Protein AF-0000000073641374 (afdb_homodimer)

Sequence (1070 aa):
MPSLRSRFPVELGSVPDPESQVGRLHRLAVAGGPRWGLTRLLRRVVQVDGENSAGQTALYLSALLGHSSAVELLLASGANPNHRCLDGSTPVHAGAFSGRSLVLLHLLQAGGDLRLRDQQGHSPQDWAEQGGAKQSWETLELLQLCRAHMSALVHGSELAPAVSLGQWQASSGHSLCGGLRLVQANRVWRPEQTRRPPHVPALGFGQLSSLWPLGLVTGVPFADPKELLPAQGEPDRTYRSSSHTLMANLLWRGHPVTVRQLKVPGAQADVLLADLQHCSALHHPSLLLLMALSPSEDLSGLCLLFEPVWLGSLHVVLHPQGPREEGPPHLVPGLLPSHLLLQVLEALLFLQARWRAHGGLSSHAVQLVRPGLAKVGGLEHGRPLHQRWLQPRPRQGYPWGGPGPGLPPPPELYPWLPLELIRGDTPAATSDLYSFCILAQEVFTGELPWAGRKGPEVKAKLEAGESPALDPLVPAPYQALVRAGLGLGPADRCGSLQSTRYLLREAMAQDSASEVSSPRDWAIQCPPPQGSLPGMPSLRSRFPVELGSVPDPESQVGRLHRLAVAGGPRWGLTRLLRRVVQVDGENSAGQTALYLSALLGHSSAVELLLASGANPNHRCLDGSTPVHAGAFSGRSLVLLHLLQAGGDLRLRDQQGHSPQDWAEQGGAKQSWETLELLQLCRAHMSALVHGSELAPAVSLGQWQASSGHSLCGGLRLVQANRVWRPEQTRRPPHVPALGFGQLSSLWPLGLVTGVPFADPKELLPAQGEPDRTYRSSSHTLMANLLWRGHPVTVRQLKVPGAQADVLLADLQHCSALHHPSLLLLMALSPSEDLSGLCLLFEPVWLGSLHVVLHPQGPREEGPPHLVPGLLPSHLLLQVLEALLFLQARWRAHGGLSSHAVQLVRPGLAKVGGLEHGRPLHQRWLQPRPRQGYPWGGPGPGLPPPPELYPWLPLELIRGDTPAATSDLYSFCILAQEVFTGELPWAGRKGPEVKAKLEAGESPALDPLVPAPYQALVRAGLGLGPADRCGSLQSTRYLLREAMAQDSASEVSSPRDWAIQCPPPQGSLPG

Secondary structure (DSSP, 8-state):
---TTTTSSS-----S-TTSHHHHHHHHHHHT--HHHHHHHHHH-S-TT---TTS--HHHHHHHTT-HHHHHHHHHTT--TT---TTS--HHHHHHHH--HHHHHHHHHTT-BTT---TT---HHHHHHHS-HHHHHHHHHHHHHHHHHHHHHHHT---SS---TTTTTGGGSS-TTS------S-----S-S-------SSSSBS-B-SSBSPEEEEEEEBPPGGGEEE-TTSPP--EEETTTEEEEEEEETTEEEEEEEESSTTS-THHHHHHHHHHTT---TTBPPEEEEEE-TTSS-EEEEESPPSSEEHHHHHS-SS---S-SS--BTTB-HHHHHHHHHHHHHHHHHTTEE-S--STTTEEEEETTEEEE--GGG-EE---TTTS----TT--B-S----PPPPGGGGGGS-HHHHTTPPPPTTHHHHHHHHHHHHHHH-PPGGGG--HHHHHHHHHTT--PPPPTTS-HHHHHHHHHT--SSGGG----HHHHHHHHHHHHHHHHHHHHH--STTTT-----------/---TTTTSSSPPP--S-TTSHHHHHHHHHHHT--HHHHHHHHHH-S-TT---TTS--HHHHHHHTT-HHHHHHHHHTT--TT---TTS--HHHHHHHH--HHHHHHHHHTT-BTT---TT---HHHHHHHS-HHHHHHHHHHHHHHHHHHHHHHHT----S---TTTTTGGGSS-TTS------S-----S-S-------SSSSBS-B-SSBSPEEEEEEEBPPGGGEEE-TTSPP--EEETTTEEEEEEEETTEEEEEEEESSTTS-THHHHHHHHHHTT---TTBPPEEEEEE-TTSS-EEEEESPPSSEEHHHHHS-SS---S-SS---TT--HHHHHHHHHHHHHHHHHTTEE-S--STTTEEEEETTEEEE--GGG-EE---TTTS----TT--B-S----PPPPGGGGGGS-HHHHTTPPPPTTHHHHHHHHHHHHHHH-PPGGGG--HHHHHHHHHTT--PPPPTTS-HHHHHHHHHT--SSGGG----HHHHHHHHHHHHHHHHHHHHH--SGGGT-----------

Nearest PDB structures (foldseek):
  5hry-assembly4_G  TM=9.614E-01  e=8.666E-09  synthetic construct
  5hry-assembly2_E  TM=9.237E-01  e=2.134E-08  synthetic construct
  5hry-assembly3_C  TM=9.587E-01  e=3.261E-08  synthetic construct
  5hry-assembly1_A  TM=9.261E-01  e=8.028E-08  synthetic construct
  5cbo-assembly1_A  TM=7.629E-01  e=5.841E-08  synthetic construct

Organism: Bos mutus grunniens (NCBI:txid30521)

Radius of gyration: 31.67 Å; Cα contacts (8 Å, |Δi|>4): 1990; chains: 2; bounding box: 125×84×69 Å

pLDDT: mean 80.65, std 20.75, range [22.02, 98.62]

Solvent-accessible surface area (backbone atoms only — not comparable to full-atom values): 57926 Å² total; per-residue (Å²): 127,81,79,77,62,83,84,47,98,58,80,82,56,52,53,94,49,56,83,38,72,55,22,45,46,38,52,32,25,67,66,42,38,57,66,69,59,51,52,58,48,58,75,66,48,86,58,65,67,39,58,30,74,39,39,43,26,28,51,28,46,8,19,40,72,43,25,42,68,42,32,49,51,38,42,51,63,26,36,61,33,67,47,60,22,74,60,32,43,25,24,40,29,27,8,25,26,43,14,34,44,67,31,35,47,52,31,22,74,70,31,8,43,52,50,45,43,23,73,87,63,46,31,22,66,56,34,16,68,68,22,65,75,79,41,16,51,58,29,50,50,50,52,51,48,30,51,50,49,39,49,20,65,75,66,67,44,80,64,66,88,67,78,49,75,72,57,60,70,72,51,72,78,68,79,75,76,67,74,83,65,70,73,62,87,73,65,78,82,72,83,74,79,80,87,75,45,85,61,64,70,40,48,29,76,28,50,41,35,49,26,25,76,56,18,43,53,30,39,46,39,61,42,59,64,83,47,54,38,76,42,79,94,50,84,84,57,69,44,76,43,64,95,58,26,29,34,34,54,29,16,52,77,83,36,72,23,22,34,41,31,59,66,50,86,86,53,80,32,47,58,57,52,31,22,47,48,36,46,61,55,55,61,52,89,28,35,55,49,62,47,31,34,24,58,38,94,84,60,58,40,55,33,41,31,26,52,51,53,71,66,42,31,45,38,52,55,46,55,58,90,63,86,72,67,90,63,74,73,58,70,56,62,77,34,53,62,70,58,46,51,49,35,50,47,53,33,51,51,51,35,44,68,70,40,27,39,51,59,51,54,41,47,61,19,30,33,26,37,44,79,57,40,57,22,38,47,67,39,21,23,18,32,61,41,75,52,86,81,69,60,74,68,59,54,89,67,24,23,62,55,56,64,65,68,34,48,76,63,57,53,86,54,36,52,31,49,44,58,54,49,73,73,61,45,80,48,54,88,42,44,57,36,26,14,48,29,46,42,50,48,24,65,63,60,48,44,56,48,77,82,62,51,53,19,69,60,44,53,52,41,44,74,73,68,52,52,73,71,78,61,85,69,42,58,73,68,49,41,63,63,35,53,23,24,40,34,65,46,75,85,60,32,56,74,43,64,67,57,44,54,53,49,50,53,51,29,51,53,52,52,55,46,51,60,62,66,64,69,67,72,78,70,59,76,62,73,71,82,79,73,85,73,84,122,126,82,78,78,62,82,82,47,97,58,81,82,56,53,53,94,49,56,84,38,71,54,23,45,46,37,52,31,24,66,66,41,36,57,65,69,60,50,52,58,48,58,76,66,47,86,55,66,68,39,58,30,73,37,38,44,26,28,53,28,46,8,19,39,72,44,25,43,69,43,34,49,52,38,43,48,60,26,36,62,33,67,46,58,22,74,59,32,44,25,24,41,29,27,9,25,27,43,15,34,45,66,33,34,48,51,33,23,73,69,30,9,44,52,52,47,42,24,74,88,64,45,32,21,65,54,34,17,68,69,21,65,74,79,41,16,52,57,30,49,50,50,53,51,49,31,50,50,50,39,50,20,63,72,68,67,43,79,63,64,91,66,79,49,75,73,59,59,70,72,52,73,78,71,80,76,77,66,74,84,65,72,73,63,88,74,67,76,82,75,83,74,79,80,86,71,46,86,61,68,70,41,49,29,76,28,52,42,34,48,27,24,75,56,18,42,53,30,39,44,38,63,43,58,64,84,46,54,38,76,42,80,94,50,82,86,57,69,45,76,42,66,96,56,27,30,34,33,54,30,18,52,77,82,37,71,23,21,33,42,32,59,68,49,86,86,52,81,33,47,57,57,53,31,22,47,48,35,47,60,56,55,61,51,90,28,34,56,49,64,48,32,35,24,60,38,94,84,61,58,39,55,32,42,32,26,51,50,54,72,66,41,30,45,38,52,54,47,54,59,90,65,86,72,69,89,62,74,73,59,69,55,63,77,33,55,63,70,59,47,50,50,35,51,47,52,32,50,49,51,36,43,67,70,40,26,38,51,57,51,56,40,47,60,20,29,33,27,37,45,79,56,37,54,22,37,44,67,40,23,25,17,31,62,41,75,53,88,82,67,59,74,69,59,52,89,70,24,23,60,56,57,66,64,69,34,49,76,61,57,53,86,52,36,51,31,50,42,57,52,49,74,73,61,45,81,48,54,89,41,44,57,38,27,14,48,29,46,43,49,48,25,63,62,59,47,46,57,48,77,82,60,52,52,20,67,58,44,52,52,40,43,74,74,67,53,52,72,72,79,60,85,69,40,57,73,69,49,41,65,63,35,52,25,23,40,35,66,45,75,84,60,32,55,75,44,63,68,57,44,51,53,49,48,54,51,28,51,54,51,52,55,48,52,60,62,66,66,68,70,72,79,71,58,77,64,73,74,83,80,80,81,77,85,123

InterPro domains:
  IPR000719 Protein kinase domain [PS50011] (197-508)
  IPR000719 Protein kinase domain [SM00220] (239-503)
  IPR001245 Serine-threonine/tyrosine-protein kinase, catalytic domain [PF07714] (415-492)
  IPR002110 Ankyrin repeat [PF12796] (37-118)
  IPR002110 Ankyrin repeat [PS50088] (54-86)
  IPR002110 Ankyrin repeat [PS50088] (87-119)
  IPR002110 Ankyrin repeat [SM00248] (54-83)
  IPR002110 Ankyrin repeat [SM00248] (87-116)
  IPR011009 Protein kinase-like domain superfamily [SSF56112] (247-501)
  IPR036770 Ankyrin repeat-containing domain superfamily [G3DSA:1.25.40.20] (19-139)
  IPR036770 Ankyrin repeat-containing domain superfamily [SSF48403] (37-141)
  IPR039339 Inactive serine/threonine-protein kinase TEX14 [PTHR23060] (7-523)

Foldseek 3Di:
DPPPAPQAPDGDFAAPDLPDLQNVLLVQLLVLDDLVVNLVSLVVDPDQLDQGPQSHGSLLNNLLQQSLSSNLSSLVSPDQQCRQTNQGDGSLLSNLQNLHQSSNLSSQVSFAAQCGAGNVRDTSLNNLVVHDPPSSVNSNVVVVLLVLQVVCLVVVPDRQPRPQPVVVVPPVPDDPPDDPPSPDVPDDPPPDDDDPPLRQSGTRHGRWDLAPPIDHDDDAAEAEPVQKAAPPPDDWDWDDQPDFWIWTWIARNRHIWIKIGGPDPPPQQQQVVLQCQAQVVDDDPQAWHWRHKYADPVNRHIMTTTQAFDPAFQCCQLPPDDDPDPDDRRDQAQADLLLLLLSVLVQQVSCVVVQKGLLQDDSSQWTRRDRHGIHGGSSQQMAGAPPPPDDSPPDPSRHHSHRHGGDQDDLQRQLLFAQCSNVPHRDHQLRVVQSSLQRSQCSQPSAHRPNPDTRVVSNVCLVVPDWDDQDPSRDPLCRVSSRQNGHRDPVSHHDGSVVSSVSSVVSVVVVVVVVVPVPPPVPPPPPPPPDPDDD/DPPPQPAAPDGDFAAPDLPDLQNVLLVQLLVLDDLVVNLVSLVVDPDQLDQGPQSHGSLLNNLLQQSLSSNLSSLVSPDQQCRQTNQGDGSLLSNLQNLHQSSNVSSQVSFAAQCGAGNVRDTSLNNLVVHDPPSSVNSNVVVVLLVLQVVCLVVVPDRQVRPQPVVVVPPVPDDPPDDPPSPDVPDDPPPDDDDPPQDQRGTRHGRWDLAPPIDHDDDAAEAEPVQKAAPPPDDWDWDDQPDFWIWTWIDRNRHIWIKIGGPDPPPQQQQVVLQCQAQVVDDDPQAWHWRHKYADPVNRHIMTTTQAFDPAFQCCQLPPDDDPDPDDRRDQAQADLLLLLLSVLVVQVSCVVVQKGLLQDDSSQWTRRDRHGIHGGSSQQMAGAPPPPDDSDPDPSRHHSHRHGGDQDDLQRQLLFAQCSNVVHRDHQLRVVSSSLQRSQCSQPSAHRPNPDTRVVSNVCLVVPDWDDQDPSRDPLCRVSSRQNGHRDPVSHHDGSVVSSVSSVVSVVVVVVVVVVVPPPVVPPPPPDPDDDDD

Structure (mmCIF, N/CA/C/O backbone):
data_AF-0000000073641374-model_v1
#
loop_
_entity.id
_entity.type
_entity.pdbx_description
1 polymer 'Protein kinase domain-containing protein'
#
loop_
_atom_site.group_PDB
_atom_site.id
_atom_site.type_symbol
_atom_site.label_atom_id
_atom_site.label_alt_id
_atom_site.label_comp_id
_atom_site.label_asym_id
_atom_site.label_entity_id
_atom_site.label_seq_id
_atom_site.pdbx_PDB_ins_code
_atom_site.Cartn_x
_atom_site.Cartn_y
_atom_site.Cartn_z
_atom_site.occupancy
_atom_site.B_iso_or_equiv
_atom_site.auth_seq_id
_atom_site.auth_comp_id
_atom_site.auth_asym_id
_atom_site.auth_atom_id
_atom_site.pdbx_PDB_model_num
ATOM 1 N N . MET A 1 1 ? -40.906 -32.562 -7.531 1 26.89 1 MET A N 1
ATOM 2 C CA . MET A 1 1 ? -40.375 -31.188 -7.445 1 26.89 1 MET A CA 1
ATOM 3 C C . MET A 1 1 ? -39.906 -30.703 -8.812 1 26.89 1 MET A C 1
ATOM 5 O O . MET A 1 1 ? -39.156 -31.391 -9.492 1 26.89 1 MET A O 1
ATOM 9 N N . PRO A 1 2 ? -40.625 -30.047 -9.617 1 34.62 2 PRO A N 1
ATOM 10 C CA . PRO A 1 2 ? -40.281 -29.766 -11.023 1 34.62 2 PRO A CA 1
ATOM 11 C C . PRO A 1 2 ? -38.812 -29.375 -11.219 1 34.62 2 PRO A C 1
ATOM 13 O O . PRO A 1 2 ? -38.188 -28.906 -10.289 1 34.62 2 PRO A O 1
ATOM 16 N N . SER A 1 3 ? -38.062 -29.969 -12.109 1 35.31 3 SER A N 1
ATOM 17 C CA . SER A 1 3 ? -36.656 -29.891 -12.492 1 35.31 3 SER A CA 1
ATOM 18 C C . SER A 1 3 ? -36.188 -28.453 -12.648 1 35.31 3 SER A C 1
ATOM 20 O O . SER A 1 3 ? -36.688 -27.734 -13.523 1 35.31 3 SER A O 1
ATOM 22 N N . LEU A 1 4 ? -36.031 -27.625 -11.695 1 40.06 4 LEU A N 1
ATOM 23 C CA . LEU A 1 4 ? -35.438 -26.281 -11.648 1 40.06 4 LEU A CA 1
ATOM 24 C C . LEU A 1 4 ? -34.25 -26.156 -12.609 1 40.06 4 LEU A C 1
ATOM 26 O O . LEU A 1 4 ? -33.562 -25.156 -12.594 1 40.06 4 LEU A O 1
ATOM 30 N N . ARG A 1 5 ? -33.844 -27.25 -13.25 1 43.47 5 ARG A N 1
ATOM 31 C CA . ARG A 1 5 ? -32.656 -27.406 -14.07 1 43.47 5 ARG A CA 1
ATOM 32 C C . ARG A 1 5 ? -32.656 -26.406 -15.219 1 43.47 5 ARG A C 1
ATOM 34 O O . ARG A 1 5 ? -31.609 -25.906 -15.617 1 43.47 5 ARG A O 1
ATOM 41 N N . SER A 1 6 ? -33.75 -26.297 -16.047 1 53.38 6 SER A N 1
ATOM 42 C CA . SER A 1 6 ? -33.688 -25.859 -17.422 1 53.38 6 SER A CA 1
ATOM 43 C C . SER A 1 6 ? -33.531 -24.344 -17.516 1 53.38 6 SER A C 1
ATOM 45 O O . SER A 1 6 ? -33.062 -23.828 -18.531 1 53.38 6 SER A O 1
ATOM 47 N N . ARG A 1 7 ? -33.656 -23.531 -16.391 1 70.06 7 ARG A N 1
ATOM 48 C CA . ARG A 1 7 ? -33.844 -22.094 -16.609 1 70.06 7 ARG A CA 1
ATOM 49 C C . ARG A 1 7 ? -32.594 -21.328 -16.219 1 70.06 7 ARG A C 1
ATOM 51 O O . ARG A 1 7 ? -32.469 -20.125 -16.516 1 70.06 7 ARG A O 1
ATOM 58 N N . PHE A 1 8 ? -31.594 -22.141 -15.766 1 80.31 8 PHE A N 1
ATOM 59 C CA . PHE A 1 8 ? -30.422 -21.391 -15.32 1 80.31 8 PHE A CA 1
ATOM 60 C C . PHE A 1 8 ? -29.25 -21.578 -16.281 1 80.31 8 PHE A C 1
ATOM 62 O O . PHE A 1 8 ? -29.156 -22.609 -16.938 1 80.31 8 PHE A O 1
ATOM 69 N N . PRO A 1 9 ? -28.453 -20.672 -16.469 1 82.94 9 PRO A N 1
ATOM 70 C CA . PRO A 1 9 ? -27.297 -20.766 -17.344 1 82.94 9 PRO A CA 1
ATOM 71 C C . PRO A 1 9 ? -26.266 -21.781 -16.859 1 82.94 9 PRO A C 1
ATOM 73 O O . PRO A 1 9 ? -25.344 -22.125 -17.609 1 82.94 9 PRO A O 1
ATOM 76 N N . VAL A 1 10 ? -26.391 -22.281 -15.594 1 86.06 10 VAL A N 1
ATOM 77 C CA . VAL A 1 10 ? -25.422 -23.234 -15.055 1 86.06 10 VAL A CA 1
ATOM 78 C C . VAL A 1 10 ? -26.141 -24.312 -14.266 1 86.06 10 VAL A C 1
ATOM 80 O O . VAL A 1 10 ? -27.297 -24.141 -13.859 1 86.06 10 VAL A O 1
ATOM 83 N N . GLU A 1 11 ? -25.438 -25.406 -14.164 1 88.19 11 GLU A N 1
ATOM 84 C CA . GLU A 1 11 ? -25.969 -26.5 -13.352 1 88.19 11 GLU A CA 1
ATOM 85 C C . GLU A 1 11 ? -25.797 -26.219 -11.859 1 88.19 11 GLU A C 1
ATOM 87 O O . GLU A 1 11 ? -24.75 -25.703 -11.445 1 88.19 11 GLU A O 1
ATOM 92 N N . LEU A 1 12 ? -26.844 -26.5 -11.133 1 89.5 12 LEU A N 1
ATOM 93 C CA . LEU A 1 12 ? -26.766 -26.312 -9.688 1 89.5 12 LEU A CA 1
ATOM 94 C C . LEU A 1 12 ? -26.047 -27.484 -9.031 1 89.5 12 LEU A C 1
ATOM 96 O O . LEU A 1 12 ? -26.281 -28.641 -9.398 1 89.5 12 LEU A O 1
ATOM 100 N N . GLY A 1 13 ? -25.141 -27.188 -8.141 1 90.88 13 GLY A N 1
ATOM 101 C CA . GLY A 1 13 ? -24.375 -28.203 -7.449 1 90.88 13 GLY A CA 1
ATOM 102 C C . GLY A 1 13 ? -25.125 -28.828 -6.289 1 90.88 13 GLY A C 1
ATOM 103 O O . GLY A 1 13 ? -26.266 -28.453 -6 1 90.88 13 GLY A O 1
ATOM 104 N N . SER A 1 14 ? -24.484 -29.875 -5.688 1 89.38 14 SER A N 1
ATOM 105 C CA . SER A 1 14 ? -25.016 -30.578 -4.527 1 89.38 14 SER A CA 1
ATOM 106 C C . SER A 1 14 ? -24.047 -30.516 -3.348 1 89.38 14 SER A C 1
ATOM 108 O O . SER A 1 14 ? -22.844 -30.312 -3.531 1 89.38 14 SER A O 1
ATOM 110 N N . VAL A 1 15 ? -24.625 -30.484 -2.166 1 89.31 15 VAL A N 1
ATOM 111 C CA . VAL A 1 15 ? -23.812 -30.547 -0.962 1 89.31 15 VAL A CA 1
ATOM 112 C C . VAL A 1 15 ? -23.75 -31.984 -0.447 1 89.31 15 VAL A C 1
ATOM 114 O O . VAL A 1 15 ? -24.781 -32.656 -0.35 1 89.31 15 VAL A O 1
ATOM 117 N N . PRO A 1 16 ? -22.562 -32.531 -0.204 1 83.62 16 PRO A N 1
ATOM 118 C CA . PRO A 1 16 ? -22.453 -33.938 0.212 1 83.62 16 PRO A CA 1
ATOM 119 C C . PRO A 1 16 ? -23.266 -34.25 1.466 1 83.62 16 PRO A C 1
ATOM 121 O O . PRO A 1 16 ? -23.969 -35.25 1.516 1 83.62 16 PRO A O 1
ATOM 124 N N . ASP A 1 17 ? -23.125 -33.469 2.533 1 89.19 17 ASP A N 1
ATOM 125 C CA . ASP A 1 17 ? -23.891 -33.625 3.77 1 89.19 17 ASP A CA 1
ATOM 126 C C . ASP A 1 17 ? -24.875 -32.469 3.973 1 89.19 17 ASP A C 1
ATOM 128 O O . ASP A 1 17 ? -24.5 -31.406 4.445 1 89.19 17 ASP A O 1
ATOM 132 N N . PRO A 1 18 ? -26.125 -32.812 3.721 1 84.69 18 PRO A N 1
ATOM 133 C CA . PRO A 1 18 ? -27.141 -31.75 3.811 1 84.69 18 PRO A CA 1
ATOM 134 C C . PRO A 1 18 ? -27.312 -31.234 5.234 1 84.69 18 PRO A C 1
ATOM 136 O O . PRO A 1 18 ? -27.844 -30.125 5.43 1 84.69 18 PRO A O 1
ATOM 139 N N . GLU A 1 19 ? -26.875 -32 6.191 1 86.5 19 GLU A N 1
ATOM 140 C CA . GLU A 1 19 ? -27.109 -31.594 7.574 1 86.5 19 GLU A CA 1
ATOM 141 C C . GLU A 1 19 ? -25.891 -30.859 8.133 1 86.5 19 GLU A C 1
ATOM 143 O O . GLU A 1 19 ? -25.938 -30.312 9.234 1 86.5 19 GLU A O 1
ATOM 148 N N . SER A 1 20 ? -24.859 -30.828 7.312 1 87.06 20 SER A N 1
ATOM 149 C CA . SER A 1 20 ? -23.688 -30.031 7.707 1 87.06 20 SER A CA 1
ATOM 150 C C . SER A 1 20 ? -24.031 -28.547 7.75 1 87.06 20 SER A C 1
ATOM 152 O O . SER A 1 20 ? -25.094 -28.125 7.293 1 87.06 20 SER A O 1
ATOM 154 N N . GLN A 1 21 ? -23.234 -27.75 8.398 1 86.69 21 GLN A N 1
ATOM 155 C CA . GLN A 1 21 ? -23.453 -26.312 8.453 1 86.69 21 GLN A CA 1
ATOM 156 C C . GLN A 1 21 ? -23.562 -25.719 7.055 1 86.69 21 GLN A C 1
ATOM 158 O O . GLN A 1 21 ? -24.438 -24.875 6.801 1 86.69 21 GLN A O 1
ATOM 163 N N . VAL A 1 22 ? -22.719 -26.188 6.168 1 88.06 22 VAL A N 1
ATOM 164 C CA . VAL A 1 22 ? -22.734 -25.703 4.789 1 88.06 22 VAL A CA 1
ATOM 165 C C . VAL A 1 22 ? -24.031 -26.141 4.102 1 88.06 22 VAL A C 1
ATOM 167 O O . VAL A 1 22 ? -24.656 -25.359 3.381 1 88.06 22 VAL A O 1
ATOM 170 N N . GLY A 1 23 ? -24.391 -27.391 4.367 1 91.06 23 GLY A N 1
ATOM 171 C CA . GLY A 1 23 ? -25.625 -27.875 3.789 1 91.06 23 GLY A CA 1
ATOM 172 C C . GLY A 1 23 ? -26.844 -27.094 4.242 1 91.06 23 GLY A C 1
ATOM 173 O O . GLY A 1 23 ? -27.703 -26.75 3.424 1 91.06 23 GLY A O 1
ATOM 174 N N . ARG A 1 24 ? -26.938 -26.859 5.469 1 91.88 24 ARG A N 1
ATOM 175 C CA . ARG A 1 24 ? -28.047 -26.094 6.016 1 91.88 24 ARG A CA 1
ATOM 176 C C . ARG A 1 24 ? -28.062 -24.672 5.453 1 91.88 24 ARG A C 1
ATOM 178 O O . ARG A 1 24 ? -29.125 -24.125 5.125 1 91.88 24 ARG A O 1
ATOM 185 N N . LEU A 1 25 ? -26.891 -24.094 5.344 1 92.56 25 LEU A N 1
ATOM 186 C CA . LEU A 1 25 ? -26.781 -22.75 4.801 1 92.56 25 LEU A CA 1
ATOM 187 C C . LEU A 1 25 ? -27.25 -22.703 3.354 1 92.56 25 LEU A C 1
ATOM 189 O O . LEU A 1 25 ? -28 -21.797 2.971 1 92.56 25 LEU A O 1
ATOM 193 N N . HIS A 1 26 ? -26.859 -23.641 2.6 1 93.62 26 HIS A N 1
ATOM 194 C CA . HIS A 1 26 ? -27.266 -23.703 1.202 1 93.62 26 HIS A CA 1
ATOM 195 C C . HIS A 1 26 ? -28.781 -23.875 1.078 1 93.62 26 HIS A C 1
ATOM 197 O O . HIS A 1 26 ? -29.422 -23.266 0.223 1 93.62 26 HIS A O 1
ATOM 203 N N . ARG A 1 27 ? -29.328 -24.703 1.874 1 92.31 27 ARG A N 1
ATOM 204 C CA . ARG A 1 27 ? -30.766 -24.922 1.858 1 92.31 27 ARG A CA 1
ATOM 205 C C . ARG A 1 27 ? -31.531 -23.641 2.158 1 92.31 27 ARG A C 1
ATOM 207 O O . ARG A 1 27 ? -32.469 -23.297 1.456 1 92.31 27 ARG A O 1
ATOM 214 N N . LEU A 1 28 ? -31.094 -22.984 3.139 1 91.69 28 LEU A N 1
ATOM 215 C CA . LEU A 1 28 ? -31.75 -21.734 3.504 1 91.69 28 LEU A CA 1
ATOM 216 C C . LEU A 1 28 ? -31.547 -20.672 2.418 1 91.69 28 LEU A C 1
ATOM 218 O O . LEU A 1 28 ? -32.469 -19.875 2.156 1 91.69 28 LEU A O 1
ATOM 222 N N . ALA A 1 29 ? -30.391 -20.641 1.851 1 91.69 29 ALA A N 1
ATOM 223 C CA . ALA A 1 29 ? -30.094 -19.688 0.785 1 91.69 29 ALA A CA 1
ATOM 224 C C . ALA A 1 29 ? -31 -19.906 -0.418 1 91.69 29 ALA A C 1
ATOM 226 O O . ALA A 1 29 ? -31.5 -18.938 -1.008 1 91.69 29 ALA A O 1
ATOM 227 N N . VAL A 1 30 ? -31.234 -21.141 -0.778 1 91.38 30 VAL A N 1
ATOM 228 C CA . VAL A 1 30 ? -32.094 -21.484 -1.914 1 91.38 30 VAL A CA 1
ATOM 229 C C . VAL A 1 30 ? -33.531 -21.141 -1.593 1 91.38 30 VAL A C 1
ATOM 231 O O . VAL A 1 30 ? -34.281 -20.656 -2.457 1 91.38 30 VAL A O 1
ATOM 234 N N . ALA A 1 31 ? -33.875 -21.344 -0.342 1 91.19 31 ALA A N 1
ATOM 235 C CA . ALA A 1 31 ? -35.25 -21.062 0.084 1 91.19 31 ALA A CA 1
ATOM 236 C C . ALA A 1 31 ? -35.469 -19.562 0.213 1 91.19 31 ALA A C 1
ATOM 238 O O . ALA A 1 31 ? -36.625 -19.094 0.174 1 91.19 31 ALA A O 1
ATOM 239 N N . GLY A 1 32 ? -34.406 -18.812 0.29 1 87.38 32 GLY A N 1
ATOM 240 C CA . GLY A 1 32 ? -34.531 -17.375 0.455 1 87.38 32 GLY A CA 1
ATOM 241 C C . GLY A 1 32 ? -34.844 -16.953 1.874 1 87.38 32 GLY A C 1
ATOM 242 O O . GLY A 1 32 ? -35.25 -15.805 2.115 1 87.38 32 GLY A O 1
ATOM 243 N N . GLY A 1 33 ? -34.906 -17.844 2.801 1 79.75 33 GLY A N 1
ATOM 244 C CA . GLY A 1 33 ? -35.219 -17.531 4.184 1 79.75 33 GLY A CA 1
ATOM 245 C C . GLY A 1 33 ? -35.656 -18.75 4.977 1 79.75 33 GLY A C 1
ATOM 246 O O . GLY A 1 33 ? -35.344 -19.891 4.613 1 79.75 33 GLY A O 1
ATOM 247 N N . PRO A 1 34 ? -36.25 -18.531 6.055 1 84.62 34 PRO A N 1
ATOM 248 C CA . PRO A 1 34 ? -36.562 -17.234 6.672 1 84.62 34 PRO A CA 1
ATOM 249 C C . PRO A 1 34 ? -35.312 -16.484 7.117 1 84.62 34 PRO A C 1
ATOM 251 O O . PRO A 1 34 ? -34.281 -17.109 7.426 1 84.62 34 PRO A O 1
ATOM 254 N N . ARG A 1 35 ? -35.469 -15.203 7.199 1 88.62 35 ARG A N 1
ATOM 255 C CA . ARG A 1 35 ? -34.375 -14.305 7.547 1 88.62 35 ARG A CA 1
ATOM 256 C C . ARG A 1 35 ? -33.781 -14.648 8.914 1 88.62 35 ARG A C 1
ATOM 258 O O . ARG A 1 35 ? -32.562 -14.664 9.102 1 88.62 35 ARG A O 1
ATOM 265 N N . TRP A 1 36 ? -34.688 -14.938 9.898 1 87.25 36 TRP A N 1
ATOM 266 C CA . TRP A 1 36 ? -34.25 -15.234 11.25 1 87.25 36 TRP A CA 1
ATOM 267 C C . TRP A 1 36 ? -33.406 -16.516 11.281 1 87.25 36 TRP A C 1
ATOM 269 O O . TRP A 1 36 ? -32.406 -16.609 11.984 1 87.25 36 TRP A O 1
ATOM 279 N N . GLY A 1 37 ? -33.781 -17.516 10.586 1 87.94 37 GLY A N 1
ATOM 280 C CA . GLY A 1 37 ? -33.031 -18.766 10.5 1 87.94 37 GLY A CA 1
ATOM 281 C C . GLY A 1 37 ? -31.656 -18.594 9.898 1 87.94 37 GLY A C 1
ATOM 282 O O . GLY A 1 37 ? -30.672 -19.141 10.398 1 87.94 37 GLY A O 1
ATOM 283 N N . LEU A 1 38 ? -31.594 -17.812 8.883 1 89.69 38 LEU A N 1
ATOM 284 C CA . LEU A 1 38 ? -30.328 -17.531 8.219 1 89.69 38 LEU A CA 1
ATOM 285 C C . LEU A 1 38 ? -29.391 -16.766 9.148 1 89.69 38 LEU A C 1
ATOM 287 O O . LEU A 1 38 ? -28.203 -17.078 9.234 1 89.69 38 LEU A O 1
ATOM 291 N N . THR A 1 39 ? -29.906 -15.805 9.859 1 87.06 39 THR A N 1
ATOM 292 C CA . THR A 1 39 ? -29.125 -15.008 10.789 1 87.06 39 THR A CA 1
ATOM 293 C C . THR A 1 39 ? -28.531 -15.883 11.891 1 87.06 39 THR A C 1
ATOM 295 O O . THR A 1 39 ? -27.359 -15.758 12.234 1 87.06 39 THR A O 1
ATOM 298 N N . ARG A 1 40 ? -29.297 -16.719 12.422 1 86.12 40 ARG A N 1
ATOM 299 C CA . ARG A 1 40 ? -28.859 -17.609 13.492 1 86.12 40 ARG A CA 1
ATOM 300 C C . ARG A 1 40 ? -27.75 -18.531 13.008 1 86.12 40 ARG A C 1
ATOM 302 O O . ARG A 1 40 ? -26.75 -18.75 13.711 1 86.12 40 ARG A O 1
ATOM 309 N N . LEU A 1 41 ? -27.984 -19.078 11.906 1 88.31 41 LEU A N 1
ATOM 310 C CA . LEU A 1 41 ? -26.984 -20 11.352 1 88.31 41 LEU A CA 1
ATOM 311 C C . LEU A 1 41 ? -25.688 -19.266 11.055 1 88.31 41 LEU A C 1
ATOM 313 O O . LEU A 1 41 ? -24.594 -19.797 11.305 1 88.31 41 LEU A O 1
ATOM 317 N N . LEU A 1 42 ? -25.719 -18.078 10.516 1 85.69 42 LEU A N 1
ATOM 318 C CA . LEU A 1 42 ? -24.547 -17.312 10.109 1 85.69 42 LEU A CA 1
ATOM 319 C C . LEU A 1 42 ? -23.719 -16.891 11.32 1 85.69 42 LEU A C 1
ATOM 321 O O . LEU A 1 42 ? -22.516 -16.641 11.203 1 85.69 42 LEU A O 1
ATOM 325 N N . ARG A 1 43 ? -24.312 -16.781 12.414 1 75.81 43 ARG A N 1
ATOM 326 C CA . ARG A 1 43 ? -23.594 -16.469 13.641 1 75.81 43 ARG A CA 1
ATOM 327 C C . ARG A 1 43 ? -22.688 -17.625 14.055 1 75.81 43 ARG A C 1
ATOM 329 O O . ARG A 1 43 ? -21.734 -17.438 14.797 1 75.81 43 ARG A O 1
ATOM 336 N N . ARG A 1 44 ? -23.062 -18.766 13.555 1 73.12 44 ARG A N 1
ATOM 337 C CA . ARG A 1 44 ? -22.359 -19.969 13.984 1 73.12 44 ARG A CA 1
ATOM 338 C C . ARG A 1 44 ? -21.453 -20.5 12.891 1 73.12 44 ARG A C 1
ATOM 340 O O . ARG A 1 44 ? -20.516 -21.281 13.164 1 73.12 44 ARG A O 1
ATOM 347 N N . VAL A 1 45 ? -21.812 -20.156 11.719 1 65.56 45 VAL A N 1
ATOM 348 C CA . VAL A 1 45 ? -21.125 -20.75 10.578 1 65.56 45 VAL A CA 1
ATOM 349 C C . VAL A 1 45 ? -19.688 -20.234 10.508 1 65.56 45 VAL A C 1
ATOM 351 O O . VAL A 1 45 ? -19.453 -19.031 10.625 1 65.56 45 VAL A O 1
ATOM 354 N N . VAL A 1 46 ? -18.812 -21.141 10.344 1 62.81 46 VAL A N 1
ATOM 355 C CA . VAL A 1 46 ? -17.391 -20.859 10.328 1 62.81 46 VAL A CA 1
ATOM 356 C C . VAL A 1 46 ? -16.984 -20.344 8.945 1 62.81 46 VAL A C 1
ATOM 358 O O . VAL A 1 46 ? -16.203 -19.406 8.828 1 62.81 46 VAL A O 1
ATOM 361 N N . GLN A 1 47 ? -17.609 -21.031 7.922 1 74.06 47 GLN A N 1
ATOM 362 C CA . GLN A 1 47 ? -17.234 -20.641 6.562 1 74.06 47 GLN A CA 1
ATOM 363 C C . GLN A 1 47 ? -18.469 -20.203 5.77 1 74.06 47 GLN A C 1
ATOM 365 O O . GLN A 1 47 ? -19.219 -21.031 5.277 1 74.06 47 GLN A O 1
ATOM 370 N N . VAL A 1 48 ? -18.625 -18.938 5.641 1 83.62 48 VAL A N 1
ATOM 371 C CA . VAL A 1 48 ? -19.797 -18.391 4.98 1 83.62 48 VAL A CA 1
ATOM 372 C C . VAL A 1 48 ? -19.781 -18.75 3.498 1 83.62 48 VAL A C 1
ATOM 374 O O . VAL A 1 48 ? -20.828 -18.922 2.881 1 83.62 48 VAL A O 1
ATOM 377 N N . ASP A 1 49 ? -18.531 -19 2.879 1 88 49 ASP A N 1
ATOM 378 C CA . ASP A 1 49 ? -18.422 -19.281 1.45 1 88 49 ASP A CA 1
ATOM 379 C C . ASP A 1 49 ? -18.156 -20.766 1.2 1 88 49 ASP A C 1
ATOM 381 O O . ASP A 1 49 ? -17.375 -21.125 0.313 1 88 49 ASP A O 1
ATOM 385 N N . GLY A 1 50 ? -18.828 -21.531 2.084 1 87 50 GLY A N 1
ATOM 386 C CA . GLY A 1 50 ? -18.781 -22.969 1.812 1 87 50 GLY A CA 1
ATOM 387 C C . GLY A 1 50 ? -19.312 -23.328 0.443 1 87 50 GLY A C 1
ATOM 388 O O . GLY A 1 50 ? -20.328 -22.781 0.003 1 87 50 GLY A O 1
ATOM 389 N N . GLU A 1 51 ? -18.641 -24.266 -0.259 1 89.56 51 GLU A N 1
ATOM 390 C CA . GLU A 1 51 ? -18.953 -24.562 -1.655 1 89.56 51 GLU A CA 1
ATOM 391 C C . GLU A 1 51 ? -19.719 -25.875 -1.786 1 89.56 51 GLU A C 1
ATOM 393 O O . GLU A 1 51 ? -19.562 -26.781 -0.963 1 89.56 51 GLU A O 1
ATOM 398 N N . ASN A 1 52 ? -20.594 -25.938 -2.75 1 91.75 52 ASN A N 1
ATOM 399 C CA . ASN A 1 52 ? -21.156 -27.203 -3.166 1 91.75 52 ASN A CA 1
ATOM 400 C C . ASN A 1 52 ? -20.328 -27.859 -4.27 1 91.75 52 ASN A C 1
ATOM 402 O O . ASN A 1 52 ? -19.203 -27.453 -4.523 1 91.75 52 ASN A O 1
ATOM 406 N N . SER A 1 53 ? -20.859 -28.922 -4.926 1 90.38 53 SER A N 1
ATOM 407 C CA . SER A 1 53 ? -20.094 -29.719 -5.879 1 90.38 53 SER A CA 1
ATOM 408 C C . SER A 1 53 ? -19.781 -28.906 -7.133 1 90.38 53 SER A C 1
ATOM 410 O O . SER A 1 53 ? -18.875 -29.281 -7.898 1 90.38 53 SER A O 1
ATOM 412 N N . ALA A 1 54 ? -20.5 -27.797 -7.379 1 92.69 54 ALA A N 1
ATOM 413 C CA . ALA A 1 54 ? -20.25 -26.938 -8.539 1 92.69 54 ALA A CA 1
ATOM 414 C C . ALA A 1 54 ? -19.453 -25.703 -8.141 1 92.69 54 ALA A C 1
ATOM 416 O O . ALA A 1 54 ? -19.297 -24.766 -8.938 1 92.69 54 ALA A O 1
ATOM 417 N N . GLY A 1 55 ? -19.016 -25.656 -6.859 1 91.12 55 GLY A N 1
ATOM 418 C CA . GLY A 1 55 ? -18.25 -24.516 -6.371 1 91.12 55 GLY A CA 1
ATOM 419 C C . GLY A 1 55 ? -19.109 -23.328 -6.008 1 91.12 55 GLY A C 1
ATOM 420 O O . GLY A 1 55 ? -18.609 -22.219 -5.809 1 91.12 55 GLY A O 1
ATOM 421 N N . GLN A 1 56 ? -20.375 -23.578 -6.02 1 93.94 56 GLN A N 1
ATOM 422 C CA . GLN A 1 56 ? -21.312 -22.484 -5.734 1 93.94 56 GLN A CA 1
ATOM 423 C C . GLN A 1 56 ? -21.453 -22.266 -4.23 1 93.94 56 GLN A C 1
ATOM 425 O O . GLN A 1 56 ? -21.453 -23.234 -3.457 1 93.94 56 GLN A O 1
ATOM 430 N N . THR A 1 57 ? -21.562 -20.984 -3.881 1 93.81 57 THR A N 1
ATOM 431 C CA . THR A 1 57 ? -21.75 -20.625 -2.482 1 93.81 57 THR A CA 1
ATOM 432 C C . THR A 1 57 ? -23.219 -20.266 -2.213 1 93.81 57 THR A C 1
ATOM 434 O O . THR A 1 57 ? -24.016 -20.172 -3.143 1 93.81 57 THR A O 1
ATOM 437 N N . ALA A 1 58 ? -23.531 -20.141 -0.905 1 94.69 58 ALA A N 1
ATOM 438 C CA . ALA A 1 58 ? -24.891 -19.703 -0.535 1 94.69 58 ALA A CA 1
ATOM 439 C C . ALA A 1 58 ? -25.219 -18.359 -1.148 1 94.69 58 ALA A C 1
ATOM 441 O O . ALA A 1 58 ? -26.344 -18.125 -1.594 1 94.69 58 ALA A O 1
ATOM 442 N N . LEU A 1 59 ? -24.203 -17.484 -1.164 1 95 59 LEU A N 1
ATOM 443 C CA . LEU A 1 59 ? -24.406 -16.172 -1.778 1 95 59 LEU A CA 1
ATOM 444 C C . LEU A 1 59 ? -24.719 -16.312 -3.262 1 95 59 LEU A C 1
ATOM 446 O O . LEU A 1 59 ? -25.641 -15.656 -3.766 1 95 59 LEU A O 1
ATOM 450 N N . TYR A 1 60 ? -23.969 -17.141 -3.932 1 96.62 60 TYR A N 1
ATOM 451 C CA . TYR A 1 60 ? -24.188 -17.391 -5.352 1 96.62 60 TYR A CA 1
ATOM 452 C C . TYR A 1 60 ? -25.609 -17.844 -5.609 1 96.62 60 TYR A C 1
ATOM 454 O O . TYR A 1 60 ? -26.312 -17.297 -6.473 1 96.62 60 TYR A O 1
ATOM 462 N N . LEU A 1 61 ? -26.078 -18.812 -4.855 1 95.88 61 LEU A N 1
ATOM 463 C CA . LEU A 1 61 ? -27.406 -19.391 -5.039 1 95.88 61 LEU A CA 1
ATOM 464 C C . LEU A 1 61 ? -28.5 -18.375 -4.734 1 95.88 61 LEU A C 1
ATOM 466 O O . LEU A 1 61 ? -29.469 -18.266 -5.48 1 95.88 61 LEU A O 1
ATOM 470 N N . SER A 1 62 ? -28.359 -17.641 -3.621 1 96.25 62 SER A N 1
ATOM 471 C CA . SER A 1 62 ? -29.344 -16.625 -3.277 1 96.25 62 SER A CA 1
ATOM 472 C C . SER A 1 62 ? -29.422 -15.547 -4.355 1 96.25 62 SER A C 1
ATOM 474 O O . SER A 1 62 ? -30.5 -15.062 -4.676 1 96.25 62 SER A O 1
ATOM 476 N N . ALA A 1 63 ? -28.266 -15.188 -4.871 1 95.94 63 ALA A N 1
ATOM 477 C CA . ALA A 1 63 ? -28.219 -14.18 -5.93 1 95.94 63 ALA A CA 1
ATOM 478 C C . ALA A 1 63 ? -28.891 -14.688 -7.199 1 95.94 63 ALA A C 1
ATOM 480 O O . ALA A 1 63 ? -29.672 -13.961 -7.824 1 95.94 63 ALA A O 1
ATOM 481 N N . LEU A 1 64 ? -28.562 -15.875 -7.543 1 94.56 64 LEU A N 1
ATOM 482 C CA . LEU A 1 64 ? -29.109 -16.5 -8.75 1 94.56 64 LEU A CA 1
ATOM 483 C C . LEU A 1 64 ? -30.641 -16.531 -8.695 1 94.56 64 LEU A C 1
ATOM 485 O O . LEU A 1 64 ? -31.312 -16.297 -9.703 1 94.56 64 LEU A O 1
ATOM 489 N N . LEU A 1 65 ? -31.188 -16.75 -7.555 1 93.12 65 LEU A N 1
ATOM 490 C CA . LEU A 1 65 ? -32.625 -16.922 -7.387 1 93.12 65 LEU A CA 1
ATOM 491 C C . LEU A 1 65 ? -33.281 -15.594 -7.035 1 93.12 65 LEU A C 1
ATOM 493 O O . LEU A 1 65 ? -34.5 -15.539 -6.871 1 93.12 65 LEU A O 1
ATOM 497 N N . GLY A 1 66 ? -32.531 -14.594 -6.848 1 91.94 66 GLY A N 1
ATOM 498 C CA . GLY A 1 66 ? -33.062 -13.25 -6.68 1 91.94 66 GLY A CA 1
ATOM 499 C C . GLY A 1 66 ? -33.531 -12.969 -5.27 1 91.94 66 GLY A C 1
ATOM 500 O O . GLY A 1 66 ? -34.469 -12.18 -5.066 1 91.94 66 GLY A O 1
ATOM 501 N N . HIS A 1 67 ? -33.031 -13.617 -4.281 1 94.62 67 HIS A N 1
ATOM 502 C CA . HIS A 1 67 ? -33.406 -13.414 -2.889 1 94.62 67 HIS A CA 1
ATOM 503 C C . HIS A 1 67 ? -32.625 -12.25 -2.271 1 94.62 67 HIS A C 1
ATOM 505 O O . HIS A 1 67 ? -31.594 -12.461 -1.623 1 94.62 67 HIS A O 1
ATOM 511 N N . SER A 1 68 ? -33.125 -11.109 -2.363 1 92.81 68 SER A N 1
ATOM 512 C CA . SER A 1 68 ? -32.438 -9.891 -1.988 1 92.81 68 SER A CA 1
ATOM 513 C C . SER A 1 68 ? -32.094 -9.875 -0.497 1 92.81 68 SER A C 1
ATOM 515 O O . SER A 1 68 ? -31 -9.484 -0.099 1 92.81 68 SER A O 1
ATOM 517 N N . SER A 1 69 ? -33.031 -10.305 0.293 1 91.56 69 SER A N 1
ATOM 518 C CA . SER A 1 69 ? -32.844 -10.273 1.737 1 91.56 69 SER A CA 1
ATOM 519 C C . SER A 1 69 ? -31.719 -11.234 2.156 1 91.56 69 SER A C 1
ATOM 521 O O . SER A 1 69 ? -30.875 -10.883 2.977 1 91.56 69 SER A O 1
ATOM 523 N N . ALA A 1 70 ? -31.75 -12.367 1.611 1 94.12 70 ALA A N 1
ATOM 524 C CA . ALA A 1 70 ? -30.719 -13.352 1.911 1 94.12 70 ALA A CA 1
ATOM 525 C C . ALA A 1 70 ? -29.344 -12.852 1.453 1 94.12 70 ALA A C 1
ATOM 527 O O . ALA A 1 70 ? -28.359 -13.008 2.166 1 94.12 70 ALA A O 1
ATOM 528 N N . VAL A 1 71 ? -29.297 -12.273 0.278 1 94.38 71 VAL A N 1
ATOM 529 C CA . VAL A 1 71 ? -28.062 -11.734 -0.278 1 94.38 71 VAL A CA 1
ATOM 530 C C . VAL A 1 71 ? -27.484 -10.672 0.657 1 94.38 71 VAL A C 1
ATOM 532 O O . VAL A 1 71 ? -26.297 -10.688 0.977 1 94.38 71 VAL A O 1
ATOM 535 N N . GLU A 1 72 ? -28.297 -9.844 1.09 1 90.12 72 GLU A N 1
ATOM 536 C CA . GLU A 1 72 ? -27.875 -8.789 2.002 1 90.12 72 GLU A CA 1
ATOM 537 C C . GLU A 1 72 ? -27.266 -9.359 3.277 1 90.12 72 GLU A C 1
ATOM 539 O O . GLU A 1 72 ? -26.203 -8.922 3.719 1 90.12 72 GLU A O 1
ATOM 544 N N . LEU A 1 73 ? -27.906 -10.336 3.816 1 87.38 73 LEU A N 1
ATOM 545 C CA . LEU A 1 73 ? -27.469 -10.938 5.07 1 87.38 73 LEU A CA 1
ATOM 546 C C . LEU A 1 73 ? -26.141 -11.664 4.875 1 87.38 73 LEU A C 1
ATOM 548 O O . LEU A 1 73 ? -25.234 -11.562 5.715 1 87.38 73 LEU A O 1
ATOM 552 N N . LEU A 1 74 ? -26.047 -12.406 3.824 1 90.38 74 LEU A N 1
ATOM 553 C CA . LEU A 1 74 ? -24.828 -13.148 3.541 1 90.38 74 LEU A CA 1
ATOM 554 C C . LEU A 1 74 ? -23.641 -12.203 3.338 1 90.38 74 LEU A C 1
ATOM 556 O O . LEU A 1 74 ? -22.547 -12.445 3.852 1 90.38 74 LEU A O 1
ATOM 560 N N . LEU A 1 75 ? -23.859 -11.094 2.656 1 87.06 75 LEU A N 1
ATOM 561 C CA . LEU A 1 75 ? -22.812 -10.109 2.428 1 87.06 75 LEU A CA 1
ATOM 562 C C . LEU A 1 75 ? -22.391 -9.438 3.734 1 87.06 75 LEU A C 1
ATOM 564 O O . LEU A 1 75 ? -21.203 -9.219 3.977 1 87.06 75 LEU A O 1
ATOM 568 N N . ALA A 1 76 ? -23.328 -9.188 4.527 1 77.5 76 ALA A N 1
ATOM 569 C CA . ALA A 1 76 ? -23.047 -8.594 5.832 1 77.5 76 ALA A CA 1
ATOM 570 C C . ALA A 1 76 ? -22.234 -9.539 6.707 1 77.5 76 ALA A C 1
ATOM 572 O O . ALA A 1 76 ? -21.562 -9.102 7.641 1 77.5 76 ALA A O 1
ATOM 573 N N . SER A 1 77 ? -22.375 -10.797 6.348 1 80.06 77 SER A N 1
ATOM 574 C CA . SER A 1 77 ? -21.641 -11.805 7.117 1 80.06 77 SER A CA 1
ATOM 575 C C . SER A 1 77 ? -20.297 -12.125 6.484 1 80.06 77 SER A C 1
ATOM 577 O O . SER A 1 77 ? -19.625 -13.078 6.879 1 80.06 77 SER A O 1
ATOM 579 N N . GLY A 1 78 ? -19.969 -11.422 5.41 1 78.38 78 GLY A N 1
ATOM 580 C CA . GLY A 1 78 ? -18.609 -11.531 4.875 1 78.38 78 GLY A CA 1
ATOM 581 C C . GLY A 1 78 ? -18.531 -12.406 3.643 1 78.38 78 GLY A C 1
ATOM 582 O O . GLY A 1 78 ? -17.438 -12.797 3.225 1 78.38 78 GLY A O 1
ATOM 583 N N . ALA A 1 79 ? -19.656 -12.789 3.104 1 86.69 79 ALA A N 1
ATOM 584 C CA . ALA A 1 79 ? -19.609 -13.586 1.876 1 86.69 79 ALA A CA 1
ATOM 585 C C . ALA A 1 79 ? -18.938 -12.805 0.747 1 86.69 79 ALA A C 1
ATOM 587 O O . ALA A 1 79 ? -19.125 -11.586 0.629 1 86.69 79 ALA A O 1
ATOM 588 N N . ASN A 1 80 ? -18.172 -13.469 -0.065 1 85.94 80 ASN A N 1
ATOM 589 C CA . ASN A 1 80 ? -17.406 -12.867 -1.147 1 85.94 80 ASN A CA 1
ATOM 590 C C . ASN A 1 80 ? -18.234 -12.742 -2.422 1 85.94 80 ASN A C 1
ATOM 592 O O . ASN A 1 80 ? -18.531 -13.742 -3.076 1 85.94 80 ASN A O 1
ATOM 596 N N . PRO A 1 81 ? -18.531 -11.539 -2.797 1 91 81 PRO A N 1
ATOM 597 C CA . PRO A 1 81 ? -19.328 -11.359 -4.012 1 91 81 PRO A CA 1
ATOM 598 C C . PRO A 1 81 ? -18.562 -11.719 -5.281 1 91 81 PRO A C 1
ATOM 600 O O . PRO A 1 81 ? -19.156 -11.836 -6.355 1 91 81 PRO A O 1
ATOM 603 N N . ASN A 1 82 ? -17.25 -11.906 -5.215 1 90.06 82 ASN A N 1
ATOM 604 C CA . ASN A 1 82 ? -16.422 -12.195 -6.379 1 90.06 82 ASN A CA 1
ATOM 605 C C . ASN A 1 82 ? -15.914 -13.633 -6.355 1 90.06 82 ASN A C 1
ATOM 607 O O . ASN A 1 82 ? -14.969 -13.977 -7.074 1 90.06 82 ASN A O 1
ATOM 611 N N . HIS A 1 83 ? -16.5 -14.43 -5.461 1 89.94 83 HIS A N 1
ATOM 612 C CA . HIS A 1 83 ? -16.125 -15.844 -5.422 1 89.94 83 HIS A CA 1
ATOM 613 C C . HIS A 1 83 ? -16.344 -16.5 -6.777 1 89.94 83 HIS A C 1
ATOM 615 O O . HIS A 1 83 ? -17.422 -16.375 -7.371 1 89.94 83 HIS A O 1
ATOM 621 N N . ARG A 1 84 ? -15.344 -17.188 -7.277 1 89.81 84 ARG A N 1
ATOM 622 C CA . ARG A 1 84 ? -15.445 -17.859 -8.57 1 89.81 84 ARG A CA 1
ATOM 623 C C . ARG A 1 84 ? -15.867 -19.312 -8.398 1 89.81 84 ARG A C 1
ATOM 625 O O . ARG A 1 84 ? -15.195 -20.078 -7.699 1 89.81 84 ARG A O 1
ATOM 632 N N . CYS A 1 85 ? -16.969 -19.688 -9.008 1 92.62 85 CYS A N 1
ATOM 633 C CA . CYS A 1 85 ? -17.391 -21.094 -9.047 1 92.62 85 CYS A CA 1
ATOM 634 C C . CYS A 1 85 ? -16.516 -21.891 -10.008 1 92.62 85 CYS A C 1
ATOM 636 O O . CYS A 1 85 ? -15.547 -21.375 -10.555 1 92.62 85 CYS A O 1
ATOM 638 N N . LEU A 1 86 ? -16.844 -23.172 -10.148 1 87.94 86 LEU A N 1
ATOM 639 C CA . LEU A 1 86 ? -16.047 -24.031 -11.008 1 87.94 86 LEU A CA 1
ATOM 640 C C . LEU A 1 86 ? -16.109 -23.562 -12.461 1 87.94 86 LEU A C 1
ATOM 642 O O . LEU A 1 86 ? -15.141 -23.703 -13.203 1 87.94 86 LEU A O 1
ATOM 646 N N . ASP A 1 87 ? -17.234 -22.953 -12.812 1 90.5 87 ASP A N 1
ATOM 647 C CA . ASP A 1 87 ? -17.375 -22.469 -14.18 1 90.5 87 ASP A CA 1
ATOM 648 C C . ASP A 1 87 ? -16.875 -21.031 -14.312 1 90.5 87 ASP A C 1
ATOM 650 O O . ASP A 1 87 ? -17.078 -20.406 -15.352 1 90.5 87 ASP A O 1
ATOM 654 N N . GLY A 1 88 ? -16.344 -20.484 -13.234 1 90.75 88 GLY A N 1
ATOM 655 C CA . GLY A 1 88 ? -15.75 -19.172 -13.266 1 90.75 88 GLY A CA 1
ATOM 656 C C . GLY A 1 88 ? -16.75 -18.062 -12.961 1 90.75 88 GLY A C 1
ATOM 657 O O . GLY A 1 88 ? -16.359 -16.906 -12.766 1 90.75 88 GLY A O 1
ATOM 658 N N . SER A 1 89 ? -18 -18.422 -12.977 1 94.62 89 SER A N 1
ATOM 659 C CA . SER A 1 89 ? -19 -17.391 -12.695 1 94.62 89 SER A CA 1
ATOM 660 C C . SER A 1 89 ? -18.984 -16.984 -11.227 1 94.62 89 SER A C 1
ATOM 662 O O . SER A 1 89 ? -18.562 -17.766 -10.367 1 94.62 89 SER A O 1
ATOM 664 N N . THR A 1 90 ? -19.375 -15.781 -10.984 1 94.94 90 THR A N 1
ATOM 665 C CA . THR A 1 90 ? -19.391 -15.219 -9.641 1 94.94 90 THR A CA 1
ATOM 666 C C . THR A 1 90 ? -20.812 -14.867 -9.211 1 94.94 90 THR A C 1
ATOM 668 O O . THR A 1 90 ? -21.734 -14.852 -10.031 1 94.94 90 THR A O 1
ATOM 671 N N . PRO A 1 91 ? -21.031 -14.602 -7.898 1 95.94 91 PRO A N 1
ATOM 672 C CA . PRO A 1 91 ? -22.344 -14.125 -7.457 1 95.94 91 PRO A CA 1
ATOM 673 C C . PRO A 1 91 ? -22.797 -12.883 -8.219 1 95.94 91 PRO A C 1
ATOM 675 O O . PRO A 1 91 ? -24 -12.68 -8.406 1 95.94 91 PRO A O 1
ATOM 678 N N . VAL A 1 92 ? -21.906 -12.086 -8.711 1 95.62 92 VAL A N 1
ATOM 679 C CA . VAL A 1 92 ? -22.266 -10.922 -9.508 1 95.62 92 VAL A CA 1
ATOM 680 C C . VAL A 1 92 ? -22.891 -11.367 -10.828 1 95.62 92 VAL A C 1
ATOM 682 O O . VAL A 1 92 ? -23.891 -10.805 -11.266 1 95.62 92 VAL A O 1
ATOM 685 N N . HIS A 1 93 ? -22.312 -12.359 -11.453 1 95.81 93 HIS A N 1
ATOM 686 C CA . HIS A 1 93 ? -22.922 -12.953 -12.625 1 95.81 93 HIS A CA 1
ATOM 687 C C . HIS A 1 93 ? -24.344 -13.422 -12.328 1 95.81 93 HIS A C 1
ATOM 689 O O . HIS A 1 93 ? -25.281 -13.078 -13.047 1 95.81 93 HIS A O 1
ATOM 695 N N . ALA A 1 94 ? -24.453 -14.195 -11.266 1 95.75 94 ALA A N 1
ATOM 696 C CA . ALA A 1 94 ? -25.734 -14.766 -10.867 1 95.75 94 ALA A CA 1
ATOM 697 C C . ALA A 1 94 ? -26.766 -13.672 -10.609 1 95.75 94 ALA A C 1
ATOM 699 O O . ALA A 1 94 ? -27.906 -13.789 -11.039 1 95.75 94 ALA A O 1
ATOM 700 N N . GLY A 1 95 ? -26.375 -12.664 -9.859 1 94.94 95 GLY A N 1
ATOM 701 C CA . GLY A 1 95 ? -27.266 -11.539 -9.602 1 94.94 95 GLY A CA 1
ATOM 702 C C . GLY A 1 95 ? -27.703 -10.828 -10.867 1 94.94 95 GLY A C 1
ATOM 703 O O . GLY A 1 95 ? -28.859 -10.398 -10.977 1 94.94 95 GLY A O 1
ATOM 704 N N . ALA A 1 96 ? -26.797 -10.656 -11.75 1 93.69 96 ALA A N 1
ATOM 705 C CA . ALA A 1 96 ? -27.141 -10.031 -13.031 1 93.69 96 ALA A CA 1
ATOM 706 C C . ALA A 1 96 ? -28.156 -10.867 -13.797 1 93.69 96 ALA A C 1
ATOM 708 O O . ALA A 1 96 ? -29.078 -10.328 -14.398 1 93.69 96 ALA A O 1
ATOM 709 N N . PHE A 1 97 ? -27.969 -12.117 -13.789 1 94.12 97 PHE A N 1
ATOM 710 C CA . PHE A 1 97 ? -28.859 -13.031 -14.492 1 94.12 97 PHE A CA 1
ATOM 711 C C . PHE A 1 97 ? -30.266 -13.008 -13.898 1 94.12 97 PHE A C 1
ATOM 713 O O . PHE A 1 97 ? -31.25 -13.086 -14.625 1 94.12 97 PHE A O 1
ATOM 720 N N . SER A 1 98 ? -30.375 -12.938 -12.602 1 91.69 98 SER A N 1
ATOM 721 C CA . SER A 1 98 ? -31.656 -12.984 -11.914 1 91.69 98 SER A CA 1
ATOM 722 C C . SER A 1 98 ? -32.562 -11.844 -12.352 1 91.69 98 SER A C 1
ATOM 724 O O . SER A 1 98 ? -33.781 -11.938 -12.227 1 91.69 98 SER A O 1
ATOM 726 N N . GLY A 1 99 ? -31.984 -10.758 -12.711 1 89.75 99 GLY A N 1
ATOM 727 C CA . GLY A 1 99 ? -32.75 -9.609 -13.164 1 89.75 99 GLY A CA 1
ATOM 728 C C . GLY A 1 99 ? -33.25 -8.734 -12.031 1 89.75 99 GLY A C 1
ATOM 729 O O . GLY A 1 99 ? -33.906 -7.719 -12.258 1 89.75 99 GLY A O 1
ATOM 730 N N . ARG A 1 100 ? -32.969 -9.117 -10.867 1 89.94 100 ARG A N 1
ATOM 731 C CA . ARG A 1 100 ? -33.375 -8.32 -9.711 1 89.94 100 ARG A CA 1
ATOM 732 C C . ARG A 1 100 ? -32.312 -7.25 -9.391 1 89.94 100 ARG A C 1
ATOM 734 O O . ARG A 1 100 ? -31.266 -7.551 -8.828 1 89.94 100 ARG A O 1
ATOM 741 N N . SER A 1 101 ? -32.656 -6.07 -9.664 1 88.38 101 SER A N 1
ATOM 742 C CA . SER A 1 101 ? -31.719 -4.977 -9.562 1 88.38 101 SER A CA 1
ATOM 743 C C . SER A 1 101 ? -31.219 -4.801 -8.133 1 88.38 101 SER A C 1
ATOM 745 O O . SER A 1 101 ? -30.062 -4.422 -7.906 1 88.38 101 SER A O 1
ATOM 747 N N . LEU A 1 102 ? -32.094 -5.051 -7.184 1 89.12 102 LEU A N 1
ATOM 748 C CA . LEU A 1 102 ? -31.688 -4.879 -5.789 1 89.12 102 LEU A CA 1
ATOM 749 C C . LEU A 1 102 ? -30.609 -5.887 -5.395 1 89.12 102 LEU A C 1
ATOM 751 O O . LEU A 1 102 ? -29.703 -5.566 -4.625 1 89.12 102 LEU A O 1
ATOM 755 N N . VAL A 1 103 ? -30.719 -7.066 -5.875 1 93.06 103 VAL A N 1
ATOM 756 C CA . VAL A 1 103 ? -29.719 -8.102 -5.633 1 93.06 103 VAL A CA 1
ATOM 757 C C . VAL A 1 103 ? -28.359 -7.648 -6.184 1 93.06 103 VAL A C 1
ATOM 759 O O . VAL A 1 103 ? -27.359 -7.691 -5.477 1 93.06 103 VAL A O 1
ATOM 762 N N . LEU A 1 104 ? -28.422 -7.23 -7.395 1 92.88 104 LEU A N 1
ATOM 763 C CA . LEU A 1 104 ? -27.188 -6.777 -8.039 1 92.88 104 LEU A CA 1
ATOM 764 C C . LEU A 1 104 ? -26.609 -5.578 -7.305 1 92.88 104 LEU A C 1
ATOM 766 O O . LEU A 1 104 ? -25.391 -5.504 -7.105 1 92.88 104 LEU A O 1
ATOM 770 N N . LEU A 1 105 ? -27.422 -4.715 -6.887 1 89.62 105 LEU A N 1
ATOM 771 C CA . LEU A 1 105 ? -26.969 -3.533 -6.16 1 89.62 105 LEU A CA 1
ATOM 772 C C . LEU A 1 105 ? -26.25 -3.928 -4.875 1 89.62 105 LEU A C 1
ATOM 774 O O . LEU A 1 105 ? -25.188 -3.404 -4.57 1 89.62 105 LEU A O 1
ATOM 778 N N . HIS A 1 106 ? -26.812 -4.844 -4.129 1 89.5 106 HIS A N 1
ATOM 779 C CA . HIS A 1 106 ? -26.188 -5.312 -2.9 1 89.5 106 HIS A CA 1
ATOM 780 C C . HIS A 1 106 ? -24.812 -5.91 -3.186 1 89.5 106 HIS A C 1
ATOM 782 O O . HIS A 1 106 ? -23.859 -5.656 -2.451 1 89.5 106 HIS A O 1
ATOM 788 N N . LEU A 1 107 ? -24.719 -6.676 -4.238 1 92.5 107 LEU A N 1
ATOM 789 C CA . LEU A 1 107 ? -23.469 -7.312 -4.605 1 92.5 107 LEU A CA 1
ATOM 790 C C . LEU A 1 107 ? -22.406 -6.27 -4.965 1 92.5 107 LEU A C 1
ATOM 792 O O . LEU A 1 107 ? -21.266 -6.367 -4.531 1 92.5 107 LEU A O 1
ATOM 796 N N . LEU A 1 108 ? -22.828 -5.266 -5.734 1 89.69 108 LEU A N 1
ATOM 797 C CA . LEU A 1 108 ? -21.891 -4.238 -6.184 1 89.69 108 LEU A CA 1
ATOM 798 C C . LEU A 1 108 ? -21.453 -3.365 -5.016 1 89.69 108 LEU A C 1
ATOM 800 O O . LEU A 1 108 ? -20.281 -2.982 -4.938 1 89.69 108 LEU A O 1
ATOM 804 N N . GLN A 1 109 ? -22.328 -3.088 -4.105 1 81.06 109 GLN A N 1
ATOM 805 C CA . GLN A 1 109 ? -22 -2.295 -2.924 1 81.06 109 GLN A CA 1
ATOM 806 C C . GLN A 1 109 ? -21 -3.02 -2.035 1 81.06 109 GLN A C 1
ATOM 808 O O . GLN A 1 109 ? -20.219 -2.383 -1.324 1 81.06 109 GLN A O 1
ATOM 813 N N . ALA A 1 110 ? -21.047 -4.328 -2.104 1 81 110 ALA A N 1
ATOM 814 C CA . ALA A 1 110 ? -20.141 -5.133 -1.297 1 81 110 ALA A CA 1
ATOM 815 C C . ALA A 1 110 ? -18.812 -5.359 -2.023 1 81 110 ALA A C 1
ATOM 817 O O . ALA A 1 110 ? -17.969 -6.125 -1.558 1 81 110 ALA A O 1
ATOM 818 N N . GLY A 1 111 ? -18.656 -4.742 -3.209 1 82.06 111 GLY A N 1
ATOM 819 C CA . GLY A 1 111 ? -17.391 -4.824 -3.91 1 82.06 111 GLY A CA 1
ATOM 820 C C . GLY A 1 111 ? -17.422 -5.762 -5.102 1 82.06 111 GLY A C 1
ATOM 821 O O . GLY A 1 111 ? -16.375 -6.109 -5.656 1 82.06 111 GLY A O 1
ATOM 822 N N . GLY A 1 112 ? -18.562 -6.191 -5.473 1 89.56 112 GLY A N 1
ATOM 823 C CA . GLY A 1 112 ? -18.672 -7.012 -6.672 1 89.56 112 GLY A CA 1
ATOM 824 C C . GLY A 1 112 ? -18.078 -6.355 -7.898 1 89.56 112 GLY A C 1
ATOM 825 O O . GLY A 1 112 ? -18.219 -5.148 -8.094 1 89.56 112 GLY A O 1
ATOM 826 N N . ASP A 1 113 ? -17.422 -7.117 -8.719 1 89.88 113 ASP A N 1
ATOM 827 C CA . ASP A 1 113 ? -16.703 -6.602 -9.875 1 89.88 113 ASP A CA 1
ATOM 828 C C . ASP A 1 113 ? -17.375 -7.031 -11.18 1 89.88 113 ASP A C 1
ATOM 830 O O . ASP A 1 113 ? -17.516 -8.227 -11.445 1 89.88 113 ASP A O 1
ATOM 834 N N . LEU A 1 114 ? -17.766 -6.078 -11.984 1 92.62 114 LEU A N 1
ATOM 835 C CA . LEU A 1 114 ? -18.5 -6.309 -13.219 1 92.62 114 LEU A CA 1
ATOM 836 C C . LEU A 1 114 ? -17.562 -6.758 -14.336 1 92.62 114 LEU A C 1
ATOM 838 O O . LEU A 1 114 ? -18.016 -7.238 -15.383 1 92.62 114 LEU A O 1
ATOM 842 N N . ARG A 1 115 ? -16.328 -6.754 -14.133 1 91.44 115 ARG A N 1
ATOM 843 C CA . ARG A 1 115 ? -15.352 -7.023 -15.18 1 91.44 115 ARG A CA 1
ATOM 844 C C . ARG A 1 115 ? -15 -8.508 -15.227 1 91.44 115 ARG A C 1
ATOM 846 O O . ARG A 1 115 ? -14.391 -8.969 -16.188 1 91.44 115 ARG A O 1
ATOM 853 N N . LEU A 1 116 ? -15.289 -9.219 -14.156 1 91.38 116 LEU A N 1
ATOM 854 C CA . LEU A 1 116 ? -14.93 -10.625 -14.086 1 91.38 116 LEU A CA 1
ATOM 855 C C . LEU A 1 116 ? -15.664 -11.43 -15.148 1 91.38 116 LEU A C 1
ATOM 857 O O . LEU A 1 116 ? -16.797 -11.094 -15.516 1 91.38 116 LEU A O 1
ATOM 861 N N . ARG A 1 117 ? -15 -12.477 -15.648 1 92.69 117 ARG A N 1
ATOM 862 C CA . ARG A 1 117 ? -15.57 -13.32 -16.703 1 92.69 117 ARG A CA 1
ATOM 863 C C . ARG A 1 117 ? -15.625 -14.773 -16.266 1 92.69 117 ARG A C 1
ATOM 865 O O . ARG A 1 117 ? -14.805 -15.219 -15.453 1 92.69 117 ARG A O 1
ATOM 872 N N . ASP A 1 118 ? -16.672 -15.445 -16.734 1 91.62 118 ASP A N 1
ATOM 873 C CA . ASP A 1 118 ? -16.719 -16.891 -16.484 1 91.62 118 ASP A CA 1
ATOM 874 C C . ASP A 1 118 ? -15.805 -17.641 -17.438 1 91.62 118 ASP A C 1
ATOM 876 O O . ASP A 1 118 ? -15.031 -17.031 -18.188 1 91.62 118 ASP A O 1
ATOM 880 N N . GLN A 1 119 ? -15.836 -18.938 -17.406 1 87.75 119 GLN A N 1
ATOM 881 C CA . GLN A 1 119 ? -14.914 -19.766 -18.188 1 87.75 119 GLN A CA 1
ATOM 882 C C . GLN A 1 119 ? -15.133 -19.562 -19.688 1 87.75 119 GLN A C 1
ATOM 884 O O . GLN A 1 119 ? -14.211 -19.734 -20.484 1 87.75 119 GLN A O 1
ATOM 889 N N . GLN A 1 120 ? -16.359 -19.172 -20.078 1 89.94 120 GLN A N 1
ATOM 890 C CA . GLN A 1 120 ? -16.672 -18.953 -21.484 1 89.94 120 GLN A CA 1
ATOM 891 C C . GLN A 1 120 ? -16.391 -17.516 -21.906 1 89.94 120 GLN A C 1
ATOM 893 O O . GLN A 1 120 ? -16.625 -17.156 -23.062 1 89.94 120 GLN A O 1
ATOM 898 N N . GLY A 1 121 ? -15.922 -16.719 -20.953 1 89.62 121 GLY A N 1
ATOM 899 C CA . GLY A 1 121 ? -15.562 -15.352 -21.281 1 89.62 121 GLY A CA 1
ATOM 900 C C . GLY A 1 121 ? -16.719 -14.383 -21.141 1 89.62 121 GLY A C 1
ATOM 901 O O . GLY A 1 121 ? -16.625 -13.234 -21.562 1 89.62 121 GLY A O 1
ATOM 902 N N . HIS A 1 122 ? -17.828 -14.852 -20.609 1 92.94 122 HIS A N 1
ATOM 903 C CA . HIS A 1 122 ? -19 -13.992 -20.469 1 92.94 122 HIS A CA 1
ATOM 904 C C . HIS A 1 122 ? -18.906 -13.117 -19.234 1 92.94 122 HIS A C 1
ATOM 906 O O . HIS A 1 122 ? -18.516 -13.586 -18.156 1 92.94 122 HIS A O 1
ATOM 912 N N . SER A 1 123 ? -19.25 -11.836 -19.406 1 92.25 123 SER A N 1
ATOM 913 C CA . SER A 1 123 ? -19.312 -10.883 -18.297 1 92.25 123 SER A CA 1
ATOM 914 C C . SER A 1 123 ? -20.688 -10.906 -17.625 1 92.25 123 SER A C 1
ATOM 916 O O . SER A 1 123 ? -21.625 -11.516 -18.141 1 92.25 123 SER A O 1
ATOM 918 N N . PRO A 1 124 ? -20.812 -10.289 -16.438 1 93 124 PRO A N 1
ATOM 919 C CA . PRO A 1 124 ? -22.141 -10.148 -15.82 1 93 124 PRO A CA 1
ATOM 920 C C . PRO A 1 124 ? -23.141 -9.445 -16.734 1 93 124 PRO A C 1
ATOM 922 O O . PRO A 1 124 ? -24.328 -9.766 -16.719 1 93 124 PRO A O 1
ATOM 925 N N . GLN A 1 125 ? -22.719 -8.508 -17.547 1 92.31 125 GLN A N 1
ATOM 926 C CA . GLN A 1 125 ? -23.594 -7.879 -18.531 1 92.31 125 GLN A CA 1
ATOM 927 C C . GLN A 1 125 ? -24.156 -8.906 -19.5 1 92.31 125 GLN A C 1
ATOM 929 O O . GLN A 1 125 ? -25.344 -8.883 -19.828 1 92.31 125 GLN A O 1
ATOM 934 N N . ASP A 1 126 ? -23.25 -9.773 -19.984 1 92.38 126 ASP A N 1
ATOM 935 C CA . ASP A 1 126 ? -23.688 -10.844 -20.875 1 92.38 126 ASP A CA 1
ATOM 936 C C . ASP A 1 126 ? -24.75 -11.711 -20.203 1 92.38 126 ASP A C 1
ATOM 938 O O . ASP A 1 126 ? -25.734 -12.102 -20.828 1 92.38 126 ASP A O 1
ATOM 942 N N . TRP A 1 127 ? -24.5 -12.031 -18.938 1 94.12 127 TRP A N 1
ATOM 943 C CA . TRP A 1 127 ? -25.453 -12.852 -18.188 1 94.12 127 TRP A CA 1
ATOM 944 C C . TRP A 1 127 ? -26.781 -12.133 -18.031 1 94.12 127 TRP A C 1
ATOM 946 O O . TRP A 1 127 ? -27.844 -12.75 -18.109 1 94.12 127 TRP A O 1
ATOM 956 N N . ALA A 1 128 ? -26.766 -10.828 -17.703 1 92.88 128 ALA A N 1
ATOM 957 C CA . ALA A 1 128 ? -27.984 -10.031 -17.578 1 92.88 128 ALA A CA 1
ATOM 958 C C . ALA A 1 128 ? -28.797 -10.086 -18.875 1 92.88 128 ALA A C 1
ATOM 960 O O . ALA A 1 128 ? -30.031 -10.141 -18.828 1 92.88 128 ALA A O 1
ATOM 961 N N . GLU A 1 129 ? -28.125 -10.023 -19.984 1 90.62 129 GLU A N 1
ATOM 962 C CA . GLU A 1 129 ? -28.781 -10.047 -21.281 1 90.62 129 GLU A CA 1
ATOM 963 C C . GLU A 1 129 ? -29.422 -11.406 -21.562 1 90.62 129 GLU A C 1
ATOM 965 O O . GLU A 1 129 ? -30.406 -11.508 -22.297 1 90.62 129 GLU A O 1
ATOM 970 N N . GLN A 1 130 ? -28.844 -12.383 -21.031 1 86.62 130 GLN A N 1
ATOM 971 C CA . GLN A 1 130 ? -29.359 -13.734 -21.219 1 86.62 130 GLN A CA 1
ATOM 972 C C . GLN A 1 130 ? -30.562 -13.992 -20.312 1 86.62 130 GLN A C 1
ATOM 974 O O . GLN A 1 130 ? -31.375 -14.875 -20.594 1 86.62 130 GLN A O 1
ATOM 979 N N . GLY A 1 131 ? -30.5 -13.297 -19.25 1 78.12 131 GLY A N 1
ATOM 980 C CA . GLY A 1 131 ? -31.609 -13.492 -18.312 1 78.12 131 GLY A CA 1
ATOM 981 C C . GLY A 1 131 ? -32.938 -13.07 -18.875 1 78.12 131 GLY A C 1
ATOM 982 O O . GLY A 1 131 ? -33.031 -12.477 -19.953 1 78.12 131 GLY A O 1
ATOM 983 N N . GLY A 1 132 ? -34.156 -13.516 -18.359 1 65.62 132 GLY A N 1
ATOM 984 C CA . GLY A 1 132 ? -35.5 -13.266 -18.812 1 65.62 132 GLY A CA 1
ATOM 985 C C . GLY A 1 132 ? -35.812 -11.789 -18.953 1 65.62 132 GLY A C 1
ATOM 986 O O . GLY A 1 132 ? -35.219 -10.953 -18.281 1 65.62 132 GLY A O 1
ATOM 987 N N . ALA A 1 133 ? -36.5 -11.32 -20.125 1 56.81 133 ALA A N 1
ATOM 988 C CA . ALA A 1 133 ? -36.75 -10.062 -20.828 1 56.81 133 ALA A CA 1
ATOM 989 C C . ALA A 1 133 ? -37.094 -8.938 -19.844 1 56.81 133 ALA A C 1
ATOM 991 O O . ALA A 1 133 ? -36.469 -7.867 -19.891 1 56.81 133 ALA A O 1
ATOM 992 N N . LYS A 1 134 ? -38.094 -9.008 -19.031 1 56.62 134 LYS A N 1
ATOM 993 C CA . LYS A 1 134 ? -38.625 -7.805 -18.391 1 56.62 134 LYS A CA 1
ATOM 994 C C . LYS A 1 134 ? -37.688 -7.324 -17.281 1 56.62 134 LYS A C 1
ATOM 996 O O . LYS A 1 134 ? -37.406 -6.129 -17.188 1 56.62 134 LYS A O 1
ATOM 1001 N N . GLN A 1 135 ? -37.094 -8.211 -16.484 1 63.97 135 GLN A N 1
ATOM 1002 C CA . GLN A 1 135 ? -36.344 -7.836 -15.312 1 63.97 135 GLN A CA 1
ATOM 1003 C C . GLN A 1 135 ? -34.906 -7.496 -15.68 1 63.97 135 GLN A C 1
ATOM 1005 O O . GLN A 1 135 ? -34.25 -6.707 -15 1 63.97 135 GLN A O 1
ATOM 1010 N N . SER A 1 136 ? -34.594 -7.734 -16.906 1 78.25 136 SER A N 1
ATOM 1011 C CA . SER A 1 136 ? -33.219 -7.531 -17.328 1 78.25 136 SER A CA 1
ATOM 1012 C C . SER A 1 136 ? -32.938 -6.07 -17.672 1 78.25 136 SER A C 1
ATOM 1014 O O . SER A 1 136 ? -31.828 -5.582 -17.5 1 78.25 136 SER A O 1
ATOM 1016 N N . TRP A 1 137 ? -34.062 -5.418 -17.906 1 82.5 137 TRP A N 1
ATOM 1017 C CA . TRP A 1 137 ? -33.844 -4.039 -18.344 1 82.5 137 TRP A CA 1
ATOM 1018 C C . TRP A 1 137 ? -33.312 -3.188 -17.188 1 82.5 137 TRP A C 1
ATOM 1020 O O . TRP A 1 137 ? -32.406 -2.375 -17.375 1 82.5 137 TRP A O 1
ATOM 1030 N N . GLU A 1 138 ? -33.906 -3.393 -16.047 1 83.62 138 GLU A N 1
ATOM 1031 C CA . GLU A 1 138 ? -33.469 -2.617 -14.898 1 83.62 138 GLU A CA 1
ATOM 1032 C C . GLU A 1 138 ? -32.031 -2.938 -14.523 1 83.62 138 GLU A C 1
ATOM 1034 O O . GLU A 1 138 ? -31.25 -2.041 -14.164 1 83.62 138 GLU A O 1
ATOM 1039 N N . THR A 1 139 ? -31.766 -4.152 -14.641 1 89.44 139 THR A N 1
ATOM 1040 C CA . THR A 1 139 ? -30.406 -4.586 -14.312 1 89.44 139 THR A CA 1
ATOM 1041 C C . THR A 1 139 ? -29.406 -4.027 -15.32 1 89.44 139 THR A C 1
ATOM 1043 O O . THR A 1 139 ? -28.328 -3.576 -14.938 1 89.44 139 THR A O 1
ATOM 1046 N N . LEU A 1 140 ? -29.781 -4.008 -16.547 1 89.88 140 LEU A N 1
ATOM 1047 C CA . LEU A 1 140 ? -28.906 -3.484 -17.578 1 89.88 140 LEU A CA 1
ATOM 1048 C C . LEU A 1 140 ? -28.719 -1.979 -17.422 1 89.88 140 LEU A C 1
ATOM 1050 O O . LEU A 1 140 ? -27.625 -1.457 -17.656 1 89.88 140 LEU A O 1
ATOM 1054 N N . GLU A 1 141 ? -29.734 -1.359 -17.062 1 86.69 141 GLU A N 1
ATOM 1055 C CA . GLU A 1 141 ? -29.641 0.073 -16.797 1 86.69 141 GLU A CA 1
ATOM 1056 C C . GLU A 1 141 ? -28.688 0.354 -15.648 1 86.69 141 GLU A C 1
ATOM 1058 O O . GLU A 1 141 ? -27.906 1.303 -15.703 1 86.69 141 GLU A O 1
ATOM 1063 N N . LEU A 1 142 ? -28.844 -0.443 -14.641 1 87.94 142 LEU A N 1
ATOM 1064 C CA . LEU A 1 142 ? -27.953 -0.291 -13.492 1 87.94 142 LEU A CA 1
ATOM 1065 C C . LEU A 1 142 ? -26.5 -0.477 -13.914 1 87.94 142 LEU A C 1
ATOM 1067 O O . LEU A 1 142 ? -25.625 0.288 -13.5 1 87.94 142 LEU A O 1
ATOM 1071 N N . LEU A 1 143 ? -26.281 -1.455 -14.75 1 89.81 143 LEU A N 1
ATOM 1072 C CA . LEU A 1 143 ? -24.922 -1.719 -15.227 1 89.81 143 LEU A CA 1
ATOM 1073 C C . LEU A 1 143 ? -24.391 -0.536 -16.016 1 89.81 143 LEU A C 1
ATOM 1075 O O . LEU A 1 143 ? -23.234 -0.142 -15.859 1 89.81 143 LEU A O 1
ATOM 1079 N N . GLN A 1 144 ? -25.188 0.038 -16.828 1 87.06 144 GLN A N 1
ATOM 1080 C CA . GLN A 1 144 ? -24.797 1.188 -17.641 1 87.06 144 GLN A CA 1
ATOM 1081 C C . GLN A 1 144 ? -24.5 2.402 -16.75 1 87.06 144 GLN A C 1
ATOM 1083 O O . GLN A 1 144 ? -23.562 3.156 -17.016 1 87.06 144 GLN A O 1
ATOM 1088 N N . LEU A 1 145 ? -25.281 2.488 -15.766 1 84.12 145 LEU A N 1
ATOM 1089 C CA . LEU A 1 145 ? -25.078 3.598 -14.836 1 84.12 145 LEU A CA 1
ATOM 1090 C C . LEU A 1 145 ? -23.75 3.463 -14.109 1 84.12 145 LEU A C 1
ATOM 1092 O O . LEU A 1 145 ? -23.031 4.449 -13.93 1 84.12 145 LEU A O 1
ATOM 1096 N N . CYS A 1 146 ? -23.5 2.287 -13.672 1 86.31 146 CYS A N 1
ATOM 1097 C CA . CYS A 1 146 ? -22.234 2.049 -12.992 1 86.31 146 CYS A CA 1
ATOM 1098 C C . CYS A 1 146 ? -21.062 2.381 -13.898 1 86.31 146 CYS A C 1
ATOM 1100 O O . CYS A 1 146 ? -20.109 3.035 -13.469 1 86.31 146 CYS A O 1
ATOM 1102 N N . ARG A 1 147 ? -21.125 1.994 -15.094 1 85.94 147 ARG A N 1
ATOM 1103 C CA . ARG A 1 147 ? -20.062 2.248 -16.047 1 85.94 147 ARG A CA 1
ATOM 1104 C C . ARG A 1 147 ? -19.922 3.74 -16.344 1 85.94 147 ARG A C 1
ATOM 1106 O O . ARG A 1 147 ? -18.812 4.266 -16.406 1 85.94 147 ARG A O 1
ATOM 1113 N N . ALA A 1 148 ? -20.984 4.371 -16.484 1 83.38 148 ALA A N 1
ATOM 1114 C CA . ALA A 1 148 ? -20.969 5.809 -16.75 1 83.38 148 ALA A CA 1
ATOM 1115 C C . ALA A 1 148 ? -20.359 6.586 -15.586 1 83.38 148 ALA A C 1
ATOM 1117 O O . ALA A 1 148 ? -19.594 7.523 -15.797 1 83.38 148 ALA A O 1
ATOM 1118 N N . HIS A 1 149 ? -20.75 6.121 -14.477 1 80.81 149 HIS A N 1
ATOM 1119 C CA . HIS A 1 149 ? -20.219 6.789 -13.289 1 80.81 149 HIS A CA 1
ATOM 1120 C C . HIS A 1 149 ? -18.719 6.617 -13.172 1 80.81 149 HIS A C 1
ATOM 1122 O O . HIS A 1 149 ? -18 7.582 -12.898 1 80.81 149 HIS A O 1
ATOM 1128 N N . MET A 1 150 ? -18.312 5.422 -13.391 1 83.44 150 MET A N 1
ATOM 1129 C CA . MET A 1 150 ? -16.875 5.168 -13.312 1 83.44 150 MET A CA 1
ATOM 1130 C C . MET A 1 150 ? -16.125 5.949 -14.391 1 83.44 150 MET A C 1
ATOM 1132 O O . MET A 1 150 ? -15.055 6.492 -14.133 1 83.44 150 MET A O 1
ATOM 1136 N N . SER A 1 151 ? -16.656 5.98 -15.5 1 82.06 151 SER A N 1
ATOM 1137 C CA . SER A 1 151 ? -16.047 6.73 -16.594 1 82.06 151 SER A CA 1
ATOM 1138 C C . SER A 1 151 ? -15.906 8.211 -16.234 1 82.06 151 SER A C 1
ATOM 1140 O O . SER A 1 151 ? -14.875 8.828 -16.516 1 82.06 151 SER A O 1
ATOM 1142 N N . ALA A 1 152 ? -16.875 8.695 -15.586 1 76.5 152 ALA A N 1
ATOM 1143 C CA . ALA A 1 152 ? -16.859 10.102 -15.172 1 76.5 152 ALA A CA 1
ATOM 1144 C C . ALA A 1 152 ? -15.789 10.344 -14.117 1 76.5 152 ALA A C 1
ATOM 1146 O O . ALA A 1 152 ? -15.133 11.391 -14.117 1 76.5 152 ALA A O 1
ATOM 1147 N N . LEU A 1 153 ? -15.664 9.414 -13.32 1 74.06 153 LEU A N 1
ATOM 1148 C CA . LEU A 1 153 ? -14.703 9.562 -12.227 1 74.06 153 LEU A CA 1
ATOM 1149 C C . LEU A 1 153 ? -13.273 9.477 -12.758 1 74.06 153 LEU A C 1
ATOM 1151 O O . LEU A 1 153 ? -12.398 10.219 -12.305 1 74.06 153 LEU A O 1
ATOM 1155 N N . VAL A 1 154 ? -13.078 8.57 -13.625 1 74.5 154 VAL A N 1
ATOM 1156 C CA . VAL A 1 154 ? -11.727 8.336 -14.117 1 74.5 154 VAL A CA 1
ATOM 1157 C C . VAL A 1 154 ? -11.32 9.453 -15.078 1 74.5 154 VAL A C 1
ATOM 1159 O O . VAL A 1 154 ? -10.18 9.914 -15.055 1 74.5 154 VAL A O 1
ATOM 1162 N N . HIS A 1 155 ? -12.219 9.906 -15.875 1 70.25 155 HIS A N 1
ATOM 1163 C CA . HIS A 1 155 ? -11.883 10.875 -16.922 1 70.25 155 HIS A CA 1
ATOM 1164 C C . HIS A 1 155 ? -12.211 12.297 -16.484 1 70.25 155 HIS A C 1
ATOM 1166 O O . HIS A 1 155 ? -11.906 13.258 -17.188 1 70.25 155 HIS A O 1
ATOM 1172 N N . GLY A 1 156 ? -12.562 12.461 -15.25 1 62.69 156 GLY A N 1
ATOM 1173 C CA . GLY A 1 156 ? -12.82 13.789 -14.711 1 62.69 156 GLY A CA 1
ATOM 1174 C C . GLY A 1 156 ? -14 14.477 -15.375 1 62.69 156 GLY A C 1
ATOM 1175 O O . GLY A 1 156 ? -14.086 15.703 -15.383 1 62.69 156 GLY A O 1
ATOM 1176 N N . SER A 1 157 ? -14.711 13.75 -16.203 1 58.47 157 SER A N 1
ATOM 1177 C CA . SER A 1 157 ? -15.828 14.391 -16.891 1 58.47 157 SER A CA 1
ATOM 1178 C C . SER A 1 157 ? -17 14.648 -15.953 1 58.47 157 SER A C 1
ATOM 1180 O O . SER A 1 157 ? -17.141 13.969 -14.93 1 58.47 157 SER A O 1
ATOM 1182 N N . GLU A 1 158 ? -17.5 15.945 -15.922 1 51.09 158 GLU A N 1
ATOM 1183 C CA . GLU A 1 158 ? -18.656 16.375 -15.133 1 51.09 158 GLU A CA 1
ATOM 1184 C C . GLU A 1 158 ? -19.781 15.344 -15.211 1 51.09 158 GLU A C 1
ATOM 1186 O O . GLU A 1 158 ? -20.141 14.883 -16.297 1 51.09 158 GLU A O 1
ATOM 1191 N N . LEU A 1 159 ? -19.891 14.508 -14.398 1 48 159 LEU A N 1
ATOM 1192 C CA .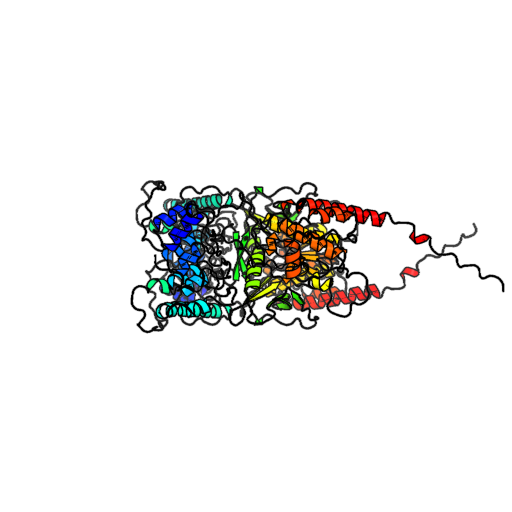 LEU A 1 159 ? -21.047 13.625 -14.375 1 48 159 LEU A CA 1
ATOM 1193 C C . LEU A 1 159 ? -22.344 14.414 -14.547 1 48 159 LEU A C 1
ATOM 1195 O O . LEU A 1 159 ? -22.484 15.508 -13.992 1 48 159 LEU A O 1
ATOM 1199 N N . ALA A 1 160 ? -23.078 14.484 -15.641 1 39.91 160 ALA A N 1
ATOM 1200 C CA . ALA A 1 160 ? -24.453 14.984 -15.633 1 39.91 160 ALA A CA 1
ATOM 1201 C C . ALA A 1 160 ? -25.109 14.758 -14.273 1 39.91 160 ALA A C 1
ATOM 1203 O O . ALA A 1 160 ? -24.75 13.836 -13.547 1 39.91 160 ALA A O 1
ATOM 1204 N N . PRO A 1 161 ? -26 15.664 -13.727 1 37.84 161 PRO A N 1
ATOM 1205 C CA . PRO A 1 161 ? -26.719 15.523 -12.453 1 37.84 161 PRO A CA 1
ATOM 1206 C C . PRO A 1 161 ? -27 14.062 -12.102 1 37.84 161 PRO A C 1
ATOM 1208 O O . PRO A 1 161 ? -27.594 13.336 -12.891 1 37.84 161 PRO A O 1
ATOM 1211 N N . ALA A 1 162 ? -26.203 13.359 -11.477 1 37.66 162 ALA A N 1
ATOM 1212 C CA . ALA A 1 162 ? -25.969 12.008 -10.977 1 37.66 162 ALA A CA 1
ATOM 1213 C C . ALA A 1 162 ? -27.25 11.414 -10.391 1 37.66 162 ALA A C 1
ATOM 1215 O O . ALA A 1 162 ? -27.844 11.992 -9.477 1 37.66 162 ALA A O 1
ATOM 1216 N N . VAL A 1 163 ? -28.125 10.867 -11.016 1 37.53 163 VAL A N 1
ATOM 1217 C CA . VAL A 1 163 ? -29 9.828 -10.461 1 37.53 163 VAL A CA 1
ATOM 1218 C C . VAL A 1 163 ? -28.234 9.031 -9.414 1 37.53 163 VAL A C 1
ATOM 1220 O O . VAL A 1 163 ? -27.266 8.328 -9.734 1 37.53 163 VAL A O 1
ATOM 1223 N N . SER A 1 164 ? -27.844 9.641 -8.359 1 41.88 164 SER A N 1
ATOM 1224 C CA . SER A 1 164 ? -27.219 8.977 -7.223 1 41.88 164 SER A CA 1
ATOM 1225 C C . SER A 1 164 ? -27.703 7.539 -7.074 1 41.88 164 SER A C 1
ATOM 1227 O O . SER A 1 164 ? -28.906 7.277 -7.109 1 41.88 164 SER A O 1
ATOM 1229 N N . LEU A 1 165 ? -27 6.559 -7.516 1 46.59 165 LEU A N 1
ATOM 1230 C CA . LEU A 1 165 ? -27.266 5.156 -7.227 1 46.59 165 LEU A CA 1
ATOM 1231 C C . LEU A 1 165 ? -28 5.012 -5.895 1 46.59 165 LEU A C 1
ATOM 1233 O O . LEU A 1 165 ? -28.656 3.996 -5.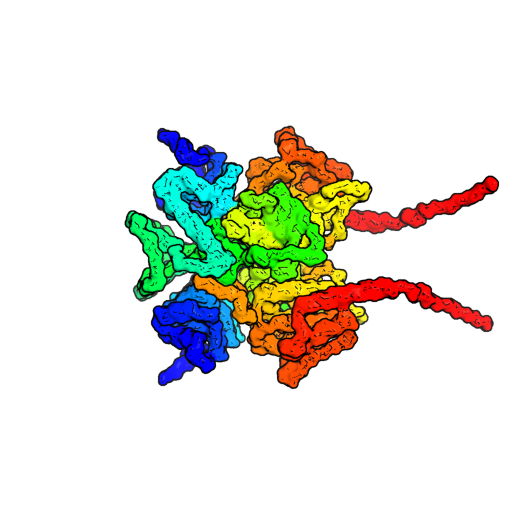652 1 46.59 165 LEU A O 1
ATOM 1237 N N . GLY A 1 166 ? -27.875 5.965 -4.926 1 42.69 166 GLY A N 1
ATOM 1238 C CA . GLY A 1 166 ? -28.625 5.945 -3.686 1 42.69 166 GLY A CA 1
ATOM 1239 C C . GLY A 1 166 ? -30.125 6.062 -3.906 1 42.69 166 GLY A C 1
ATOM 1240 O O . GLY A 1 166 ? -30.922 5.543 -3.113 1 42.69 166 GLY A O 1
ATOM 1241 N N . GLN A 1 167 ? -30.578 6.809 -4.883 1 40.78 167 GLN A N 1
ATOM 1242 C CA . GLN A 1 167 ? -32 6.984 -5.133 1 40.78 167 GLN A CA 1
ATOM 1243 C C . GLN A 1 167 ? -32.625 5.727 -5.75 1 40.78 167 GLN A C 1
ATOM 1245 O O . GLN A 1 167 ? -33.844 5.582 -5.797 1 40.78 167 GLN A O 1
ATOM 1250 N N . TRP A 1 168 ? -31.844 4.973 -6.332 1 42.12 168 TRP A N 1
ATOM 1251 C CA . TRP A 1 168 ? -32.406 3.736 -6.844 1 42.12 168 TRP A CA 1
ATOM 1252 C C . TRP A 1 168 ? -33.062 2.93 -5.719 1 42.12 168 TRP A C 1
ATOM 1254 O O . TRP A 1 168 ? -34.031 2.219 -5.938 1 42.12 168 TRP A O 1
ATOM 1264 N N . GLN A 1 169 ? -32.625 2.961 -4.5 1 40.16 169 GLN A N 1
ATOM 1265 C CA . GLN A 1 169 ? -33.281 2.168 -3.453 1 40.16 169 GLN A CA 1
ATOM 1266 C C . GLN A 1 169 ? -34.688 2.65 -3.184 1 40.16 169 GLN A C 1
ATOM 1268 O O . GLN A 1 169 ? -35.562 1.854 -2.842 1 40.16 169 GLN A O 1
ATOM 1273 N N . ALA A 1 170 ? -35.031 3.963 -3.217 1 36.31 170 ALA A N 1
ATOM 1274 C CA . ALA A 1 170 ? -36.344 4.414 -2.779 1 36.31 170 ALA A CA 1
ATOM 1275 C C . ALA A 1 170 ? -37.406 4.043 -3.799 1 36.31 170 ALA A C 1
ATOM 1277 O O . ALA A 1 170 ? -38.594 3.945 -3.457 1 36.31 170 ALA A O 1
ATOM 1278 N N . SER A 1 171 ? -37.219 3.994 -5.141 1 34.75 171 SER A N 1
ATOM 1279 C CA . SER A 1 171 ? -38.344 3.902 -6.043 1 34.75 171 SER A CA 1
ATOM 1280 C C . SER A 1 171 ? -38.75 2.451 -6.266 1 34.75 171 SER A C 1
ATOM 1282 O O . SER A 1 171 ? -39.625 2.166 -7.102 1 34.75 171 SER A O 1
ATOM 1284 N N . SER A 1 172 ? -38.219 1.48 -5.867 1 36.31 172 SER A N 1
ATOM 1285 C CA . SER A 1 172 ? -38.75 0.209 -6.367 1 36.31 172 SER A CA 1
ATOM 1286 C C . SER A 1 172 ? -40.188 -0.005 -5.945 1 36.31 172 SER A C 1
ATOM 1288 O O . SER A 1 172 ? -40.75 -1.078 -6.168 1 36.31 172 SER A O 1
ATOM 1290 N N . GLY A 1 173 ? -40.938 0.686 -5.109 1 33.5 173 GLY A N 1
ATOM 1291 C CA . GLY A 1 173 ? -42.344 0.27 -5.168 1 33.5 173 GLY A CA 1
ATOM 1292 C C . GLY A 1 173 ? -42.969 0.513 -6.52 1 33.5 173 GLY A C 1
ATOM 1293 O O . GLY A 1 173 ? -43.781 -0.288 -6.98 1 33.5 173 GLY A O 1
ATOM 1294 N N . HIS A 1 174 ? -43.406 1.851 -6.973 1 32.34 174 HIS A N 1
ATOM 1295 C CA . HIS A 1 174 ? -44.312 2.113 -8.086 1 32.34 174 HIS A CA 1
ATOM 1296 C C . HIS A 1 174 ? -43.625 1.873 -9.422 1 32.34 174 HIS A C 1
ATOM 1298 O O . HIS A 1 174 ? -42.375 1.909 -9.508 1 32.34 174 HIS A O 1
ATOM 1304 N N . SER A 1 175 ? -44.469 1.476 -10.539 1 30.66 175 SER A N 1
ATOM 1305 C CA . SER A 1 175 ? -44.25 1.176 -11.953 1 30.66 175 SER A CA 1
ATOM 1306 C C . SER A 1 175 ? -43.281 2.182 -12.586 1 30.66 175 SER A C 1
ATOM 1308 O O . SER A 1 175 ? -43.469 3.393 -12.438 1 30.66 175 SER A O 1
ATOM 1310 N N . LEU A 1 176 ? -42.125 1.878 -12.922 1 32.28 176 LEU A N 1
ATOM 1311 C CA . LEU A 1 176 ? -41.094 2.59 -13.641 1 32.28 176 LEU A CA 1
ATOM 1312 C C . LEU A 1 176 ? -41.625 3.176 -14.945 1 32.28 176 LEU A C 1
ATOM 1314 O O . LEU A 1 176 ? -40.844 3.645 -15.781 1 32.28 176 LEU A O 1
ATOM 1318 N N . CYS A 1 177 ? -42.906 2.982 -15.336 1 29.39 177 CYS A N 1
ATOM 1319 C CA . CYS A 1 177 ? -43.219 3.582 -16.625 1 29.39 177 CYS A CA 1
ATOM 1320 C C . CYS A 1 177 ? -42.906 5.07 -16.625 1 29.39 177 CYS A C 1
ATOM 1322 O O . CYS A 1 177 ? -43.125 5.758 -17.625 1 29.39 177 CYS A O 1
ATOM 1324 N N . GLY A 1 178 ? -43.188 5.809 -15.617 1 29.31 178 GLY A N 1
ATOM 1325 C CA . GLY A 1 178 ? -43.062 7.227 -15.93 1 29.31 178 GLY A CA 1
ATOM 1326 C C . GLY A 1 178 ? -41.656 7.637 -16.312 1 29.31 178 GLY A C 1
ATOM 1327 O O . GLY A 1 178 ? -40.688 6.938 -16 1 29.31 178 GLY A O 1
ATOM 1328 N N . GLY A 1 179 ? -41.406 8.562 -17.391 1 27.05 179 GLY A N 1
ATOM 1329 C CA . GLY A 1 179 ? -40.25 9.141 -18.047 1 27.05 179 GLY A CA 1
ATOM 1330 C C . GLY A 1 179 ? -39.125 9.477 -17.094 1 27.05 179 GLY A C 1
ATOM 1331 O O . GLY A 1 179 ? -39.375 9.789 -15.922 1 27.05 179 GLY A O 1
ATOM 1332 N N . LEU A 1 180 ? -38.031 8.891 -17.25 1 30.23 180 LEU A N 1
ATOM 1333 C CA . LEU A 1 180 ? -36.75 9.367 -16.766 1 30.23 180 LEU A CA 1
ATOM 1334 C C . LEU A 1 180 ? -36.719 10.891 -16.734 1 30.23 180 LEU A C 1
ATOM 1336 O O . LEU A 1 180 ? -36.469 11.539 -17.766 1 30.23 180 LEU A O 1
ATOM 1340 N N . ARG A 1 181 ? -37.844 11.531 -16.172 1 26.92 181 ARG A N 1
ATOM 1341 C CA . ARG A 1 181 ? -37.594 12.969 -16.078 1 26.92 181 ARG A CA 1
ATOM 1342 C C . ARG A 1 181 ? -36.219 13.25 -15.469 1 26.92 181 ARG A C 1
ATOM 1344 O O . ARG A 1 181 ? -35.906 12.742 -14.398 1 26.92 181 ARG A O 1
ATOM 1351 N N . LEU A 1 182 ? -35.312 13.492 -16.344 1 28.03 182 LEU A N 1
ATOM 1352 C CA . LEU A 1 182 ? -34.094 14.25 -16.062 1 28.03 182 LEU A CA 1
ATOM 1353 C C . LEU A 1 182 ? -34.312 15.242 -14.922 1 28.03 182 LEU A C 1
ATOM 1355 O O . LEU A 1 182 ? -35.156 16.141 -15.031 1 28.03 182 LEU A O 1
ATOM 1359 N N . VAL A 1 183 ? -34.438 14.805 -13.711 1 29.64 183 VAL A N 1
ATOM 1360 C CA . VAL A 1 183 ? -34.469 15.844 -12.688 1 29.64 183 VAL A CA 1
ATOM 1361 C C . VAL A 1 183 ? -33.469 16.938 -13.055 1 29.64 183 VAL A C 1
ATOM 1363 O O . VAL A 1 183 ? -32.281 16.672 -13.234 1 29.64 183 VAL A O 1
ATOM 1366 N N . GLN A 1 184 ? -33.812 17.906 -13.789 1 27.12 184 GLN A N 1
ATOM 1367 C CA . GLN A 1 184 ? -33.281 19.266 -13.781 1 27.12 184 GLN A CA 1
ATOM 1368 C C . GLN A 1 184 ? -32.844 19.672 -12.375 1 27.12 184 GLN A C 1
ATOM 1370 O O . GLN A 1 184 ? -33.562 19.422 -11.398 1 27.12 184 GLN A O 1
ATOM 1375 N N . ALA A 1 185 ? -31.5 20.047 -12.148 1 29.23 185 ALA A N 1
ATOM 1376 C CA . ALA A 1 185 ? -30.719 20.547 -11.023 1 29.23 185 ALA A CA 1
ATOM 1377 C C . ALA A 1 185 ? -31.562 21.5 -10.164 1 29.23 185 ALA A C 1
ATOM 1379 O O . ALA A 1 185 ? -31.031 22.172 -9.273 1 29.23 185 ALA A O 1
ATOM 1380 N N . ASN A 1 186 ? -32.719 21.875 -10.625 1 28.23 186 ASN A N 1
ATOM 1381 C CA . ASN A 1 186 ? -33.281 22.875 -9.719 1 28.23 186 ASN A CA 1
ATOM 1382 C C . ASN A 1 186 ? -33.844 22.219 -8.469 1 28.23 186 ASN A C 1
ATOM 1384 O O . ASN A 1 186 ? -35.062 22.281 -8.227 1 28.23 186 ASN A O 1
ATOM 1388 N N . ARG A 1 187 ? -33.75 21 -8.188 1 29.59 187 ARG A N 1
ATOM 1389 C CA . ARG A 1 187 ? -34.531 20.594 -7.02 1 29.59 187 ARG A CA 1
ATOM 1390 C C . ARG A 1 187 ? -34.094 21.359 -5.777 1 29.59 187 ARG A C 1
ATOM 1392 O O . ARG A 1 187 ? -32.906 21.578 -5.551 1 29.59 187 ARG A O 1
ATOM 1399 N N . VAL A 1 188 ? -35.031 22.016 -5.152 1 29.17 188 VAL A N 1
ATOM 1400 C CA . VAL A 1 188 ? -35.094 22.516 -3.777 1 29.17 188 VAL A CA 1
ATOM 1401 C C . VAL A 1 188 ? -34.625 21.406 -2.824 1 29.17 188 VAL A C 1
ATOM 1403 O O . VAL A 1 188 ? -35.156 20.297 -2.84 1 29.17 188 VAL A O 1
ATOM 1406 N N . TRP A 1 189 ? -33.406 21.469 -2.258 1 26.53 189 TRP A N 1
ATOM 1407 C CA . TRP A 1 189 ? -32.844 20.812 -1.078 1 26.53 189 TRP A CA 1
ATOM 1408 C C . TRP A 1 189 ? -33.906 20.594 -0.016 1 26.53 189 TRP A C 1
ATOM 1410 O O . TRP A 1 189 ? -34.438 21.547 0.563 1 26.53 189 TRP A O 1
ATOM 1420 N N . ARG A 1 190 ? -34.938 19.719 -0.23 1 29.34 190 ARG A N 1
ATOM 1421 C CA . ARG A 1 190 ? -35.656 19.547 1.026 1 29.34 190 ARG A CA 1
ATOM 1422 C C . ARG A 1 190 ? -34.75 18.922 2.09 1 29.34 190 ARG A C 1
ATOM 1424 O O . ARG A 1 190 ? -34.094 17.922 1.836 1 29.34 190 ARG A O 1
ATOM 1431 N N . PRO A 1 191 ? -34.5 19.562 3.283 1 29.88 191 PRO A N 1
ATOM 1432 C CA . PRO A 1 191 ? -33.656 19.312 4.453 1 29.88 191 PRO A CA 1
ATOM 1433 C C . PRO A 1 191 ? -33.812 17.906 5.02 1 29.88 191 PRO A C 1
ATOM 1435 O O . PRO A 1 191 ? -32.938 17.438 5.758 1 29.88 191 PRO A O 1
ATOM 1438 N N . GLU A 1 192 ? -34.969 17.266 5.133 1 30.53 192 GLU A N 1
ATOM 1439 C CA . GLU A 1 192 ? -35.219 16.266 6.172 1 30.53 192 GLU A CA 1
ATOM 1440 C C . GLU A 1 192 ? -34.531 14.945 5.828 1 30.53 192 GLU A C 1
ATOM 1442 O O . GLU A 1 192 ? -34.594 13.984 6.602 1 30.53 192 GLU A O 1
ATOM 1447 N N . GLN A 1 193 ? -34.688 14.438 4.59 1 32.84 193 GLN A N 1
ATOM 1448 C CA . GLN A 1 193 ? -34.406 13.008 4.512 1 32.84 193 GLN A CA 1
ATOM 1449 C C . GLN A 1 193 ? -32.969 12.695 4.879 1 32.84 193 GLN A C 1
ATOM 1451 O O . GLN A 1 193 ? -32.062 13.375 4.426 1 32.84 193 GLN A O 1
ATOM 1456 N N . THR A 1 194 ? -32.625 11.812 5.938 1 31.61 194 THR A N 1
ATOM 1457 C CA . THR A 1 194 ? -31.531 11.242 6.719 1 31.61 194 THR A CA 1
ATOM 1458 C C . THR A 1 194 ? -30.312 10.953 5.828 1 31.61 194 THR A C 1
ATOM 1460 O O . THR A 1 194 ? -30.453 10.82 4.609 1 31.61 194 THR A O 1
ATOM 1463 N N . ARG A 1 195 ? -29.094 10.594 6.602 1 34.5 195 ARG A N 1
ATOM 1464 C CA . ARG A 1 195 ? -27.641 10.469 6.617 1 34.5 195 ARG A CA 1
ATOM 1465 C C . ARG A 1 195 ? -27.172 9.398 5.645 1 34.5 195 ARG A C 1
ATOM 1467 O O . ARG A 1 195 ? -27.406 8.203 5.863 1 34.5 195 ARG A O 1
ATOM 1474 N N . ARG A 1 196 ? -27.172 9.602 4.359 1 36.94 196 ARG A N 1
ATOM 1475 C CA . ARG A 1 196 ? -26.75 8.688 3.303 1 36.94 196 ARG A CA 1
ATOM 1476 C C . ARG A 1 196 ? -25.375 8.109 3.602 1 36.94 196 ARG A C 1
ATOM 1478 O O . ARG A 1 196 ? -24.484 8.828 4.047 1 36.94 196 ARG A O 1
ATOM 1485 N N . PRO A 1 197 ? -25.25 6.715 3.84 1 38.34 197 PRO A N 1
ATOM 1486 C CA . PRO A 1 197 ? -23.969 6.027 4.07 1 3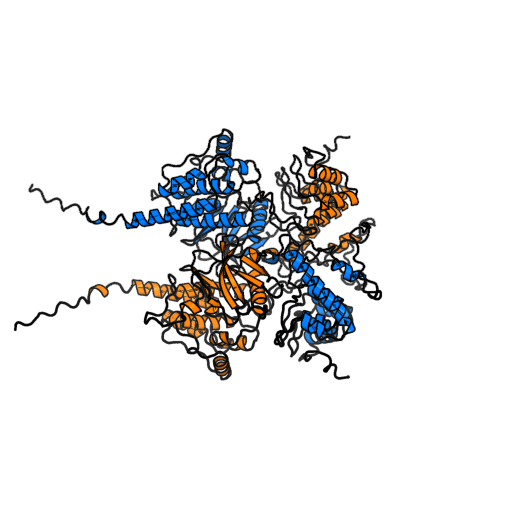8.34 197 PRO A CA 1
ATOM 1487 C C . PRO A 1 197 ? -22.859 6.52 3.145 1 38.34 197 PRO A C 1
ATOM 1489 O O . PRO A 1 197 ? -23.141 7.023 2.055 1 38.34 197 PRO A O 1
ATOM 1492 N N . PRO A 1 198 ? -21.734 6.77 3.658 1 42.28 198 PRO A N 1
ATOM 1493 C CA . PRO A 1 198 ? -20.594 7.164 2.832 1 42.28 198 PRO A CA 1
ATOM 1494 C C . PRO A 1 198 ? -20.562 6.445 1.485 1 42.28 198 PRO A C 1
ATOM 1496 O O . PRO A 1 198 ? -20.766 5.23 1.426 1 42.28 198 PRO A O 1
ATOM 1499 N N . HIS A 1 199 ? -20.922 7.109 0.367 1 47.88 199 HIS A N 1
ATOM 1500 C CA . HIS A 1 199 ? -21.047 6.859 -1.064 1 47.88 199 HIS A CA 1
ATOM 1501 C C . HIS A 1 199 ? -19.812 6.137 -1.604 1 47.88 199 HIS A C 1
ATOM 1503 O O . HIS A 1 199 ? -18.688 6.609 -1.429 1 47.88 199 HIS A O 1
ATOM 1509 N N . VAL A 1 200 ? -19.984 4.797 -1.588 1 54.31 200 VAL A N 1
ATOM 1510 C CA . VAL A 1 200 ? -19 4.113 -2.426 1 54.31 200 VAL A CA 1
ATOM 1511 C C . VAL A 1 200 ? -18.953 4.777 -3.799 1 54.31 200 VAL A C 1
ATOM 1513 O O . VAL A 1 200 ? -19.953 4.84 -4.508 1 54.31 200 VAL A O 1
ATOM 1516 N N . PRO A 1 201 ? -17.891 5.539 -4.156 1 57.12 201 PRO A N 1
ATOM 1517 C CA . PRO A 1 201 ? -17.828 6.352 -5.375 1 57.12 201 PRO A CA 1
ATOM 1518 C C . PRO A 1 201 ? -18.297 5.594 -6.613 1 57.12 201 PRO A C 1
ATOM 1520 O O . PRO A 1 201 ? -19.078 6.125 -7.406 1 57.12 201 PRO A O 1
ATOM 1523 N N . ALA A 1 202 ? -17.734 4.426 -6.914 1 65.38 202 ALA A N 1
ATOM 1524 C CA . ALA A 1 202 ? -18.109 3.66 -8.102 1 65.38 202 ALA A CA 1
ATOM 1525 C C . ALA A 1 202 ? -18.297 2.186 -7.762 1 65.38 202 ALA A C 1
ATOM 1527 O O . ALA A 1 202 ? -17.562 1.622 -6.949 1 65.38 202 ALA A O 1
ATOM 1528 N N . LEU A 1 203 ? -19.453 1.791 -8.188 1 77.94 203 LEU A N 1
ATOM 1529 C CA . LEU A 1 203 ? -19.797 0.392 -7.98 1 77.94 203 LEU A CA 1
ATOM 1530 C C . LEU A 1 203 ? -19.391 -0.459 -9.18 1 77.94 203 LEU A C 1
ATOM 1532 O O . LEU A 1 203 ? -19.422 0.008 -10.32 1 77.94 203 LEU A O 1
ATOM 1536 N N . GLY A 1 204 ? -18.938 -1.593 -8.891 1 85.88 204 GLY A N 1
ATOM 1537 C CA . GLY A 1 204 ? -18.75 -2.578 -9.938 1 85.88 204 GLY A CA 1
ATOM 1538 C C . GLY A 1 204 ? -17.297 -2.699 -10.375 1 85.88 204 GLY A C 1
ATOM 1539 O O . GLY A 1 204 ? -16.984 -3.438 -11.312 1 85.88 204 GLY A O 1
ATOM 1540 N N . PHE A 1 205 ? -16.406 -1.998 -9.773 1 84.19 205 PHE A N 1
ATOM 1541 C CA . PHE A 1 205 ? -15.008 -2.027 -10.172 1 84.19 205 PHE A CA 1
ATOM 1542 C C . PHE A 1 205 ? -14.109 -2.299 -8.969 1 84.19 205 PHE A C 1
ATOM 1544 O O . PHE A 1 205 ? -12.984 -1.791 -8.898 1 84.19 205 PHE A O 1
ATOM 1551 N N . GLY A 1 206 ? -14.648 -3.062 -8.094 1 75.88 206 GLY A N 1
ATOM 1552 C CA . GLY A 1 206 ? -13.938 -3.354 -6.859 1 75.88 206 GLY A CA 1
ATOM 1553 C C . GLY A 1 206 ? -14.234 -2.365 -5.746 1 75.88 206 GLY A C 1
ATOM 1554 O O . GLY A 1 206 ? -15.164 -1.562 -5.859 1 75.88 206 GLY A O 1
ATOM 1555 N N . GLN A 1 207 ? -13.461 -2.529 -4.68 1 72.62 207 GLN A N 1
ATOM 1556 C CA . GLN A 1 207 ? -13.656 -1.614 -3.561 1 72.62 207 GLN A CA 1
ATOM 1557 C C . GLN A 1 207 ? -12.836 -0.342 -3.74 1 72.62 207 GLN A C 1
ATOM 1559 O O . GLN A 1 207 ? -11.609 -0.363 -3.605 1 72.62 207 GLN A O 1
ATOM 1564 N N . LEU A 1 208 ? -13.492 0.695 -4.125 1 73.5 208 LEU A N 1
ATOM 1565 C CA . LEU A 1 208 ? -12.82 1.963 -4.383 1 73.5 208 LEU A CA 1
ATOM 1566 C C . LEU A 1 208 ? -12.914 2.885 -3.174 1 73.5 208 LEU A C 1
ATOM 1568 O O . LEU A 1 208 ? -13.875 2.816 -2.406 1 73.5 208 LEU A O 1
ATOM 1572 N N . SER A 1 209 ? -11.844 3.643 -3.035 1 68.88 209 SER A N 1
ATOM 1573 C CA . SER A 1 209 ? -11.805 4.617 -1.951 1 68.88 209 SER A CA 1
ATOM 1574 C C . SER A 1 209 ? -12.859 5.703 -2.146 1 68.88 209 SER A C 1
ATOM 1576 O O . SER A 1 209 ? -13.133 6.109 -3.277 1 68.88 209 SER A O 1
ATOM 1578 N N . SER A 1 210 ? -13.477 6.055 -1.04 1 63.41 210 SER A N 1
ATOM 1579 C CA . SER A 1 210 ? -14.398 7.188 -1.076 1 63.41 210 SER A CA 1
ATOM 1580 C C . SER A 1 210 ? -13.648 8.516 -1.041 1 63.41 210 SER A C 1
ATOM 1582 O O . SER A 1 210 ? -14.258 9.586 -1.111 1 63.41 210 SER A O 1
ATOM 1584 N N . LEU A 1 211 ? -12.352 8.328 -0.989 1 63.97 211 LEU A N 1
ATOM 1585 C CA . LEU A 1 211 ? -11.492 9.508 -0.901 1 63.97 211 LEU A CA 1
ATOM 1586 C C . LEU A 1 211 ? -10.914 9.859 -2.266 1 63.97 211 LEU A C 1
ATOM 1588 O O . LEU A 1 211 ? -10.836 9.008 -3.154 1 63.97 211 LEU A O 1
ATOM 1592 N N . TRP A 1 212 ? -10.688 11.195 -2.436 1 65.38 212 TRP A N 1
ATOM 1593 C CA . TRP A 1 212 ? -9.984 11.656 -3.629 1 65.38 212 TRP A CA 1
ATOM 1594 C C . TRP A 1 212 ? -8.492 11.82 -3.354 1 65.38 212 TRP A C 1
ATOM 1596 O O . TRP A 1 212 ? -8.102 12.289 -2.285 1 65.38 212 TRP A O 1
ATOM 1606 N N . PRO A 1 213 ? -7.625 11.523 -4.324 1 66.38 213 PRO A N 1
ATOM 1607 C CA . PRO A 1 213 ? -7.922 10.898 -5.613 1 66.38 213 PRO A CA 1
ATOM 1608 C C . PRO A 1 213 ? -8.398 9.453 -5.473 1 66.38 213 PRO A C 1
ATOM 1610 O O . PRO A 1 213 ? -8.016 8.758 -4.527 1 66.38 213 PRO A O 1
ATOM 1613 N N . LEU A 1 214 ? -9.094 9.07 -6.477 1 70.25 214 LEU A N 1
ATOM 1614 C CA . LEU A 1 214 ? -9.695 7.742 -6.48 1 70.25 214 LEU A CA 1
ATOM 1615 C C . LEU A 1 214 ? -8.625 6.66 -6.516 1 70.25 214 LEU A C 1
ATOM 1617 O O . LEU A 1 214 ? -7.574 6.84 -7.141 1 70.25 214 LEU A O 1
ATOM 1621 N N . GLY A 1 215 ? -8.844 5.664 -5.805 1 75.19 215 GLY A N 1
ATOM 1622 C CA . GLY A 1 215 ? -7.957 4.516 -5.781 1 75.19 215 GLY A CA 1
ATOM 1623 C C . GLY A 1 215 ? -8.617 3.256 -5.258 1 75.19 215 GLY A C 1
ATOM 1624 O O . GLY A 1 215 ? -9.758 3.299 -4.785 1 75.19 215 GLY A O 1
ATOM 1625 N N . LEU A 1 216 ? -7.949 2.168 -5.551 1 78 216 LEU A N 1
ATOM 1626 C CA . LEU A 1 216 ? -8.414 0.902 -4.988 1 78 216 LEU A CA 1
ATOM 1627 C C . LEU A 1 216 ? -8.109 0.828 -3.496 1 78 216 LEU A C 1
ATOM 1629 O O . LEU A 1 216 ? -6.992 1.12 -3.066 1 78 216 LEU A O 1
ATOM 1633 N N . VAL A 1 217 ? -9.156 0.526 -2.734 1 74.25 217 VAL A N 1
ATOM 1634 C CA . VAL A 1 217 ? -8.992 0.449 -1.287 1 74.25 217 VAL A CA 1
ATOM 1635 C C . VAL A 1 217 ? -8.117 -0.752 -0.931 1 74.25 217 VAL A C 1
ATOM 1637 O O . VAL A 1 217 ? -8.367 -1.867 -1.398 1 74.25 217 VAL A O 1
ATOM 1640 N N . THR A 1 218 ? -7.074 -0.479 -0.282 1 78.38 218 THR A N 1
ATOM 1641 C CA . THR A 1 218 ? -6.238 -1.493 0.353 1 78.38 218 THR A CA 1
ATOM 1642 C C . THR A 1 218 ? -5.906 -1.099 1.789 1 78.38 218 THR A C 1
ATOM 1644 O O . THR A 1 218 ? -6.422 -0.102 2.299 1 78.38 218 THR A O 1
ATOM 1647 N N . GLY A 1 219 ? -5.27 -1.99 2.525 1 77 219 GLY A N 1
ATOM 1648 C CA . GLY A 1 219 ? -5.012 -1.646 3.916 1 77 219 GLY A CA 1
ATOM 1649 C C . GLY A 1 219 ? -3.615 -2.023 4.371 1 77 219 GLY A C 1
ATOM 1650 O O . GLY A 1 219 ? -3.043 -3.004 3.893 1 77 219 GLY A O 1
ATOM 1651 N N . VAL A 1 220 ? -3.061 -1.122 5.082 1 84.31 220 VAL A N 1
ATOM 1652 C CA . VAL A 1 220 ? -1.851 -1.473 5.82 1 84.31 220 VAL A CA 1
ATOM 1653 C C . VAL A 1 220 ? -2.205 -2.385 6.992 1 84.31 220 VAL A C 1
ATOM 1655 O O . VAL A 1 220 ? -2.994 -2.01 7.863 1 84.31 220 VAL A O 1
ATOM 1658 N N . PRO A 1 221 ? -1.662 -3.52 7.066 1 85.56 221 PRO A N 1
ATOM 1659 C CA . PRO A 1 221 ? -2.076 -4.48 8.094 1 85.56 221 PRO A CA 1
ATOM 1660 C C . PRO A 1 221 ? -1.607 -4.09 9.492 1 85.56 221 PRO A C 1
ATOM 1662 O O . PRO A 1 221 ? -0.582 -3.422 9.641 1 85.56 221 PRO A O 1
ATOM 1665 N N . PHE A 1 222 ? -2.4 -4.559 10.469 1 86.44 222 PHE A N 1
ATOM 1666 C CA . PHE A 1 222 ? -2.031 -4.414 11.875 1 86.44 222 PHE A CA 1
ATOM 1667 C C . PHE A 1 222 ? -1.164 -5.586 12.328 1 86.44 222 PHE A C 1
ATOM 1669 O O . PHE A 1 222 ? -1.483 -6.742 12.055 1 86.44 222 PHE A O 1
ATOM 1676 N N . ALA A 1 223 ? -0.097 -5.289 12.906 1 88.94 223 ALA A N 1
ATOM 1677 C CA . ALA A 1 223 ? 0.721 -6.305 13.562 1 88.94 223 ALA A CA 1
ATOM 1678 C C . ALA A 1 223 ? 0.485 -6.301 15.07 1 88.94 223 ALA A C 1
ATOM 1680 O O . ALA A 1 223 ? 0.619 -5.266 15.727 1 88.94 223 ALA A O 1
ATOM 1681 N N . ASP A 1 224 ? 0.146 -7.402 15.594 1 84.62 224 ASP A N 1
ATOM 1682 C CA . ASP A 1 224 ? 0.035 -7.535 17.047 1 84.62 224 ASP A CA 1
ATOM 1683 C C . ASP A 1 224 ? 1.385 -7.309 17.719 1 84.62 224 ASP A C 1
ATOM 1685 O O . ASP A 1 224 ? 2.393 -7.895 17.312 1 84.62 224 ASP A O 1
ATOM 1689 N N . PRO A 1 225 ? 1.329 -6.484 18.703 1 85.88 225 PRO A N 1
ATOM 1690 C CA . PRO A 1 225 ? 2.592 -6.246 19.406 1 85.88 225 PRO A CA 1
ATOM 1691 C C . PRO A 1 225 ? 3.244 -7.535 19.906 1 85.88 225 PRO A C 1
ATOM 1693 O O . PRO A 1 225 ? 4.473 -7.609 20 1 85.88 225 PRO A O 1
ATOM 1696 N N . LYS A 1 226 ? 2.506 -8.531 20.125 1 85.94 226 LYS A N 1
ATOM 1697 C CA . LYS A 1 226 ? 3.021 -9.805 20.625 1 85.94 226 LYS A CA 1
ATOM 1698 C C . LYS A 1 226 ? 3.762 -10.562 19.531 1 85.94 226 LYS A C 1
ATOM 1700 O O . LYS A 1 226 ? 4.535 -11.484 19.812 1 85.94 226 LYS A O 1
ATOM 1705 N N . GLU A 1 227 ? 3.461 -10.18 18.359 1 88.94 227 GLU A N 1
ATOM 1706 C CA . GLU A 1 227 ? 4.102 -10.836 17.219 1 88.94 227 GLU A CA 1
ATOM 1707 C C . GLU A 1 227 ? 5.492 -10.266 16.969 1 88.94 227 GLU A C 1
ATOM 1709 O O . GLU A 1 227 ? 6.254 -10.805 16.156 1 88.94 227 GLU A O 1
ATOM 1714 N N . LEU A 1 228 ? 5.797 -9.172 17.625 1 91.75 228 LEU A N 1
ATOM 1715 C CA . LEU A 1 228 ? 7.102 -8.539 17.469 1 91.75 228 LEU A CA 1
ATOM 1716 C C . LEU A 1 228 ? 8.102 -9.094 18.469 1 91.75 228 LEU A C 1
ATOM 1718 O O . LEU A 1 228 ? 7.875 -9.023 19.688 1 91.75 228 LEU A O 1
ATOM 1722 N N . LEU A 1 229 ? 9.18 -9.656 17.938 1 92.62 229 LEU A N 1
ATOM 1723 C CA . LEU A 1 229 ? 10.188 -10.281 18.781 1 92.62 229 LEU A CA 1
ATOM 1724 C C . LEU A 1 229 ? 11.57 -9.695 18.5 1 92.62 229 LEU A C 1
ATOM 1726 O O . LEU A 1 229 ? 11.82 -9.195 17.391 1 92.62 229 LEU A O 1
ATOM 1730 N N . PRO A 1 230 ? 12.375 -9.766 19.516 1 90.44 230 PRO A N 1
ATOM 1731 C CA . PRO A 1 230 ? 13.758 -9.344 19.25 1 90.44 230 PRO A CA 1
ATOM 1732 C C . PRO A 1 230 ? 14.453 -10.234 18.234 1 90.44 230 PRO A C 1
ATOM 1734 O O . PRO A 1 230 ? 14.125 -11.414 18.109 1 90.44 230 PRO A O 1
ATOM 1737 N N . ALA A 1 231 ? 15.211 -9.625 17.469 1 83.56 231 ALA A N 1
ATOM 1738 C CA . ALA A 1 231 ? 15.969 -10.359 16.453 1 83.56 231 ALA A CA 1
ATOM 1739 C C . ALA A 1 231 ? 17.062 -11.219 17.094 1 83.56 231 ALA A C 1
ATOM 1741 O O . ALA A 1 231 ? 18.203 -10.781 17.234 1 83.56 231 ALA A O 1
ATOM 1742 N N . GLN A 1 232 ? 16.766 -12.328 17.578 1 77 232 GLN A N 1
ATOM 1743 C CA . GLN A 1 232 ? 17.719 -13.195 18.25 1 77 232 GLN A CA 1
ATOM 1744 C C . GLN A 1 232 ? 18.859 -13.578 17.312 1 77 232 GLN A C 1
ATOM 1746 O O . GLN A 1 232 ? 18.625 -13.93 16.156 1 77 232 GLN A O 1
ATOM 1751 N N . GLY A 1 233 ? 20.016 -13.414 17.656 1 75.19 233 GLY A N 1
ATOM 1752 C CA . GLY A 1 233 ? 21.203 -13.805 16.922 1 75.19 233 GLY A CA 1
ATOM 1753 C C . GLY A 1 233 ? 21.766 -12.695 16.047 1 75.19 233 GLY A C 1
ATOM 1754 O O . GLY A 1 233 ? 22.828 -12.836 15.461 1 75.19 233 GLY A O 1
ATOM 1755 N N . GLU A 1 234 ? 20.953 -11.711 15.859 1 81.62 234 GLU A N 1
ATOM 1756 C CA . GLU A 1 234 ? 21.453 -10.562 15.109 1 81.62 234 GLU A CA 1
ATOM 1757 C C . GLU A 1 234 ? 21.797 -9.398 16.031 1 81.62 234 GLU A C 1
ATOM 1759 O O . GLU A 1 234 ? 21.188 -9.25 17.094 1 81.62 234 GLU A O 1
ATOM 1764 N N . PRO A 1 235 ? 22.797 -8.68 15.656 1 84.38 235 PRO A N 1
ATOM 1765 C CA . PRO A 1 235 ? 23.141 -7.52 16.484 1 84.38 235 PRO A 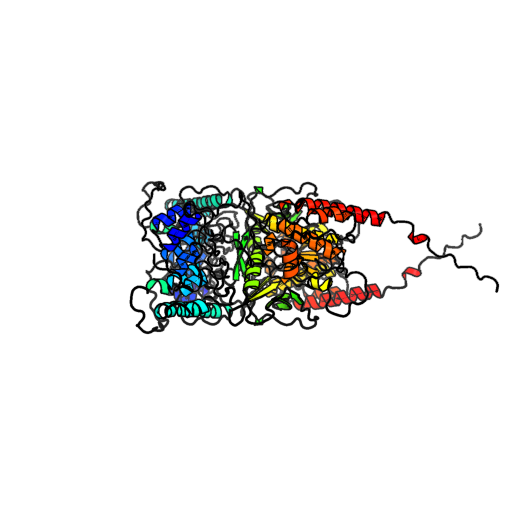CA 1
ATOM 1766 C C . PRO A 1 235 ? 22 -6.492 16.531 1 84.38 235 PRO A C 1
ATOM 1768 O O . PRO A 1 235 ? 21.281 -6.309 15.555 1 84.38 235 PRO A O 1
ATOM 1771 N N . ASP A 1 236 ? 21.922 -5.938 17.719 1 86.69 236 ASP A N 1
ATOM 1772 C CA . ASP A 1 236 ? 20.953 -4.863 17.922 1 86.69 236 ASP A CA 1
ATOM 1773 C C . ASP A 1 236 ? 21.344 -3.617 17.125 1 86.69 236 ASP A C 1
ATOM 1775 O O . ASP A 1 236 ? 22.469 -3.123 17.25 1 86.69 236 ASP A O 1
ATOM 1779 N N . ARG A 1 237 ? 20.531 -3.182 16.328 1 89.5 237 ARG A N 1
ATOM 1780 C CA . ARG A 1 237 ? 20.75 -1.998 15.5 1 89.5 237 ARG A CA 1
ATOM 1781 C C . ARG A 1 237 ? 19.734 -0.913 15.812 1 89.5 237 ARG A C 1
ATOM 1783 O O . ARG A 1 237 ? 18.922 -0.544 14.953 1 89.5 237 ARG A O 1
ATOM 1790 N N . THR A 1 238 ? 19.828 -0.35 16.984 1 91.38 238 THR A N 1
ATOM 1791 C CA . THR A 1 238 ? 18.953 0.746 17.391 1 91.38 238 THR A CA 1
ATOM 1792 C C . THR A 1 238 ? 19.641 2.092 17.172 1 91.38 238 THR A C 1
ATOM 1794 O O . THR A 1 238 ? 20.797 2.26 17.547 1 91.38 238 THR A O 1
ATOM 1797 N N . TYR A 1 239 ? 18.969 2.98 16.5 1 93.12 239 TYR A N 1
ATOM 1798 C CA . TYR A 1 239 ? 19.531 4.312 16.297 1 93.12 239 TYR A CA 1
ATOM 1799 C C . TYR A 1 239 ? 18.438 5.371 16.328 1 93.12 239 TYR A C 1
ATOM 1801 O O . TYR A 1 239 ? 17.25 5.059 16.156 1 93.12 239 TYR A O 1
ATOM 1809 N N . ARG A 1 240 ? 18.875 6.539 16.547 1 90.06 240 ARG A N 1
ATOM 1810 C CA . ARG A 1 240 ? 17.938 7.645 16.641 1 90.06 240 ARG A CA 1
ATOM 1811 C C . ARG A 1 240 ? 17.547 8.164 15.266 1 90.06 240 ARG A C 1
ATOM 1813 O O . ARG A 1 240 ? 18.406 8.266 14.375 1 90.06 240 ARG A O 1
ATOM 1820 N N . SER A 1 241 ? 16.266 8.258 15.078 1 85 241 SER A N 1
ATOM 1821 C CA . SER A 1 241 ? 15.711 8.906 13.891 1 85 241 SER A CA 1
ATOM 1822 C C . SER A 1 241 ? 15.016 10.219 14.258 1 85 241 SER A C 1
ATOM 1824 O O . SER A 1 241 ? 13.836 10.219 14.609 1 85 241 SER A O 1
ATOM 1826 N N . SER A 1 242 ? 15.656 11.258 14.156 1 74.88 242 SER A N 1
ATOM 1827 C CA . SER A 1 242 ? 15.203 12.562 14.633 1 74.88 242 SER A CA 1
ATOM 1828 C C . SER A 1 242 ? 15.125 12.602 16.156 1 74.88 242 SER A C 1
ATOM 1830 O O . SER A 1 242 ? 15.555 11.664 16.828 1 74.88 242 SER A O 1
ATOM 1832 N N . SER A 1 243 ? 14.586 13.602 16.766 1 75.44 243 SER A N 1
ATOM 1833 C CA . SER A 1 243 ? 14.648 13.82 18.203 1 75.44 243 SER A CA 1
ATOM 1834 C C . SER A 1 243 ? 13.578 13.031 18.938 1 75.44 243 SER A C 1
ATOM 1836 O O . SER A 1 243 ? 13.695 12.789 20.141 1 75.44 243 SER A O 1
ATOM 1838 N N . HIS A 1 244 ? 12.648 12.484 18.234 1 84.62 244 HIS A N 1
ATOM 1839 C CA . HIS A 1 244 ? 11.531 11.961 19.016 1 84.62 244 HIS A CA 1
ATOM 1840 C C . HIS A 1 244 ? 11.32 10.477 18.75 1 84.62 244 HIS A C 1
ATOM 1842 O O . HIS A 1 244 ? 10.523 9.828 19.422 1 84.62 244 HIS A O 1
ATOM 1848 N N . THR A 1 245 ? 12.109 9.938 17.797 1 92.62 245 THR A N 1
ATOM 1849 C CA . THR A 1 245 ? 11.805 8.562 17.438 1 92.62 245 THR A CA 1
ATOM 1850 C C . THR A 1 245 ? 13.078 7.723 17.375 1 92.62 245 THR A C 1
ATOM 1852 O O . THR A 1 245 ? 14.18 8.258 17.281 1 92.62 245 THR A O 1
ATOM 1855 N N . LEU A 1 246 ? 12.891 6.484 17.547 1 94.12 246 LEU A N 1
ATOM 1856 C CA . LEU A 1 246 ? 13.945 5.48 17.453 1 94.12 246 LEU A CA 1
ATOM 1857 C C . LEU A 1 246 ? 13.609 4.434 16.391 1 94.12 246 LEU A C 1
ATOM 1859 O O . LEU A 1 246 ? 12.438 4.086 16.203 1 94.12 246 LEU A O 1
ATOM 1863 N N . MET A 1 247 ? 14.68 3.982 15.703 1 96.25 247 MET A N 1
ATOM 1864 C CA . MET A 1 247 ? 14.594 2.844 14.797 1 96.25 247 MET A CA 1
ATOM 1865 C C . MET A 1 247 ? 15.273 1.616 15.398 1 96.25 247 MET A C 1
ATOM 1867 O O . MET A 1 247 ? 16.406 1.702 15.883 1 96.25 247 MET A O 1
ATOM 1871 N N . ALA A 1 248 ? 14.555 0.506 15.375 1 95.38 248 ALA A N 1
ATOM 1872 C CA . ALA A 1 248 ? 15.102 -0.715 15.961 1 95.38 248 ALA A CA 1
ATOM 1873 C C . ALA A 1 248 ? 14.789 -1.928 15.086 1 95.38 248 ALA A C 1
ATOM 1875 O O . ALA A 1 248 ? 13.703 -2.033 14.531 1 95.38 248 ALA A O 1
ATOM 1876 N N . ASN A 1 249 ? 15.805 -2.822 15 1 95.31 249 ASN A N 1
ATOM 1877 C CA . ASN A 1 249 ? 15.578 -4.051 14.25 1 95.31 249 ASN A CA 1
ATOM 1878 C C . ASN A 1 249 ? 14.852 -5.098 15.086 1 95.31 249 ASN A C 1
ATOM 1880 O O . ASN A 1 249 ? 15.297 -5.438 16.188 1 95.31 249 ASN A O 1
ATOM 1884 N N . LEU A 1 250 ? 13.766 -5.617 14.625 1 95.81 250 LEU A N 1
ATOM 1885 C CA . LEU A 1 250 ? 12.953 -6.66 15.25 1 95.81 250 LEU A CA 1
ATOM 1886 C C . LEU A 1 250 ? 12.539 -7.711 14.227 1 95.81 250 LEU A C 1
ATOM 1888 O O . LEU A 1 250 ? 12.891 -7.613 13.055 1 95.81 250 LEU A O 1
ATOM 1892 N N . LEU A 1 251 ? 11.922 -8.773 14.719 1 94 251 LEU A N 1
ATOM 1893 C CA . LEU A 1 251 ? 11.305 -9.797 13.875 1 94 251 LEU A CA 1
ATOM 1894 C C . LEU A 1 251 ? 9.781 -9.711 13.953 1 94 251 LEU A C 1
ATOM 1896 O O . LEU A 1 251 ? 9.219 -9.578 15.039 1 94 251 LEU A O 1
ATOM 1900 N N . TRP A 1 252 ? 9.094 -9.648 12.844 1 93.44 252 TRP A N 1
ATOM 1901 C CA . TRP A 1 252 ? 7.648 -9.766 12.727 1 93.44 252 TRP A CA 1
ATOM 1902 C C . TRP A 1 252 ? 7.254 -11.117 12.148 1 93.44 252 TRP A C 1
ATOM 1904 O O . TRP A 1 252 ? 7.41 -11.352 10.945 1 93.44 252 TRP A O 1
ATOM 1914 N N . ARG A 1 253 ? 6.742 -12.055 12.961 1 88.69 253 ARG A N 1
ATOM 1915 C CA . ARG A 1 253 ? 6.422 -13.414 12.562 1 88.69 253 ARG A CA 1
ATOM 1916 C C . ARG A 1 253 ? 7.609 -14.078 11.867 1 88.69 253 ARG A C 1
ATOM 1918 O O . ARG A 1 253 ? 7.457 -14.672 10.797 1 88.69 253 ARG A O 1
ATOM 1925 N N . GLY A 1 254 ? 8.797 -13.734 12.383 1 86.69 254 GLY A N 1
ATOM 1926 C CA . GLY A 1 254 ? 10.008 -14.375 11.891 1 86.69 254 GLY A CA 1
ATOM 1927 C C . GLY A 1 254 ? 10.688 -13.594 10.789 1 86.69 254 GLY A C 1
ATOM 1928 O O . GLY A 1 254 ? 11.805 -13.93 10.375 1 86.69 254 GLY A O 1
ATOM 1929 N N . HIS A 1 255 ? 10.109 -12.539 10.359 1 90.75 255 HIS A N 1
ATOM 1930 C CA . HIS A 1 255 ? 10.688 -11.734 9.289 1 90.75 255 HIS A CA 1
ATOM 1931 C C . HIS A 1 255 ? 11.367 -10.492 9.844 1 90.75 255 HIS A C 1
ATOM 1933 O O . HIS A 1 255 ? 10.812 -9.805 10.703 1 90.75 255 HIS A O 1
ATOM 1939 N N . PRO A 1 256 ? 12.516 -10.234 9.305 1 93.06 256 PRO A N 1
ATOM 1940 C CA . PRO A 1 256 ? 13.195 -9.023 9.781 1 93.06 256 PRO A CA 1
ATOM 1941 C C . PRO A 1 256 ? 12.461 -7.742 9.383 1 93.06 256 PRO A C 1
ATOM 1943 O O . PRO A 1 256 ? 12 -7.625 8.25 1 93.06 256 PRO A O 1
ATOM 1946 N N . VAL A 1 257 ? 12.305 -6.844 10.352 1 96.31 257 VAL A N 1
ATOM 1947 C CA . VAL A 1 257 ? 11.719 -5.523 10.117 1 96.31 257 VAL A CA 1
ATOM 1948 C C . VAL A 1 257 ? 12.477 -4.477 10.93 1 96.31 257 VAL A C 1
ATOM 1950 O O . VAL A 1 257 ? 13.188 -4.812 11.883 1 96.31 257 VAL A O 1
ATOM 1953 N N . THR A 1 258 ? 12.461 -3.289 10.492 1 97.44 258 THR A N 1
ATOM 1954 C CA . THR A 1 258 ? 12.891 -2.145 11.289 1 97.44 258 THR A CA 1
ATOM 1955 C C . THR A 1 258 ? 11.688 -1.358 11.797 1 97.44 258 THR A C 1
ATOM 1957 O O . THR A 1 258 ? 10.836 -0.933 11 1 97.44 258 THR A O 1
ATOM 1960 N N . VAL A 1 259 ? 11.625 -1.182 13.109 1 96.81 259 VAL A N 1
ATOM 1961 C CA . VAL A 1 259 ? 10.461 -0.564 13.734 1 96.81 259 VAL A CA 1
ATOM 1962 C C . VAL A 1 259 ? 10.797 0.867 14.148 1 96.81 259 VAL A C 1
ATOM 1964 O O . VAL A 1 259 ? 11.805 1.105 14.828 1 96.81 259 VAL A O 1
ATOM 1967 N N . ARG A 1 260 ? 10.016 1.815 13.695 1 96.44 260 ARG A N 1
ATOM 1968 C CA . ARG A 1 260 ? 10.109 3.191 14.164 1 96.44 260 ARG A CA 1
ATOM 1969 C C . ARG A 1 260 ? 9.148 3.439 15.328 1 96.44 260 ARG A C 1
ATOM 1971 O O . ARG A 1 260 ? 7.941 3.238 15.188 1 96.44 260 ARG A O 1
ATOM 1978 N N . GLN A 1 261 ? 9.656 3.836 16.422 1 93.75 261 GLN A N 1
ATOM 1979 C CA . GLN A 1 261 ? 8.867 4.051 17.625 1 93.75 261 GLN A CA 1
ATOM 1980 C C . GLN A 1 261 ? 9.305 5.316 18.359 1 93.75 261 GLN A C 1
ATOM 1982 O O . GLN A 1 261 ? 10.359 5.887 18.047 1 93.75 261 GLN A O 1
ATOM 1987 N N . LEU A 1 262 ? 8.43 5.723 19.266 1 91.44 262 LEU A N 1
ATOM 1988 C CA . LEU A 1 262 ? 8.766 6.898 20.062 1 91.44 262 LEU A CA 1
ATOM 1989 C C . LEU A 1 262 ? 9.875 6.586 21.062 1 91.44 262 LEU A C 1
ATOM 1991 O O . LEU A 1 262 ? 9.914 5.488 21.625 1 91.44 262 LEU A O 1
ATOM 1995 N N . LYS A 1 263 ? 10.742 7.488 21.234 1 87.12 263 LYS A N 1
ATOM 1996 C CA . LYS A 1 263 ? 11.812 7.348 22.203 1 87.12 263 LYS A CA 1
ATOM 1997 C C . LYS A 1 263 ? 11.258 7.211 23.625 1 87.12 263 LYS A C 1
ATOM 1999 O O . LYS A 1 263 ? 11.734 6.383 24.406 1 87.12 263 LYS A O 1
ATOM 2004 N N . VAL A 1 264 ? 10.336 8.141 23.875 1 81.75 264 VAL A N 1
ATOM 2005 C CA . VAL A 1 264 ? 9.695 8.141 25.188 1 81.75 264 VAL A CA 1
ATOM 2006 C C . VAL A 1 264 ? 8.258 7.637 25.062 1 81.75 264 VAL A C 1
ATOM 2008 O O . VAL A 1 264 ? 7.438 8.242 24.375 1 81.75 264 VAL A O 1
ATOM 2011 N N . PRO A 1 265 ? 8.086 6.566 25.828 1 71.06 265 PRO A N 1
ATOM 2012 C CA . PRO A 1 265 ? 6.707 6.07 25.781 1 71.06 265 PRO A CA 1
ATOM 2013 C C . PRO A 1 265 ? 5.691 7.105 26.266 1 71.06 265 PRO A C 1
ATOM 2015 O O . PRO A 1 265 ? 5.961 7.844 27.203 1 71.06 265 PRO A O 1
ATOM 2018 N N . GLY A 1 266 ? 4.688 7.289 25.609 1 67.94 266 GLY A N 1
ATOM 2019 C CA . GLY A 1 266 ? 3.65 8.227 26 1 67.94 266 GLY A CA 1
ATOM 2020 C C . GLY A 1 266 ? 3.785 9.586 25.328 1 67.94 266 GLY A C 1
ATOM 2021 O O . GLY A 1 266 ? 2.895 10.43 25.438 1 67.94 266 GLY A O 1
ATOM 2022 N N . ALA A 1 267 ? 4.914 9.742 24.672 1 75.88 267 ALA A N 1
ATOM 2023 C CA . ALA A 1 267 ? 5.09 10.992 23.953 1 75.88 267 ALA A CA 1
ATOM 2024 C C . ALA A 1 267 ? 4.078 11.117 22.812 1 75.88 267 ALA A C 1
ATOM 2026 O O . ALA A 1 267 ? 3.271 10.211 22.594 1 75.88 267 ALA A O 1
ATOM 2027 N N . GLN A 1 268 ? 4.109 12.266 22.266 1 79.81 268 GLN A N 1
ATOM 2028 C CA . GLN A 1 268 ? 3.145 12.57 21.219 1 79.81 268 GLN A CA 1
ATOM 2029 C C . GLN A 1 268 ? 3.359 11.688 20 1 79.81 268 GLN A C 1
ATOM 2031 O O . GLN A 1 268 ? 4.453 11.648 19.422 1 79.81 268 GLN A O 1
ATOM 2036 N N . ALA A 1 269 ? 2.311 10.977 19.688 1 87.5 269 ALA A N 1
ATOM 2037 C CA . ALA A 1 269 ? 2.379 10.023 18.578 1 87.5 269 ALA A CA 1
ATOM 2038 C C . ALA A 1 269 ? 2.188 10.734 17.234 1 87.5 269 ALA A C 1
ATOM 2040 O O . ALA A 1 269 ? 2.205 10.086 16.188 1 87.5 269 ALA A O 1
ATOM 2041 N N . ASP A 1 270 ? 2.086 12.047 17.281 1 90.5 270 ASP A N 1
ATOM 2042 C CA . ASP A 1 270 ? 1.742 12.836 16.109 1 90.5 270 ASP A CA 1
ATOM 2043 C C . ASP A 1 270 ? 2.754 12.609 14.984 1 90.5 270 ASP A C 1
ATOM 2045 O O . ASP A 1 270 ? 2.381 12.516 13.812 1 90.5 270 ASP A O 1
ATOM 2049 N N . VAL A 1 271 ? 3.996 12.492 15.367 1 91.75 271 VAL A N 1
ATOM 2050 C CA . VAL A 1 271 ? 5.047 12.344 14.367 1 91.75 271 VAL A CA 1
ATOM 2051 C C . VAL A 1 271 ? 4.879 11.023 13.625 1 91.75 271 VAL A C 1
ATOM 2053 O O . VAL A 1 271 ? 4.996 10.969 12.398 1 91.75 271 VAL A O 1
ATOM 2056 N N . LEU A 1 272 ? 4.602 9.984 14.305 1 93.06 272 LEU A N 1
ATOM 2057 C CA . LEU A 1 272 ? 4.418 8.672 13.695 1 93.06 272 LEU A CA 1
ATOM 2058 C C . LEU A 1 272 ? 3.133 8.625 12.875 1 93.06 272 LEU A C 1
ATOM 2060 O O . LEU A 1 272 ? 3.092 8.008 11.812 1 93.06 272 LEU A O 1
ATOM 2064 N N . LEU A 1 273 ? 2.084 9.266 13.383 1 90.31 273 LEU A N 1
ATOM 2065 C CA . LEU A 1 273 ? 0.818 9.305 12.656 1 90.31 273 LEU A CA 1
ATOM 2066 C C . LEU A 1 273 ? 0.966 10.086 11.352 1 90.31 273 LEU A C 1
ATOM 2068 O O . LEU A 1 273 ? 0.405 9.695 10.328 1 90.31 273 LEU A O 1
ATOM 2072 N N . ALA A 1 274 ? 1.646 11.156 11.406 1 90.94 274 ALA A N 1
ATOM 2073 C CA . ALA A 1 274 ? 1.893 11.938 10.195 1 90.94 274 ALA A CA 1
ATOM 2074 C C . ALA A 1 274 ? 2.711 11.141 9.188 1 90.94 274 ALA A C 1
ATOM 2076 O O . ALA A 1 274 ? 2.424 11.164 7.984 1 90.94 274 ALA A O 1
ATOM 2077 N N . ASP A 1 275 ? 3.771 10.5 9.688 1 93.75 275 ASP A N 1
ATOM 2078 C CA . ASP A 1 275 ? 4.578 9.648 8.82 1 93.75 275 ASP A CA 1
ATOM 2079 C C . ASP A 1 275 ? 3.725 8.562 8.172 1 93.75 275 ASP A C 1
ATOM 2081 O O . ASP A 1 275 ? 3.818 8.328 6.965 1 93.75 275 ASP A O 1
ATOM 2085 N N . LEU A 1 276 ? 2.941 7.934 8.969 1 91.5 276 LEU A N 1
ATOM 2086 C CA . LEU A 1 276 ? 2.061 6.867 8.508 1 91.5 276 LEU A CA 1
ATOM 2087 C C . LEU A 1 276 ? 1.154 7.363 7.383 1 91.5 276 LEU A C 1
ATOM 2089 O O . LEU A 1 276 ? 0.982 6.68 6.371 1 91.5 276 LEU A O 1
ATOM 2093 N N . GLN A 1 277 ? 0.588 8.492 7.531 1 87.12 277 GLN A N 1
ATOM 2094 C CA . GLN A 1 277 ? -0.335 9.055 6.551 1 87.12 277 GLN A CA 1
ATOM 2095 C C . GLN A 1 277 ? 0.323 9.172 5.176 1 87.12 277 GLN A C 1
ATOM 2097 O O . GLN A 1 277 ? -0.321 8.938 4.152 1 87.12 277 GLN A O 1
ATOM 2102 N N . HIS A 1 278 ? 1.524 9.469 5.141 1 90.25 278 HIS A N 1
ATOM 2103 C CA . HIS A 1 278 ? 2.229 9.648 3.879 1 90.25 278 HIS A CA 1
ATOM 2104 C C . HIS A 1 278 ? 2.773 8.328 3.354 1 90.25 278 HIS A C 1
ATOM 2106 O O . HIS A 1 278 ? 2.576 7.988 2.186 1 90.25 278 HIS A O 1
ATOM 2112 N N . CYS A 1 279 ? 3.412 7.578 4.219 1 91.88 279 CYS A N 1
ATOM 2113 C CA . CYS A 1 279 ? 4.062 6.34 3.795 1 91.88 279 CYS A CA 1
ATOM 2114 C C . CYS A 1 279 ? 3.035 5.32 3.32 1 91.88 279 CYS A C 1
ATOM 2116 O O . CYS A 1 279 ? 3.357 4.43 2.531 1 91.88 279 CYS A O 1
ATOM 2118 N N . SER A 1 280 ? 1.88 5.422 3.799 1 88.69 280 SER A N 1
ATOM 2119 C CA . SER A 1 280 ? 0.86 4.449 3.416 1 88.69 280 SER A CA 1
ATOM 2120 C C . SER A 1 280 ? 0.315 4.742 2.021 1 88.69 280 SER A C 1
ATOM 2122 O O . SER A 1 280 ? -0.197 3.846 1.349 1 88.69 280 SER A O 1
ATOM 2124 N N . ALA A 1 281 ? 0.461 5.93 1.557 1 84.56 281 ALA A N 1
ATOM 2125 C CA . ALA A 1 281 ? -0.158 6.344 0.3 1 84.56 281 ALA A CA 1
ATOM 2126 C C . ALA A 1 281 ? 0.879 6.441 -0.816 1 84.56 281 ALA A C 1
ATOM 2128 O O . ALA A 1 281 ? 0.526 6.488 -1.997 1 84.56 281 ALA A O 1
ATOM 2129 N N . LEU A 1 282 ? 2.066 6.527 -0.481 1 88.94 282 LEU A N 1
ATOM 2130 C CA . LEU A 1 282 ? 3.121 6.758 -1.462 1 88.94 282 LEU A CA 1
ATOM 2131 C C . LEU A 1 282 ? 4.043 5.547 -1.562 1 88.94 282 LEU A C 1
ATOM 2133 O O . LEU A 1 282 ? 4.719 5.195 -0.592 1 88.94 282 LEU A O 1
ATOM 2137 N N . HIS A 1 283 ? 4.027 4.965 -2.754 1 91.56 283 HIS A N 1
ATOM 2138 C CA . HIS A 1 283 ? 4.84 3.771 -2.963 1 91.56 283 HIS A CA 1
ATOM 2139 C C . HIS A 1 283 ? 5.797 3.955 -4.137 1 91.56 283 HIS A C 1
ATOM 2141 O O . HIS A 1 283 ? 5.363 4.246 -5.254 1 91.56 283 HIS A O 1
ATOM 2147 N N . HIS A 1 284 ? 6.977 3.801 -3.898 1 95.25 284 HIS A N 1
ATOM 2148 C CA . HIS A 1 284 ? 8.055 3.916 -4.867 1 95.25 284 HIS A CA 1
ATOM 2149 C C . HIS A 1 284 ? 9.297 3.148 -4.406 1 95.25 284 HIS A C 1
ATOM 2151 O O . HIS A 1 284 ? 9.547 3.035 -3.205 1 95.25 284 HIS A O 1
ATOM 2157 N N . PRO A 1 285 ? 10.109 2.611 -5.375 1 95.62 285 PRO A N 1
ATOM 2158 C CA . PRO A 1 285 ? 11.281 1.823 -4.992 1 95.62 285 PRO A CA 1
ATOM 2159 C C . PRO A 1 285 ? 12.312 2.639 -4.215 1 95.62 285 PRO A C 1
ATOM 2161 O O . PRO A 1 285 ? 13.133 2.072 -3.49 1 95.62 285 PRO A O 1
ATOM 2164 N N . SER A 1 286 ? 12.328 3.943 -4.348 1 97.44 286 SER A N 1
ATOM 2165 C CA . SER A 1 286 ? 13.297 4.793 -3.666 1 97.44 286 SER A CA 1
ATOM 2166 C C . SER A 1 286 ? 12.734 5.324 -2.352 1 97.44 286 SER A C 1
ATOM 2168 O O . SER A 1 286 ? 13.398 6.09 -1.652 1 97.44 286 SER A O 1
ATOM 2170 N N . LEU A 1 287 ? 11.555 4.973 -1.98 1 98 287 LEU A N 1
ATOM 2171 C CA . LEU A 1 287 ? 10.961 5.301 -0.688 1 98 287 LEU A CA 1
ATOM 2172 C C . LEU A 1 287 ? 11 4.094 0.246 1 98 287 LEU A C 1
ATOM 2174 O O . LEU A 1 287 ? 10.828 2.957 -0.196 1 98 287 LEU A O 1
ATOM 2178 N N . LEU A 1 288 ? 11.25 4.363 1.49 1 98.31 288 LEU A N 1
ATOM 2179 C CA . LEU A 1 288 ? 11.273 3.291 2.477 1 98.31 288 LEU A CA 1
ATOM 2180 C C . LEU A 1 288 ? 9.93 2.576 2.539 1 98.31 288 LEU A C 1
ATOM 2182 O O . LEU A 1 288 ? 8.883 3.221 2.639 1 98.31 288 LEU A O 1
ATOM 2186 N N . LEU A 1 289 ? 9.922 1.299 2.494 1 97.44 289 LEU A N 1
ATOM 2187 C CA . LEU A 1 289 ? 8.711 0.503 2.359 1 97.44 289 LEU A CA 1
ATOM 2188 C C . LEU A 1 289 ? 8.055 0.272 3.717 1 97.44 289 LEU A C 1
ATOM 2190 O O . LEU A 1 289 ? 8.672 -0.308 4.617 1 97.44 289 LEU A O 1
ATOM 2194 N N . LEU A 1 290 ? 6.855 0.747 3.883 1 96.38 290 LEU A N 1
ATOM 2195 C CA . LEU A 1 290 ? 6.031 0.442 5.047 1 96.38 290 LEU A CA 1
ATOM 2196 C C . LEU A 1 290 ? 5.367 -0.923 4.902 1 96.38 290 LEU A C 1
ATOM 2198 O O . LEU A 1 290 ? 4.699 -1.188 3.9 1 96.38 290 LEU A O 1
ATOM 2202 N N . MET A 1 291 ? 5.484 -1.774 5.906 1 95.06 291 MET A N 1
ATOM 2203 C CA . MET A 1 291 ? 4.969 -3.137 5.797 1 95.06 291 MET A CA 1
ATOM 2204 C C . MET A 1 291 ? 3.73 -3.32 6.668 1 95.06 291 MET A C 1
ATOM 2206 O O . MET A 1 291 ? 2.807 -4.047 6.293 1 95.06 291 MET A O 1
ATOM 2210 N N . ALA A 1 292 ? 3.732 -2.664 7.828 1 93.81 292 ALA A N 1
ATOM 2211 C CA . ALA A 1 292 ? 2.631 -2.805 8.773 1 93.81 292 ALA A CA 1
ATOM 2212 C C . ALA A 1 292 ? 2.684 -1.717 9.844 1 93.81 292 ALA A C 1
ATOM 2214 O O . ALA A 1 292 ? 3.607 -0.9 9.867 1 93.81 292 ALA A O 1
ATOM 2215 N N . LEU A 1 293 ? 1.624 -1.623 10.602 1 93 293 LEU A N 1
ATOM 2216 C CA . LEU A 1 293 ? 1.602 -0.775 11.789 1 93 293 LEU A CA 1
ATOM 2217 C C . LEU A 1 293 ? 1.183 -1.573 13.023 1 93 293 LEU A C 1
ATOM 2219 O O . LEU A 1 293 ? 0.479 -2.578 12.906 1 93 293 LEU A O 1
ATOM 2223 N N . SER A 1 294 ? 1.647 -1.166 14.188 1 92.31 294 SER A N 1
ATOM 2224 C CA . SER A 1 294 ? 1.316 -1.817 15.453 1 92.31 294 SER A CA 1
ATOM 2225 C C . SER A 1 294 ? 0.853 -0.803 16.484 1 92.31 294 SER A C 1
ATOM 2227 O O . SER A 1 294 ? 1.639 0.028 16.953 1 92.31 294 SER A O 1
ATOM 2229 N N . PRO A 1 295 ? -0.431 -0.894 16.812 1 87.88 295 PRO A N 1
ATOM 2230 C CA . PRO A 1 295 ? -0.9 0 17.875 1 87.88 295 PRO A CA 1
ATOM 2231 C C . PRO A 1 295 ? -0.31 -0.343 19.25 1 87.88 295 PRO A C 1
ATOM 2233 O O . PRO A 1 295 ? -0.019 -1.51 19.516 1 87.88 295 PRO A O 1
ATOM 2236 N N . SER A 1 296 ? -0.123 0.689 19.984 1 86.69 296 SER A N 1
ATOM 2237 C CA . SER A 1 296 ? 0.294 0.449 21.359 1 86.69 296 SER A CA 1
ATOM 2238 C C . SER A 1 296 ? -0.807 -0.241 22.156 1 86.69 296 SER A C 1
ATOM 2240 O O . SER A 1 296 ? -1.972 -0.233 21.766 1 86.69 296 SER A O 1
ATOM 2242 N N . GLU A 1 297 ? -0.449 -0.777 23.281 1 79.38 297 GLU A N 1
ATOM 2243 C CA . GLU A 1 297 ? -1.404 -1.507 24.109 1 79.38 297 GLU A CA 1
ATOM 2244 C C . GLU A 1 297 ? -2.516 -0.588 24.609 1 79.38 297 GLU A C 1
ATOM 2246 O O . GLU A 1 297 ? -3.682 -0.984 24.656 1 79.38 297 GLU A O 1
ATOM 2251 N N . ASP A 1 298 ? -2.148 0.652 24.938 1 79.25 298 ASP A N 1
ATOM 2252 C CA . ASP A 1 298 ? -3.131 1.588 25.484 1 79.25 298 ASP A CA 1
ATOM 2253 C C . ASP A 1 298 ? -3.824 2.363 24.359 1 79.25 298 ASP A C 1
ATOM 2255 O O . ASP A 1 298 ? -4.656 3.234 24.625 1 79.25 298 ASP A O 1
ATOM 2259 N N . LEU A 1 299 ? -3.451 2.131 23.094 1 82.06 299 LEU A N 1
ATOM 2260 C CA . LEU A 1 299 ? -4.051 2.678 21.891 1 82.06 299 LEU A CA 1
ATOM 2261 C C . LEU A 1 299 ? -3.764 4.172 21.766 1 82.06 299 LEU A C 1
ATOM 2263 O O . LEU A 1 299 ? -4.367 4.859 20.938 1 82.06 299 LEU A O 1
ATOM 2267 N N . SER A 1 300 ? -2.875 4.695 22.594 1 81.62 300 SER A N 1
ATOM 2268 C CA . SER A 1 300 ? -2.539 6.117 22.531 1 81.62 300 SER A CA 1
ATOM 2269 C C . SER A 1 300 ? -1.495 6.391 21.453 1 81.62 300 SER A C 1
ATOM 2271 O O . SER A 1 300 ? -1.346 7.531 21 1 81.62 300 SER A O 1
ATOM 2273 N N . GLY A 1 301 ? -0.85 5.324 21.141 1 84.19 301 GLY A N 1
ATOM 2274 C CA . GLY A 1 301 ? 0.2 5.469 20.141 1 84.19 301 GLY A CA 1
ATOM 2275 C C . GLY A 1 301 ? 0.323 4.262 19.219 1 84.19 301 GLY A C 1
ATOM 2276 O O . GLY A 1 301 ? -0.61 3.467 19.109 1 84.19 301 GLY A O 1
ATOM 2277 N N . LEU A 1 302 ? 1.396 4.305 18.375 1 88.94 302 LEU A N 1
ATOM 2278 C CA . LEU A 1 302 ? 1.659 3.199 17.469 1 88.94 302 LEU A CA 1
ATOM 2279 C C . LEU A 1 302 ? 3.135 3.148 17.078 1 88.94 302 LEU A C 1
ATOM 2281 O O . LEU A 1 302 ? 3.891 4.074 17.375 1 88.94 302 LEU A O 1
ATOM 2285 N N . CYS A 1 303 ? 3.469 2.047 16.531 1 93.94 303 CYS A N 1
ATOM 2286 C CA . CYS A 1 303 ? 4.762 1.909 15.875 1 93.94 303 CYS A CA 1
ATOM 2287 C C . CYS A 1 303 ? 4.59 1.549 14.406 1 93.94 303 CYS A C 1
ATOM 2289 O O . CYS A 1 303 ? 3.549 1.019 14.016 1 93.94 303 CYS A O 1
ATOM 2291 N N . LEU A 1 304 ? 5.508 1.946 13.633 1 96.44 304 LEU A N 1
ATOM 2292 C CA . LEU A 1 304 ? 5.496 1.669 12.203 1 96.44 304 LEU A CA 1
ATOM 2293 C C . LEU A 1 304 ? 6.535 0.612 11.844 1 96.44 304 LEU A C 1
ATOM 2295 O O . LEU A 1 304 ? 7.691 0.712 12.25 1 96.44 304 LEU A O 1
ATOM 2299 N N . LEU A 1 305 ? 6.176 -0.415 11.18 1 97.31 305 LEU A N 1
ATOM 2300 C CA . LEU A 1 305 ? 7.074 -1.473 10.727 1 97.31 305 LEU A CA 1
ATOM 2301 C C . LEU A 1 305 ? 7.504 -1.24 9.281 1 97.31 305 LEU A C 1
ATOM 2303 O O . LEU A 1 305 ? 6.676 -1.289 8.367 1 97.31 305 LEU A O 1
ATOM 2307 N N . PHE A 1 306 ? 8.781 -1.017 9.109 1 98.06 306 PHE A N 1
ATOM 2308 C CA . PHE A 1 306 ? 9.352 -0.809 7.781 1 98.06 306 PHE A CA 1
ATOM 2309 C C . PHE A 1 306 ? 10.195 -2.006 7.363 1 98.06 306 PHE A C 1
ATOM 2311 O O . PHE A 1 306 ? 10.469 -2.891 8.172 1 98.06 306 PHE A O 1
ATOM 2318 N N . GLU A 1 307 ? 10.5 -2.008 6.008 1 97.75 307 GLU A N 1
ATOM 2319 C CA . GLU A 1 307 ? 11.492 -2.973 5.547 1 97.75 307 GLU A CA 1
ATOM 2320 C C . GLU A 1 307 ? 12.773 -2.877 6.367 1 97.75 307 GLU A C 1
ATOM 2322 O O . GLU A 1 307 ? 13.07 -1.831 6.945 1 97.75 307 GLU A O 1
ATOM 2327 N N . PRO A 1 308 ? 13.57 -3.941 6.441 1 96.12 308 PRO A N 1
ATOM 2328 C CA . PRO A 1 308 ? 14.773 -3.92 7.277 1 96.12 308 PRO A CA 1
ATOM 2329 C C . PRO A 1 308 ? 15.828 -2.934 6.773 1 96.12 308 PRO A C 1
ATOM 2331 O O . PRO A 1 308 ? 16.156 -2.932 5.586 1 96.12 308 PRO A O 1
ATOM 2334 N N . VAL A 1 309 ? 16.281 -2.133 7.648 1 96.88 309 VAL A N 1
ATOM 2335 C CA . VAL A 1 309 ? 17.406 -1.236 7.406 1 96.88 309 VAL A CA 1
ATOM 2336 C C . VAL A 1 309 ? 18.656 -1.803 8.055 1 96.88 309 VAL A C 1
ATOM 2338 O O . VAL A 1 309 ? 18.797 -1.792 9.281 1 96.88 309 VAL A O 1
ATOM 2341 N N . TRP A 1 310 ? 19.625 -2.098 7.266 1 93 310 TRP A N 1
ATOM 2342 C CA . TRP A 1 310 ? 20.75 -2.9 7.773 1 93 310 TRP A CA 1
ATOM 2343 C C . TRP A 1 310 ? 21.891 -2.008 8.25 1 93 310 TRP A C 1
ATOM 2345 O O . TRP A 1 310 ? 22.656 -2.395 9.125 1 93 310 TRP A O 1
ATOM 2355 N N . LEU A 1 311 ? 22.016 -0.78 7.691 1 93.38 311 LEU A N 1
ATOM 2356 C CA . LEU A 1 311 ? 23.219 0 7.973 1 93.38 311 LEU A CA 1
ATOM 2357 C C . LEU A 1 311 ? 22.875 1.238 8.797 1 93.38 311 LEU A C 1
ATOM 2359 O O . LEU A 1 311 ? 23.766 1.96 9.234 1 93.38 311 LEU A O 1
ATOM 2363 N N . GLY A 1 312 ? 21.578 1.534 8.984 1 94.12 312 GLY A N 1
ATOM 2364 C CA . GLY A 1 312 ? 21.172 2.721 9.719 1 94.12 312 GLY A CA 1
ATOM 2365 C C . GLY A 1 312 ? 20.891 3.908 8.82 1 94.12 312 GLY A C 1
ATOM 2366 O O . GLY A 1 312 ? 20.734 3.752 7.605 1 94.12 312 GLY A O 1
ATOM 2367 N N . SER A 1 313 ? 20.734 5.07 9.414 1 95.31 313 SER A N 1
ATOM 2368 C CA . SER A 1 313 ? 20.516 6.285 8.633 1 95.31 313 SER A CA 1
ATOM 2369 C C . SER A 1 313 ? 21.828 6.828 8.07 1 95.31 313 SER A C 1
ATOM 2371 O O . SER A 1 313 ? 22.906 6.5 8.578 1 95.31 313 SER A O 1
ATOM 2373 N N . LEU A 1 314 ? 21.688 7.574 7.016 1 96 314 LEU A N 1
ATOM 2374 C CA . LEU A 1 314 ? 22.859 8.242 6.465 1 96 314 LEU A CA 1
ATOM 2375 C C . LEU A 1 314 ? 23.547 9.094 7.523 1 96 314 LEU A C 1
ATOM 2377 O O . LEU A 1 314 ? 24.781 9.156 7.574 1 96 314 LEU A O 1
ATOM 2381 N N . HIS A 1 315 ? 22.797 9.742 8.414 1 94.81 315 HIS A N 1
ATOM 2382 C CA . HIS A 1 315 ? 23.344 10.602 9.461 1 94.81 315 HIS A CA 1
ATOM 2383 C C . HIS A 1 315 ? 24.234 9.805 10.406 1 94.81 315 HIS A C 1
ATOM 2385 O O . HIS A 1 315 ? 25.344 10.242 10.734 1 94.81 315 HIS A O 1
ATOM 2391 N N . VAL A 1 316 ? 23.781 8.664 10.781 1 92.25 316 VAL A N 1
ATOM 2392 C CA . VAL A 1 316 ? 24.516 7.836 11.727 1 92.25 316 VAL A CA 1
ATOM 2393 C C . VAL A 1 316 ? 25.828 7.359 11.086 1 92.25 316 VAL A C 1
ATOM 2395 O O . VAL A 1 316 ? 26.859 7.254 11.75 1 92.25 316 VAL A O 1
ATOM 2398 N N . VAL A 1 317 ? 25.781 7.066 9.836 1 92 317 VAL A N 1
ATOM 2399 C CA . VAL A 1 317 ? 26.938 6.539 9.133 1 92 317 VAL A CA 1
ATOM 2400 C C . VAL A 1 317 ? 27.953 7.66 8.883 1 92 317 VAL A C 1
ATOM 2402 O O . VAL A 1 317 ? 29.156 7.457 9.023 1 92 317 VAL A O 1
ATOM 2405 N N . LEU A 1 318 ? 27.469 8.836 8.531 1 92.12 318 LEU A N 1
ATOM 2406 C CA . LEU A 1 318 ? 28.344 9.961 8.234 1 92.12 318 LEU A CA 1
ATOM 2407 C C . LEU A 1 318 ? 28.922 10.555 9.516 1 92.12 318 LEU A C 1
ATOM 2409 O O . LEU A 1 318 ? 30.031 11.078 9.523 1 92.12 318 LEU A O 1
ATOM 2413 N N . HIS A 1 319 ? 28.109 10.469 10.602 1 91 319 HIS A N 1
ATOM 2414 C CA . HIS A 1 319 ? 28.5 11.094 11.859 1 91 319 HIS A CA 1
ATOM 2415 C C . HIS A 1 319 ? 28.391 10.117 13.016 1 91 319 HIS A C 1
ATOM 2417 O O . HIS A 1 319 ? 27.547 10.281 13.906 1 91 319 HIS A O 1
ATOM 2423 N N . PRO A 1 320 ? 29.234 9.07 13.047 1 85.56 320 PRO A N 1
ATOM 2424 C CA . PRO A 1 320 ? 29.172 8.07 14.109 1 85.56 320 PRO A CA 1
ATOM 2425 C C . PRO A 1 320 ? 29.438 8.664 15.492 1 85.56 320 PRO A C 1
ATOM 2427 O O . PRO A 1 320 ? 30.188 9.633 15.617 1 85.56 320 PRO A O 1
ATOM 2430 N N . GLN A 1 321 ? 28.531 8.078 16.453 1 75.81 321 GLN A N 1
ATOM 2431 C CA . GLN A 1 321 ? 28.734 8.484 17.844 1 75.81 321 GLN A CA 1
ATOM 2432 C C . GLN A 1 321 ? 29.938 7.762 18.453 1 75.81 321 GLN A C 1
ATOM 2434 O O . GLN A 1 321 ? 30.094 6.555 18.266 1 75.81 321 GLN A O 1
ATOM 2439 N N . GLY A 1 322 ? 30.984 8.352 18.859 1 65.44 322 GLY A N 1
ATOM 2440 C CA . GLY A 1 322 ? 32.156 7.793 19.516 1 65.44 322 GLY A CA 1
ATOM 2441 C C . GLY A 1 322 ? 33.469 8.25 18.906 1 65.44 322 GLY A C 1
ATOM 2442 O O . GLY A 1 322 ? 33.469 9.086 18 1 65.44 322 GLY A O 1
ATOM 2443 N N . PRO A 1 323 ? 34.562 7.762 19.516 1 57.88 323 PRO A N 1
ATOM 2444 C CA . PRO A 1 323 ? 35.906 8.242 19.109 1 57.88 323 PRO A CA 1
ATOM 2445 C C . PRO A 1 323 ? 36.156 8.031 17.609 1 57.88 323 PRO A C 1
ATOM 2447 O O . PRO A 1 323 ? 35.844 6.977 17.062 1 57.88 323 PRO A O 1
ATOM 2450 N N . ARG A 1 324 ? 36.062 9.133 16.938 1 54.03 324 ARG A N 1
ATOM 2451 C CA . ARG A 1 324 ? 36.344 9.172 15.5 1 54.03 324 ARG A CA 1
ATOM 2452 C C . ARG A 1 324 ? 37.594 8.398 15.164 1 54.03 324 ARG A C 1
ATOM 2454 O O . ARG A 1 324 ? 38.688 8.695 15.688 1 54.03 324 ARG A O 1
ATOM 2461 N N . GLU A 1 325 ? 37.438 7.18 14.844 1 50.09 325 GLU A N 1
ATOM 2462 C CA . GLU A 1 325 ? 38.719 6.648 14.328 1 50.09 325 GLU A CA 1
ATOM 2463 C C . GLU A 1 325 ? 39.188 7.438 13.117 1 50.09 325 GLU A C 1
ATOM 2465 O O . GLU A 1 325 ? 38.375 8.008 12.383 1 50.09 325 GLU A O 1
ATOM 2470 N N . GLU A 1 326 ? 40.312 8.039 13.164 1 50.53 326 GLU A N 1
ATOM 2471 C CA . GLU A 1 326 ? 41.094 8.852 12.219 1 50.53 326 GLU A CA 1
ATOM 2472 C C . GLU A 1 326 ? 40.812 8.422 10.781 1 50.53 326 GLU A C 1
ATOM 2474 O O . GLU A 1 326 ? 41.5 8.852 9.852 1 50.53 326 GLU A O 1
ATOM 2479 N N . GLY A 1 327 ? 39.812 7.594 10.414 1 50.19 327 GLY A N 1
ATOM 2480 C CA . GLY A 1 327 ? 39.844 7.137 9.039 1 50.19 327 GLY A CA 1
ATOM 2481 C C . GLY A 1 327 ? 39.125 8.047 8.086 1 50.19 327 GLY A C 1
ATOM 2482 O O . GLY A 1 327 ? 38.594 9.094 8.484 1 50.19 327 GLY A O 1
ATOM 2483 N N . PRO A 1 328 ? 39.375 7.91 6.723 1 53.44 328 PRO A N 1
ATOM 2484 C CA . PRO A 1 328 ? 38.812 8.688 5.621 1 53.44 328 PRO A CA 1
ATOM 2485 C C . PRO A 1 328 ? 37.312 8.922 5.777 1 53.44 328 PRO A C 1
ATOM 2487 O O . PRO A 1 328 ? 36.625 8.188 6.508 1 53.44 328 PRO A O 1
ATOM 2490 N N . PRO A 1 329 ? 36.875 10.125 5.32 1 56.34 329 PRO A N 1
ATOM 2491 C CA . PRO A 1 329 ? 35.469 10.445 5.371 1 56.34 329 PRO A CA 1
ATOM 2492 C C . PRO A 1 329 ? 34.562 9.219 5.176 1 56.34 329 PRO A C 1
ATOM 2494 O O . PRO A 1 329 ? 34.938 8.305 4.426 1 56.34 329 PRO A O 1
ATOM 2497 N N . HIS A 1 330 ? 33.625 8.992 6.152 1 62.31 330 HIS A N 1
ATOM 2498 C CA . HIS A 1 330 ? 32.781 7.828 6.316 1 62.31 330 HIS A CA 1
ATOM 2499 C C . HIS A 1 330 ? 32 7.527 5.035 1 62.31 330 HIS A C 1
ATOM 2501 O O . HIS A 1 330 ? 31.297 8.391 4.508 1 62.31 330 HIS A O 1
ATOM 2507 N N . LEU A 1 331 ? 32.625 6.652 4.223 1 73.88 331 LEU A N 1
ATOM 2508 C CA . LEU A 1 331 ? 32.062 6.129 2.982 1 73.88 331 LEU A CA 1
ATOM 2509 C C . LEU A 1 331 ? 30.891 5.188 3.275 1 73.88 331 LEU A C 1
ATOM 2511 O O . LEU A 1 331 ? 30.906 4.461 4.27 1 73.88 331 LEU A O 1
ATOM 2515 N N . VAL A 1 332 ? 29.844 5.488 2.611 1 83.69 332 VAL A N 1
ATOM 2516 C CA . VAL A 1 332 ? 28.719 4.566 2.623 1 83.69 332 VAL A CA 1
ATOM 2517 C C . VAL A 1 332 ? 29.094 3.273 1.905 1 83.69 332 VAL A C 1
ATOM 2519 O O . VAL A 1 332 ? 29.516 3.301 0.747 1 83.69 332 VAL A O 1
ATOM 2522 N N . PRO A 1 333 ? 29.172 2.221 2.643 1 80.38 333 PRO A N 1
ATOM 2523 C CA . PRO A 1 333 ? 29.594 0.955 2.035 1 80.38 333 PRO A CA 1
ATOM 2524 C C . PRO A 1 333 ? 28.875 0.668 0.718 1 80.38 333 PRO A C 1
ATOM 2526 O O . PRO A 1 333 ? 27.641 0.629 0.677 1 80.38 333 PRO A O 1
ATOM 2529 N N . GLY A 1 334 ? 29.656 0.492 -0.334 1 80.62 334 GLY A N 1
ATOM 2530 C CA . GLY A 1 334 ? 29.188 0.015 -1.62 1 80.62 334 GLY A CA 1
ATOM 2531 C C . GLY A 1 334 ? 28.391 1.062 -2.389 1 80.62 334 GLY A C 1
ATOM 2532 O O . GLY A 1 334 ? 27.75 0.749 -3.389 1 80.62 334 GLY A O 1
ATOM 2533 N N . LEU A 1 335 ? 28.406 2.23 -1.899 1 89.25 335 LEU A N 1
ATOM 2534 C CA . LEU A 1 335 ? 27.578 3.244 -2.539 1 89.25 335 LEU A CA 1
ATOM 2535 C C . LEU A 1 335 ? 28.344 4.559 -2.689 1 89.25 335 LEU A C 1
ATOM 2537 O O . LEU A 1 335 ? 28.578 5.258 -1.702 1 89.25 335 LEU A O 1
ATOM 2541 N N . LEU A 1 336 ? 28.719 4.82 -3.906 1 91.94 336 LEU A N 1
ATOM 2542 C CA . LEU A 1 336 ? 29.375 6.09 -4.191 1 91.94 336 LEU A CA 1
ATOM 2543 C C . LEU A 1 336 ? 28.453 7.266 -3.9 1 91.94 336 LEU A C 1
ATOM 2545 O O . LEU A 1 336 ? 27.234 7.152 -4.059 1 91.94 336 LEU A O 1
ATOM 2549 N N . PRO A 1 337 ? 29.016 8.352 -3.473 1 94.5 337 PRO A N 1
ATOM 2550 C CA . PRO A 1 337 ? 28.219 9.531 -3.141 1 94.5 337 PRO A CA 1
ATOM 2551 C C . PRO A 1 337 ? 27.266 9.93 -4.266 1 94.5 337 PRO A C 1
ATOM 2553 O O . PRO A 1 337 ? 26.094 10.234 -4.016 1 94.5 337 PRO A O 1
ATOM 2556 N N . SER A 1 338 ? 27.797 9.906 -5.504 1 95.06 338 SER A N 1
ATOM 2557 C CA . SER A 1 338 ? 26.984 10.328 -6.637 1 95.06 338 SER A CA 1
ATOM 2558 C C . SER A 1 338 ? 25.781 9.391 -6.828 1 95.06 338 SER A C 1
ATOM 2560 O O . SER A 1 338 ? 24.672 9.844 -7.113 1 95.06 338 SER A O 1
ATOM 2562 N N . HIS A 1 339 ? 26 8.086 -6.652 1 95.31 339 HIS A N 1
ATOM 2563 C CA . HIS A 1 339 ? 24.922 7.113 -6.789 1 95.31 339 HIS A CA 1
ATOM 2564 C C . HIS A 1 339 ? 23.906 7.25 -5.66 1 95.31 339 HIS A C 1
ATOM 2566 O O . HIS A 1 339 ? 22.703 7.09 -5.879 1 95.31 339 HIS A O 1
ATOM 2572 N N . LEU A 1 340 ? 24.438 7.484 -4.516 1 96.81 340 LEU A N 1
ATOM 2573 C CA . LEU A 1 340 ? 23.562 7.719 -3.371 1 96.81 340 LEU A CA 1
ATOM 2574 C C . LEU A 1 340 ? 22.656 8.914 -3.619 1 96.81 340 LEU A C 1
ATOM 2576 O O . LEU A 1 340 ? 21.438 8.82 -3.428 1 96.81 340 LEU A O 1
ATOM 2580 N N . LEU A 1 341 ? 23.234 9.969 -4.055 1 97.88 341 LEU A N 1
ATOM 2581 C CA . LEU A 1 341 ? 22.5 11.203 -4.301 1 97.88 341 LEU A CA 1
ATOM 2582 C C . LEU A 1 341 ? 21.469 11 -5.41 1 97.88 341 LEU A C 1
ATOM 2584 O O . LEU A 1 341 ? 20.375 11.57 -5.355 1 97.88 341 LEU A O 1
ATOM 2588 N N . LEU A 1 342 ? 21.812 10.25 -6.391 1 97.12 342 LEU A N 1
ATOM 2589 C CA . LEU A 1 342 ? 20.875 9.961 -7.469 1 97.12 342 LEU A CA 1
ATOM 2590 C C . LEU A 1 342 ? 19.641 9.227 -6.938 1 97.12 342 LEU A C 1
ATOM 2592 O O . LEU A 1 342 ? 18.516 9.531 -7.324 1 97.12 342 LEU A O 1
ATOM 2596 N N . GLN A 1 343 ? 19.844 8.273 -6.062 1 96.94 343 GLN A N 1
ATOM 2597 C CA . GLN A 1 343 ? 18.734 7.531 -5.477 1 96.94 343 GLN A CA 1
ATOM 2598 C C . GLN A 1 343 ? 17.828 8.445 -4.652 1 96.94 343 GLN A C 1
ATOM 2600 O O . GLN A 1 343 ? 16.609 8.336 -4.727 1 96.94 343 GLN A O 1
ATOM 2605 N N . VAL A 1 344 ? 18.406 9.344 -3.893 1 98.5 344 VAL A N 1
ATOM 2606 C CA . VAL A 1 344 ? 17.641 10.305 -3.109 1 98.5 344 VAL A CA 1
ATOM 2607 C C . VAL A 1 344 ? 16.844 11.211 -4.043 1 98.5 344 VAL A C 1
ATOM 2609 O O . VAL A 1 344 ? 15.656 11.484 -3.801 1 98.5 344 VAL A O 1
ATOM 2612 N N . LEU A 1 345 ? 17.531 11.641 -5.074 1 98.06 345 LEU A N 1
ATOM 2613 C CA . LEU A 1 345 ? 16.891 12.547 -6.035 1 98.06 345 LEU A CA 1
ATOM 2614 C C . LEU A 1 345 ? 15.695 11.875 -6.699 1 98.06 345 LEU A C 1
ATOM 2616 O O . LEU A 1 345 ? 14.68 12.531 -6.945 1 98.06 345 LEU A O 1
ATOM 2620 N N . GLU A 1 346 ? 15.766 10.609 -7.016 1 96.94 346 GLU A N 1
ATOM 2621 C CA . GLU A 1 346 ? 14.656 9.875 -7.609 1 96.94 346 GLU A CA 1
ATOM 2622 C C . GLU A 1 346 ? 13.438 9.875 -6.688 1 96.94 346 GLU A C 1
ATOM 2624 O O . GLU A 1 346 ? 12.305 10 -7.152 1 96.94 346 GLU A O 1
ATOM 2629 N N . ALA A 1 347 ? 13.656 9.719 -5.43 1 97.94 347 ALA A N 1
ATOM 2630 C CA . ALA A 1 347 ? 12.57 9.773 -4.453 1 97.94 347 ALA A CA 1
ATOM 2631 C C . ALA A 1 347 ? 11.898 11.148 -4.453 1 97.94 347 ALA A C 1
ATOM 2633 O O . ALA A 1 347 ? 10.672 11.25 -4.434 1 97.94 347 ALA A O 1
ATOM 2634 N N . LEU A 1 348 ? 12.719 12.18 -4.488 1 98.12 348 LEU A N 1
ATOM 2635 C CA . LEU A 1 348 ? 12.188 13.539 -4.457 1 98.12 348 LEU A CA 1
ATOM 2636 C C . LEU A 1 348 ? 11.398 13.844 -5.723 1 98.12 348 LEU A C 1
ATOM 2638 O O . LEU A 1 348 ? 10.359 14.508 -5.664 1 98.12 348 LEU A O 1
ATOM 2642 N N . LEU A 1 349 ? 11.93 13.406 -6.848 1 96.88 349 LEU A N 1
ATOM 2643 C CA . LEU A 1 349 ? 11.227 13.594 -8.109 1 96.88 349 LEU A CA 1
ATOM 2644 C C . LEU A 1 349 ? 9.867 12.906 -8.086 1 96.88 349 LEU A C 1
ATOM 2646 O O . LEU A 1 349 ? 8.875 13.453 -8.578 1 96.88 349 LEU A O 1
ATOM 2650 N N . PHE A 1 350 ? 9.836 11.773 -7.543 1 95.25 350 PHE A N 1
ATOM 2651 C CA . PHE A 1 350 ? 8.562 11.07 -7.426 1 95.25 350 PHE A CA 1
ATOM 2652 C C . PHE A 1 350 ? 7.59 11.844 -6.555 1 95.25 350 PHE A C 1
ATOM 2654 O O . PHE A 1 350 ? 6.422 12.016 -6.914 1 95.25 350 PHE A O 1
ATOM 2661 N N . LEU A 1 351 ? 7.996 12.297 -5.359 1 94.75 351 LEU A N 1
ATOM 2662 C CA . LEU A 1 351 ? 7.145 13.086 -4.473 1 94.75 351 LEU A CA 1
ATOM 2663 C C . LEU A 1 351 ? 6.594 14.305 -5.195 1 94.75 351 LEU A C 1
ATOM 2665 O O . LEU A 1 351 ? 5.398 14.602 -5.105 1 94.75 351 LEU A O 1
ATOM 2669 N N . GLN A 1 352 ? 7.453 14.938 -5.891 1 93.31 352 GLN A N 1
ATOM 2670 C CA . GLN A 1 352 ? 7.023 16.125 -6.609 1 93.31 352 GLN A CA 1
ATOM 2671 C C . GLN A 1 352 ? 5.996 15.789 -7.684 1 93.31 352 GLN A C 1
ATOM 2673 O O . GLN A 1 352 ? 5.051 16.547 -7.906 1 93.31 352 GLN A O 1
ATOM 2678 N N . ALA A 1 353 ? 6.238 14.688 -8.344 1 89.5 353 ALA A N 1
ATOM 2679 C CA . ALA A 1 353 ? 5.281 14.242 -9.352 1 89.5 353 ALA A CA 1
ATOM 2680 C C . ALA A 1 353 ? 3.914 13.969 -8.727 1 89.5 353 ALA A C 1
ATOM 2682 O O . ALA A 1 353 ? 2.887 14.078 -9.398 1 89.5 353 ALA A O 1
ATOM 2683 N N . ARG A 1 354 ? 3.92 13.609 -7.496 1 86.81 354 ARG A N 1
ATOM 2684 C CA . ARG A 1 354 ? 2.678 13.406 -6.758 1 86.81 354 ARG A CA 1
ATOM 2685 C C . ARG A 1 354 ? 2.238 14.688 -6.059 1 86.81 354 ARG A C 1
ATOM 2687 O O . ARG A 1 354 ? 1.384 14.648 -5.172 1 86.81 354 ARG A O 1
ATOM 2694 N N . TRP A 1 355 ? 2.891 15.789 -6.348 1 86.56 355 TRP A N 1
ATOM 2695 C CA . TRP A 1 355 ? 2.576 17.125 -5.863 1 86.56 355 TRP A CA 1
ATOM 2696 C C . TRP A 1 355 ? 2.801 17.234 -4.355 1 86.56 355 TRP A C 1
ATOM 2698 O O . TRP A 1 355 ? 1.995 17.828 -3.643 1 86.56 355 TRP A O 1
ATOM 2708 N N . ARG A 1 356 ? 3.861 16.625 -3.98 1 91.69 356 ARG A N 1
ATOM 2709 C CA . ARG A 1 356 ? 4.219 16.656 -2.566 1 91.69 356 ARG A CA 1
ATOM 2710 C C . ARG A 1 356 ? 5.684 17.031 -2.383 1 91.69 356 ARG A C 1
ATOM 2712 O O . ARG A 1 356 ? 6.535 16.656 -3.188 1 91.69 356 ARG A O 1
ATOM 2719 N N . ALA A 1 357 ? 5.844 17.797 -1.396 1 95.94 357 ALA A N 1
ATOM 2720 C CA . ALA A 1 357 ? 7.203 18.031 -0.919 1 95.94 357 ALA A CA 1
ATOM 2721 C C . ALA A 1 357 ? 7.543 17.125 0.254 1 95.94 357 ALA A C 1
ATOM 2723 O O . ALA A 1 357 ? 6.668 16.766 1.052 1 95.94 357 ALA A O 1
ATOM 2724 N N . HIS A 1 358 ? 8.812 16.703 0.296 1 97.5 358 HIS A N 1
ATOM 2725 C CA . HIS A 1 358 ? 9.242 15.961 1.478 1 97.5 358 HIS A CA 1
ATOM 2726 C C . HIS A 1 358 ? 9.125 16.812 2.734 1 97.5 358 HIS A C 1
ATOM 2728 O O . HIS A 1 358 ? 8.688 16.344 3.779 1 97.5 358 HIS A O 1
ATOM 2734 N N . GLY A 1 359 ? 9.602 18.078 2.645 1 96.94 359 GLY A N 1
ATOM 2735 C CA . GLY A 1 359 ? 9.422 19.094 3.68 1 96.94 359 GLY A CA 1
ATOM 2736 C C . GLY A 1 359 ? 10.375 18.922 4.848 1 96.94 359 GLY A C 1
ATOM 2737 O O . GLY A 1 359 ? 10.414 19.766 5.746 1 96.94 359 GLY A O 1
ATOM 2738 N N . GLY A 1 360 ? 11.172 17.875 4.922 1 96.88 360 GLY A N 1
ATOM 2739 C CA . GLY A 1 360 ? 12.109 17.625 6.004 1 96.88 360 GLY A CA 1
ATOM 2740 C C . GLY A 1 360 ? 13.312 16.797 5.578 1 96.88 360 GLY A C 1
ATOM 2741 O O . GLY A 1 360 ? 13.852 16.031 6.371 1 96.88 360 GLY A O 1
ATOM 2742 N N . LEU A 1 361 ? 13.648 16.875 4.355 1 98.06 361 LEU A N 1
ATOM 2743 C CA . LEU A 1 361 ? 14.758 16.078 3.861 1 98.06 361 LEU A CA 1
ATOM 2744 C C . LEU A 1 361 ? 16.047 16.406 4.605 1 98.06 361 LEU A C 1
ATOM 2746 O O . LEU A 1 361 ? 16.406 17.578 4.734 1 98.06 361 LEU A O 1
ATOM 2750 N N . SER A 1 362 ? 16.719 15.5 5.164 1 97.38 362 SER A N 1
ATOM 2751 C CA . SER A 1 362 ? 17.969 15.531 5.891 1 97.38 362 SER A CA 1
ATOM 2752 C C . SER A 1 362 ? 18.672 14.18 5.84 1 97.38 362 SER A C 1
ATOM 2754 O O . SER A 1 362 ? 18.156 13.227 5.258 1 97.38 362 SER A O 1
ATOM 2756 N N . SER A 1 363 ? 19.859 14.125 6.348 1 96.56 363 SER A N 1
ATOM 2757 C CA . SER A 1 363 ? 20.562 12.852 6.383 1 96.56 363 SER A CA 1
ATOM 2758 C C . SER A 1 363 ? 19.891 11.859 7.312 1 96.56 363 SER A C 1
ATOM 2760 O O . SER A 1 363 ? 20.109 10.648 7.215 1 96.56 363 SER A O 1
ATOM 2762 N N . HIS A 1 364 ? 18.969 12.359 8.203 1 95.88 364 HIS A N 1
ATOM 2763 C CA . HIS A 1 364 ? 18.188 11.477 9.062 1 95.88 364 HIS A CA 1
ATOM 2764 C C . HIS A 1 364 ? 17.125 10.734 8.273 1 95.88 364 HIS A C 1
ATOM 2766 O O . HIS A 1 364 ? 16.719 9.633 8.648 1 95.88 364 HIS A O 1
ATOM 2772 N N . ALA A 1 365 ? 16.672 11.32 7.16 1 97.44 365 ALA A N 1
ATOM 2773 C CA . ALA A 1 365 ? 15.562 10.781 6.375 1 97.44 365 ALA A CA 1
ATOM 2774 C C . ALA A 1 365 ? 16.062 9.758 5.355 1 97.44 365 ALA A C 1
ATOM 2776 O O . ALA A 1 365 ? 15.258 9.039 4.75 1 97.44 365 ALA A O 1
ATOM 2777 N N . VAL A 1 366 ? 17.344 9.688 5.125 1 98 366 VAL A N 1
ATOM 2778 C CA . VAL A 1 366 ? 17.922 8.727 4.188 1 98 366 VAL A CA 1
ATOM 2779 C C . VAL A 1 366 ? 18.344 7.469 4.938 1 98 366 VAL A C 1
ATOM 2781 O O . VAL A 1 366 ? 19.219 7.527 5.812 1 98 366 VAL A O 1
ATOM 2784 N N . GLN A 1 367 ? 17.734 6.402 4.598 1 97.75 367 GLN A N 1
ATOM 2785 C CA . GLN A 1 367 ? 18 5.117 5.238 1 97.75 367 GLN A CA 1
ATOM 2786 C C . GLN A 1 367 ? 18.828 4.211 4.344 1 97.75 367 GLN A C 1
ATOM 2788 O O . GLN A 1 367 ? 18.531 4.047 3.16 1 97.75 367 GLN A O 1
ATOM 2793 N N . LEU A 1 368 ? 19.875 3.703 4.902 1 96.56 368 LEU A N 1
ATOM 2794 C CA . LEU A 1 368 ? 20.734 2.77 4.176 1 96.56 368 LEU A CA 1
ATOM 2795 C C . LEU A 1 368 ? 20.266 1.332 4.387 1 96.56 368 LEU A C 1
ATOM 2797 O O . LEU A 1 368 ? 20.688 0.676 5.344 1 96.56 368 LEU A O 1
ATOM 2801 N N . VAL A 1 369 ? 19.438 0.866 3.488 1 96.06 369 VAL A N 1
ATOM 2802 C CA . VAL A 1 369 ? 18.703 -0.393 3.596 1 96.06 369 VAL A CA 1
ATOM 2803 C C . VAL A 1 369 ? 19.672 -1.565 3.457 1 96.06 369 VAL A C 1
ATOM 2805 O O . VAL A 1 369 ? 19.625 -2.516 4.242 1 96.06 369 VAL A O 1
ATOM 2808 N N . ARG A 1 370 ? 20.547 -1.604 2.557 1 92.31 370 ARG A N 1
ATOM 2809 C CA . ARG A 1 370 ? 21.625 -2.555 2.307 1 92.31 370 ARG A CA 1
ATOM 2810 C C . ARG A 1 370 ? 22.781 -1.896 1.546 1 92.31 370 ARG A C 1
ATOM 2812 O O . ARG A 1 370 ? 22.641 -0.768 1.064 1 92.31 370 ARG A O 1
ATOM 2819 N N . PRO A 1 371 ? 23.922 -2.598 1.511 1 89.75 371 PRO A N 1
ATOM 2820 C CA . PRO A 1 371 ? 25 -1.999 0.714 1 89.75 371 PRO A CA 1
ATOM 2821 C C . PRO A 1 371 ? 24.562 -1.699 -0.721 1 89.75 371 PRO A C 1
ATOM 2823 O O . PRO A 1 371 ? 24.047 -2.58 -1.41 1 89.75 371 PRO A O 1
ATOM 2826 N N . GLY A 1 372 ? 24.688 -0.431 -1.058 1 91.44 372 GLY A N 1
ATOM 2827 C CA . GLY A 1 372 ? 24.375 -0.026 -2.42 1 91.44 372 GLY A CA 1
ATOM 2828 C C . GLY A 1 372 ? 22.969 0.51 -2.576 1 91.44 372 GLY A C 1
ATOM 2829 O O . GLY A 1 372 ? 22.594 0.977 -3.654 1 91.44 372 GLY A O 1
ATOM 2830 N N . LEU A 1 373 ? 22.25 0.481 -1.498 1 94.69 373 LEU A N 1
ATOM 2831 C CA . LEU A 1 373 ? 20.844 0.877 -1.651 1 94.69 373 LEU A CA 1
ATOM 2832 C C . LEU A 1 373 ? 20.422 1.827 -0.535 1 94.69 373 LEU A C 1
ATOM 2834 O O . LEU A 1 373 ? 20.406 1.445 0.637 1 94.69 373 LEU A O 1
ATOM 2838 N N . ALA A 1 374 ? 20.141 3.023 -0.921 1 97.19 374 ALA A N 1
ATOM 2839 C CA . ALA A 1 374 ? 19.594 4.035 -0.024 1 97.19 374 ALA A CA 1
ATOM 2840 C C . ALA A 1 374 ? 18.141 4.344 -0.375 1 97.19 374 ALA A C 1
ATOM 2842 O O . ALA A 1 374 ? 17.766 4.383 -1.552 1 97.19 374 ALA A O 1
ATOM 2843 N N . LYS A 1 375 ? 17.281 4.496 0.599 1 98.25 375 LYS A N 1
ATOM 2844 C CA . LYS A 1 375 ? 15.891 4.887 0.414 1 98.25 375 LYS A CA 1
ATOM 2845 C C . LYS A 1 375 ? 15.523 6.055 1.324 1 98.25 375 LYS A C 1
ATOM 2847 O O . LYS A 1 375 ? 16.125 6.242 2.379 1 98.25 375 LYS A O 1
ATOM 2852 N N . VAL A 1 376 ? 14.578 6.797 0.875 1 98.56 376 VAL A N 1
ATOM 2853 C CA . VAL A 1 376 ? 14.18 7.984 1.618 1 98.56 376 VAL A CA 1
ATOM 2854 C C . VAL A 1 376 ? 12.953 7.676 2.475 1 98.56 376 VAL A C 1
ATOM 2856 O O . VAL A 1 376 ? 12.008 7.043 2.004 1 98.56 376 VAL A O 1
ATOM 2859 N N . GLY A 1 377 ? 13.031 7.977 3.725 1 97.44 377 GLY A N 1
ATOM 2860 C CA . GLY A 1 377 ? 11.922 7.906 4.664 1 97.44 377 GLY A CA 1
ATOM 2861 C C . GLY A 1 377 ? 11.672 9.211 5.395 1 97.44 377 GLY A C 1
ATOM 2862 O O . GLY A 1 377 ? 11.977 10.289 4.875 1 97.44 377 GLY A O 1
ATOM 2863 N N . GLY A 1 378 ? 10.977 9.141 6.582 1 95.69 378 GLY A N 1
ATOM 2864 C CA . GLY A 1 378 ? 10.719 10.336 7.363 1 95.69 378 GLY A CA 1
ATOM 2865 C C . GLY A 1 378 ? 9.789 11.312 6.668 1 95.69 378 GLY A C 1
ATOM 2866 O O . GLY A 1 378 ? 10.109 12.492 6.523 1 95.69 378 GLY A O 1
ATOM 2867 N N . LEU A 1 379 ? 8.641 10.891 6.242 1 96.31 379 LEU A N 1
ATOM 2868 C CA . LEU A 1 379 ? 7.738 11.695 5.426 1 96.31 379 LEU A CA 1
ATOM 2869 C C . LEU A 1 379 ? 6.77 12.484 6.297 1 96.31 379 LEU A C 1
ATOM 2871 O O . LEU A 1 379 ? 5.82 13.086 5.793 1 96.31 379 LEU A O 1
ATOM 2875 N N . GLU A 1 380 ? 7 12.617 7.582 1 94.44 380 GLU A N 1
ATOM 2876 C CA . GLU A 1 380 ? 6.07 13.203 8.547 1 94.44 380 GLU A CA 1
ATOM 2877 C C . GLU A 1 380 ? 5.934 14.703 8.328 1 94.44 380 GLU A C 1
ATOM 2879 O O . GLU A 1 380 ? 5 15.328 8.836 1 94.44 380 GLU A O 1
ATOM 2884 N N . HIS A 1 381 ? 6.781 15.312 7.559 1 94.88 381 HIS A N 1
ATOM 2885 C CA . HIS A 1 381 ? 6.727 16.75 7.355 1 94.88 381 HIS A CA 1
ATOM 2886 C C . HIS A 1 381 ? 6.23 17.094 5.957 1 94.88 381 HIS A C 1
ATOM 2888 O O . HIS A 1 381 ? 6.316 18.25 5.527 1 94.88 381 HIS A O 1
ATOM 2894 N N . GLY A 1 382 ? 5.773 16.109 5.266 1 93.75 382 GLY A N 1
ATOM 2895 C CA . GLY A 1 382 ? 5.316 16.297 3.9 1 93.75 382 GLY A CA 1
ATOM 2896 C C . GLY A 1 382 ? 4.176 17.297 3.783 1 93.75 382 GLY A C 1
ATOM 2897 O O . GLY A 1 382 ? 3.289 17.328 4.641 1 93.75 382 GLY A O 1
ATOM 2898 N N . ARG A 1 383 ? 4.219 18.078 2.711 1 90.38 383 ARG A N 1
ATOM 2899 C CA . ARG A 1 383 ? 3.193 19.078 2.428 1 90.38 383 ARG A CA 1
ATOM 2900 C C . ARG A 1 383 ? 2.859 19.109 0.939 1 90.38 383 ARG A C 1
ATOM 2902 O O . ARG A 1 383 ? 3.705 18.781 0.101 1 90.38 383 ARG A O 1
ATOM 2909 N N . PRO A 1 384 ? 1.607 19.484 0.689 1 85.62 384 PRO A N 1
ATOM 2910 C CA . PRO A 1 384 ? 1.25 19.594 -0.727 1 85.62 384 PRO A CA 1
ATOM 2911 C C . PRO A 1 384 ? 1.941 20.781 -1.416 1 85.62 384 PRO A C 1
ATOM 2913 O O . PRO A 1 384 ? 2.164 21.812 -0.794 1 85.62 384 PRO A O 1
ATOM 2916 N N . LEU A 1 385 ? 2.363 20.547 -2.602 1 87.5 385 LEU A N 1
ATOM 2917 C CA . LEU A 1 385 ? 2.926 21.594 -3.43 1 87.5 385 LEU A CA 1
ATOM 2918 C C . LEU A 1 385 ? 1.822 22.406 -4.102 1 87.5 385 LEU A C 1
ATOM 2920 O O . LEU A 1 385 ? 0.758 21.875 -4.418 1 87.5 385 LEU A O 1
ATOM 2924 N N . HIS A 1 386 ? 1.691 23.766 -3.824 1 68.56 386 HIS A N 1
ATOM 2925 C CA . HIS A 1 386 ? 0.67 24.672 -4.344 1 68.56 386 HIS A CA 1
ATOM 2926 C C . HIS A 1 386 ? 0.465 24.469 -5.844 1 68.56 386 HIS A C 1
ATOM 2928 O O . HIS A 1 386 ? 1.4 24.625 -6.629 1 68.56 386 HIS A O 1
ATOM 2934 N N . GLN A 1 387 ? 0.208 23.453 -6.312 1 54 387 GLN A N 1
ATOM 2935 C CA . GLN A 1 387 ? 0.006 23.703 -7.734 1 54 387 GLN A CA 1
ATOM 2936 C C . GLN A 1 387 ? -1.332 24.391 -7.98 1 54 387 GLN A C 1
ATOM 2938 O O . GLN A 1 387 ? -2.383 23.875 -7.598 1 54 387 GLN A O 1
ATOM 2943 N N . ARG A 1 388 ? -1.362 25.719 -7.98 1 46.12 388 ARG A N 1
ATOM 2944 C CA . ARG A 1 388 ? -2.482 26.484 -8.508 1 46.12 388 ARG A CA 1
ATOM 2945 C C . ARG A 1 388 ? -3.426 25.594 -9.312 1 46.12 388 ARG A C 1
ATOM 2947 O O . ARG A 1 388 ? -4.648 25.688 -9.172 1 46.12 388 ARG A O 1
ATOM 2954 N N . TRP A 1 389 ? -2.947 25.266 -10.508 1 40.31 389 TRP A N 1
ATOM 2955 C CA . TRP A 1 389 ? -3.834 24.891 -11.609 1 40.31 389 TRP A CA 1
ATOM 2956 C C . TRP A 1 389 ? -4.395 23.484 -11.406 1 40.31 389 TRP A C 1
ATOM 2958 O O . TRP A 1 389 ? -5.434 23.141 -11.977 1 40.31 389 TRP A O 1
ATOM 2968 N N . LEU A 1 390 ? -3.494 22.453 -11.109 1 42.44 390 LEU A N 1
ATOM 2969 C CA . LEU A 1 390 ? -3.863 21.141 -11.617 1 42.44 390 LEU A CA 1
ATOM 2970 C C . LEU A 1 390 ? -4.406 20.25 -10.492 1 42.44 390 LEU A C 1
ATOM 2972 O O . LEU A 1 390 ? -4.461 19.031 -10.633 1 42.44 390 LEU A O 1
ATOM 2976 N N . GLN A 1 391 ? -4.383 20.75 -9.336 1 48.5 391 GLN A N 1
ATOM 2977 C CA . GLN A 1 391 ? -4.973 19.734 -8.477 1 48.5 391 GLN A CA 1
ATOM 2978 C C . GLN A 1 391 ? -6.406 19.422 -8.898 1 48.5 391 GLN A C 1
ATOM 2980 O O . GLN A 1 391 ? -7.203 20.328 -9.133 1 48.5 391 GLN A O 1
ATOM 2985 N N . PRO A 1 392 ? -6.637 18.25 -9.297 1 47.94 392 PRO A N 1
ATOM 2986 C CA . PRO A 1 392 ? -8.047 17.984 -9.609 1 47.94 392 PRO A CA 1
ATOM 2987 C C . PRO A 1 392 ? -8.992 18.391 -8.484 1 47.94 392 PRO A C 1
ATOM 2989 O O . PRO A 1 392 ? -8.672 18.203 -7.305 1 47.94 392 PRO A O 1
ATOM 2992 N N . ARG A 1 393 ? -9.703 19.5 -8.625 1 49.62 393 ARG A N 1
ATOM 2993 C CA . ARG A 1 393 ? -10.797 19.797 -7.703 1 49.62 393 ARG A CA 1
ATOM 2994 C C . ARG A 1 393 ? -11.469 18.516 -7.227 1 49.62 393 ARG A C 1
ATOM 2996 O O . ARG A 1 393 ? -11.82 17.656 -8.031 1 49.62 393 ARG A O 1
ATOM 3003 N N . PRO A 1 394 ? -11.203 18.266 -5.914 1 52.34 394 PRO A N 1
ATOM 3004 C CA . PRO A 1 394 ? -12 17.109 -5.496 1 52.34 394 PRO A CA 1
ATOM 3005 C C . PRO A 1 394 ? -13.398 17.109 -6.109 1 52.34 394 PRO A C 1
ATOM 3007 O O . PRO A 1 394 ? -14.008 18.172 -6.281 1 52.34 394 PRO A O 1
ATOM 3010 N N . ARG A 1 395 ? -13.617 16.172 -6.789 1 54.34 395 ARG A N 1
ATOM 3011 C CA . ARG A 1 395 ? -14.977 16 -7.301 1 54.34 395 ARG A CA 1
ATOM 3012 C C . ARG A 1 395 ? -16 16.141 -6.184 1 54.34 395 ARG A C 1
ATOM 3014 O O . ARG A 1 395 ? -15.773 15.68 -5.062 1 54.34 395 ARG A O 1
ATOM 3021 N N . GLN A 1 396 ? -16.906 17 -6.375 1 51.91 396 GLN A N 1
ATOM 3022 C CA . GLN A 1 396 ? -17.969 17.219 -5.406 1 51.91 396 GLN A CA 1
ATOM 3023 C C . GLN A 1 396 ? -18.438 15.914 -4.777 1 51.91 396 GLN A C 1
ATOM 3025 O O . GLN A 1 396 ? -18.688 14.93 -5.484 1 51.91 396 GLN A O 1
ATOM 3030 N N . GLY A 1 397 ? -18.312 15.766 -3.5 1 54.47 397 GLY A N 1
ATOM 3031 C CA . GLY A 1 397 ? -18.828 14.609 -2.781 1 54.47 397 GLY A CA 1
ATOM 3032 C C . GLY A 1 397 ? -17.734 13.656 -2.336 1 54.47 397 GLY A C 1
ATOM 3033 O O . GLY A 1 397 ? -17.984 12.711 -1.588 1 54.47 397 GLY A O 1
ATOM 3034 N N . TYR A 1 398 ? -16.531 14.031 -2.902 1 59.69 398 TYR A N 1
ATOM 3035 C CA . TYR A 1 398 ? -15.484 13.133 -2.441 1 59.69 398 TYR A CA 1
ATOM 3036 C C . TYR A 1 398 ? -14.484 13.875 -1.56 1 59.69 398 TYR A C 1
ATOM 3038 O O . TYR A 1 398 ? -13.82 14.805 -2.014 1 59.69 398 TYR A O 1
ATOM 3046 N N . PRO A 1 399 ? -14.57 13.398 -0.312 1 59.53 399 PRO A N 1
ATOM 3047 C CA . PRO A 1 399 ? -13.57 14.016 0.566 1 59.53 399 PRO A CA 1
ATOM 3048 C C . PRO A 1 399 ? -12.141 13.711 0.139 1 59.53 399 PRO A C 1
ATOM 3050 O O . PRO A 1 399 ? -11.891 12.703 -0.529 1 59.53 399 PRO A O 1
ATOM 3053 N N . TRP A 1 400 ? -11.242 14.641 0.328 1 60.25 400 TRP A N 1
ATOM 3054 C CA . TRP A 1 400 ? -9.836 14.461 0.001 1 60.25 400 TRP A CA 1
ATOM 3055 C C . TRP A 1 400 ? -9.211 13.375 0.871 1 60.25 400 TRP A C 1
ATOM 3057 O O . TRP A 1 400 ? -9.352 13.391 2.096 1 60.25 400 TRP A O 1
ATOM 3067 N N . GLY A 1 401 ? -8.828 12.344 0.224 1 60.72 401 GLY A N 1
ATOM 3068 C CA . GLY A 1 401 ? -8.234 11.219 0.938 1 60.72 401 GLY A CA 1
ATOM 3069 C C . GLY A 1 401 ? -6.719 11.25 0.94 1 60.72 401 GLY A C 1
ATOM 3070 O O . GLY A 1 401 ? -6.074 10.406 1.565 1 60.72 401 GLY A O 1
ATOM 3071 N N . GLY A 1 402 ? -6.09 12.281 0.258 1 63.56 402 GLY A N 1
ATOM 3072 C CA . GLY A 1 402 ? -4.637 12.359 0.286 1 63.56 402 GLY A CA 1
ATOM 3073 C C . GLY A 1 402 ? -4.09 12.844 1.615 1 63.56 402 GLY A C 1
ATOM 3074 O O . GLY A 1 402 ? -4.852 13.258 2.49 1 63.56 402 GLY A O 1
ATOM 3075 N N . PRO A 1 403 ? -2.812 12.516 1.727 1 65.81 403 PRO A N 1
ATOM 3076 C CA . PRO A 1 403 ? -2.234 12.953 3 1 65.81 403 PRO A CA 1
ATOM 3077 C C . PRO A 1 403 ? -2.336 14.461 3.213 1 65.81 403 PRO A C 1
ATOM 3079 O O . PRO A 1 403 ? -2.146 15.234 2.27 1 65.81 403 PRO A O 1
ATOM 3082 N N . GLY A 1 404 ? -2.857 14.844 4.312 1 71.94 404 GLY A N 1
ATOM 3083 C CA . GLY A 1 404 ? -2.824 16.25 4.703 1 71.94 404 GLY A CA 1
ATOM 3084 C C . GLY A 1 404 ? -1.425 16.75 5 1 71.94 404 GLY A C 1
ATOM 3085 O O . GLY A 1 404 ? -0.445 16.031 4.809 1 71.94 404 GLY A O 1
ATOM 3086 N N . PRO A 1 405 ? -1.396 18 5.285 1 81.44 405 PRO A N 1
ATOM 3087 C CA . PRO A 1 405 ? -0.079 18.531 5.641 1 81.44 405 PRO A CA 1
ATOM 3088 C C . PRO A 1 405 ? 0.514 17.859 6.875 1 81.44 405 PRO A C 1
ATOM 3090 O O . PRO A 1 405 ? -0.213 17.547 7.824 1 81.44 405 PRO A O 1
ATOM 3093 N N . GLY A 1 406 ? 1.761 17.578 6.734 1 87.5 406 GLY A N 1
ATOM 3094 C CA . GLY A 1 406 ? 2.469 17 7.859 1 87.5 406 GLY A CA 1
ATOM 3095 C C . GLY A 1 406 ? 2.764 18 8.961 1 87.5 406 GLY A C 1
ATOM 3096 O O . GLY A 1 406 ? 2.189 19.078 8.992 1 87.5 406 GLY A O 1
ATOM 3097 N N . LEU A 1 407 ? 3.607 17.625 9.914 1 89.19 407 LEU A N 1
ATOM 3098 C CA . LEU A 1 407 ? 4.008 18.469 11.039 1 89.19 407 LEU A CA 1
ATOM 3099 C C . LEU A 1 407 ? 5.082 19.469 10.609 1 89.19 407 LEU A C 1
ATOM 3101 O O . LEU A 1 407 ? 5.852 19.203 9.688 1 89.19 407 LEU A O 1
ATOM 3105 N N . PRO A 1 408 ? 5 20.609 11.266 1 89.19 408 PRO A N 1
ATOM 3106 C CA . PRO A 1 408 ? 6.16 21.469 11.047 1 89.19 408 PRO A CA 1
ATOM 3107 C C . PRO A 1 408 ? 7.473 20.812 11.461 1 89.19 408 PRO A C 1
ATOM 3109 O O . PRO A 1 408 ? 7.52 20.094 12.461 1 89.19 408 PRO A O 1
ATOM 3112 N N . PRO A 1 409 ? 8.453 21.031 10.656 1 93.12 409 PRO A N 1
ATOM 3113 C CA . PRO A 1 409 ? 9.734 20.422 11.016 1 93.12 409 PRO A CA 1
ATOM 3114 C C . PRO A 1 409 ? 10.281 20.938 12.344 1 93.12 409 PRO A C 1
ATOM 3116 O O . PRO A 1 409 ? 10.141 22.125 12.656 1 93.12 409 PRO A O 1
ATOM 3119 N N . PRO A 1 410 ? 10.867 20.078 13.141 1 92.06 410 PRO A N 1
ATOM 3120 C CA . PRO A 1 410 ? 11.484 20.5 14.398 1 92.06 410 PRO A CA 1
ATOM 3121 C C . PRO A 1 410 ? 12.805 21.25 14.195 1 92.06 410 PRO A C 1
ATOM 3123 O O . PRO A 1 410 ? 13.43 21.109 13.141 1 92.06 410 PRO A O 1
ATOM 3126 N N . PRO A 1 411 ? 13.25 22.016 15.172 1 94.38 411 PRO A N 1
ATOM 3127 C CA . PRO A 1 411 ? 14.461 22.828 15.047 1 94.38 411 PRO A CA 1
ATOM 3128 C C . PRO A 1 411 ? 15.695 22 14.711 1 94.38 411 PRO A C 1
ATOM 3130 O O . PRO A 1 411 ? 16.609 22.484 14.047 1 94.38 411 PRO A O 1
ATOM 3133 N N . GLU A 1 412 ? 15.758 20.781 15.102 1 93.75 412 GLU A N 1
ATOM 3134 C CA . GLU A 1 412 ? 16.906 19.938 14.844 1 93.75 412 GLU A CA 1
ATOM 3135 C C . GLU A 1 412 ? 17.141 19.75 13.352 1 93.75 412 GLU A C 1
ATOM 3137 O O . GLU A 1 412 ? 18.25 19.438 12.922 1 93.75 412 GLU A O 1
ATOM 3142 N N . LEU A 1 413 ? 16.109 19.922 12.547 1 95.88 413 LEU A N 1
ATOM 3143 C CA . LEU A 1 413 ? 16.203 19.703 11.109 1 95.88 413 LEU A CA 1
ATOM 3144 C C . LEU A 1 413 ? 16.516 21 10.375 1 95.88 413 LEU A C 1
ATOM 3146 O O . LEU A 1 413 ? 16.828 20.984 9.188 1 95.88 413 LEU A O 1
ATOM 3150 N N . TYR A 1 414 ? 16.531 22.172 11.047 1 97.69 414 TYR A N 1
ATOM 3151 C CA . TYR A 1 414 ? 16.641 23.484 10.414 1 97.69 414 TYR A CA 1
ATOM 3152 C C . TYR A 1 414 ? 17.922 23.594 9.594 1 97.69 414 TYR A C 1
ATOM 3154 O O . TYR A 1 414 ? 17.922 24.172 8.508 1 97.69 414 TYR A O 1
ATOM 3162 N N . PRO A 1 415 ? 19 22.984 10.031 1 97.69 415 PRO A N 1
ATOM 3163 C C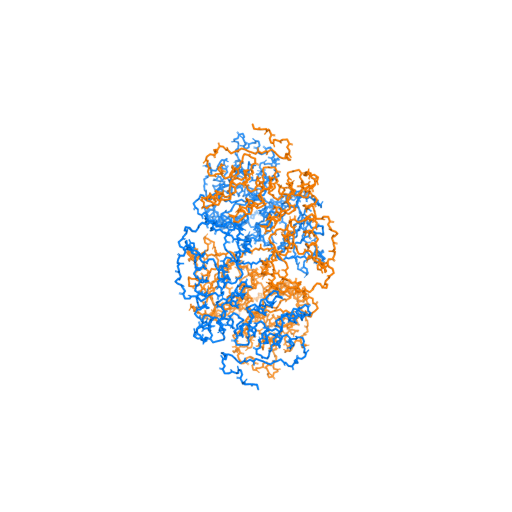A . PRO A 1 415 ? 20.25 23.125 9.258 1 97.69 415 PRO A CA 1
ATOM 3164 C C . PRO A 1 415 ? 20.125 22.578 7.84 1 97.69 415 PRO A C 1
ATOM 3166 O O . PRO A 1 415 ? 20.922 22.922 6.969 1 97.69 415 PRO A O 1
ATOM 3169 N N . TRP A 1 416 ? 19.219 21.719 7.562 1 97.88 416 TRP A N 1
ATOM 3170 C CA . TRP A 1 416 ? 19.062 21.125 6.238 1 97.88 416 TRP A CA 1
ATOM 3171 C C . TRP A 1 416 ? 17.953 21.828 5.449 1 97.88 416 TRP A C 1
ATOM 3173 O O . TRP A 1 416 ? 17.75 21.547 4.266 1 97.88 416 TRP A O 1
ATOM 3183 N N . LEU A 1 417 ? 17.203 22.75 6.043 1 98.25 417 LEU A N 1
ATOM 3184 C CA . LEU A 1 417 ? 15.953 23.219 5.461 1 98.25 417 LEU A CA 1
ATOM 3185 C C . LEU A 1 417 ? 16.047 24.688 5.062 1 98.25 417 LEU A C 1
ATOM 3187 O O . LEU A 1 417 ? 16.734 25.469 5.723 1 98.25 417 LEU A O 1
ATOM 3191 N N . PRO A 1 418 ? 15.344 25.094 3.965 1 97.88 418 PRO A N 1
ATOM 3192 C CA . PRO A 1 418 ? 15.25 26.516 3.629 1 97.88 418 PRO A CA 1
ATOM 3193 C C . PRO A 1 418 ? 14.312 27.281 4.559 1 97.88 418 PRO A C 1
ATOM 3195 O O . PRO A 1 418 ? 13.516 26.672 5.277 1 97.88 418 PRO A O 1
ATOM 3198 N N . LEU A 1 419 ? 14.391 28.516 4.516 1 97 419 LEU A N 1
ATOM 3199 C CA . LEU A 1 419 ? 13.68 29.391 5.445 1 97 419 LEU A CA 1
ATOM 3200 C C . LEU A 1 419 ? 12.172 29.219 5.305 1 97 419 LEU A C 1
ATOM 3202 O O . LEU A 1 419 ? 11.445 29.234 6.305 1 97 419 LEU A O 1
ATOM 3206 N N . GLU A 1 420 ? 11.633 29.062 4.09 1 95.56 420 GLU A N 1
ATOM 3207 C CA . GLU A 1 420 ? 10.188 28.969 3.885 1 95.56 420 GLU A CA 1
ATOM 3208 C C . GLU A 1 420 ? 9.617 27.734 4.582 1 95.56 420 GLU A C 1
ATOM 3210 O O . GLU A 1 420 ? 8.484 27.766 5.07 1 95.56 420 GLU A O 1
ATOM 3215 N N . LEU A 1 421 ? 10.344 26.625 4.598 1 96 421 LEU A N 1
ATOM 3216 C CA . LEU A 1 421 ? 9.875 25.438 5.305 1 96 421 LEU A CA 1
ATOM 3217 C C . LEU A 1 421 ? 9.953 25.625 6.812 1 96 421 LEU A C 1
ATOM 3219 O O . LEU A 1 421 ? 9.07 25.188 7.551 1 96 421 LEU A O 1
ATOM 3223 N N . ILE A 1 422 ? 11 26.266 7.281 1 96.38 422 ILE A N 1
ATOM 3224 C CA . ILE A 1 422 ? 11.188 26.531 8.703 1 96.38 422 ILE A CA 1
ATOM 3225 C C . ILE A 1 422 ? 10.047 27.406 9.219 1 96.38 422 ILE A C 1
ATOM 3227 O O . ILE A 1 422 ? 9.547 27.188 10.328 1 96.38 422 ILE A O 1
ATOM 3231 N N . ARG A 1 423 ? 9.586 28.344 8.422 1 92.81 423 ARG A N 1
ATOM 3232 C CA . ARG A 1 423 ? 8.531 29.281 8.805 1 92.81 423 ARG A CA 1
ATOM 3233 C C . ARG A 1 423 ? 7.156 28.641 8.641 1 92.81 423 ARG A C 1
ATOM 3235 O O . ARG A 1 423 ? 6.145 29.219 9.055 1 92.81 423 ARG A O 1
ATOM 3242 N N . GLY A 1 424 ? 7.188 27.484 7.973 1 87.19 424 GLY A N 1
ATOM 3243 C CA . GLY A 1 424 ? 5.914 26.812 7.781 1 87.19 424 GLY A CA 1
ATOM 3244 C C . GLY A 1 424 ? 5.152 27.312 6.566 1 87.19 424 GLY A C 1
ATOM 3245 O O . GLY A 1 424 ? 3.949 27.078 6.441 1 87.19 424 GLY A O 1
ATOM 3246 N N . ASP A 1 425 ? 5.793 27.984 5.676 1 87.81 425 ASP A N 1
ATOM 3247 C CA . ASP A 1 425 ? 5.168 28.453 4.441 1 87.81 425 ASP A CA 1
ATOM 3248 C C . ASP A 1 425 ? 4.883 27.281 3.496 1 87.81 425 ASP A C 1
ATOM 3250 O O . ASP A 1 425 ? 5.367 26.172 3.711 1 87.81 425 ASP A O 1
ATOM 3254 N N . THR A 1 426 ? 3.98 27.578 2.514 1 86.31 426 THR A N 1
ATOM 3255 C CA . THR A 1 426 ? 3.764 26.578 1.471 1 86.31 426 THR A CA 1
ATOM 3256 C C . THR A 1 426 ? 5.062 26.281 0.723 1 86.31 426 THR A C 1
ATOM 3258 O O . THR A 1 426 ? 5.758 27.203 0.293 1 86.31 426 THR A O 1
ATOM 3261 N N . PRO A 1 427 ? 5.352 25.078 0.645 1 93.62 427 PRO A N 1
ATOM 3262 C CA . PRO A 1 427 ? 6.605 24.734 -0.03 1 93.62 427 PRO A CA 1
ATOM 3263 C C . PRO A 1 427 ? 6.602 25.109 -1.511 1 93.62 427 PRO A C 1
ATOM 3265 O O . PRO A 1 427 ? 5.57 24.984 -2.178 1 93.62 427 PRO A O 1
ATOM 3268 N N . ALA A 1 428 ? 7.711 25.594 -1.964 1 93.75 428 ALA A N 1
ATOM 3269 C CA . ALA A 1 428 ? 7.949 25.812 -3.389 1 93.75 428 ALA A CA 1
ATOM 3270 C C . ALA A 1 428 ? 8.492 24.547 -4.047 1 93.75 428 ALA A C 1
ATOM 3272 O O . ALA A 1 428 ? 8.891 23.594 -3.361 1 93.75 428 ALA A O 1
ATOM 3273 N N . ALA A 1 429 ? 8.5 24.531 -5.371 1 92.56 429 ALA A N 1
ATOM 3274 C CA . ALA A 1 429 ? 9.039 23.406 -6.117 1 92.56 429 ALA A CA 1
ATOM 3275 C C . ALA A 1 429 ? 10.531 23.234 -5.852 1 92.56 429 ALA A C 1
ATOM 3277 O O . ALA A 1 429 ? 11.078 22.141 -6.043 1 92.56 429 ALA A O 1
ATOM 3278 N N . THR A 1 430 ? 11.148 24.312 -5.363 1 96.19 430 THR A N 1
ATOM 3279 C CA . THR A 1 430 ? 12.594 24.281 -5.184 1 96.19 430 THR A CA 1
ATOM 3280 C C . THR A 1 430 ? 12.953 24.062 -3.715 1 96.19 430 THR A C 1
ATOM 3282 O O . THR A 1 430 ? 14.133 24 -3.359 1 96.19 430 THR A O 1
ATOM 3285 N N . SER A 1 431 ? 11.992 23.984 -2.84 1 97 431 SER A N 1
ATOM 3286 C CA . SER A 1 431 ? 12.273 23.844 -1.415 1 97 431 SER A CA 1
ATOM 3287 C C . SER A 1 431 ? 13.078 22.578 -1.137 1 97 431 SER A C 1
ATOM 3289 O O . SER A 1 431 ? 14.102 22.609 -0.456 1 97 431 SER A O 1
ATOM 3291 N N . ASP A 1 432 ? 12.594 21.469 -1.723 1 97.94 432 ASP A N 1
ATOM 3292 C CA . ASP A 1 432 ? 13.32 20.219 -1.521 1 97.94 432 ASP A CA 1
ATOM 3293 C C . ASP A 1 432 ? 14.641 20.219 -2.277 1 97.94 432 ASP A C 1
ATOM 3295 O O . ASP A 1 432 ? 15.562 19.469 -1.941 1 97.94 432 ASP A O 1
ATOM 3299 N N . LEU A 1 433 ? 14.75 21.047 -3.352 1 97.94 433 LEU A N 1
ATOM 3300 C CA . LEU A 1 433 ? 16.016 21.188 -4.051 1 97.94 433 LEU A CA 1
ATOM 3301 C C . LEU A 1 433 ? 17.078 21.781 -3.131 1 97.94 433 LEU A C 1
ATOM 3303 O O . LEU A 1 433 ? 18.219 21.312 -3.113 1 97.94 433 LEU A O 1
ATOM 3307 N N . TYR A 1 434 ? 16.719 22.812 -2.402 1 98.12 434 TYR A N 1
ATOM 3308 C CA . TYR A 1 434 ? 17.609 23.406 -1.418 1 98.12 434 TYR A CA 1
ATOM 3309 C C . TYR A 1 434 ? 18.125 22.344 -0.452 1 98.12 434 TYR A C 1
ATOM 3311 O O . TYR A 1 434 ? 19.344 22.203 -0.261 1 98.12 434 TYR A O 1
ATOM 3319 N N . SER A 1 435 ? 17.219 21.594 0.156 1 98.5 435 SER A N 1
ATOM 3320 C CA . SER A 1 435 ? 17.578 20.562 1.126 1 98.5 435 SER A CA 1
ATOM 3321 C C . SER A 1 435 ? 18.484 19.5 0.499 1 98.5 435 SER A C 1
ATOM 3323 O O . SER A 1 435 ? 19.406 19 1.146 1 98.5 435 SER A O 1
ATOM 3325 N N . PHE A 1 436 ? 18.188 19.172 -0.719 1 98.44 436 PHE A N 1
ATOM 3326 C CA . PHE A 1 436 ? 18.984 18.203 -1.451 1 98.44 436 PHE A CA 1
ATOM 3327 C C . PHE A 1 436 ? 20.422 18.719 -1.611 1 98.44 436 PHE A C 1
ATOM 3329 O O . PHE A 1 436 ? 21.375 17.953 -1.436 1 98.44 436 PHE A O 1
ATOM 3336 N N . CYS A 1 437 ? 20.578 19.938 -1.986 1 98.12 437 CYS A N 1
ATOM 3337 C CA . CYS A 1 437 ? 21.906 20.5 -2.205 1 98.12 437 CYS A CA 1
ATOM 3338 C C . CYS A 1 437 ? 22.688 20.578 -0.902 1 98.12 437 CYS A C 1
ATOM 3340 O O . CYS A 1 437 ? 23.906 20.375 -0.889 1 98.12 437 CYS A O 1
ATOM 3342 N N . ILE A 1 438 ? 22 20.891 0.194 1 98.06 438 ILE A N 1
ATOM 3343 C CA . ILE A 1 438 ? 22.656 20.859 1.503 1 98.06 438 ILE A CA 1
ATOM 3344 C C . ILE A 1 438 ? 23.094 19.438 1.828 1 98.06 438 ILE A C 1
ATOM 3346 O O . ILE A 1 438 ? 24.219 19.219 2.293 1 98.06 438 ILE A O 1
ATOM 3350 N N . LEU A 1 439 ? 22.25 18.484 1.574 1 98.06 439 LEU A N 1
ATOM 3351 C CA . LEU A 1 439 ? 22.578 17.078 1.788 1 98.06 439 LEU A CA 1
ATOM 3352 C C . LEU A 1 439 ? 23.75 16.656 0.926 1 98.06 439 LEU A C 1
ATOM 3354 O O . LEU A 1 439 ? 24.625 15.922 1.387 1 98.06 439 LEU A O 1
ATOM 3358 N N . ALA A 1 440 ? 23.734 17.078 -0.335 1 97.69 440 ALA A N 1
ATOM 3359 C CA . ALA A 1 440 ? 24.828 16.75 -1.241 1 97.69 440 ALA A CA 1
ATOM 3360 C C . ALA A 1 440 ? 26.172 17.219 -0.677 1 97.69 440 ALA A C 1
ATOM 3362 O O . ALA A 1 440 ? 27.156 16.484 -0.709 1 97.69 440 ALA A O 1
ATOM 3363 N N . GLN A 1 441 ? 26.188 18.438 -0.109 1 96.69 441 GLN A N 1
ATOM 3364 C CA . GLN A 1 441 ? 27.406 18.938 0.52 1 96.69 441 GLN A CA 1
ATOM 3365 C C . GLN A 1 441 ? 27.828 18.047 1.698 1 96.69 441 GLN A C 1
ATOM 3367 O O . GLN A 1 441 ? 29 17.734 1.858 1 96.69 441 GLN A O 1
ATOM 3372 N N . GLU A 1 442 ? 26.875 17.703 2.443 1 96.12 442 GLU A N 1
ATOM 3373 C CA . GLU A 1 442 ? 27.125 16.844 3.594 1 96.12 442 GLU A CA 1
ATOM 3374 C C . GLU A 1 442 ? 27.719 15.508 3.162 1 96.12 442 GLU A C 1
ATOM 3376 O O . GLU A 1 442 ? 28.672 15.023 3.785 1 96.12 442 GLU A O 1
ATOM 3381 N N . VAL A 1 443 ? 27.219 14.93 2.105 1 96.12 443 VAL A N 1
ATOM 3382 C CA . VAL A 1 443 ? 27.656 13.625 1.612 1 96.12 443 VAL A CA 1
ATOM 3383 C C . VAL A 1 443 ? 29.078 13.727 1.054 1 96.12 443 VAL A C 1
ATOM 3385 O O . VAL A 1 443 ? 29.906 12.859 1.313 1 96.12 443 VAL A O 1
ATOM 3388 N N . PHE A 1 444 ? 29.406 14.766 0.329 1 94.69 444 PHE A N 1
ATOM 3389 C CA . PHE A 1 444 ? 30.688 14.906 -0.329 1 94.69 444 PHE A CA 1
ATOM 3390 C C . PHE A 1 444 ? 31.766 15.289 0.677 1 94.69 444 PHE A C 1
ATOM 3392 O O . PHE A 1 444 ? 32.938 14.867 0.548 1 94.69 444 PHE A O 1
ATOM 3399 N N . THR A 1 445 ? 31.406 16.031 1.732 1 93.06 445 THR A N 1
ATOM 3400 C CA . THR A 1 445 ? 32.406 16.578 2.625 1 93.06 445 THR A CA 1
ATOM 3401 C C . THR A 1 445 ? 32.469 15.797 3.93 1 93.06 445 THR A C 1
ATOM 3403 O O . THR A 1 445 ? 33.5 15.797 4.621 1 93.06 445 THR A O 1
ATOM 3406 N N . GLY A 1 446 ? 31.328 15.219 4.254 1 92.12 446 GLY A N 1
ATOM 3407 C CA . GLY A 1 446 ? 31.25 14.523 5.531 1 92.12 446 GLY A CA 1
ATOM 3408 C C . GLY A 1 446 ? 31.031 15.461 6.703 1 92.12 446 GLY A C 1
ATOM 3409 O O . GLY A 1 446 ? 31.109 15.047 7.859 1 92.12 446 GLY A O 1
ATOM 3410 N N . GLU A 1 447 ? 30.781 16.719 6.418 1 92.31 447 GLU A N 1
ATOM 3411 C CA . GLU A 1 447 ? 30.562 17.719 7.465 1 92.31 447 GLU A CA 1
ATOM 3412 C C . GLU A 1 447 ? 29.094 18.031 7.645 1 92.31 447 GLU A C 1
ATOM 3414 O O . GLU A 1 447 ? 28.328 18.047 6.676 1 92.31 447 GLU A O 1
ATOM 3419 N N . LEU A 1 448 ? 28.781 18.328 8.875 1 93.44 448 LEU A N 1
ATOM 3420 C CA . LEU A 1 448 ? 27.406 18.75 9.156 1 93.44 448 LEU A CA 1
ATOM 3421 C C . LEU A 1 448 ? 27.109 20.094 8.508 1 93.44 448 LEU A C 1
ATOM 3423 O O . LEU A 1 448 ? 28 20.953 8.406 1 93.44 448 LEU A O 1
ATOM 3427 N N . PRO A 1 449 ? 25.844 20.25 8.07 1 93.81 449 PRO A N 1
ATOM 3428 C CA . PRO A 1 449 ? 25.469 21.547 7.523 1 93.81 449 PRO A CA 1
ATOM 3429 C C . PRO A 1 449 ? 25.672 22.688 8.531 1 93.81 449 PRO A C 1
ATOM 3431 O O . PRO A 1 449 ? 25.516 22.484 9.734 1 93.81 449 PRO A O 1
ATOM 3434 N N . TRP A 1 450 ? 26.094 23.906 8.047 1 95.62 450 TRP A N 1
ATOM 3435 C CA . TRP A 1 450 ? 26.266 25.094 8.859 1 95.62 450 TRP A CA 1
ATOM 3436 C C . TRP A 1 450 ? 27.281 24.844 9.977 1 95.62 450 TRP A C 1
ATOM 3438 O O . TRP A 1 450 ? 27.078 25.297 11.109 1 95.62 450 TRP A O 1
ATOM 3448 N N . ALA A 1 451 ? 28.234 23.953 9.719 1 91.06 451 ALA A N 1
ATOM 3449 C CA . ALA A 1 451 ? 29.328 23.641 10.641 1 91.06 451 ALA A CA 1
ATOM 3450 C C . ALA A 1 451 ? 28.781 23.109 11.969 1 91.06 451 ALA A C 1
ATOM 3452 O O . ALA A 1 451 ? 29.344 23.406 13.031 1 91.06 451 ALA A O 1
ATOM 3453 N N . GLY A 1 452 ? 27.609 22.5 11.867 1 92.44 452 GLY A N 1
ATOM 3454 C CA . GLY A 1 452 ? 27.078 21.844 13.047 1 92.44 452 GLY A CA 1
ATOM 3455 C C . GLY A 1 452 ? 26.328 22.781 13.977 1 92.44 452 GLY A C 1
ATOM 3456 O O . GLY A 1 452 ? 26.094 22.469 15.141 1 92.44 452 GLY A O 1
ATOM 3457 N N . ARG A 1 453 ? 26 23.938 13.5 1 94.5 453 ARG A N 1
ATOM 3458 C CA . ARG A 1 453 ? 25.234 24.875 14.305 1 94.5 453 ARG A CA 1
ATOM 3459 C C . ARG A 1 453 ? 23.844 24.328 14.625 1 94.5 453 ARG A C 1
ATOM 3461 O O . ARG A 1 453 ? 23.281 23.547 13.859 1 94.5 453 ARG A O 1
ATOM 3468 N N . LYS A 1 454 ? 23.344 24.859 15.734 1 95 454 LYS A N 1
ATOM 3469 C CA . LYS A 1 454 ? 22.031 24.406 16.172 1 95 454 LYS A CA 1
ATOM 3470 C C . LYS A 1 454 ? 20.906 25.062 15.352 1 95 454 LYS A C 1
ATOM 3472 O O . LYS A 1 454 ? 21.109 26.125 14.766 1 95 454 LYS A O 1
ATOM 3477 N N . GLY A 1 455 ? 19.797 24.484 15.367 1 96.12 455 GLY A N 1
ATOM 3478 C CA . GLY A 1 455 ? 18.656 24.859 14.547 1 96.12 455 GLY A CA 1
ATOM 3479 C C . GLY A 1 455 ? 18.266 26.312 14.703 1 96.12 455 GLY A C 1
ATOM 3480 O O . GLY A 1 455 ? 18.234 27.062 13.719 1 96.12 455 GLY A O 1
ATOM 3481 N N . PRO A 1 456 ? 18.094 26.781 15.883 1 96.56 456 PRO A N 1
ATOM 3482 C CA . PRO A 1 456 ? 17.672 28.172 16.078 1 96.56 456 PRO A CA 1
ATOM 3483 C C . PRO A 1 456 ? 18.719 29.172 15.586 1 96.56 456 PRO A C 1
ATOM 3485 O O . PRO A 1 456 ? 18.375 30.234 15.086 1 96.56 456 PRO A O 1
ATOM 3488 N N . GLU A 1 457 ? 19.953 28.797 15.734 1 97.44 457 GLU A N 1
ATOM 3489 C CA . GLU A 1 457 ? 21.016 29.656 15.227 1 97.44 457 GLU A CA 1
ATOM 3490 C C . GLU A 1 457 ? 20.969 29.75 13.703 1 97.44 457 GLU A C 1
ATOM 3492 O O . GLU A 1 457 ? 21.156 30.828 13.133 1 97.44 457 GLU A O 1
ATOM 3497 N N . VAL A 1 458 ? 20.766 28.594 13.086 1 97.62 458 VAL A N 1
ATOM 3498 C CA . VAL A 1 458 ? 20.672 28.547 11.625 1 97.62 458 VAL A CA 1
ATOM 3499 C C . VAL A 1 458 ? 19.469 29.375 11.164 1 97.62 458 VAL A C 1
ATOM 3501 O O . VAL A 1 458 ? 19.562 30.125 10.195 1 97.62 458 VAL A O 1
ATOM 3504 N N . LYS A 1 459 ? 18.344 29.234 11.828 1 97.81 459 LYS A N 1
ATOM 3505 C CA . LYS A 1 459 ? 17.156 30.016 11.5 1 97.81 459 LYS A CA 1
ATOM 3506 C C . LYS A 1 459 ? 17.438 31.516 11.57 1 97.81 459 LYS A C 1
ATOM 3508 O O . LYS A 1 459 ? 17.062 32.25 10.672 1 97.81 459 LYS A O 1
ATOM 3513 N N . ALA A 1 460 ? 18.141 31.953 12.617 1 97.62 460 ALA A N 1
ATOM 3514 C CA . ALA A 1 460 ? 18.469 33.375 12.789 1 97.62 460 ALA A CA 1
ATOM 3515 C C . ALA A 1 460 ? 19.359 33.875 11.648 1 97.62 460 ALA A C 1
ATOM 3517 O O . ALA A 1 460 ? 19.156 34.969 11.156 1 97.62 460 ALA A O 1
ATOM 3518 N N . LYS A 1 461 ? 20.281 33.031 11.273 1 97.12 461 LYS A N 1
ATOM 3519 C CA . LYS A 1 461 ? 21.172 33.406 10.188 1 97.12 461 LYS A CA 1
ATOM 3520 C C . LYS A 1 461 ? 20.422 33.531 8.867 1 97.12 461 LYS A C 1
ATOM 3522 O O . LYS A 1 461 ? 20.672 34.469 8.094 1 97.12 461 LYS A O 1
ATOM 3527 N N . LEU A 1 462 ? 19.578 32.625 8.609 1 97.12 462 LEU A N 1
ATOM 3528 C CA . LEU A 1 462 ? 18.766 32.688 7.391 1 97.12 462 LEU A CA 1
ATOM 3529 C C . LEU A 1 462 ? 17.859 33.906 7.391 1 97.12 462 LEU A C 1
ATOM 3531 O O . LEU A 1 462 ? 17.719 34.562 6.367 1 97.12 462 LEU A O 1
ATOM 3535 N N . GLU A 1 463 ? 17.281 34.25 8.5 1 97 463 GLU A N 1
ATOM 3536 C CA . GLU A 1 463 ? 16.391 35.406 8.625 1 97 463 GLU A CA 1
ATOM 3537 C C . GLU A 1 463 ? 17.172 36.688 8.445 1 97 463 GLU A C 1
ATOM 3539 O O . GLU A 1 463 ? 16.609 37.688 7.98 1 97 463 GLU A O 1
ATOM 3544 N N . ALA A 1 464 ? 18.438 36.656 8.797 1 97.25 464 ALA A N 1
ATOM 3545 C CA . ALA A 1 464 ? 19.312 37.812 8.633 1 97.25 464 ALA A CA 1
ATOM 3546 C C . ALA A 1 464 ? 19.75 37.969 7.18 1 97.25 464 ALA A C 1
ATOM 3548 O O . ALA A 1 464 ? 20.391 38.938 6.824 1 97.25 464 ALA A O 1
ATOM 3549 N N . GLY A 1 465 ? 19.453 36.969 6.359 1 95.56 465 GLY A N 1
ATOM 3550 C CA . GLY A 1 465 ? 19.75 37.062 4.938 1 95.56 465 GLY A CA 1
ATOM 3551 C C . GLY A 1 465 ? 20.984 36.281 4.531 1 95.56 465 GLY A C 1
ATOM 3552 O O . GLY A 1 465 ? 21.453 36.406 3.396 1 95.56 465 GLY A O 1
ATOM 3553 N N . GLU A 1 466 ? 21.5 35.531 5.438 1 94.75 466 GLU A N 1
ATOM 3554 C CA . GLU A 1 466 ? 22.672 34.719 5.129 1 94.75 466 GLU A CA 1
ATOM 3555 C C . GLU A 1 466 ? 22.281 33.406 4.449 1 94.75 466 GLU A C 1
ATOM 3557 O O . GLU A 1 466 ? 21.328 32.75 4.863 1 94.75 466 GLU A O 1
ATOM 3562 N N . SER A 1 467 ? 22.922 33.094 3.369 1 91.94 467 SER A N 1
ATOM 3563 C CA . SER A 1 467 ? 22.734 31.812 2.676 1 91.94 467 SER A CA 1
ATOM 3564 C C . SER A 1 467 ? 23.984 30.938 2.77 1 91.94 467 SER A C 1
ATOM 3566 O O . SER A 1 467 ? 25.094 31.453 2.885 1 91.94 467 SER A O 1
ATOM 3568 N N . PRO A 1 468 ? 23.719 29.641 2.822 1 92.75 468 PRO A N 1
ATOM 3569 C CA . PRO A 1 468 ? 24.891 28.766 2.842 1 92.75 468 PRO A CA 1
ATOM 3570 C C . PRO A 1 468 ? 25.734 28.891 1.578 1 92.75 468 PRO A C 1
ATOM 3572 O O . PRO A 1 468 ? 25.203 29.047 0.481 1 92.75 468 PRO A O 1
ATOM 3575 N N . ALA A 1 469 ? 27.031 28.875 1.774 1 92.12 469 ALA A N 1
ATOM 3576 C CA . ALA A 1 469 ? 27.969 28.953 0.654 1 92.12 469 ALA A CA 1
ATOM 3577 C C . ALA A 1 469 ? 28.359 27.562 0.158 1 92.12 469 ALA A C 1
ATOM 3579 O O . ALA A 1 469 ? 28.234 26.578 0.888 1 92.12 469 ALA A O 1
ATOM 3580 N N . LEU A 1 470 ? 28.734 27.547 -1.062 1 95.38 470 LEU A N 1
ATOM 3581 C CA . LEU A 1 470 ? 29.281 26.312 -1.618 1 95.38 470 LEU A CA 1
ATOM 3582 C C . LEU A 1 470 ? 30.562 25.906 -0.896 1 95.38 470 LEU A C 1
ATOM 3584 O O . LEU A 1 470 ? 31.453 26.734 -0.695 1 95.38 470 LEU A O 1
ATOM 3588 N N . ASP A 1 471 ? 30.547 24.719 -0.417 1 94.12 471 ASP A N 1
ATOM 3589 C CA . ASP A 1 471 ? 31.766 24.172 0.183 1 94.12 471 ASP A CA 1
ATOM 3590 C C . ASP A 1 471 ? 32.812 23.844 -0.886 1 94.12 471 ASP A C 1
ATOM 3592 O O . ASP A 1 471 ? 32.531 23.078 -1.813 1 94.12 471 ASP A O 1
ATOM 3596 N N . PRO A 1 472 ? 34.031 24.328 -0.757 1 92.75 472 PRO A N 1
ATOM 3597 C CA . PRO A 1 472 ? 35.062 24.109 -1.779 1 92.75 472 PRO A CA 1
ATOM 3598 C C . PRO A 1 472 ? 35.469 22.641 -1.89 1 92.75 472 PRO A C 1
ATOM 3600 O O . PRO A 1 472 ? 36.062 22.234 -2.891 1 92.75 472 PRO A O 1
ATOM 3603 N N . LEU A 1 473 ? 35.125 21.844 -0.912 1 92.62 473 LEU A N 1
ATOM 3604 C CA . LEU A 1 473 ? 35.5 20.438 -0.919 1 92.62 473 LEU A CA 1
ATOM 3605 C C . LEU A 1 473 ? 34.562 19.625 -1.8 1 92.62 473 LEU A C 1
ATOM 3607 O O . LEU A 1 473 ? 34.812 18.453 -2.096 1 92.62 473 LEU A O 1
ATOM 3611 N N . VAL A 1 474 ? 33.5 20.203 -2.256 1 95.06 474 VAL A N 1
ATOM 3612 C CA . VAL A 1 474 ? 32.625 19.531 -3.209 1 95.06 474 VAL A CA 1
ATOM 3613 C C . VAL A 1 474 ? 33.375 19.344 -4.539 1 95.06 474 VAL A C 1
ATOM 3615 O O . VAL A 1 474 ? 33.938 20.281 -5.086 1 95.06 474 VAL A O 1
ATOM 3618 N N . PRO A 1 475 ? 33.344 18.094 -5.023 1 93.94 475 PRO A N 1
ATOM 3619 C CA . PRO A 1 475 ? 34.062 17.844 -6.281 1 93.94 475 PRO A CA 1
ATOM 3620 C C . PRO A 1 475 ? 33.594 18.766 -7.406 1 93.94 475 PRO A C 1
ATOM 3622 O O . PRO A 1 475 ? 32.406 19.078 -7.508 1 93.94 475 PRO A O 1
ATOM 3625 N N . ALA A 1 476 ? 34.438 19.156 -8.273 1 93.88 476 ALA A N 1
ATOM 3626 C CA . ALA A 1 476 ? 34.281 20.203 -9.289 1 93.88 476 ALA A CA 1
ATOM 3627 C C . ALA A 1 476 ? 33.062 19.922 -10.18 1 93.88 476 ALA A C 1
ATOM 3629 O O . ALA A 1 476 ? 32.25 20.797 -10.438 1 93.88 476 ALA A O 1
ATOM 3630 N N . PRO A 1 477 ? 32.906 18.672 -10.617 1 93.62 477 PRO A N 1
ATOM 3631 C CA . PRO A 1 477 ? 31.781 18.422 -11.531 1 93.62 477 PRO A CA 1
ATOM 3632 C C . PRO A 1 477 ? 30.422 18.656 -10.891 1 93.62 477 PRO A C 1
ATOM 3634 O O . PRO A 1 477 ? 29.422 18.812 -11.594 1 93.62 477 PRO A O 1
ATOM 3637 N N . TYR A 1 478 ? 30.438 18.688 -9.555 1 95.62 478 TYR A N 1
ATOM 3638 C CA . TYR A 1 478 ? 29.156 18.75 -8.852 1 95.62 478 TYR A CA 1
ATOM 3639 C C . TYR A 1 478 ? 28.906 20.141 -8.289 1 95.62 478 TYR A C 1
ATOM 3641 O O . TYR A 1 478 ? 27.828 20.422 -7.758 1 95.62 478 TYR A O 1
ATOM 3649 N N . GLN A 1 479 ? 29.812 21.047 -8.375 1 95.44 479 GLN A N 1
ATOM 3650 C CA . GLN A 1 479 ? 29.75 22.359 -7.727 1 95.44 479 GLN A CA 1
ATOM 3651 C C . GLN A 1 479 ? 28.625 23.203 -8.32 1 95.44 479 GLN A C 1
ATOM 3653 O O . GLN A 1 479 ? 27.875 23.859 -7.59 1 95.44 479 GLN A O 1
ATOM 3658 N N . ALA A 1 480 ? 28.484 23.109 -9.609 1 93.38 480 ALA A N 1
ATOM 3659 C CA . ALA A 1 480 ? 27.469 23.938 -10.273 1 93.38 480 ALA A CA 1
ATOM 3660 C C . ALA A 1 480 ? 26.062 23.516 -9.844 1 93.38 480 ALA A C 1
ATOM 3662 O O . ALA A 1 480 ? 25.219 24.375 -9.602 1 93.38 480 ALA A O 1
ATOM 3663 N N . LEU A 1 481 ? 25.875 22.266 -9.797 1 94.19 481 LEU A N 1
ATOM 3664 C CA . LEU A 1 481 ? 24.547 21.797 -9.43 1 94.19 481 LEU A CA 1
ATOM 3665 C C . LEU A 1 481 ? 24.219 22.141 -7.984 1 94.19 481 LEU A C 1
ATOM 3667 O O . LEU A 1 481 ? 23.094 22.531 -7.672 1 94.19 481 LEU A O 1
ATOM 3671 N N . VAL A 1 482 ? 25.172 22.062 -7.09 1 96.25 482 VAL A N 1
ATOM 3672 C CA . VAL A 1 482 ? 24.953 22.359 -5.68 1 96.25 482 VAL A CA 1
ATOM 3673 C C . VAL A 1 482 ? 24.688 23.859 -5.508 1 96.25 482 VAL A C 1
ATOM 3675 O O . VAL A 1 482 ? 23.75 24.25 -4.82 1 96.25 482 VAL A O 1
ATOM 3678 N N . ARG A 1 483 ? 25.469 24.672 -6.152 1 95.06 483 ARG A N 1
ATOM 3679 C CA . ARG A 1 483 ? 25.344 26.109 -6.051 1 95.06 483 ARG A CA 1
ATOM 3680 C C . ARG A 1 483 ? 23.969 26.594 -6.508 1 95.06 483 ARG A C 1
ATOM 3682 O O . ARG A 1 483 ? 23.406 27.516 -5.934 1 95.06 483 ARG A O 1
ATOM 3689 N N . ALA A 1 484 ? 23.406 25.922 -7.449 1 94.44 484 ALA A N 1
ATOM 3690 C CA . ALA A 1 484 ? 22.141 26.312 -8.062 1 94.44 484 ALA A CA 1
ATOM 3691 C C . ALA A 1 484 ? 20.984 26.203 -7.066 1 94.44 484 ALA A C 1
ATOM 3693 O O . ALA A 1 484 ? 20 26.938 -7.184 1 94.44 484 ALA A O 1
ATOM 3694 N N . GLY A 1 485 ? 21.141 25.375 -6.07 1 96 485 GLY A N 1
ATOM 3695 C CA . GLY A 1 485 ? 20.031 25.141 -5.148 1 96 485 GLY A CA 1
ATOM 3696 C C . GLY A 1 485 ? 20.219 25.828 -3.809 1 96 485 GLY A C 1
ATOM 3697 O O . GLY A 1 485 ? 19.375 25.703 -2.916 1 96 485 GLY A O 1
ATOM 3698 N N . LEU A 1 486 ? 21.25 26.609 -3.576 1 96.25 486 LEU A N 1
ATOM 3699 C CA . LEU A 1 486 ? 21.609 27.141 -2.26 1 96.25 486 LEU A CA 1
ATOM 3700 C C . LEU A 1 486 ? 21.062 28.547 -2.078 1 96.25 486 LEU A C 1
ATOM 3702 O O . LEU A 1 486 ? 21.312 29.203 -1.061 1 96.25 486 LEU A O 1
ATOM 3706 N N . GLY A 1 487 ? 20.219 29 -2.963 1 95.44 487 GLY A N 1
ATOM 3707 C CA . GLY A 1 487 ? 19.641 30.328 -2.828 1 95.44 487 GLY A CA 1
ATOM 3708 C C . GLY A 1 487 ? 18.781 30.484 -1.591 1 95.44 487 GLY A C 1
ATOM 3709 O O . GLY A 1 487 ? 18.109 29.531 -1.179 1 95.44 487 GLY A O 1
ATOM 3710 N N . LEU A 1 488 ? 18.766 31.688 -1.059 1 95.25 488 LEU A N 1
ATOM 3711 C CA . LEU A 1 488 ? 18.031 31.969 0.169 1 95.25 488 LEU A CA 1
ATOM 3712 C C . LEU A 1 488 ? 16.531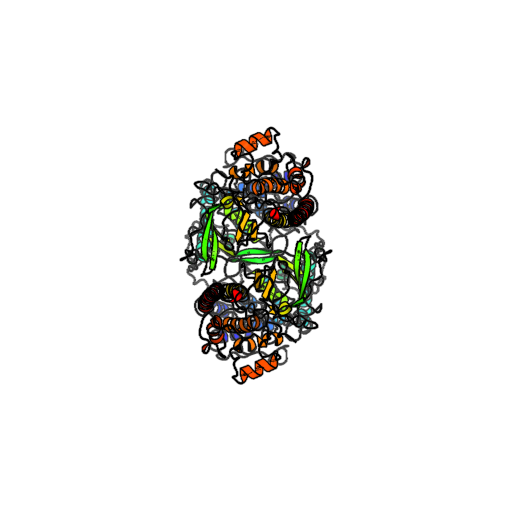 31.812 -0.05 1 95.25 488 LEU A C 1
ATOM 3714 O O . LEU A 1 488 ? 15.859 31.109 0.708 1 95.25 488 LEU A O 1
ATOM 3718 N N . GLY A 1 489 ? 16.078 32.5 -1.062 1 94.81 489 GLY A N 1
ATOM 3719 C CA . GLY A 1 489 ? 14.664 32.375 -1.396 1 94.81 489 GLY A CA 1
ATOM 3720 C C . GLY A 1 489 ? 14.406 31.469 -2.594 1 94.81 489 GLY A C 1
ATOM 3721 O O . GLY A 1 489 ? 15.336 31.172 -3.35 1 94.81 489 GLY A O 1
ATOM 3722 N N . PRO A 1 490 ? 13.156 31.031 -2.719 1 94.44 490 PRO A N 1
ATOM 3723 C CA . PRO A 1 490 ? 12.82 30.188 -3.859 1 94.44 490 PRO A CA 1
ATOM 3724 C C . PRO A 1 490 ? 13.203 30.812 -5.199 1 94.44 490 PRO A C 1
ATOM 3726 O O . PRO A 1 490 ? 13.641 30.094 -6.113 1 94.44 490 PRO A O 1
ATOM 3729 N N . ALA A 1 491 ? 13.062 32.094 -5.289 1 93.12 491 ALA A N 1
ATOM 3730 C CA . ALA A 1 491 ? 13.336 32.781 -6.535 1 93.12 491 ALA A CA 1
ATOM 3731 C C . ALA A 1 491 ? 14.836 32.875 -6.789 1 93.12 491 ALA A C 1
ATOM 3733 O O . ALA A 1 491 ? 15.266 33.125 -7.922 1 93.12 491 ALA A O 1
ATOM 3734 N N . ASP A 1 492 ? 15.641 32.75 -5.754 1 94.81 492 ASP A N 1
ATOM 3735 C CA . ASP A 1 492 ? 17.094 32.844 -5.859 1 94.81 492 ASP A CA 1
ATOM 3736 C C . ASP A 1 492 ? 17.719 31.547 -6.336 1 94.81 492 ASP A C 1
ATOM 3738 O O . ASP A 1 492 ? 18.906 31.5 -6.648 1 94.81 492 ASP A O 1
ATOM 3742 N N . ARG A 1 493 ? 16.938 30.516 -6.324 1 94.75 493 ARG A N 1
ATOM 3743 C CA . ARG A 1 493 ? 17.438 29.203 -6.719 1 94.75 493 ARG A CA 1
ATOM 3744 C C . ARG A 1 493 ? 17.234 28.969 -8.211 1 94.75 493 ARG A C 1
ATOM 3746 O O . ARG A 1 493 ? 16.219 29.375 -8.781 1 94.75 493 ARG A O 1
ATOM 3753 N N . CYS A 1 494 ? 18.344 28.516 -8.719 1 87.69 494 CYS A N 1
ATOM 3754 C CA . CYS A 1 494 ? 18.328 28.328 -10.164 1 87.69 494 CYS A CA 1
ATOM 3755 C C . CYS A 1 494 ? 18.297 26.844 -10.516 1 87.69 494 CYS A C 1
ATOM 3757 O O . CYS A 1 494 ? 19.141 26.062 -10.047 1 87.69 494 CYS A O 1
ATOM 3759 N N . GLY A 1 495 ? 17.109 26.344 -10.789 1 87.44 495 GLY A N 1
ATOM 3760 C CA . GLY A 1 495 ? 17.047 24.969 -11.227 1 87.44 495 GLY A CA 1
ATOM 3761 C C . GLY A 1 495 ? 15.797 24.25 -10.75 1 87.44 495 GLY A C 1
ATOM 3762 O O . GLY A 1 495 ? 14.922 24.859 -10.133 1 87.44 495 GLY A O 1
ATOM 3763 N N . SER A 1 496 ? 15.719 23 -11.188 1 93.62 496 SER A N 1
ATOM 3764 C CA . SER A 1 496 ? 14.656 22.062 -10.805 1 93.62 496 SER A CA 1
ATOM 3765 C C . SER A 1 496 ? 15.227 20.688 -10.453 1 93.62 496 SER A C 1
ATOM 3767 O O . SER A 1 496 ? 16.406 20.422 -10.719 1 93.62 496 SER A O 1
ATOM 3769 N N . LEU A 1 497 ? 14.484 19.938 -9.727 1 95.69 497 LEU A N 1
ATOM 3770 C CA . LEU A 1 497 ? 14.922 18.578 -9.438 1 95.69 497 LEU A CA 1
ATOM 3771 C C . LEU A 1 497 ? 15.211 17.812 -10.727 1 95.69 497 LEU A C 1
ATOM 3773 O O . LEU A 1 497 ? 16.156 17.031 -10.789 1 95.69 497 LEU A O 1
ATOM 3777 N N . GLN A 1 498 ? 14.477 18.125 -11.742 1 93.38 498 GLN A N 1
ATOM 3778 C CA . GLN A 1 498 ? 14.672 17.484 -13.039 1 93.38 498 GLN A CA 1
ATOM 3779 C C . GLN A 1 498 ? 16.016 17.859 -13.656 1 93.38 498 GLN A C 1
ATOM 3781 O O . GLN A 1 498 ? 16.766 17 -14.125 1 93.38 498 GLN A O 1
ATOM 3786 N N . SER A 1 499 ? 16.234 19.141 -13.672 1 94.62 499 SER A N 1
ATOM 3787 C CA . SER A 1 499 ? 17.516 19.609 -14.219 1 94.62 499 SER A CA 1
ATOM 3788 C C . SER A 1 499 ? 18.688 19.109 -13.398 1 94.62 499 SER A C 1
ATOM 3790 O O . SER A 1 499 ? 19.75 18.812 -13.945 1 94.62 499 SER A O 1
ATOM 3792 N N . THR A 1 500 ? 18.453 19.016 -12.148 1 96 500 THR A N 1
ATOM 3793 C CA . THR A 1 500 ? 19.5 18.516 -11.258 1 96 500 THR A CA 1
ATOM 3794 C C . THR A 1 500 ? 19.797 17.047 -11.562 1 96 500 THR A C 1
ATOM 3796 O O . THR A 1 500 ? 20.953 16.625 -11.484 1 96 500 THR A O 1
ATOM 3799 N N . ARG A 1 501 ? 18.812 16.219 -11.836 1 94.62 501 ARG A N 1
ATOM 3800 C CA . ARG A 1 501 ? 19.031 14.836 -12.234 1 94.62 501 ARG A CA 1
ATOM 3801 C C . ARG A 1 501 ? 19.922 14.75 -13.469 1 94.62 501 ARG A C 1
ATOM 3803 O O . ARG A 1 501 ? 20.844 13.93 -13.516 1 94.62 501 ARG A O 1
ATOM 3810 N N . TYR A 1 502 ? 19.672 15.594 -14.414 1 93.12 502 TYR A N 1
ATOM 3811 C CA . TYR A 1 502 ? 20.469 15.633 -15.641 1 93.12 502 TYR A CA 1
ATOM 3812 C C . TYR A 1 502 ? 21.906 16.016 -15.344 1 93.12 502 TYR A C 1
ATOM 3814 O O . TYR A 1 502 ? 22.844 15.344 -15.789 1 93.12 502 TYR A O 1
ATOM 3822 N N . LEU A 1 503 ? 22.078 17.047 -14.594 1 94.12 503 LEU A N 1
ATOM 3823 C CA . LEU A 1 503 ? 23.406 17.531 -14.25 1 94.12 503 LEU A CA 1
ATOM 3824 C C . LEU A 1 503 ? 24.172 16.5 -13.43 1 94.12 503 LEU A C 1
ATOM 3826 O O . LEU A 1 503 ? 25.391 16.328 -13.602 1 94.12 503 LEU A O 1
ATOM 3830 N N . LEU A 1 504 ? 23.438 15.867 -12.539 1 95.94 504 LEU A N 1
ATOM 3831 C CA . LEU A 1 504 ? 24.062 14.844 -11.711 1 95.94 504 LEU A CA 1
ATOM 3832 C C . LEU A 1 504 ? 24.562 13.688 -12.562 1 95.94 504 LEU A C 1
ATOM 3834 O O . LEU A 1 504 ? 25.672 13.211 -12.383 1 95.94 504 LEU A O 1
ATOM 3838 N N . ARG A 1 505 ? 23.797 13.242 -13.484 1 94.06 505 ARG A N 1
ATOM 3839 C CA . ARG A 1 505 ? 24.188 12.156 -14.375 1 94.06 505 ARG A CA 1
ATOM 3840 C C . ARG A 1 505 ? 25.375 12.562 -15.242 1 94.06 505 ARG A C 1
ATOM 3842 O O . ARG A 1 505 ? 26.281 11.75 -15.484 1 94.06 505 ARG A O 1
ATOM 3849 N N . GLU A 1 506 ? 25.406 13.773 -15.664 1 93.75 506 GLU A N 1
ATOM 3850 C CA . GLU A 1 506 ? 26.516 14.297 -16.438 1 93.75 506 GLU A CA 1
ATOM 3851 C C . GLU A 1 506 ? 27.797 14.32 -15.609 1 93.75 506 GLU A C 1
ATOM 3853 O O . GLU A 1 506 ? 28.875 13.953 -16.094 1 93.75 506 GLU A O 1
ATOM 3858 N N . ALA A 1 507 ? 27.641 14.773 -14.461 1 94.12 507 ALA A N 1
ATOM 3859 C CA . ALA A 1 507 ? 28.781 14.82 -13.562 1 94.12 507 ALA A CA 1
ATOM 3860 C C . ALA A 1 507 ? 29.312 13.422 -13.266 1 94.12 507 ALA A C 1
ATOM 3862 O O . ALA A 1 507 ? 30.516 13.211 -13.18 1 94.12 507 ALA A O 1
ATOM 3863 N N . MET A 1 508 ? 28.438 12.484 -13.102 1 93.06 508 MET A N 1
ATOM 3864 C CA . MET A 1 508 ? 28.812 11.094 -12.859 1 93.06 508 MET A CA 1
ATOM 3865 C C . MET A 1 508 ? 29.594 10.523 -14.039 1 93.06 508 MET A C 1
ATOM 3867 O O . MET A 1 508 ? 30.562 9.781 -13.844 1 93.06 508 MET A O 1
ATOM 3871 N N . ALA A 1 509 ? 29.172 10.867 -15.195 1 90.5 509 ALA A N 1
ATOM 3872 C CA . ALA A 1 509 ? 29.859 10.422 -16.406 1 90.5 509 ALA A CA 1
ATOM 3873 C C . ALA A 1 509 ? 31.266 11.008 -16.484 1 90.5 509 ALA A C 1
ATOM 3875 O O . ALA A 1 509 ? 32.219 10.328 -16.906 1 90.5 509 ALA A O 1
ATOM 3876 N N . GLN A 1 510 ? 31.422 12.188 -16.109 1 86.38 510 GLN A N 1
ATOM 3877 C CA . GLN A 1 510 ? 32.719 12.859 -16.109 1 86.38 510 GLN A CA 1
ATOM 3878 C C . GLN A 1 510 ? 33.656 12.25 -15.062 1 86.38 510 GLN A C 1
ATOM 3880 O O . GLN A 1 510 ? 34.844 12.102 -15.312 1 86.38 510 GLN A O 1
ATOM 3885 N N . ASP A 1 511 ? 33.062 11.938 -13.977 1 83.25 511 ASP A N 1
ATOM 3886 C CA . ASP A 1 511 ? 33.844 11.336 -12.891 1 83.25 511 ASP A CA 1
ATOM 3887 C C . ASP A 1 511 ? 34.344 9.945 -13.281 1 83.25 511 ASP A C 1
ATOM 3889 O O . ASP A 1 511 ? 35.469 9.578 -12.945 1 83.25 511 ASP A O 1
ATOM 3893 N N . SER A 1 512 ? 33.562 9.164 -13.914 1 74.44 512 SER A N 1
ATOM 3894 C CA . SER A 1 512 ? 33.938 7.828 -14.367 1 74.44 512 SER A CA 1
ATOM 3895 C C . SER A 1 512 ? 35 7.902 -15.469 1 74.44 512 SER A C 1
ATOM 3897 O O . SER A 1 512 ? 35.875 7.043 -15.555 1 74.44 512 SER A O 1
ATOM 3899 N N . ALA A 1 513 ? 34.969 8.906 -16.266 1 68.44 513 ALA A N 1
ATOM 3900 C CA . ALA A 1 513 ? 35.938 9.094 -17.344 1 68.44 513 ALA A CA 1
ATOM 3901 C C . ALA A 1 513 ? 37.281 9.508 -16.797 1 68.44 513 ALA A C 1
ATOM 3903 O O . ALA A 1 513 ? 38.312 9.086 -17.312 1 68.44 513 ALA A O 1
ATOM 3904 N N . SER A 1 514 ? 37.188 10.375 -15.82 1 62.84 514 SER A N 1
ATOM 3905 C CA . SER A 1 514 ? 38.438 10.828 -15.219 1 62.84 514 SER A CA 1
ATOM 3906 C C . SER A 1 514 ? 39.156 9.68 -14.516 1 62.84 514 SER A C 1
ATOM 3908 O O . SER A 1 514 ? 40.406 9.641 -14.492 1 62.84 514 SER A O 1
ATOM 3910 N N . GLU A 1 515 ? 38.375 8.828 -13.945 1 57.34 515 GLU A N 1
ATOM 3911 C CA . GLU A 1 515 ? 39 7.668 -13.312 1 57.34 515 GLU A CA 1
ATOM 3912 C C . GLU A 1 515 ? 39.625 6.738 -14.352 1 57.34 515 GLU A C 1
ATOM 3914 O O . GLU A 1 515 ? 40.656 6.137 -14.109 1 57.34 515 GLU A O 1
ATOM 3919 N N . VAL A 1 516 ? 38.969 6.652 -15.539 1 52.66 516 VAL A N 1
ATOM 3920 C CA . VAL A 1 516 ? 39.531 5.828 -16.609 1 52.66 516 VAL A CA 1
ATOM 3921 C C . VAL A 1 516 ? 40.75 6.535 -17.234 1 52.66 516 VAL A C 1
ATOM 3923 O O . VAL A 1 516 ? 41.719 5.891 -17.625 1 52.66 516 VAL A O 1
ATOM 3926 N N . SER A 1 517 ? 40.781 7.816 -17.312 1 48.84 517 SER A N 1
ATOM 3927 C CA . SER A 1 517 ? 41.906 8.523 -17.938 1 48.84 517 SER A CA 1
ATOM 3928 C C . SER A 1 517 ? 43.094 8.609 -17.016 1 48.84 517 SER A C 1
ATOM 3930 O O . SER A 1 517 ? 44.188 9.086 -17.406 1 48.84 517 SER A O 1
ATOM 3932 N N . SER A 1 518 ? 43 8.461 -15.75 1 43.06 518 SER A N 1
ATOM 3933 C CA . SER A 1 518 ? 44.25 8.422 -14.977 1 43.06 518 SER A CA 1
ATOM 3934 C C . SER A 1 518 ? 44.969 7.082 -15.141 1 43.06 518 SER A C 1
ATOM 3936 O O . SER A 1 518 ? 44.688 6.129 -14.406 1 43.06 518 SER A O 1
ATOM 3938 N N . PRO A 1 519 ? 45.312 6.629 -16.297 1 38.47 519 PRO A N 1
ATOM 3939 C CA . PRO A 1 519 ? 46.031 5.391 -16.594 1 38.47 519 PRO A CA 1
ATOM 3940 C C . PRO A 1 519 ? 47.281 5.195 -15.711 1 38.47 519 PRO A C 1
ATOM 3942 O O . PRO A 1 519 ? 47.469 4.117 -15.148 1 38.47 519 PRO A O 1
ATOM 3945 N N . ARG A 1 520 ? 48.562 5.844 -16.25 1 36.31 520 ARG A N 1
ATOM 3946 C CA . ARG A 1 520 ? 49.969 5.516 -16.375 1 36.31 520 ARG A CA 1
ATOM 3947 C C . ARG A 1 520 ? 50.719 5.766 -15.07 1 36.31 520 ARG A C 1
ATOM 3949 O O . ARG A 1 520 ? 51.844 5.34 -14.906 1 36.31 520 ARG A O 1
ATOM 3956 N N . ASP A 1 521 ? 50.312 6.777 -14.344 1 34 521 ASP A N 1
ATOM 3957 C CA . ASP A 1 521 ? 51.406 7.168 -13.438 1 34 521 ASP A CA 1
ATOM 3958 C C . ASP A 1 521 ? 51.531 6.176 -12.289 1 34 521 ASP A C 1
ATOM 3960 O O . ASP A 1 521 ? 52.281 6.418 -11.344 1 34 521 ASP A O 1
ATOM 3964 N N . TRP A 1 522 ? 50.656 5.203 -12.148 1 30.91 522 TRP A N 1
ATOM 3965 C CA . TRP A 1 522 ? 50.969 4.332 -11.023 1 30.91 522 TRP A CA 1
ATOM 3966 C C . TRP A 1 522 ? 52.188 3.451 -11.352 1 30.91 522 TRP A C 1
ATOM 3968 O O . TRP A 1 522 ? 52.656 2.686 -10.5 1 30.91 522 TRP A O 1
ATOM 3978 N N . ALA A 1 523 ? 52.562 3.344 -12.648 1 31.11 523 ALA A N 1
ATOM 3979 C CA . ALA A 1 523 ? 53.719 2.494 -12.867 1 31.11 523 ALA A CA 1
ATOM 3980 C C . ALA A 1 523 ? 54.969 3.129 -12.289 1 31.11 523 ALA A C 1
ATOM 3982 O O . ALA A 1 523 ? 56.031 2.506 -12.266 1 31.11 523 ALA A O 1
ATOM 3983 N N . ILE A 1 524 ? 55.094 4.48 -12.312 1 31.25 524 ILE A N 1
ATOM 3984 C CA . ILE A 1 524 ? 56.438 5.035 -12.266 1 31.25 524 ILE A CA 1
ATOM 3985 C C . ILE A 1 524 ? 57.031 4.879 -10.859 1 31.25 524 ILE A C 1
ATOM 3987 O O . ILE A 1 524 ? 58.25 4.949 -10.672 1 31.25 524 ILE A O 1
ATOM 3991 N N . GLN A 1 525 ? 56.188 5.156 -9.844 1 27.92 525 GLN A N 1
ATOM 3992 C CA . GLN A 1 525 ? 57.031 5.602 -8.734 1 27.92 525 GLN A CA 1
ATOM 3993 C C . GLN A 1 525 ? 57.719 4.418 -8.055 1 27.92 525 GLN A C 1
ATOM 3995 O O . GLN A 1 525 ? 57.375 4.051 -6.93 1 27.92 525 GLN A O 1
ATOM 4000 N N . CYS A 1 526 ? 57.938 3.316 -8.891 1 29.28 526 CYS A N 1
ATOM 4001 C CA . CYS A 1 526 ? 58.844 2.426 -8.164 1 29.28 526 CYS A CA 1
ATOM 4002 C C . CYS A 1 526 ? 60.156 3.104 -7.902 1 29.28 526 CYS A C 1
ATOM 4004 O O . CYS A 1 526 ? 60.844 3.547 -8.836 1 29.28 526 CYS A O 1
ATOM 4006 N N . PRO A 1 527 ? 60.344 3.793 -6.773 1 30.38 527 PRO A N 1
ATOM 4007 C CA . PRO A 1 527 ? 61.625 4.418 -6.48 1 30.38 527 PRO A CA 1
ATOM 4008 C C . PRO A 1 527 ? 62.812 3.492 -6.773 1 30.38 527 PRO A C 1
ATOM 4010 O O . PRO A 1 527 ? 62.688 2.273 -6.637 1 30.38 527 PRO A O 1
ATOM 4013 N N . PRO A 1 528 ? 63.594 3.773 -7.777 1 32.97 528 PRO A N 1
ATOM 4014 C CA . PRO A 1 528 ? 64.75 2.951 -8.055 1 32.97 528 PRO A CA 1
ATOM 4015 C C . PRO A 1 528 ? 65.562 2.658 -6.797 1 32.97 528 PRO A C 1
ATOM 4017 O O . PRO A 1 528 ? 65.5 3.414 -5.824 1 32.97 528 PRO A O 1
ATOM 4020 N N . PRO A 1 529 ? 65.875 1.372 -6.555 1 31.97 529 PRO A N 1
ATOM 4021 C CA . PRO A 1 529 ? 66.688 0.962 -5.418 1 31.97 529 PRO A CA 1
ATOM 4022 C C . PRO A 1 529 ? 67.938 1.82 -5.258 1 31.97 529 PRO A C 1
ATOM 4024 O O . PRO A 1 529 ? 68.625 2.137 -6.25 1 31.97 529 PRO A O 1
ATOM 4027 N N . GLN A 1 530 ? 67.812 2.975 -4.5 1 28.38 530 GLN A N 1
ATOM 4028 C CA . GLN A 1 530 ? 69 3.777 -4.129 1 28.38 530 GLN A CA 1
ATOM 4029 C C . GLN A 1 530 ? 70.188 2.895 -3.834 1 28.38 530 GLN A C 1
ATOM 4031 O O . GLN A 1 530 ? 70.125 1.958 -3.035 1 28.38 530 GLN A O 1
ATOM 4036 N N . GLY A 1 531 ? 71.062 2.727 -4.852 1 27.23 531 GLY A N 1
ATOM 4037 C CA . GLY A 1 531 ? 72.375 2.133 -4.863 1 27.23 531 GLY A CA 1
ATOM 4038 C C . GLY A 1 531 ? 73.188 2.465 -3.627 1 27.23 531 GLY A C 1
ATOM 4039 O O . GLY A 1 531 ? 72.938 3.469 -2.959 1 27.23 531 GLY A O 1
ATOM 4040 N N . SER A 1 532 ? 73.688 1.418 -2.846 1 28.8 532 SER A N 1
ATOM 4041 C CA . SER A 1 532 ? 74.688 1.343 -1.761 1 28.8 532 SER A CA 1
ATOM 4042 C C . SER A 1 532 ? 75.875 2.234 -2.037 1 28.8 532 SER A C 1
ATOM 4044 O O . SER A 1 532 ? 76.562 2.084 -3.064 1 28.8 532 SER A O 1
ATOM 4046 N N . LEU A 1 533 ? 75.812 3.588 -1.772 1 24.11 533 LEU A N 1
ATOM 4047 C CA . LEU A 1 533 ? 77.062 4.293 -1.716 1 24.11 533 LEU A CA 1
ATOM 4048 C C . LEU A 1 533 ? 78.062 3.539 -0.848 1 24.11 533 LEU A C 1
ATOM 4050 O O . LEU A 1 533 ? 77.688 2.936 0.159 1 24.11 533 LEU A O 1
ATOM 4054 N N . PRO A 1 534 ? 79.25 3.242 -1.373 1 32.69 534 PRO A N 1
ATOM 4055 C CA . PRO A 1 534 ? 80.438 2.615 -0.805 1 32.69 534 PRO A CA 1
ATOM 4056 C C . PRO A 1 534 ? 80.875 3.281 0.49 1 32.69 534 PRO A C 1
ATOM 4058 O O . PRO A 1 534 ? 81.125 4.492 0.513 1 32.69 534 PRO A O 1
ATOM 4061 N N . GLY A 1 535 ? 80.062 3.521 1.604 1 22.02 535 GLY A N 1
ATOM 4062 C CA . GLY A 1 535 ? 81 3.701 2.703 1 22.02 535 GLY A CA 1
ATOM 4063 C C . GLY A 1 535 ? 81.812 2.449 3.025 1 22.02 535 GLY A C 1
ATOM 4064 O O . GLY A 1 535 ? 81.375 1.337 2.715 1 22.02 535 GLY A O 1
ATOM 4065 N N . MET B 1 1 ? -20.719 43.469 20.5 1 27.17 1 MET B N 1
ATOM 4066 C CA . MET B 1 1 ? -20.797 42.031 20.375 1 27.17 1 MET B CA 1
ATOM 4067 C C . MET B 1 1 ? -20.062 41.312 21.5 1 27.17 1 MET B C 1
ATOM 4069 O O . MET B 1 1 ? -18.906 41.656 21.797 1 27.17 1 MET B O 1
ATOM 4073 N N . PRO B 1 2 ? -20.578 40.906 22.562 1 34.38 2 PRO B N 1
ATOM 4074 C CA . PRO B 1 2 ? -19.875 40.469 23.766 1 34.38 2 PRO B CA 1
ATOM 4075 C C . PRO B 1 2 ? -18.688 39.562 23.453 1 34.38 2 PRO B C 1
ATOM 4077 O O . PRO B 1 2 ? -18.641 38.938 22.391 1 34.38 2 PRO B O 1
ATOM 4080 N N . SER B 1 3 ? -17.5 39.781 23.969 1 35.91 3 SER B N 1
ATOM 4081 C CA . SER B 1 3 ? -16.156 39.219 23.828 1 35.91 3 SER B CA 1
ATOM 4082 C C . SER B 1 3 ? -16.203 37.688 23.922 1 35.91 3 SER B C 1
ATOM 4084 O O . SER B 1 3 ? -16.531 37.125 24.969 1 35.91 3 SER B O 1
ATOM 4086 N N . LEU B 1 4 ? -16.766 36.906 23.047 1 40.78 4 LEU B N 1
ATOM 4087 C CA . LEU B 1 4 ? -16.766 35.469 22.906 1 40.78 4 LEU B CA 1
ATOM 4088 C C . LEU B 1 4 ? -15.422 34.875 23.312 1 40.78 4 LEU B C 1
ATOM 4090 O O . LEU B 1 4 ? -15.18 33.688 23.125 1 40.78 4 LEU B O 1
ATOM 4094 N N . ARG B 1 5 ? -14.469 35.688 23.641 1 45.22 5 ARG B N 1
ATOM 4095 C CA . ARG B 1 5 ? -13.062 35.406 23.906 1 45.22 5 ARG B CA 1
ATOM 4096 C C . ARG B 1 5 ? -12.93 34.375 25.031 1 45.22 5 ARG B C 1
ATOM 4098 O O . ARG B 1 5 ? -12.008 33.562 25.031 1 45.22 5 ARG B O 1
ATOM 4105 N N . SER B 1 6 ? -13.602 34.594 26.234 1 53.47 6 SER B N 1
ATOM 4106 C CA . SER B 1 6 ? -13.156 34.062 27.516 1 53.47 6 SER B CA 1
ATOM 4107 C C . SER B 1 6 ? -13.484 32.562 27.641 1 53.47 6 SER B C 1
ATOM 4109 O O . SER B 1 6 ? -12.859 31.859 28.422 1 53.47 6 SER B O 1
ATOM 4111 N N . ARG B 1 7 ? -14.344 31.938 26.719 1 70.31 7 ARG B N 1
ATOM 4112 C CA . ARG B 1 7 ? -14.891 30.641 27.094 1 70.31 7 ARG B CA 1
ATOM 4113 C C . ARG B 1 7 ? -14.25 29.516 26.297 1 70.31 7 ARG B C 1
ATOM 4115 O O . ARG B 1 7 ? -14.43 28.344 26.594 1 70.31 7 ARG B O 1
ATOM 4122 N N . PHE B 1 8 ? -13.328 29.953 25.422 1 80.56 8 PHE B N 1
ATOM 4123 C CA . PHE B 1 8 ? -12.758 28.891 24.594 1 80.56 8 PHE B CA 1
ATOM 4124 C C . PHE B 1 8 ? -11.312 28.625 24.984 1 80.56 8 PHE B C 1
ATOM 4126 O O . PHE B 1 8 ? -10.609 29.516 25.469 1 80.56 8 PHE B O 1
ATOM 4133 N N . PRO B 1 9 ? -10.867 27.484 24.891 1 82.88 9 PRO B N 1
ATOM 4134 C CA . PRO B 1 9 ? -9.492 27.125 25.234 1 82.88 9 PRO B CA 1
ATOM 4135 C C . PRO B 1 9 ? -8.469 27.75 24.297 1 82.88 9 PRO B C 1
ATOM 4137 O O . PRO B 1 9 ? -7.266 27.719 24.562 1 82.88 9 PRO B O 1
ATOM 4140 N N . VAL B 1 10 ? -8.938 28.359 23.141 1 86.06 10 VAL B N 1
ATOM 4141 C CA . VAL B 1 10 ? -8.016 28.953 22.172 1 86.06 10 VAL B CA 1
ATOM 4142 C C . VAL B 1 10 ? -8.586 30.281 21.672 1 86.06 10 VAL B C 1
ATOM 4144 O O . VAL B 1 10 ? -9.789 30.531 21.781 1 86.06 10 VAL B O 1
ATOM 4147 N N . GLU B 1 11 ? -7.664 31.094 21.219 1 88 11 GLU B N 1
ATOM 4148 C CA . GLU B 1 11 ? -8.086 32.375 20.625 1 88 11 GLU B CA 1
ATOM 4149 C C . GLU B 1 11 ? -8.633 32.156 19.219 1 88 11 GLU B C 1
ATOM 4151 O O . GLU B 1 11 ? -8.094 31.344 18.453 1 88 11 GLU B O 1
ATOM 4156 N N . LEU B 1 12 ? -9.727 32.781 18.953 1 89.38 12 LEU B N 1
ATOM 4157 C CA . LEU B 1 12 ? -10.305 32.688 17.625 1 89.38 12 LEU B CA 1
ATOM 4158 C C . LEU B 1 12 ? -9.578 33.594 16.641 1 89.38 12 LEU B C 1
ATOM 4160 O O . LEU B 1 12 ? -9.25 34.75 16.984 1 89.38 12 LEU B O 1
ATOM 4164 N N . GLY B 1 13 ? -9.273 33.094 15.477 1 90.81 13 GLY B N 1
ATOM 4165 C CA . GLY B 1 13 ? -8.562 33.844 14.461 1 90.81 13 GLY B CA 1
ATOM 4166 C C . GLY B 1 13 ? -9.469 34.781 13.664 1 90.81 13 GLY B C 1
ATOM 4167 O O . GLY B 1 13 ? -10.68 34.812 13.883 1 90.81 13 GLY B O 1
ATOM 4168 N N . SER B 1 14 ? -8.82 35.594 12.812 1 89.44 14 SER B N 1
ATOM 4169 C CA . SER B 1 14 ? -9.523 36.5 11.914 1 89.44 14 SER B CA 1
ATOM 4170 C C . SER B 1 14 ? -9.203 36.219 10.453 1 89.44 14 SER B C 1
ATOM 4172 O O . SER B 1 14 ? -8.164 35.625 10.156 1 89.44 14 SER B O 1
ATOM 4174 N N . VAL B 1 15 ? -10.18 36.469 9.609 1 89.25 15 VAL B N 1
ATOM 4175 C CA . VAL B 1 15 ? -9.945 36.312 8.172 1 89.25 15 VAL B CA 1
ATOM 4176 C C . VAL B 1 15 ? -9.633 37.688 7.574 1 89.25 15 VAL B C 1
ATOM 4178 O O . VAL B 1 15 ? -10.336 38.656 7.844 1 89.25 15 VAL B O 1
ATOM 4181 N N . PRO B 1 16 ? -8.539 37.875 6.816 1 83.56 16 PRO B N 1
ATOM 4182 C CA . PRO B 1 16 ? -8.156 39.188 6.289 1 83.56 16 PRO B CA 1
ATOM 4183 C C . PRO B 1 16 ? -9.266 39.844 5.457 1 83.56 16 PRO B C 1
ATOM 4185 O O . PRO B 1 16 ? -9.555 41.031 5.625 1 83.56 16 PRO B O 1
ATOM 4188 N N . ASP B 1 17 ? -9.844 39.094 4.496 1 89.12 17 ASP B N 1
ATOM 4189 C CA . ASP B 1 17 ? -10.938 39.594 3.668 1 89.12 17 ASP B CA 1
ATOM 4190 C C . ASP B 1 17 ? -12.242 38.844 3.967 1 89.12 17 ASP B C 1
ATOM 4192 O O . ASP B 1 17 ? -12.461 37.75 3.465 1 89.12 17 ASP B O 1
ATOM 4196 N N . PRO B 1 18 ? -13.109 39.531 4.699 1 84.5 18 PRO B N 1
ATOM 4197 C CA . PRO B 1 18 ? -14.352 38.875 5.102 1 84.5 18 PRO B CA 1
ATOM 4198 C C . PRO B 1 18 ? -15.258 38.562 3.914 1 84.5 18 PRO B C 1
ATOM 4200 O O . PRO B 1 18 ? -16.156 37.719 4.027 1 84.5 18 PRO B O 1
ATOM 4203 N N . GLU B 1 19 ? -15.008 39.219 2.807 1 86.44 19 GLU B N 1
ATOM 4204 C CA . GLU B 1 19 ? -15.891 39 1.664 1 86.44 19 GLU B CA 1
ATOM 4205 C C . GLU B 1 19 ? -15.32 37.938 0.715 1 86.44 19 GLU B C 1
ATOM 4207 O O . GLU B 1 19 ? -15.984 37.531 -0.234 1 86.44 19 GLU B O 1
ATOM 4212 N N . SER B 1 20 ? -14.109 37.5 1.04 1 87.06 20 SER B N 1
ATOM 4213 C CA . SER B 1 20 ? -13.539 36.406 0.264 1 87.06 20 SER B CA 1
ATOM 4214 C C . SER B 1 20 ? -14.328 35.125 0.465 1 87.06 20 SER B C 1
ATOM 4216 O O . SER B 1 20 ? -15.188 35.062 1.346 1 87.06 20 SER B O 1
ATOM 4218 N N . GLN B 1 21 ? -14.188 34.188 -0.389 1 86.62 21 GLN B N 1
ATOM 4219 C CA . GLN B 1 21 ? -14.859 32.875 -0.251 1 86.62 21 GLN B CA 1
ATOM 4220 C C . GLN B 1 21 ? -14.594 32.281 1.118 1 86.62 21 GLN B C 1
ATOM 4222 O O . GLN B 1 21 ? -15.508 31.75 1.761 1 86.62 21 GLN B O 1
ATOM 4227 N N . VAL B 1 22 ? -13.367 32.375 1.55 1 87.94 22 VAL B N 1
ATOM 4228 C CA . VAL B 1 22 ? -12.977 31.828 2.846 1 87.94 22 VAL B CA 1
ATOM 4229 C C . VAL B 1 22 ? -13.656 32.625 3.965 1 87.94 22 VAL B C 1
ATOM 4231 O O . VAL B 1 22 ? -14.148 32.031 4.93 1 87.94 22 VAL B O 1
ATOM 4234 N N . GLY B 1 23 ? -13.664 33.938 3.785 1 91 23 GLY B N 1
ATOM 4235 C CA . GLY B 1 23 ? -14.32 34.781 4.781 1 91 23 GLY B CA 1
ATOM 4236 C C . GLY B 1 23 ? -15.805 34.469 4.922 1 91 23 GLY B C 1
ATOM 4237 O O . GLY B 1 23 ? -16.312 34.344 6.039 1 91 23 GLY B O 1
ATOM 4238 N N . ARG B 1 24 ? -16.453 34.344 3.861 1 91.75 24 ARG B N 1
ATOM 4239 C CA . ARG B 1 24 ? -17.875 34.031 3.869 1 91.75 24 ARG B CA 1
ATOM 4240 C C . ARG B 1 24 ? -18.125 32.656 4.484 1 91.75 24 ARG B C 1
ATOM 4242 O O . ARG B 1 24 ? -19.078 32.469 5.25 1 91.75 24 ARG B O 1
ATOM 4249 N N . LEU B 1 25 ? -17.266 31.703 4.141 1 92.62 25 LEU B N 1
ATOM 4250 C CA . LEU B 1 25 ? -17.391 30.359 4.684 1 92.62 25 LEU B CA 1
ATOM 4251 C C . LEU B 1 25 ? -17.234 30.359 6.199 1 92.62 25 LEU B C 1
ATOM 4253 O O . LEU B 1 25 ? -18 29.734 6.918 1 92.62 25 LEU B O 1
ATOM 4257 N N . HIS B 1 26 ? -16.266 31.078 6.66 1 93.56 26 HIS B N 1
ATOM 4258 C CA . HIS B 1 26 ? -16.031 31.156 8.094 1 93.56 26 HIS B CA 1
ATOM 4259 C C . HIS B 1 26 ? -17.203 31.828 8.812 1 93.56 26 HIS B C 1
ATOM 4261 O O . HIS B 1 26 ? -17.609 31.391 9.891 1 93.56 26 HIS B O 1
ATOM 4267 N N . ARG B 1 27 ? -17.75 32.844 8.25 1 92.31 27 ARG B N 1
ATOM 4268 C CA . ARG B 1 27 ? -18.906 33.531 8.828 1 92.31 27 ARG B CA 1
ATOM 4269 C C . ARG B 1 27 ? -20.094 32.562 8.961 1 92.31 27 ARG B C 1
ATOM 4271 O O . ARG B 1 27 ? -20.734 32.531 10.008 1 92.31 27 ARG B O 1
ATOM 4278 N N . LEU B 1 28 ? -20.312 31.875 7.93 1 91.62 28 LEU B N 1
ATOM 4279 C CA . LEU B 1 28 ? -21.438 30.938 7.949 1 91.62 28 LEU B CA 1
ATOM 4280 C C . LEU B 1 28 ? -21.172 29.797 8.938 1 91.62 28 LEU B C 1
ATOM 4282 O O . LEU B 1 28 ? -22.094 29.328 9.602 1 91.62 28 LEU B O 1
ATOM 4286 N N . ALA B 1 29 ? -19.969 29.344 8.969 1 91.75 29 ALA B N 1
ATOM 4287 C CA . ALA B 1 29 ? -19.578 28.281 9.891 1 91.75 29 ALA B CA 1
ATOM 4288 C C . ALA B 1 29 ? -19.812 28.703 11.344 1 91.75 29 ALA B C 1
ATOM 4290 O O . ALA B 1 29 ? -20.297 27.906 12.148 1 91.75 29 ALA B O 1
ATOM 4291 N N . VAL B 1 30 ? -19.453 29.922 11.688 1 91.38 30 VAL B N 1
ATOM 4292 C CA . VAL B 1 30 ? -19.609 30.453 13.039 1 91.38 30 VAL B CA 1
ATOM 4293 C C . VAL B 1 30 ? -21.094 30.625 13.367 1 91.38 30 VAL B C 1
ATOM 4295 O O . VAL B 1 30 ? -21.516 30.359 14.484 1 91.38 30 VAL B O 1
ATOM 4298 N N . ALA B 1 31 ? -21.828 31.016 12.336 1 91.12 31 ALA B N 1
ATOM 4299 C CA . ALA B 1 31 ? -23.25 31.219 12.516 1 91.12 31 ALA B CA 1
ATOM 4300 C C . ALA B 1 31 ? -24 29.891 12.602 1 91.12 31 ALA B C 1
ATOM 4302 O O . ALA B 1 31 ? -25.109 29.828 13.125 1 91.12 31 ALA B O 1
ATOM 4303 N N . GLY B 1 32 ? -23.344 28.844 12.164 1 87.69 32 GLY B N 1
ATOM 4304 C CA . GLY B 1 32 ? -23.969 27.531 12.148 1 87.69 32 GLY B CA 1
ATOM 4305 C C . GLY B 1 32 ? -24.969 27.359 11.023 1 87.69 32 GLY B C 1
ATOM 4306 O O . GLY B 1 32 ? -25.781 26.438 11.047 1 87.69 32 GLY B O 1
ATOM 4307 N N . GLY B 1 33 ? -25.078 28.266 10.133 1 79.88 33 GLY B N 1
ATOM 4308 C CA . GLY B 1 33 ? -26.031 28.188 9.023 1 79.88 33 GLY B CA 1
ATOM 4309 C C . GLY B 1 33 ? -26.312 29.531 8.391 1 79.88 33 GLY B C 1
ATOM 4310 O O . GLY B 1 33 ? -25.5 30.469 8.492 1 79.88 33 GLY B O 1
ATOM 4311 N N . PRO B 1 34 ? -27.359 29.609 7.676 1 85.06 34 PRO B N 1
ATOM 4312 C CA . PRO B 1 34 ? -28.281 28.531 7.324 1 85.06 34 PRO B CA 1
ATOM 4313 C C . PRO B 1 34 ? -27.641 27.453 6.465 1 85.06 34 PRO B C 1
ATOM 4315 O O . PRO B 1 34 ? -26.688 27.719 5.73 1 85.06 34 PRO B O 1
ATOM 4318 N N . ARG B 1 35 ? -28.25 26.281 6.539 1 88.81 35 ARG B N 1
ATOM 4319 C CA . ARG B 1 35 ? -27.734 25.109 5.844 1 88.81 35 ARG B CA 1
ATOM 4320 C C . ARG B 1 35 ? -27.688 25.344 4.336 1 88.81 35 ARG B C 1
ATOM 4322 O O . ARG B 1 35 ? -26.719 24.969 3.676 1 88.81 35 ARG B O 1
ATOM 4329 N N . TRP B 1 36 ? -28.766 25.969 3.799 1 87.06 36 TRP B N 1
ATOM 4330 C CA . TRP B 1 36 ? -28.828 26.203 2.359 1 87.06 36 TRP B CA 1
ATOM 4331 C C . TRP B 1 36 ? -27.719 27.141 1.904 1 87.06 36 TRP B C 1
ATOM 4333 O O . TRP B 1 36 ? -27.125 26.938 0.845 1 87.06 36 TRP B O 1
ATOM 4343 N N . GLY B 1 37 ? -27.422 28.156 2.604 1 87.94 37 GLY B N 1
ATOM 4344 C CA . GLY B 1 37 ? -26.344 29.062 2.281 1 87.94 37 GLY B CA 1
ATOM 4345 C C . GLY B 1 37 ? -24.984 28.406 2.289 1 87.94 37 GLY B C 1
ATOM 4346 O O . GLY B 1 37 ? -24.172 28.625 1.392 1 87.94 37 GLY B O 1
ATOM 4347 N N . LEU B 1 38 ? -24.766 27.594 3.262 1 89.62 38 LEU B N 1
ATOM 4348 C CA . LEU B 1 38 ? -23.516 26.859 3.373 1 89.62 38 LEU B CA 1
ATOM 4349 C C . LEU B 1 38 ? -23.344 25.891 2.207 1 89.62 38 LEU B C 1
ATOM 4351 O O . LEU B 1 38 ? -22.266 25.797 1.622 1 89.62 38 LEU B O 1
ATOM 4355 N N . THR B 1 39 ? -24.375 25.203 1.836 1 87.12 39 THR B N 1
ATOM 4356 C CA . THR B 1 39 ? -24.344 24.266 0.726 1 87.12 39 THR B CA 1
ATOM 4357 C C . THR B 1 39 ? -24.016 24.969 -0.581 1 87.12 39 THR B C 1
ATOM 4359 O O . THR B 1 39 ? -23.188 24.484 -1.358 1 87.12 39 THR B O 1
ATOM 4362 N N . ARG B 1 40 ? -24.594 26.047 -0.808 1 86 40 ARG B N 1
ATOM 4363 C CA . ARG B 1 40 ? -24.359 26.828 -2.023 1 86 40 ARG B CA 1
ATOM 4364 C C . ARG B 1 40 ? -22.906 27.297 -2.098 1 86 40 ARG B C 1
ATOM 4366 O O . ARG B 1 40 ? -22.281 27.219 -3.152 1 86 40 ARG B O 1
ATOM 4373 N N . LEU B 1 41 ? -22.5 27.812 -1.038 1 88.19 41 LEU B N 1
ATOM 4374 C CA . LEU B 1 41 ? -21.125 28.312 -1 1 88.19 41 LEU B CA 1
ATOM 4375 C C . LEU B 1 41 ? -20.125 27.172 -1.2 1 88.19 41 LEU B C 1
ATOM 4377 O O . LEU B 1 41 ? -19.125 27.344 -1.91 1 88.19 41 LEU B O 1
ATOM 4381 N N . LEU B 1 42 ? -20.328 26.016 -0.619 1 85.81 42 LEU B N 1
ATOM 4382 C CA . LEU B 1 42 ? -19.422 24.875 -0.666 1 85.81 42 LEU B CA 1
ATOM 4383 C C . LEU B 1 42 ? -19.344 24.297 -2.074 1 85.81 42 LEU B C 1
ATOM 4385 O O . LEU B 1 42 ? -18.359 23.672 -2.436 1 85.81 42 LEU B O 1
ATOM 4389 N N . ARG B 1 43 ? -20.328 24.469 -2.816 1 75.56 43 ARG B N 1
ATOM 4390 C CA . ARG B 1 43 ? -20.312 24.031 -4.207 1 75.56 43 ARG B CA 1
ATOM 4391 C C . ARG B 1 43 ? -19.328 24.859 -5.031 1 75.56 43 ARG B C 1
ATOM 4393 O O . ARG B 1 43 ? -18.859 24.422 -6.082 1 75.56 43 ARG B O 1
ATOM 4400 N N . ARG B 1 44 ? -19.078 26.016 -4.5 1 73.06 44 ARG B N 1
ATOM 4401 C CA . ARG B 1 44 ? -18.266 26.953 -5.273 1 73.06 44 ARG B CA 1
ATOM 4402 C C . ARG B 1 44 ? -16.859 27.078 -4.684 1 73.06 44 ARG B C 1
ATOM 4404 O O . ARG B 1 44 ? -15.938 27.531 -5.363 1 73.06 44 ARG B O 1
ATOM 4411 N N . VAL B 1 45 ? -16.828 26.797 -3.43 1 65.75 45 VAL B N 1
ATOM 4412 C CA . VAL B 1 45 ? -15.578 27.047 -2.711 1 65.75 45 VAL B CA 1
ATOM 4413 C C . VAL B 1 45 ? -14.492 26.078 -3.199 1 65.75 45 VAL B C 1
ATOM 4415 O O . VAL B 1 45 ? -14.734 24.875 -3.33 1 65.75 45 VAL B O 1
ATOM 4418 N N . VAL B 1 46 ? -13.367 26.641 -3.473 1 62.78 46 VAL B N 1
ATOM 4419 C CA . VAL B 1 46 ? -12.234 25.891 -4.016 1 62.78 46 VAL B CA 1
ATOM 4420 C C . VAL B 1 46 ? -11.5 25.172 -2.885 1 62.78 46 VAL B C 1
ATOM 4422 O O . VAL B 1 46 ? -11.094 24.016 -3.029 1 62.78 46 VAL B O 1
ATOM 4425 N N . GLN B 1 47 ? -11.406 25.938 -1.753 1 73.94 47 GLN B N 1
ATOM 4426 C CA . GLN B 1 47 ? -10.672 25.359 -0.635 1 73.94 47 GLN B CA 1
ATOM 4427 C C . GLN B 1 47 ? -11.547 25.297 0.618 1 73.94 47 GLN B C 1
ATOM 4429 O O . GLN B 1 47 ? -11.719 26.297 1.312 1 73.94 47 GLN B O 1
ATOM 4434 N N . VAL B 1 48 ? -12.023 24.141 0.893 1 83.81 48 VAL B N 1
ATOM 4435 C CA . VAL B 1 48 ? -12.945 23.969 2.012 1 83.81 48 VAL B CA 1
ATOM 4436 C C . VAL B 1 48 ? -12.203 24.188 3.328 1 83.81 48 VAL B C 1
ATOM 4438 O O . VAL B 1 48 ? -12.789 24.672 4.305 1 83.81 48 VAL B O 1
ATOM 4441 N N . ASP B 1 49 ? -10.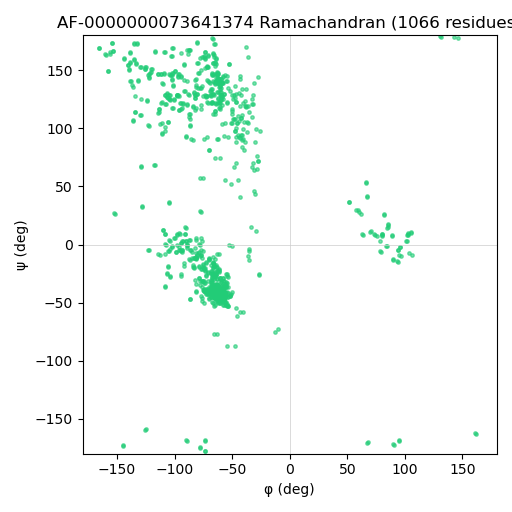812 23.984 3.361 1 88.12 49 ASP B N 1
ATOM 4442 C CA . ASP B 1 49 ? -10.031 24.094 4.594 1 88.12 49 ASP B CA 1
ATOM 4443 C C . ASP B 1 49 ? -9.227 25.391 4.609 1 88.12 49 ASP B C 1
ATOM 4445 O O . ASP B 1 49 ? -8.078 25.406 5.066 1 88.12 49 ASP B O 1
ATOM 4449 N N . GLY B 1 50 ? -9.914 26.422 4.023 1 87.06 50 GLY B N 1
ATOM 4450 C CA . GLY B 1 50 ? -9.289 27.719 4.148 1 87.06 50 GLY B CA 1
ATOM 4451 C C . GLY B 1 50 ? -9.078 28.141 5.59 1 87.06 50 GLY B C 1
ATOM 4452 O O . GLY B 1 50 ? -9.938 27.922 6.441 1 87.06 50 GLY B O 1
ATOM 4453 N N . GLU B 1 51 ? -7.91 28.75 5.895 1 89.62 51 GLU B N 1
ATOM 4454 C CA . GLU B 1 51 ? -7.508 29.031 7.27 1 89.62 51 GLU B CA 1
ATOM 4455 C C . GLU B 1 51 ? -7.68 30.516 7.605 1 89.62 51 GLU B C 1
ATOM 4457 O O . GLU B 1 51 ? -7.578 31.375 6.727 1 89.62 51 GLU B O 1
ATOM 4462 N N . ASN B 1 52 ? -8.031 30.797 8.828 1 91.81 52 ASN B N 1
ATOM 4463 C CA . ASN B 1 52 ? -7.922 32.156 9.344 1 91.81 52 ASN B CA 1
ATOM 4464 C C . ASN B 1 52 ? -6.555 32.406 9.969 1 91.81 52 ASN B C 1
ATOM 4466 O O . ASN B 1 52 ? -5.621 31.641 9.766 1 91.81 52 ASN B O 1
ATOM 4470 N N . SER B 1 53 ? -6.395 33.531 10.688 1 90.44 53 SER B N 1
ATOM 4471 C CA . SER B 1 53 ? -5.094 33.969 11.188 1 90.44 53 SER B CA 1
ATOM 4472 C C . SER B 1 53 ? -4.57 33 12.25 1 90.44 53 SER B C 1
ATOM 4474 O O . SER B 1 53 ? -3.375 33 12.555 1 90.44 53 SER B O 1
ATOM 4476 N N . ALA B 1 54 ? -5.445 32.188 12.875 1 92.75 54 ALA B N 1
ATOM 4477 C CA . ALA B 1 54 ? -5.047 31.219 13.891 1 92.75 54 ALA B CA 1
ATOM 4478 C C . ALA B 1 54 ? -4.93 29.812 13.297 1 92.75 54 ALA B C 1
ATOM 4480 O O . ALA B 1 54 ? -4.77 28.844 14.031 1 92.75 54 ALA B O 1
ATOM 4481 N N . GLY B 1 55 ? -5.086 29.703 11.953 1 91.25 55 GLY B N 1
ATOM 4482 C CA . GLY B 1 55 ? -5.004 28.422 11.281 1 91.25 55 GLY B CA 1
ATOM 4483 C C . GLY B 1 55 ? -6.281 27.609 11.391 1 91.25 55 GLY B C 1
ATOM 4484 O O . GLY B 1 55 ? -6.293 26.406 11.078 1 91.25 55 GLY B O 1
ATOM 4485 N N . GLN B 1 56 ? -7.277 28.25 11.891 1 94 56 GLN B N 1
ATOM 4486 C CA . GLN B 1 56 ? -8.547 27.562 12.086 1 94 56 GLN B CA 1
ATOM 4487 C C . GLN B 1 56 ? -9.352 27.516 10.789 1 94 56 GLN B C 1
ATOM 4489 O O . GLN B 1 56 ? -9.344 28.469 10.016 1 94 56 GLN B O 1
ATOM 4494 N N . THR B 1 57 ? -10 26.375 10.617 1 93.75 57 THR B N 1
ATOM 4495 C CA . THR B 1 57 ? -10.852 26.188 9.453 1 93.75 57 THR B CA 1
ATOM 4496 C C . THR B 1 57 ? -12.328 26.359 9.82 1 93.75 57 THR B C 1
ATOM 4498 O O . THR B 1 57 ? -12.664 26.453 11 1 93.75 57 THR B O 1
ATOM 4501 N N . ALA B 1 58 ? -13.18 26.438 8.758 1 94.75 58 ALA B N 1
ATOM 4502 C CA . ALA B 1 58 ? -14.617 26.5 9 1 94.75 58 ALA B CA 1
ATOM 4503 C C . ALA B 1 58 ? -15.094 25.281 9.789 1 94.75 58 ALA B C 1
ATOM 4505 O O . ALA B 1 58 ? -15.945 25.406 10.672 1 94.75 58 ALA B O 1
ATOM 4506 N N . LEU B 1 59 ? -14.516 24.125 9.453 1 95.19 59 LEU B N 1
ATOM 4507 C CA . LEU B 1 59 ? -14.867 22.922 10.188 1 95.19 59 LEU B CA 1
ATOM 4508 C C . LEU B 1 59 ? -14.492 23.047 11.656 1 95.19 59 LEU B C 1
ATOM 4510 O O . LEU B 1 59 ? -15.289 22.703 12.539 1 95.19 59 LEU B O 1
ATOM 4514 N N . TYR B 1 60 ? -13.305 23.547 11.906 1 96.69 60 TYR B N 1
ATOM 4515 C CA . TYR B 1 60 ? -12.844 23.734 13.281 1 96.69 60 TYR B CA 1
ATOM 4516 C C . TYR B 1 60 ? -13.805 24.625 14.055 1 96.69 60 TYR B C 1
ATOM 4518 O O . TYR B 1 60 ? -14.219 24.281 15.164 1 96.69 60 TYR B O 1
ATOM 4526 N N . LEU B 1 61 ? -14.195 25.75 13.484 1 95.81 61 LEU B N 1
ATOM 4527 C CA . LEU B 1 61 ? -15.055 26.719 14.141 1 95.81 61 LEU B CA 1
ATOM 4528 C C . LEU B 1 61 ? -16.453 26.141 14.383 1 95.81 61 LEU B C 1
ATOM 4530 O O . LEU B 1 61 ? -17.016 26.312 15.469 1 95.81 61 LEU B O 1
ATOM 4534 N N . SER B 1 62 ? -17 25.484 13.375 1 96.31 62 SER B N 1
ATOM 4535 C CA . SER B 1 62 ? -18.312 24.859 13.531 1 96.31 62 SER B CA 1
ATOM 4536 C C . SER B 1 62 ? -18.297 23.797 14.625 1 96.31 62 SER B C 1
ATOM 4538 O O . SER B 1 62 ? -19.25 23.672 15.391 1 96.31 62 SER B O 1
ATOM 4540 N N . ALA B 1 63 ? -17.234 23.031 14.641 1 96.12 63 ALA B N 1
ATOM 4541 C CA . ALA B 1 63 ? -17.094 22 15.656 1 96.12 63 ALA B CA 1
ATOM 4542 C C . ALA B 1 63 ? -16.984 22.609 17.047 1 96.12 63 ALA B C 1
ATOM 4544 O O . ALA B 1 63 ? -17.641 22.141 17.984 1 96.12 63 ALA B O 1
ATOM 4545 N N . LEU B 1 64 ? -16.172 23.609 17.156 1 94.5 64 LEU B N 1
ATOM 4546 C CA . LEU B 1 64 ? -15.953 24.297 18.438 1 94.5 64 LEU B CA 1
ATOM 4547 C C . LEU B 1 64 ? -17.266 24.828 19 1 94.5 64 LEU B C 1
ATOM 4549 O O . LEU B 1 64 ? -17.5 24.766 20.203 1 94.5 64 LEU B O 1
ATOM 4553 N N . LEU B 1 65 ? -18.125 25.297 18.172 1 93.06 65 LEU B N 1
ATOM 4554 C CA . LEU B 1 65 ? -19.359 25.953 18.594 1 93.06 65 LEU B CA 1
ATOM 4555 C C . LEU B 1 65 ? -20.516 24.953 18.641 1 93.06 65 LEU B C 1
ATOM 4557 O O . LEU B 1 65 ? -21.641 25.297 18.984 1 93.06 65 LEU B O 1
ATOM 4561 N N . GLY B 1 66 ? -20.266 23.766 18.234 1 91.94 66 GLY B N 1
ATOM 4562 C CA . GLY B 1 66 ? -21.219 22.688 18.391 1 91.94 66 GLY B CA 1
ATOM 4563 C C . GLY B 1 66 ? -22.297 22.672 17.312 1 91.94 66 GLY B C 1
ATOM 4564 O O . GLY B 1 66 ? -23.422 22.25 17.547 1 91.94 66 GLY B O 1
ATOM 4565 N N . HIS B 1 67 ? -22.031 23.188 16.141 1 94.69 67 HIS B N 1
ATOM 4566 C CA . HIS B 1 67 ? -23 23.219 15.039 1 94.69 67 HIS B CA 1
ATOM 4567 C C . HIS B 1 67 ? -22.953 21.922 14.25 1 94.69 67 HIS B C 1
ATOM 4569 O O . HIS B 1 67 ? -22.266 21.828 13.227 1 94.69 67 HIS B O 1
ATOM 4575 N N . SER B 1 68 ? -23.734 20.984 14.609 1 92.75 68 SER B N 1
ATOM 4576 C CA . SER B 1 68 ? -23.688 19.641 14.062 1 92.75 68 SER B CA 1
ATOM 4577 C C . SER B 1 68 ? -24.016 19.625 12.578 1 92.75 68 SER B C 1
ATOM 4579 O O . SER B 1 68 ? -23.375 18.922 11.797 1 92.75 68 SER B O 1
ATOM 4581 N N . SER B 1 69 ? -25 20.391 12.211 1 91.5 69 SER B N 1
ATOM 4582 C CA . SER B 1 69 ? -25.422 20.391 10.812 1 91.5 69 SER B CA 1
ATOM 4583 C C . SER B 1 69 ? -24.328 20.953 9.914 1 91.5 69 SER B C 1
ATOM 4585 O O . SER B 1 69 ? -24.047 20.406 8.844 1 91.5 69 SER B O 1
ATOM 4587 N N . ALA B 1 70 ? -23.766 22 10.344 1 94.19 70 ALA B N 1
ATOM 4588 C CA . ALA B 1 70 ? -22.672 22.609 9.578 1 94.19 70 ALA B CA 1
ATOM 4589 C C . ALA B 1 70 ? -21.484 21.656 9.477 1 94.19 70 ALA B C 1
ATOM 4591 O O . ALA B 1 70 ? -20.875 21.531 8.414 1 94.19 70 ALA B O 1
ATOM 4592 N N . VAL B 1 71 ? -21.156 21 10.562 1 94.44 71 VAL B N 1
ATOM 4593 C CA . VAL B 1 71 ? -20.047 20.047 10.609 1 94.44 71 VAL B CA 1
ATOM 4594 C C . VAL B 1 71 ? -20.297 18.922 9.602 1 94.44 71 VAL B C 1
ATOM 4596 O O . VAL B 1 71 ? -19.391 18.578 8.828 1 94.44 71 VAL B O 1
ATOM 4599 N N . GLU B 1 72 ? -21.422 18.453 9.602 1 90.31 72 GLU B N 1
ATOM 4600 C CA . GLU B 1 72 ? -21.781 17.375 8.672 1 90.31 72 GLU B CA 1
ATOM 4601 C C . GLU B 1 72 ? -21.594 17.812 7.227 1 90.31 72 GLU B C 1
ATOM 4603 O O . GLU B 1 72 ? -21 17.078 6.426 1 90.31 72 GLU B O 1
ATOM 4608 N N . LEU B 1 73 ? -22.047 18.984 6.918 1 87.56 73 LEU B N 1
ATOM 4609 C CA . LEU B 1 73 ? -21.969 19.484 5.551 1 87.56 73 LEU B CA 1
ATOM 4610 C C . LEU B 1 73 ? -20.516 19.719 5.137 1 87.56 73 LEU B C 1
ATOM 4612 O O . LEU B 1 73 ? -20.125 19.391 4.02 1 87.56 73 LEU B O 1
ATOM 4616 N N . LEU B 1 74 ? -19.781 20.312 6.02 1 90.38 74 LEU B N 1
ATOM 4617 C CA . LEU B 1 74 ? -18.375 20.594 5.727 1 90.38 74 LEU B CA 1
ATOM 4618 C C . LEU B 1 74 ? -17.609 19.297 5.504 1 90.38 74 LEU B C 1
ATOM 4620 O O . LEU B 1 74 ? -16.797 19.203 4.574 1 90.38 74 LEU B O 1
ATOM 4624 N N . LEU B 1 75 ? -17.859 18.281 6.289 1 87.19 75 LEU B N 1
ATOM 4625 C CA . LEU B 1 75 ? -17.203 16.984 6.145 1 87.19 75 LEU B CA 1
ATOM 4626 C C . LEU B 1 75 ? -17.594 16.312 4.832 1 87.19 75 LEU B C 1
ATOM 4628 O O . LEU B 1 75 ? -16.75 15.734 4.148 1 87.19 75 LEU B O 1
ATOM 4632 N N . ALA B 1 76 ? -18.797 16.438 4.504 1 77.69 76 ALA B N 1
ATOM 4633 C CA . ALA B 1 76 ? -19.281 15.883 3.246 1 77.69 76 ALA B CA 1
ATOM 4634 C C . ALA B 1 76 ? -18.609 16.562 2.051 1 77.69 76 ALA B C 1
ATOM 4636 O O . ALA B 1 76 ? -18.562 15.984 0.96 1 77.69 76 ALA B O 1
ATOM 4637 N N . SER B 1 77 ? -18.188 17.766 2.34 1 80.12 77 SER B N 1
ATOM 4638 C CA . SER B 1 77 ? -17.562 18.531 1.271 1 80.12 77 SER B CA 1
ATOM 4639 C C . SER B 1 77 ? -16.047 18.344 1.282 1 80.12 77 SER B C 1
ATOM 4641 O O . SER B 1 77 ? -15.32 19.047 0.578 1 80.12 77 SER B O 1
ATOM 4643 N N . GLY B 1 78 ? -15.547 17.5 2.172 1 78.5 78 GLY B N 1
ATOM 4644 C CA . GLY B 1 78 ? -14.141 17.125 2.109 1 78.5 78 GLY B CA 1
ATOM 4645 C C . GLY B 1 78 ? -13.281 17.828 3.135 1 78.5 78 GLY B C 1
ATOM 4646 O O . GLY B 1 78 ? -12.055 17.797 3.047 1 78.5 78 GLY B O 1
ATOM 4647 N N . ALA B 1 79 ? -13.914 18.5 4.055 1 86.69 79 ALA B N 1
ATOM 4648 C CA . ALA B 1 79 ? -13.125 19.141 5.098 1 86.69 79 ALA B CA 1
ATOM 4649 C C . ALA B 1 79 ? -12.352 18.109 5.914 1 86.69 79 ALA B C 1
ATOM 4651 O O . ALA B 1 79 ? -12.852 17.016 6.184 1 86.69 79 ALA B O 1
ATOM 4652 N N . ASN B 1 80 ? -11.141 18.438 6.297 1 86.19 80 ASN B N 1
ATOM 4653 C CA . ASN B 1 80 ? -10.242 17.531 7.016 1 86.19 80 ASN B CA 1
ATOM 4654 C C . ASN B 1 80 ? -10.469 17.609 8.523 1 86.19 80 ASN B C 1
ATOM 4656 O O . ASN B 1 80 ? -10.133 18.594 9.164 1 86.19 80 ASN B O 1
ATOM 4660 N N . PRO B 1 81 ? -10.969 16.547 9.078 1 91 81 PRO B N 1
ATOM 4661 C CA . PRO B 1 81 ? -11.211 16.562 10.523 1 91 81 PRO B CA 1
ATOM 4662 C C . PRO B 1 81 ? -9.922 16.547 11.344 1 91 81 PRO B C 1
ATOM 4664 O O . PRO B 1 81 ? -9.953 16.781 12.555 1 91 81 PRO B O 1
ATOM 4667 N N . ASN B 1 82 ? -8.781 16.297 10.719 1 90.31 82 ASN B N 1
ATOM 4668 C CA . ASN B 1 82 ? -7.504 16.203 11.422 1 90.31 82 ASN B CA 1
ATOM 4669 C C . ASN B 1 82 ? -6.605 17.406 11.086 1 90.31 82 ASN B C 1
ATOM 4671 O O . ASN B 1 82 ? -5.398 17.359 11.344 1 90.31 82 ASN B O 1
ATOM 4675 N N . HIS B 1 83 ? -7.199 18.406 10.469 1 90.12 83 HIS B N 1
ATOM 4676 C CA . HIS B 1 83 ? -6.438 19.625 10.18 1 90.12 83 HIS B CA 1
ATOM 4677 C C . HIS B 1 83 ? -5.852 20.219 11.453 1 90.12 83 HIS B C 1
ATOM 4679 O O . HIS B 1 83 ? -6.57 20.406 12.438 1 90.12 83 HIS B O 1
ATOM 4685 N N . ARG B 1 84 ? -4.57 20.516 11.453 1 90.06 84 ARG B N 1
ATOM 4686 C CA . ARG B 1 84 ? -3.918 21.078 12.625 1 90.06 84 ARG B CA 1
ATOM 4687 C C . ARG B 1 84 ? -3.863 22.609 12.531 1 90.06 84 ARG B C 1
ATOM 4689 O O . ARG B 1 84 ? -3.326 23.156 11.57 1 90.06 84 ARG B O 1
ATOM 4696 N N . CYS B 1 85 ? -4.441 23.281 13.508 1 92.81 85 CYS B N 1
ATOM 4697 C CA . CYS B 1 85 ? -4.324 24.734 13.617 1 92.81 85 CYS B CA 1
ATOM 4698 C C . CYS B 1 85 ? -2.93 25.125 14.086 1 92.81 85 CYS B C 1
ATOM 4700 O O . CYS B 1 85 ? -2.051 24.281 14.234 1 92.81 85 CYS B O 1
ATOM 4702 N N . LEU B 1 86 ? -2.734 26.422 14.258 1 88.12 86 LEU B N 1
ATOM 4703 C CA . LEU B 1 86 ? -1.418 26.922 14.664 1 88.12 86 LEU B CA 1
ATOM 4704 C C . LEU B 1 86 ? -1.045 26.391 16.047 1 88.12 86 LEU B C 1
ATOM 4706 O O . LEU B 1 86 ? 0.13 26.141 16.328 1 88.12 86 LEU B O 1
ATOM 4710 N N . ASP B 1 87 ? -2.051 26.156 16.859 1 90.69 87 ASP B N 1
ATOM 4711 C CA . ASP B 1 87 ? -1.783 25.656 18.203 1 90.69 87 ASP B CA 1
ATOM 4712 C C . ASP B 1 87 ? -1.768 24.141 18.234 1 90.69 87 ASP B C 1
ATOM 4714 O O . ASP B 1 87 ? -1.714 23.531 19.297 1 90.69 87 ASP B O 1
ATOM 4718 N N . GLY B 1 88 ? -1.935 23.5 17.062 1 91 88 GLY B N 1
ATOM 4719 C CA . GLY B 1 88 ? -1.849 22.062 16.953 1 91 88 GLY B CA 1
ATOM 4720 C C . GLY B 1 88 ? -3.182 21.359 17.156 1 91 88 GLY B C 1
ATOM 4721 O O . GLY B 1 88 ? -3.307 20.172 16.891 1 91 88 GLY B O 1
ATOM 4722 N N . SER B 1 89 ? -4.129 22.125 17.656 1 94.69 89 SER B N 1
ATOM 4723 C CA . SER B 1 89 ? -5.426 21.5 17.875 1 94.69 89 SER B CA 1
ATOM 4724 C C . SER B 1 89 ? -6.141 21.234 16.547 1 94.69 89 SER B C 1
ATOM 4726 O O . SER B 1 89 ? -5.867 21.891 15.547 1 94.69 89 SER B O 1
ATOM 4728 N N . THR B 1 90 ? -6.969 20.234 16.578 1 95 90 THR B N 1
ATOM 4729 C CA . THR B 1 90 ? -7.707 19.797 15.398 1 95 90 THR B CA 1
ATOM 4730 C C . THR B 1 90 ? -9.211 19.969 15.609 1 95 90 THR B C 1
ATOM 4732 O O . THR B 1 90 ? -9.664 20.203 16.734 1 95 90 THR B O 1
ATOM 4735 N N . PRO B 1 91 ? -10.023 19.891 14.523 1 96 91 PRO B N 1
ATOM 4736 C CA . PRO B 1 91 ? -11.477 19.906 14.68 1 96 91 PRO B CA 1
ATOM 4737 C C . PRO B 1 91 ? -11.977 18.844 15.656 1 96 91 PRO B C 1
ATOM 4739 O O . PRO B 1 91 ? -12.992 19.031 16.328 1 96 91 PRO B O 1
ATOM 4742 N N . VAL B 1 92 ? -11.266 17.766 15.797 1 95.75 92 VAL B N 1
ATOM 4743 C CA . VAL B 1 92 ? -11.641 16.734 16.75 1 95.75 92 VAL B CA 1
ATOM 4744 C C . VAL B 1 92 ? -11.492 17.266 18.172 1 95.75 92 VAL B C 1
ATOM 4746 O O . VAL B 1 92 ? -12.359 17.031 19.031 1 95.75 92 VAL B O 1
ATOM 4749 N N . HIS B 1 93 ? -10.422 17.969 18.438 1 95.88 93 HIS B N 1
ATOM 4750 C CA . HIS B 1 93 ? -10.281 18.656 19.719 1 95.88 93 HIS B CA 1
ATOM 4751 C C . HIS B 1 93 ? -11.461 19.578 19.984 1 95.88 93 HIS B C 1
ATOM 4753 O O . HIS B 1 93 ? -12.078 19.531 21.062 1 95.88 93 HIS B O 1
ATOM 4759 N N . ALA B 1 94 ? -11.719 20.406 19 1 95.75 94 ALA B N 1
ATOM 4760 C CA . ALA B 1 94 ? -12.789 21.406 19.109 1 95.75 94 ALA B CA 1
ATOM 4761 C C . ALA B 1 94 ? -14.133 20.734 19.375 1 95.75 94 ALA B C 1
ATOM 4763 O O . ALA B 1 94 ? -14.906 21.172 20.219 1 95.75 94 ALA B O 1
ATOM 4764 N N . GLY B 1 95 ? -14.422 19.703 18.609 1 94.94 95 GLY B N 1
ATOM 4765 C CA . GLY B 1 95 ? -15.648 18.953 18.812 1 94.94 95 GLY B CA 1
ATOM 4766 C C . GLY B 1 95 ? -15.75 18.328 20.188 1 94.94 95 GLY B C 1
ATOM 4767 O O . GLY B 1 95 ? -16.828 18.297 20.797 1 94.94 95 GLY B O 1
ATOM 4768 N N . ALA B 1 96 ? -14.688 17.812 20.641 1 93.88 96 ALA B N 1
ATOM 4769 C CA . ALA B 1 96 ? -14.656 17.25 21.984 1 93.88 96 ALA B CA 1
ATOM 4770 C C . ALA B 1 96 ? -14.938 18.312 23.047 1 93.88 96 ALA B C 1
ATOM 4772 O O . ALA B 1 96 ? -15.672 18.078 24 1 93.88 96 ALA B O 1
ATOM 4773 N N . PHE B 1 97 ? -14.398 19.438 22.875 1 94.25 97 PHE B N 1
ATOM 4774 C CA . PHE B 1 97 ? -14.562 20.547 23.812 1 94.25 97 PHE B CA 1
ATOM 4775 C C . PHE B 1 97 ? -16 21.016 23.828 1 94.25 97 PHE B C 1
ATOM 4777 O O . PHE B 1 97 ? -16.531 21.375 24.891 1 94.25 97 PHE B O 1
ATOM 4784 N N . SER B 1 98 ? -16.641 21.078 22.703 1 91.62 98 SER B N 1
ATOM 4785 C CA . SER B 1 98 ? -18 21.609 22.594 1 91.62 98 SER B CA 1
ATOM 4786 C C . SER B 1 98 ? -18.969 20.797 23.438 1 91.62 98 SER B C 1
ATOM 4788 O O . SER B 1 98 ? -20.047 21.297 23.812 1 91.62 98 SER B O 1
ATOM 4790 N N . GLY B 1 99 ? -18.672 19.562 23.625 1 89.94 99 GLY B N 1
ATOM 4791 C CA . GLY B 1 99 ? -19.516 18.703 24.422 1 89.94 99 GLY B CA 1
ATOM 4792 C C . GLY B 1 99 ? -20.688 18.109 23.656 1 89.94 99 GLY B C 1
ATOM 4793 O O . GLY B 1 99 ? -21.5 17.359 24.203 1 89.94 99 GLY B O 1
ATOM 4794 N N . ARG B 1 100 ? -20.797 18.453 22.453 1 89.94 100 ARG B N 1
ATOM 4795 C CA . ARG B 1 100 ? -21.875 17.906 21.625 1 89.94 100 ARG B CA 1
ATOM 4796 C C . ARG B 1 100 ? -21.453 16.594 20.984 1 89.94 100 ARG B C 1
ATOM 4798 O O . ARG B 1 100 ? -20.688 16.578 20.016 1 89.94 100 ARG B O 1
ATOM 4805 N N . SER B 1 101 ? -22.031 15.562 21.438 1 88.38 101 SER B N 1
ATOM 4806 C CA . SER B 1 101 ? -21.625 14.227 21.031 1 88.38 101 SER B CA 1
ATOM 4807 C C . SER B 1 101 ? -21.844 14 19.547 1 88.38 101 SER B C 1
ATOM 4809 O O . SER B 1 101 ? -21.062 13.281 18.906 1 88.38 101 SER B O 1
ATOM 4811 N N . LEU B 1 102 ? -22.875 14.594 19.016 1 89.25 102 LEU B N 1
ATOM 4812 C CA . LEU B 1 102 ? -23.156 14.398 17.609 1 89.25 102 LEU B CA 1
ATOM 4813 C C . LEU B 1 102 ? -22.078 15.023 16.734 1 89.25 102 LEU B C 1
ATOM 4815 O O . LEU B 1 102 ? -21.719 14.477 15.695 1 89.25 102 LEU B O 1
ATOM 4819 N N . VAL B 1 103 ? -21.594 16.141 17.141 1 93.19 103 VAL B N 1
ATOM 4820 C CA . VAL B 1 103 ? -20.5 16.797 16.438 1 93.19 103 VAL B CA 1
ATOM 4821 C C . VAL B 1 103 ? -19.281 15.891 16.422 1 93.19 103 VAL B C 1
ATOM 4823 O O . VAL B 1 103 ? -18.688 15.648 15.367 1 93.19 103 VAL B O 1
ATOM 4826 N N . LEU B 1 104 ? -18.969 15.422 17.578 1 92.94 104 LEU B N 1
ATOM 4827 C CA . LEU B 1 104 ? -17.812 14.547 17.688 1 92.94 104 LEU B CA 1
ATOM 4828 C C . LEU B 1 104 ? -18 13.281 16.875 1 92.94 104 LEU B C 1
ATOM 4830 O O . LEU B 1 104 ? -17.062 12.828 16.203 1 92.94 104 LEU B O 1
ATOM 4834 N N . LEU B 1 105 ? -19.141 12.766 16.891 1 89.75 105 LEU B N 1
ATOM 4835 C CA . LEU B 1 105 ? -19.438 11.555 16.125 1 89.75 105 LEU B CA 1
ATOM 4836 C C . LEU B 1 105 ? -19.219 11.781 14.633 1 89.75 105 LEU B C 1
ATOM 4838 O O . LEU B 1 105 ? -18.594 10.961 13.961 1 89.75 105 LEU B O 1
ATOM 4842 N N . HIS B 1 106 ? -19.703 12.875 14.125 1 89.69 106 HIS B N 1
ATOM 4843 C CA . HIS B 1 106 ? -19.5 13.195 12.711 1 89.69 106 HIS B CA 1
ATOM 4844 C C . HIS B 1 106 ? -18.016 13.289 12.375 1 89.69 106 HIS B C 1
ATOM 4846 O O . HIS B 1 106 ? -17.578 12.789 11.336 1 89.69 106 HIS B O 1
ATOM 4852 N N . LEU B 1 107 ? -17.281 13.906 13.25 1 92.56 107 LEU B N 1
ATOM 4853 C CA . LEU B 1 107 ? -15.844 14.062 13.031 1 92.56 107 LEU B CA 1
ATOM 4854 C C . LEU B 1 107 ? -15.141 12.711 13.008 1 92.56 107 LEU B C 1
ATOM 4856 O O . LEU B 1 107 ? -14.305 12.453 12.141 1 92.56 107 LEU B O 1
ATOM 4860 N N . LEU B 1 108 ? -15.516 11.859 13.945 1 89.81 108 LEU B N 1
ATOM 4861 C CA . LEU B 1 108 ? -14.883 10.555 14.055 1 89.81 108 LEU B CA 1
ATOM 4862 C C . LEU B 1 108 ? -15.25 9.672 12.867 1 89.81 108 LEU B C 1
ATOM 4864 O O . LEU B 1 108 ? -14.406 8.938 12.344 1 89.81 108 LEU B O 1
ATOM 4868 N N . GLN B 1 109 ? -16.453 9.773 12.414 1 81.5 109 GLN B N 1
ATOM 4869 C CA . GLN B 1 109 ? -16.922 9 11.266 1 81.5 109 GLN B CA 1
ATOM 4870 C C . GLN B 1 109 ? -16.172 9.422 10 1 81.5 109 GLN B C 1
ATOM 4872 O O . GLN B 1 109 ? -16.016 8.617 9.078 1 81.5 109 GLN B O 1
ATOM 4877 N N . ALA B 1 110 ? -15.773 10.641 9.984 1 80.94 110 ALA B N 1
ATOM 4878 C CA . ALA B 1 110 ? -15.055 11.156 8.82 1 80.94 110 ALA B CA 1
ATOM 4879 C C . ALA B 1 110 ? -13.555 10.883 8.93 1 80.94 110 ALA B C 1
ATOM 4881 O O . ALA B 1 110 ? -12.773 11.352 8.109 1 80.94 110 ALA B O 1
ATOM 4882 N N . GLY B 1 111 ? -13.141 10.172 9.992 1 82.25 111 GLY B N 1
ATOM 4883 C CA . GLY B 1 111 ? -11.75 9.781 10.117 1 82.25 111 GLY B CA 1
ATOM 4884 C C . GLY B 1 111 ? -10.992 10.586 11.148 1 82.25 111 GLY B C 1
ATOM 4885 O O . GLY B 1 111 ? -9.758 10.523 11.211 1 82.25 111 GLY B O 1
ATOM 4886 N N . GLY B 1 112 ? -11.68 11.352 11.914 1 89.75 112 GLY B N 1
ATOM 4887 C CA . GLY B 1 112 ? -11.016 12.07 12.992 1 89.75 112 GLY B CA 1
ATOM 4888 C C . GLY B 1 112 ? -10.227 11.164 13.914 1 89.75 112 GLY B C 1
ATOM 4889 O O . GLY B 1 112 ? -10.672 10.055 14.234 1 89.75 112 GLY B O 1
ATOM 4890 N N . ASP B 1 113 ? -9.086 11.602 14.336 1 90 113 ASP B N 1
ATOM 4891 C CA . ASP B 1 113 ? -8.172 10.789 15.133 1 90 113 ASP B CA 1
ATOM 4892 C C . ASP B 1 113 ? -8.078 11.32 16.562 1 90 113 ASP B C 1
ATOM 4894 O O . ASP B 1 113 ? -7.699 12.477 16.781 1 90 113 ASP B O 1
ATOM 4898 N N . LEU B 1 114 ? -8.367 10.539 17.531 1 92.81 114 LEU B N 1
ATOM 4899 C CA . LEU B 1 114 ? -8.414 10.906 18.938 1 92.81 114 LEU B CA 1
ATOM 4900 C C . LEU B 1 114 ? -7.016 10.938 19.547 1 92.81 114 LEU B C 1
ATOM 4902 O O . LEU B 1 114 ? -6.824 11.438 20.656 1 92.81 114 LEU B O 1
ATOM 4906 N N . ARG B 1 115 ? -6.043 10.523 18.828 1 90.88 115 ARG B N 1
ATOM 4907 C CA . ARG B 1 115 ? -4.691 10.383 19.375 1 90.88 115 ARG B CA 1
ATOM 4908 C C . ARG B 1 115 ? -3.881 11.656 19.156 1 90.88 115 ARG B C 1
ATOM 4910 O O . ARG B 1 115 ? -2.814 11.828 19.75 1 90.88 115 ARG B O 1
ATOM 4917 N N . LEU B 1 116 ? -4.383 12.484 18.281 1 91.81 116 LEU B N 1
ATOM 4918 C CA . LEU B 1 116 ? -3.643 13.703 17.969 1 91.81 116 LEU B CA 1
ATOM 4919 C C . LEU B 1 116 ? -3.574 14.617 19.188 1 91.81 116 LEU B C 1
ATOM 4921 O O . LEU B 1 116 ? -4.5 14.648 20 1 91.81 116 LEU B O 1
ATOM 4925 N N . ARG B 1 117 ? -2.439 15.359 19.312 1 92.81 117 ARG B N 1
ATOM 4926 C CA . ARG B 1 117 ? -2.227 16.266 20.438 1 92.81 117 ARG B CA 1
ATOM 4927 C C . ARG B 1 117 ? -1.977 17.688 19.953 1 92.81 117 ARG B C 1
ATOM 4929 O O . ARG B 1 117 ? -1.452 17.906 18.859 1 92.81 117 ARG B O 1
ATOM 4936 N N . ASP B 1 118 ? -2.441 18.625 20.75 1 91.88 118 ASP B N 1
ATOM 4937 C CA . ASP B 1 118 ? -2.117 20.016 20.453 1 91.88 118 ASP B CA 1
ATOM 4938 C C . ASP B 1 118 ? -0.697 20.359 20.891 1 91.88 118 ASP B C 1
ATOM 4940 O O . ASP B 1 118 ? 0.062 19.469 21.297 1 91.88 118 ASP B O 1
ATOM 4944 N N . GLN B 1 119 ? -0.31 21.578 20.781 1 87.88 119 GLN B N 1
ATOM 4945 C CA . GLN B 1 119 ? 1.061 22 21.047 1 87.88 119 GLN B CA 1
ATOM 4946 C C . GLN B 1 119 ? 1.413 21.781 22.516 1 87.88 119 GLN B C 1
ATOM 4948 O O . GLN B 1 119 ? 2.58 21.578 22.859 1 87.88 119 GLN B O 1
ATOM 4953 N N . GLN B 1 120 ? 0.396 21.797 23.406 1 89.94 120 GLN B N 1
ATOM 4954 C CA . GLN B 1 120 ? 0.626 21.594 24.828 1 89.94 120 GLN B CA 1
ATOM 4955 C C . GLN B 1 120 ? 0.564 20.125 25.203 1 89.94 120 GLN B C 1
ATOM 4957 O O . GLN B 1 120 ? 0.725 19.766 26.375 1 89.94 120 GLN B O 1
ATOM 4962 N N . GLY B 1 121 ? 0.325 19.281 24.219 1 89.81 121 GLY B N 1
ATOM 4963 C CA . GLY B 1 121 ? 0.309 17.844 24.453 1 89.81 121 GLY B CA 1
ATOM 4964 C C . GLY B 1 121 ? -1.059 17.328 24.859 1 89.81 121 GLY B C 1
ATOM 4965 O O . GLY B 1 121 ? -1.188 16.172 25.297 1 89.81 121 GLY B O 1
ATOM 4966 N N . HIS B 1 122 ? -2.066 18.172 24.797 1 93 122 HIS B N 1
ATOM 4967 C CA . HIS B 1 122 ? -3.4 17.766 25.219 1 93 122 HIS B CA 1
ATOM 4968 C C . HIS B 1 122 ? -4.109 16.984 24.109 1 93 122 HIS B C 1
ATOM 4970 O O . HIS B 1 122 ? -4.055 17.375 22.938 1 93 122 HIS B O 1
ATOM 4976 N N . SER B 1 123 ? -4.777 15.898 24.5 1 92.31 123 SER B N 1
ATOM 4977 C CA . SER B 1 123 ? -5.586 15.102 23.578 1 92.31 123 SER B CA 1
ATOM 4978 C C . SER B 1 123 ? -7.02 15.617 23.516 1 92.31 123 SER B C 1
ATOM 4980 O O . SER B 1 123 ? -7.418 16.453 24.328 1 92.31 123 SER B O 1
ATOM 4982 N N . PRO B 1 124 ? -7.812 15.164 22.531 1 93.06 124 PRO B N 1
ATOM 4983 C CA . PRO B 1 124 ? -9.234 15.5 22.516 1 93.06 124 PRO B CA 1
ATOM 4984 C C . PRO B 1 124 ? -9.953 15.102 23.812 1 93.06 124 PRO B C 1
ATOM 4986 O O . PRO B 1 124 ? -10.875 15.797 24.25 1 93.06 124 PRO B O 1
ATOM 4989 N N . GLN B 1 125 ? -9.57 14.039 24.438 1 92.38 125 GLN B N 1
ATOM 4990 C CA . GLN B 1 125 ? -10.133 13.672 25.734 1 92.38 125 GLN B CA 1
ATOM 4991 C C . GLN B 1 125 ? -9.875 14.758 26.781 1 92.38 125 GLN B C 1
ATOM 4993 O O . GLN B 1 125 ? -10.766 15.102 27.562 1 92.38 125 GLN B O 1
ATOM 4998 N N . ASP B 1 126 ? -8.633 15.242 26.781 1 92.44 126 ASP B N 1
ATOM 4999 C CA . ASP B 1 126 ? -8.305 16.328 27.688 1 92.44 126 ASP B CA 1
ATOM 5000 C C . ASP B 1 126 ? -9.188 17.547 27.438 1 92.44 126 ASP B C 1
ATOM 5002 O O . ASP B 1 126 ? -9.648 18.203 28.391 1 92.44 126 ASP B O 1
ATOM 5006 N N . TRP B 1 127 ? -9.383 17.844 26.156 1 94.12 127 TRP B N 1
ATOM 5007 C CA . TRP B 1 127 ? -10.219 18.984 25.812 1 94.12 127 TRP B CA 1
ATOM 5008 C C . TRP B 1 127 ? -11.664 18.766 26.266 1 94.12 127 TRP B C 1
ATOM 5010 O O . TRP B 1 127 ? -12.328 19.688 26.719 1 94.12 127 TRP B O 1
ATOM 5020 N N . ALA B 1 128 ? -12.18 17.547 26.047 1 92.81 128 ALA B N 1
ATOM 5021 C CA . ALA B 1 128 ? -13.531 17.203 26.5 1 92.81 128 ALA B CA 1
ATOM 5022 C C . ALA B 1 128 ? -13.688 17.438 28 1 92.81 128 ALA B C 1
ATOM 5024 O O . ALA B 1 128 ? -14.734 17.906 28.453 1 92.81 128 ALA B O 1
ATOM 5025 N N . GLU B 1 129 ? -12.695 17.094 28.734 1 90.75 129 GLU B N 1
ATOM 5026 C CA . GLU B 1 129 ? -12.719 17.25 30.188 1 90.75 129 GLU B CA 1
ATOM 5027 C C . GLU B 1 129 ? -12.703 18.719 30.594 1 90.75 129 GLU B C 1
ATOM 5029 O O . GLU B 1 129 ? -13.203 19.078 31.656 1 90.75 129 GLU B O 1
ATOM 5034 N N . GLN B 1 130 ? -12.109 19.484 29.812 1 86.62 130 GLN B N 1
ATOM 5035 C CA . GLN B 1 130 ? -12.023 20.922 30.094 1 86.62 130 GLN B CA 1
ATOM 5036 C C . GLN B 1 130 ? -13.328 21.625 29.734 1 86.62 130 GLN B C 1
ATOM 5038 O O . GLN B 1 130 ? -13.617 22.703 30.25 1 86.62 130 GLN B O 1
ATOM 5043 N N . GLY B 1 131 ? -13.93 21.016 28.781 1 78.12 131 GLY B N 1
ATOM 5044 C CA . GLY B 1 131 ? -15.18 21.641 28.344 1 78.12 131 GLY B CA 1
ATOM 5045 C C . GLY B 1 131 ? -16.234 21.641 29.438 1 78.12 131 GLY B C 1
ATOM 5046 O O . GLY B 1 131 ? -16.062 21.031 30.484 1 78.12 131 GLY B O 1
ATOM 5047 N N . GLY B 1 132 ? -17.312 22.516 29.406 1 65.06 132 GLY B N 1
ATOM 5048 C CA . GLY B 1 132 ? -18.375 22.688 30.375 1 65.06 132 GLY B CA 1
ATOM 5049 C C . GLY B 1 132 ? -19.078 21.406 30.75 1 65.06 132 GLY B C 1
ATOM 5050 O O . GLY B 1 132 ? -19.109 20.453 29.953 1 65.06 132 GLY B O 1
ATOM 5051 N N . ALA B 1 133 ? -19.297 21.109 32.125 1 56.72 133 ALA B N 1
ATOM 5052 C CA . ALA B 1 133 ? -19.641 19.953 32.969 1 56.72 133 ALA B CA 1
ATOM 5053 C C . ALA B 1 133 ? -20.703 19.094 32.312 1 56.72 133 ALA B C 1
ATOM 5055 O O . ALA B 1 133 ? -20.547 17.875 32.188 1 56.72 133 ALA B O 1
ATOM 5056 N N . LYS B 1 134 ? -21.891 19.562 31.969 1 56.59 134 LYS B N 1
ATOM 5057 C CA . LYS B 1 134 ? -23.016 18.656 31.703 1 56.59 134 LYS B CA 1
ATOM 5058 C C . LYS B 1 134 ? -22.828 17.953 30.359 1 56.59 134 LYS B C 1
ATOM 5060 O O . LYS B 1 134 ? -23.047 16.75 30.25 1 56.59 134 LYS B O 1
ATOM 5065 N N . GLN B 1 135 ? -22.359 18.609 29.312 1 64.19 135 GLN B N 1
ATOM 5066 C CA . GLN B 1 135 ? -22.312 18.062 27.969 1 64.19 135 GLN B CA 1
ATOM 5067 C C . GLN B 1 135 ? -21.047 17.25 27.75 1 64.19 135 GLN B C 1
ATOM 5069 O O . GLN B 1 135 ? -21.031 16.328 26.922 1 64.19 135 GLN B O 1
ATOM 5074 N N . SER B 1 136 ? -20.219 17.281 28.734 1 78.38 136 SER B N 1
ATOM 5075 C CA . SER B 1 136 ? -18.938 16.609 28.562 1 78.38 136 SER B CA 1
ATOM 5076 C C . SER B 1 136 ? -19.047 15.125 28.875 1 78.38 136 SER B C 1
ATOM 5078 O O . SER B 1 136 ? -18.328 14.305 28.297 1 78.38 136 SER B O 1
ATOM 5080 N N . TRP B 1 137 ? -20.125 14.844 29.578 1 82.56 137 TRP B N 1
ATOM 5081 C CA . TRP B 1 137 ? -20.203 13.438 29.984 1 82.56 137 TRP B CA 1
ATOM 5082 C C . TRP B 1 137 ? -20.5 12.547 28.781 1 82.56 137 TRP B C 1
ATOM 5084 O O . TRP B 1 137 ? -19.922 11.477 28.641 1 82.56 137 TRP B O 1
ATOM 5094 N N . GLU B 1 138 ? -21.391 13.008 27.969 1 83.69 138 GLU B N 1
ATOM 5095 C CA . GLU B 1 138 ? -21.75 12.211 26.797 1 83.69 138 GLU B CA 1
ATOM 5096 C C . GLU B 1 138 ? -20.547 12.07 25.844 1 83.69 138 GLU B C 1
ATOM 5098 O O . GLU B 1 138 ? -20.344 11 25.266 1 83.69 138 GLU B O 1
ATOM 5103 N N . THR B 1 139 ? -19.906 13.125 25.766 1 89.56 139 THR B N 1
ATOM 5104 C CA . THR B 1 139 ? -18.734 13.109 24.875 1 89.56 139 THR B CA 1
ATOM 5105 C C . THR B 1 139 ? -17.656 12.188 25.422 1 89.56 139 THR B C 1
ATOM 5107 O O . THR B 1 139 ? -17.031 11.43 24.672 1 89.56 139 THR B O 1
ATOM 5110 N N . LEU B 1 140 ? -17.5 12.195 26.703 1 90 140 LEU B N 1
ATOM 5111 C CA . LEU B 1 140 ? -16.5 11.344 27.328 1 90 140 LEU B CA 1
ATOM 5112 C C . LEU B 1 140 ? -16.891 9.875 27.219 1 90 140 LEU B C 1
ATOM 5114 O O . LEU B 1 140 ? -16.031 9.008 27.031 1 90 140 LEU B O 1
ATOM 5118 N N . GLU B 1 141 ? -18.109 9.656 27.359 1 86.62 141 GLU B N 1
ATOM 5119 C CA . GLU B 1 141 ? -18.594 8.289 27.172 1 86.62 141 GLU B CA 1
ATOM 5120 C C . GLU B 1 141 ? -18.344 7.797 25.75 1 86.62 141 GLU B C 1
ATOM 5122 O O . GLU B 1 141 ? -17.969 6.641 25.547 1 86.62 141 GLU B O 1
ATOM 5127 N N . LEU B 1 142 ? -18.625 8.664 24.844 1 88.06 142 LEU B N 1
ATOM 5128 C CA . LEU B 1 142 ? -18.375 8.305 23.453 1 88.06 142 LEU B CA 1
ATOM 5129 C C . LEU B 1 142 ? -16.906 7.98 23.234 1 88.06 142 LEU B C 1
ATOM 5131 O O . LEU B 1 142 ? -16.578 7.004 22.562 1 88.06 142 LEU B O 1
ATOM 5135 N N . LEU B 1 143 ? -16.062 8.781 23.828 1 89.88 143 LEU B N 1
ATOM 5136 C CA . LEU B 1 143 ? -14.633 8.547 23.703 1 89.88 143 LEU B CA 1
ATOM 5137 C C . LEU B 1 143 ? -14.234 7.199 24.297 1 89.88 143 LEU B C 1
ATOM 5139 O O . LEU B 1 143 ? -13.445 6.461 23.703 1 89.88 143 LEU B O 1
ATOM 5143 N N . GLN B 1 144 ? -14.781 6.863 25.391 1 87.06 144 GLN B N 1
ATOM 5144 C CA . GLN B 1 144 ? -14.492 5.59 26.047 1 87.06 144 GLN B CA 1
ATOM 5145 C C . GLN B 1 144 ? -15 4.418 25.203 1 87.06 144 GLN B C 1
ATOM 5147 O O . GLN B 1 144 ? -14.336 3.379 25.125 1 87.06 144 GLN B O 1
ATOM 5152 N N . LEU B 1 145 ? -16.094 4.66 24.625 1 84.31 145 LEU B N 1
ATOM 5153 C CA . LEU B 1 145 ? -16.656 3.615 23.781 1 84.31 145 LEU B CA 1
ATOM 5154 C C . LEU B 1 145 ? -15.773 3.357 22.562 1 84.31 145 LEU B C 1
ATOM 5156 O O . LEU B 1 145 ? -15.562 2.207 22.188 1 84.31 145 LEU B O 1
ATOM 5160 N N . CYS B 1 146 ? -15.359 4.41 22 1 86.38 146 CYS B N 1
ATOM 5161 C CA . CYS B 1 146 ? -14.469 4.266 20.844 1 86.38 146 CYS B CA 1
ATOM 5162 C C . CYS B 1 146 ? -13.211 3.498 21.219 1 86.38 146 CYS B C 1
ATOM 5164 O O . CYS B 1 146 ? -12.781 2.6 20.484 1 86.38 146 CYS B O 1
ATOM 5166 N N . ARG B 1 147 ? -12.664 3.789 22.312 1 85.69 147 ARG B N 1
ATOM 5167 C CA . ARG B 1 147 ? -11.445 3.127 22.781 1 85.69 147 ARG B CA 1
ATOM 5168 C C . ARG B 1 147 ? -11.711 1.656 23.078 1 85.69 147 ARG B C 1
ATOM 5170 O O . ARG B 1 147 ? -10.898 0.792 22.734 1 85.69 147 ARG B O 1
ATOM 5177 N N . ALA B 1 148 ? -12.758 1.415 23.688 1 83.44 148 ALA B N 1
ATOM 5178 C CA . ALA B 1 148 ? -13.117 0.042 24.031 1 83.44 148 ALA B CA 1
ATOM 5179 C C . ALA B 1 148 ? -13.32 -0.803 22.781 1 83.44 148 ALA B C 1
ATOM 5181 O O . ALA B 1 148 ? -12.883 -1.956 22.719 1 83.44 148 ALA B O 1
ATOM 5182 N N . HIS B 1 149 ? -13.938 -0.181 21.875 1 81.19 149 HIS B N 1
ATOM 5183 C CA . HIS B 1 149 ? -14.188 -0.896 20.625 1 81.19 149 HIS B CA 1
ATOM 5184 C C . HIS B 1 149 ? -12.883 -1.223 19.906 1 81.19 149 HIS B C 1
ATOM 5186 O O . HIS B 1 149 ? -12.695 -2.346 19.438 1 81.19 149 HIS B O 1
ATOM 5192 N N . MET B 1 150 ? -12.07 -0.241 19.859 1 83.38 150 MET B N 1
ATOM 5193 C CA . MET B 1 150 ? -10.789 -0.468 19.203 1 83.38 150 MET B CA 1
ATOM 5194 C C . MET B 1 150 ? -9.977 -1.529 19.938 1 83.38 150 MET B C 1
ATOM 5196 O O . MET B 1 150 ? -9.344 -2.377 19.297 1 83.38 150 MET B O 1
ATOM 5200 N N . SER B 1 151 ? -9.992 -1.469 21.156 1 82 151 SER B N 1
ATOM 5201 C CA . SER B 1 151 ? -9.273 -2.455 21.969 1 82 151 SER B CA 1
ATOM 5202 C C . SER B 1 151 ? -9.789 -3.865 21.688 1 82 151 SER B C 1
ATOM 5204 O O . SER B 1 151 ? -9 -4.805 21.562 1 82 151 SER B O 1
ATOM 5206 N N . ALA B 1 152 ? -11.031 -3.957 21.516 1 76.75 152 ALA B N 1
ATOM 5207 C CA . ALA B 1 152 ? -11.641 -5.254 21.234 1 76.75 152 ALA B CA 1
ATOM 5208 C C . ALA B 1 152 ? -11.234 -5.758 19.859 1 76.75 152 ALA B C 1
ATOM 5210 O O . ALA B 1 152 ? -11.016 -6.957 19.672 1 76.75 152 ALA B O 1
ATOM 5211 N N . LEU B 1 153 ? -11.164 -4.867 19.016 1 74.5 153 LEU B N 1
ATOM 5212 C CA . LEU B 1 153 ? -10.828 -5.242 17.641 1 74.5 153 LEU B CA 1
ATOM 5213 C C . LEU B 1 153 ? -9.367 -5.676 17.531 1 74.5 153 LEU B C 1
ATOM 5215 O O . LEU B 1 153 ? -9.047 -6.629 16.828 1 74.5 153 LEU B O 1
ATOM 5219 N N . VAL B 1 154 ? -8.555 -4.953 18.188 1 74.5 154 VAL B N 1
ATOM 5220 C CA . VAL B 1 154 ? -7.121 -5.215 18.078 1 74.5 154 VAL B CA 1
ATOM 5221 C C . VAL B 1 154 ? -6.762 -6.473 18.859 1 74.5 154 VAL B C 1
ATOM 5223 O O . VAL B 1 154 ? -5.949 -7.285 18.422 1 74.5 154 VAL B O 1
ATOM 5226 N N . HIS B 1 155 ? -7.352 -6.664 19.984 1 70.31 155 HIS B N 1
ATOM 5227 C CA . HIS B 1 155 ? -6.961 -7.762 20.859 1 70.31 155 HIS B CA 1
ATOM 5228 C C . HIS B 1 155 ? -7.891 -8.961 20.688 1 70.31 155 HIS B C 1
ATOM 5230 O O . HIS B 1 155 ? -7.664 -10.016 21.281 1 70.31 155 HIS B O 1
ATOM 5236 N N . GLY B 1 156 ? -8.742 -8.898 19.688 1 62.91 156 GLY B N 1
ATOM 5237 C CA . GLY B 1 156 ? -9.609 -10.023 19.406 1 62.91 156 GLY B CA 1
ATOM 5238 C C . GLY B 1 156 ? -10.578 -10.336 20.531 1 62.91 156 GLY B C 1
ATOM 5239 O O . GLY B 1 156 ? -11.039 -11.477 20.656 1 62.91 156 GLY B O 1
ATOM 5240 N N . SER B 1 157 ? -10.648 -9.477 21.5 1 58.34 157 SER B N 1
ATOM 5241 C CA . SER B 1 157 ? -11.531 -9.773 22.625 1 58.34 157 SER B CA 1
ATOM 5242 C C . SER B 1 157 ? -12.992 -9.547 22.25 1 58.34 157 SER B C 1
ATOM 5244 O O . SER B 1 157 ? -13.289 -8.781 21.328 1 58.34 157 SER B O 1
ATOM 5246 N N . GLU B 1 158 ? -13.852 -10.609 22.516 1 51.44 158 GLU B N 1
ATOM 5247 C CA . GLU B 1 158 ? -15.289 -10.547 22.297 1 51.44 158 GLU B CA 1
ATOM 5248 C C . GLU B 1 158 ? -15.867 -9.211 22.75 1 51.44 158 GLU B C 1
ATOM 5250 O O . GLU B 1 158 ? -15.547 -8.734 23.844 1 51.44 158 GLU B O 1
ATOM 5255 N N . LEU B 1 159 ? -16 -8.344 21.984 1 49.09 159 LEU B N 1
ATOM 5256 C CA . LEU B 1 159 ? -16.672 -7.098 22.359 1 49.09 159 LEU B CA 1
ATOM 5257 C C . LEU B 1 159 ? -17.938 -7.379 23.172 1 49.09 159 LEU B C 1
ATOM 5259 O O . LEU B 1 159 ? -18.672 -8.32 22.875 1 49.09 159 LEU B O 1
ATOM 5263 N N . ALA B 1 160 ? -18.062 -7.191 24.438 1 40.06 160 ALA B N 1
ATOM 5264 C CA . ALA B 1 160 ? -19.391 -7.168 25.062 1 40.06 160 ALA B CA 1
ATOM 5265 C C . ALA B 1 160 ? -20.438 -6.637 24.094 1 40.06 160 ALA B C 1
ATOM 5267 O O . ALA B 1 160 ? -20.125 -5.863 23.188 1 40.06 160 ALA B O 1
ATOM 5268 N N . PRO B 1 161 ? -21.719 -7.227 24 1 36.81 161 PRO B N 1
ATOM 5269 C CA . PRO B 1 161 ? -22.812 -6.73 23.141 1 36.81 161 PRO B CA 1
ATOM 5270 C C . PRO B 1 161 ? -22.734 -5.227 22.906 1 36.81 161 PRO B C 1
ATOM 5272 O O . PRO B 1 161 ? -22.797 -4.445 23.859 1 36.81 161 PRO B O 1
ATOM 5275 N N . ALA B 1 162 ? -21.938 -4.734 22.141 1 37.88 162 ALA B N 1
ATOM 5276 C CA . ALA B 1 162 ? -21.547 -3.4 21.688 1 37.88 162 ALA B CA 1
ATOM 5277 C C . ALA B 1 162 ? -22.781 -2.514 21.5 1 37.88 162 ALA B C 1
ATOM 5279 O O . ALA B 1 162 ? -23.766 -2.934 20.891 1 37.88 162 ALA B O 1
ATOM 5280 N N . VAL B 1 163 ? -23.219 -1.669 22.281 1 37.53 163 VAL B N 1
ATOM 5281 C CA . VAL B 1 163 ? -23.906 -0.417 21.984 1 37.53 163 VAL B CA 1
ATOM 5282 C C . VAL B 1 163 ? -23.453 0.104 20.625 1 37.53 163 VAL B C 1
ATOM 5284 O O . VAL B 1 163 ? -22.281 0.439 20.438 1 37.53 163 VAL B O 1
ATOM 5287 N N . SER B 1 164 ? -23.75 -0.588 19.594 1 42 164 SER B N 1
ATOM 5288 C CA . SER B 1 164 ? -23.5 -0.128 18.234 1 42 164 SER B CA 1
ATOM 5289 C C . SER B 1 164 ? -23.469 1.395 18.172 1 42 164 SER B C 1
ATOM 5291 O O . SER B 1 164 ? -24.391 2.059 18.656 1 42 164 SER B O 1
ATOM 5293 N N . LEU B 1 165 ? -22.344 2.053 18.188 1 46.22 165 LEU B N 1
ATOM 5294 C CA . LEU B 1 165 ? -22.25 3.479 17.891 1 46.22 165 LEU B CA 1
ATOM 5295 C C . LEU B 1 165 ? -23.375 3.92 16.969 1 46.22 165 LEU B C 1
ATOM 5297 O O . LEU B 1 165 ? -23.75 5.098 16.938 1 46.22 165 LEU B O 1
ATOM 5301 N N . GLY B 1 166 ? -23.969 3.031 16.109 1 43.47 166 GLY B N 1
ATOM 5302 C CA . GLY B 1 166 ? -25.125 3.35 15.297 1 43.47 166 GLY B CA 1
ATOM 5303 C C . GLY B 1 166 ? -26.359 3.705 16.125 1 43.47 166 GLY B C 1
ATOM 5304 O O . GLY B 1 166 ? -27.188 4.512 15.695 1 43.47 166 GLY B O 1
ATOM 5305 N N . GLN B 1 167 ? -26.547 3.076 17.234 1 42.09 167 GLN B N 1
ATOM 5306 C CA . GLN B 1 167 ? -27.719 3.352 18.062 1 42.09 167 GLN B CA 1
ATOM 5307 C C . GLN B 1 167 ? -27.578 4.695 18.781 1 42.09 167 GLN B C 1
ATOM 5309 O O . GLN B 1 167 ? -28.562 5.242 19.281 1 42.09 167 GLN B O 1
ATOM 5314 N N . TRP B 1 168 ? -26.438 5.145 18.938 1 42 168 TRP B N 1
ATOM 5315 C CA . TRP B 1 168 ? -26.297 6.465 19.547 1 42 168 TRP B CA 1
ATOM 5316 C C . TRP B 1 168 ? -27.047 7.52 18.719 1 42 168 TRP B C 1
ATOM 5318 O O . TRP B 1 168 ? -27.547 8.5 19.266 1 42 168 TRP B O 1
ATOM 5328 N N . GLN B 1 169 ? -27.188 7.414 17.406 1 40.53 169 GLN B N 1
ATOM 5329 C CA . GLN B 1 169 ? -27.891 8.453 16.656 1 40.53 169 GLN B CA 1
ATOM 5330 C C . GLN B 1 169 ? -29.344 8.531 17.062 1 40.53 169 GLN B C 1
ATOM 5332 O O . GLN B 1 169 ? -29.938 9.609 17.062 1 40.53 169 GLN B O 1
ATOM 5337 N N . ALA B 1 170 ? -30.062 7.426 17.359 1 36.75 170 ALA B N 1
ATOM 5338 C CA . ALA B 1 170 ? -31.516 7.48 17.516 1 36.75 170 ALA B CA 1
ATOM 5339 C C . ALA B 1 170 ? -31.891 8.102 18.859 1 36.75 170 ALA B C 1
ATOM 5341 O O . ALA B 1 170 ? -33.031 8.594 19.031 1 36.75 170 ALA B O 1
ATOM 5342 N N . SER B 1 171 ? -31.172 7.875 19.969 1 35.78 171 SER B N 1
ATOM 5343 C CA . SER B 1 171 ? -31.75 8.266 21.25 1 35.78 171 SER B CA 1
ATOM 5344 C C . SER B 1 171 ? -31.547 9.75 21.531 1 35.78 171 SER B C 1
ATOM 5346 O O . SER B 1 171 ? -31.859 10.234 22.609 1 35.78 171 SER B O 1
ATOM 5348 N N . SER B 1 172 ? -30.969 10.539 20.875 1 36.69 172 SER B N 1
ATOM 5349 C CA . SER B 1 172 ? -30.812 11.883 21.438 1 36.69 172 SER B CA 1
ATOM 5350 C C . SER B 1 172 ? -32.188 12.531 21.672 1 36.69 172 SER B C 1
ATOM 5352 O O . SER B 1 172 ? -32.25 13.703 22.031 1 36.69 172 SER B O 1
ATOM 5354 N N . GLY B 1 173 ? -33.375 12.109 21.312 1 33.78 173 GLY B N 1
ATOM 5355 C CA . GLY B 1 173 ? -34.438 12.898 21.906 1 33.78 173 GLY B CA 1
ATOM 5356 C C . GLY B 1 173 ? -34.5 12.758 23.422 1 33.78 173 GLY B C 1
ATOM 5357 O O . GLY B 1 173 ? -34.75 13.734 24.125 1 33.78 173 GLY B O 1
ATOM 5358 N N . HIS B 1 174 ? -35.062 11.586 24.109 1 32.53 174 HIS B N 1
ATOM 5359 C CA . HIS B 1 174 ? -35.469 11.523 25.516 1 32.53 174 HIS B CA 1
ATOM 5360 C C . HIS B 1 174 ? -34.25 11.406 26.422 1 32.53 174 HIS B C 1
ATOM 5362 O O . HIS B 1 174 ? -33.188 10.969 25.984 1 32.53 174 HIS B O 1
ATOM 5368 N N . SER B 1 175 ? -34.375 12 27.766 1 30.94 175 SER B N 1
ATOM 5369 C CA . SER B 1 175 ? -33.5 12.094 28.938 1 30.94 175 SER B CA 1
ATOM 5370 C C . SER B 1 175 ? -32.75 10.781 29.188 1 30.94 175 SER B C 1
ATOM 5372 O O . SER B 1 175 ? -33.375 9.711 29.188 1 30.94 175 SER B O 1
ATOM 5374 N N . LEU B 1 176 ? -31.531 10.664 29.031 1 32.59 176 LEU B N 1
ATOM 5375 C CA . LEU B 1 176 ? -30.609 9.578 29.312 1 32.59 176 LEU B CA 1
ATOM 5376 C C . LEU B 1 176 ? -30.75 9.109 30.766 1 32.59 176 LEU B C 1
ATOM 5378 O O . LEU B 1 176 ? -29.922 8.336 31.25 1 32.59 176 LEU B O 1
ATOM 5382 N N . CYS B 1 177 ? -31.625 9.672 31.641 1 29.39 177 CYS B N 1
ATOM 5383 C CA . CYS B 1 177 ? -31.578 9.094 32.969 1 29.39 177 CYS B CA 1
ATOM 5384 C C . CYS B 1 177 ? -31.75 7.578 32.938 1 29.39 177 CYS B C 1
ATOM 5386 O O . CYS B 1 177 ? -31.781 6.914 33.969 1 29.39 177 CYS B O 1
ATOM 5388 N N . GLY B 1 178 ? -32.625 7.035 32.156 1 30.09 178 GLY B N 1
ATOM 5389 C CA . GLY B 1 178 ? -32.844 5.625 32.438 1 30.09 178 GLY B CA 1
ATOM 5390 C C . GLY B 1 178 ? -31.594 4.781 32.25 1 30.09 178 GLY B C 1
ATOM 5391 O O . GLY B 1 178 ? -30.688 5.176 31.516 1 30.09 178 GLY B O 1
ATOM 5392 N N . GLY B 1 179 ? -31.203 3.768 33.219 1 27.67 179 GLY B N 1
ATOM 5393 C CA . GLY B 1 179 ? -30.125 2.807 33.375 1 27.67 179 GLY B CA 1
ATOM 5394 C C . GLY B 1 179 ? -29.672 2.205 32.031 1 27.67 179 GLY B C 1
ATOM 5395 O O . GLY B 1 179 ? -30.453 2.09 31.109 1 27.67 179 GLY B O 1
ATOM 5396 N N . LEU B 1 180 ? -28.484 2.402 31.719 1 30.03 180 LEU B N 1
ATOM 5397 C CA . LEU B 1 180 ? -27.703 1.589 30.797 1 30.03 180 LEU B CA 1
ATOM 5398 C C . LEU B 1 180 ? -28.172 0.139 30.812 1 30.03 180 LEU B C 1
ATOM 5400 O O . LEU B 1 180 ? -27.734 -0.652 31.656 1 30.03 180 LEU B O 1
ATOM 5404 N N . ARG B 1 181 ? -29.562 -0.029 30.812 1 26.27 181 ARG B N 1
ATOM 5405 C CA . ARG B 1 181 ? -29.875 -1.452 30.719 1 26.27 181 ARG B CA 1
ATOM 5406 C C . ARG B 1 181 ? -29.078 -2.125 29.625 1 26.27 181 ARG B C 1
ATOM 5408 O O . ARG B 1 181 ? -29.109 -1.686 28.469 1 26.27 181 ARG B O 1
ATOM 5415 N N . LEU B 1 182 ? -27.984 -2.748 30.047 1 27.95 182 LEU B N 1
ATOM 5416 C CA . LEU B 1 182 ? -27.328 -3.844 29.344 1 27.95 182 LEU B CA 1
ATOM 5417 C C . LEU B 1 182 ? -28.328 -4.621 28.5 1 27.95 182 LEU B C 1
ATOM 5419 O O . LEU B 1 182 ? -29.281 -5.215 29.031 1 27.95 182 LEU B O 1
ATOM 5423 N N . VAL B 1 183 ? -28.828 -4.109 27.406 1 30.28 183 VAL B N 1
ATOM 5424 C CA . VAL B 1 183 ? -29.656 -5 26.594 1 30.28 183 VAL B CA 1
ATOM 5425 C C . VAL B 1 183 ? -29.031 -6.395 26.562 1 30.28 183 VAL B C 1
ATOM 5427 O O . VAL B 1 183 ? -27.859 -6.555 26.203 1 30.28 183 VAL B O 1
ATOM 5430 N N . GLN B 1 184 ? -29.391 -7.262 27.469 1 27.56 184 GLN B N 1
ATOM 5431 C CA . GLN B 1 184 ? -29.359 -8.711 27.266 1 27.56 184 GLN B CA 1
ATOM 5432 C C . GLN B 1 184 ? -29.656 -9.078 25.828 1 27.56 184 GLN B C 1
ATOM 5434 O O . GLN B 1 184 ? -30.578 -8.531 25.219 1 27.56 184 GLN B O 1
ATOM 5439 N N . ALA B 1 185 ? -28.703 -9.789 25.094 1 27.86 185 ALA B N 1
ATOM 5440 C CA . ALA B 1 185 ? -28.656 -10.375 23.75 1 27.86 185 ALA B CA 1
ATOM 5441 C C . ALA B 1 185 ? -30.016 -10.93 23.344 1 27.86 185 ALA B C 1
ATOM 5443 O O . ALA B 1 185 ? -30.141 -11.586 22.312 1 27.86 185 ALA B O 1
ATOM 5444 N N . ASN B 1 186 ? -30.984 -11.086 24.25 1 26.61 186 ASN B N 1
ATOM 5445 C CA . ASN B 1 186 ? -32.156 -11.781 23.719 1 26.61 186 ASN B CA 1
ATOM 5446 C C . ASN B 1 186 ? -33 -10.859 22.828 1 26.61 186 ASN B C 1
ATOM 5448 O O . ASN B 1 186 ? -34.219 -10.922 22.844 1 26.61 186 ASN B O 1
ATOM 5452 N N . ARG B 1 187 ? -32.719 -9.695 22.531 1 28.02 187 ARG B N 1
ATOM 5453 C CA . ARG B 1 187 ? -33.75 -8.953 21.844 1 28.02 187 ARG B CA 1
ATOM 5454 C C . ARG B 1 187 ? -34.094 -9.586 20.5 1 28.02 187 ARG B C 1
ATOM 5456 O O . ARG B 1 187 ? -33.188 -10.016 19.781 1 28.02 187 ARG B O 1
ATOM 5463 N N . VAL B 1 188 ? -35.344 -9.875 20.266 1 27.77 188 VAL B N 1
ATOM 5464 C CA . VAL B 1 188 ? -36.031 -10.219 19.031 1 27.77 188 VAL B CA 1
ATOM 5465 C C . VAL B 1 188 ? -35.656 -9.227 17.938 1 27.77 188 VAL B C 1
ATOM 5467 O O . VAL B 1 188 ? -35.781 -8.008 18.125 1 27.77 188 VAL B O 1
ATOM 5470 N N . TRP B 1 189 ? -34.875 -9.562 16.938 1 27.02 189 TRP B N 1
ATOM 5471 C CA . TRP B 1 189 ? -34.625 -8.984 15.625 1 27.02 189 TRP B CA 1
ATOM 5472 C C . TRP B 1 189 ? -35.906 -8.312 15.094 1 27.02 189 TRP B C 1
ATOM 5474 O O . TRP B 1 189 ? -36.906 -8.984 14.805 1 27.02 189 TRP B O 1
ATOM 5484 N N . ARG B 1 190 ? -36.375 -7.164 15.664 1 28.34 190 ARG B N 1
ATOM 5485 C CA . ARG B 1 190 ? -37.438 -6.613 14.82 1 28.34 190 ARG B CA 1
ATOM 5486 C C . ARG B 1 190 ? -36.906 -6.289 13.43 1 28.34 190 ARG B C 1
ATOM 5488 O O . ARG B 1 190 ? -35.906 -5.605 13.281 1 28.34 190 ARG B O 1
ATOM 5495 N N . PRO B 1 191 ? -37.406 -6.91 12.312 1 29.8 191 PRO B N 1
ATOM 5496 C CA . PRO B 1 191 ? -37.094 -6.918 10.883 1 29.8 191 PRO B CA 1
ATOM 5497 C C . PRO B 1 191 ? -37 -5.512 10.297 1 29.8 191 PRO B C 1
ATOM 5499 O O . PRO B 1 191 ? -36.375 -5.328 9.234 1 29.8 191 PRO B O 1
ATOM 5502 N N . GLU B 1 192 ? -37.844 -4.512 10.57 1 29.66 192 GLU B N 1
ATOM 5503 C CA . GLU B 1 192 ? -38.125 -3.436 9.625 1 29.66 192 GLU B CA 1
ATOM 5504 C C . GLU B 1 192 ? -36.969 -2.422 9.578 1 29.66 192 GLU B C 1
ATOM 5506 O O . GLU B 1 192 ? -37.031 -1.441 8.836 1 29.66 192 GLU B O 1
ATOM 5511 N N . GLN B 1 193 ? -36.438 -1.99 10.742 1 31.77 193 GLN B N 1
ATOM 5512 C CA . GLN B 1 193 ? -35.719 -0.731 10.617 1 31.77 193 GLN B CA 1
ATOM 5513 C C . GLN B 1 193 ? -34.531 -0.872 9.656 1 31.77 193 GLN B C 1
ATOM 5515 O O . GLN B 1 193 ? -33.812 -1.865 9.695 1 31.77 193 GLN B O 1
ATOM 5520 N N . THR B 1 194 ? -34.406 -0.051 8.516 1 31.12 194 THR B N 1
ATOM 5521 C CA . THR B 1 194 ? -33.562 0.226 7.348 1 31.12 194 THR B CA 1
ATOM 5522 C C . THR B 1 194 ? -32.094 0.059 7.684 1 31.12 194 THR B C 1
ATOM 5524 O O . THR B 1 194 ? -31.703 0.152 8.852 1 31.12 194 THR B O 1
ATOM 5527 N N . ARG B 1 195 ? -31.203 -0.115 6.527 1 33.53 195 ARG B N 1
ATOM 5528 C CA . ARG B 1 195 ? -29.906 -0.493 6.004 1 33.53 195 ARG B CA 1
ATOM 5529 C C . ARG B 1 195 ? -28.797 0.39 6.582 1 33.53 195 ARG B C 1
ATOM 5531 O O . ARG B 1 195 ? -28.719 1.579 6.27 1 33.53 195 ARG B O 1
ATOM 5538 N N . ARG B 1 196 ? -28.375 0.249 7.785 1 37.47 196 ARG B N 1
ATOM 5539 C CA . ARG B 1 196 ? -27.297 1.003 8.422 1 37.47 196 ARG B CA 1
ATOM 5540 C C . ARG B 1 196 ? -26.047 1.02 7.555 1 37.47 196 ARG B C 1
ATOM 5542 O O . ARG B 1 196 ? -25.734 0.023 6.906 1 37.47 196 ARG B O 1
ATOM 5549 N N . PRO B 1 197 ? -25.562 2.205 7.055 1 37.91 197 PRO B N 1
ATOM 5550 C CA . PRO B 1 197 ? -24.344 2.377 6.258 1 37.91 197 PRO B CA 1
ATOM 5551 C C . PRO B 1 197 ? -23.203 1.479 6.727 1 37.91 197 PRO B C 1
ATOM 5553 O O . PRO B 1 197 ? -23.156 1.079 7.891 1 37.91 197 PRO B O 1
ATOM 5556 N N . PRO B 1 198 ? -22.531 0.815 5.855 1 41.75 198 PRO B N 1
ATOM 5557 C CA . PRO B 1 198 ? -21.375 -0 6.215 1 41.75 198 PRO B CA 1
ATOM 5558 C C . PRO B 1 198 ? -20.531 0.625 7.324 1 41.75 198 PRO B C 1
ATOM 5560 O O . PRO B 1 198 ? -20.25 1.824 7.285 1 41.75 198 PRO B O 1
ATOM 5563 N N . HIS B 1 199 ? -20.609 0.093 8.578 1 46.91 199 HIS B N 1
ATOM 5564 C CA . HIS B 1 199 ? -20.031 0.327 9.898 1 46.91 199 HIS B CA 1
ATOM 5565 C C . HIS B 1 199 ? -18.531 0.554 9.805 1 46.91 199 HIS B C 1
ATOM 5567 O O . HIS B 1 199 ? -17.812 -0.256 9.219 1 46.91 199 HIS B O 1
ATOM 5573 N N . VAL B 1 200 ? -18.219 1.831 9.742 1 53.31 200 VAL B N 1
ATOM 5574 C CA . VAL B 1 200 ? -16.812 2.098 10.023 1 53.31 200 VAL B CA 1
ATOM 5575 C C . VAL B 1 200 ? -16.391 1.366 11.289 1 53.31 200 VAL B C 1
ATOM 5577 O O . VAL B 1 200 ? -16.938 1.606 12.367 1 53.31 200 VAL B O 1
ATOM 5580 N N . PRO B 1 201 ? -15.578 0.271 11.219 1 56.94 201 PRO B N 1
ATOM 5581 C CA . PRO B 1 201 ? -15.281 -0.606 12.359 1 56.94 201 PRO B CA 1
ATOM 5582 C C . PRO B 1 201 ? -14.945 0.169 13.625 1 56.94 201 PRO B C 1
ATOM 5584 O O . PRO B 1 201 ? -15.516 -0.098 14.688 1 56.94 201 PRO B O 1
ATOM 5587 N N . ALA B 1 202 ? -13.867 0.997 13.633 1 65.38 202 ALA B N 1
ATOM 5588 C CA . ALA B 1 202 ? -13.438 1.735 14.82 1 65.38 202 ALA B CA 1
ATOM 5589 C C . ALA B 1 202 ? -13.25 3.217 14.5 1 65.38 202 ALA B C 1
ATOM 5591 O O . ALA B 1 202 ? -12.727 3.574 13.445 1 65.38 202 ALA B O 1
ATOM 5592 N N . LEU B 1 203 ? -13.953 3.932 15.297 1 78.38 203 LEU B N 1
ATOM 5593 C CA . LEU B 1 203 ? -13.891 5.383 15.164 1 78.38 203 LEU B CA 1
ATOM 5594 C C . LEU B 1 203 ? -12.766 5.957 16.031 1 78.38 203 LEU B C 1
ATOM 5596 O O . LEU B 1 203 ? -12.484 5.438 17.109 1 78.38 203 LEU B O 1
ATOM 5600 N N . GLY B 1 204 ? -12.117 6.898 15.508 1 86.06 204 GLY B N 1
ATOM 5601 C CA . GLY B 1 204 ? -11.203 7.684 16.312 1 86.06 204 GLY B CA 1
ATOM 5602 C C . GLY B 1 204 ? -9.75 7.293 16.125 1 86.06 204 GLY B C 1
ATOM 5603 O O . GLY B 1 204 ? -8.867 7.824 16.797 1 86.06 204 GLY B O 1
ATOM 5604 N N . PHE B 1 205 ? -9.469 6.375 15.258 1 84.69 205 PHE B N 1
ATOM 5605 C CA . PHE B 1 205 ? -8.102 5.914 15.062 1 84.69 205 PHE B CA 1
ATOM 5606 C C . PHE B 1 205 ? -7.719 5.957 13.586 1 84.69 205 PHE B C 1
ATOM 5608 O O . PHE B 1 205 ? -6.961 5.113 13.109 1 84.69 205 PHE B O 1
ATOM 5615 N N . GLY B 1 206 ? -8.281 6.91 12.953 1 76 206 GLY B N 1
ATOM 5616 C CA . GLY B 1 206 ? -8.07 7.043 11.516 1 76 206 GLY B CA 1
ATOM 5617 C C . GLY B 1 206 ? -9.102 6.297 10.688 1 76 206 GLY B C 1
ATOM 5618 O O . GLY B 1 206 ? -10.117 5.84 11.219 1 76 206 GLY B O 1
ATOM 5619 N N . GLN B 1 207 ? -8.82 6.277 9.391 1 72.88 207 GLN B N 1
ATOM 5620 C CA . GLN B 1 207 ? -9.734 5.562 8.508 1 72.88 207 GLN B CA 1
ATOM 5621 C C . GLN B 1 207 ? -9.375 4.082 8.43 1 72.88 207 GLN B C 1
ATOM 5623 O O . GLN B 1 207 ? -8.383 3.709 7.809 1 72.88 207 GLN B O 1
ATOM 5628 N N . LEU B 1 208 ? -10.125 3.289 9.133 1 74.12 208 LEU B N 1
ATOM 5629 C CA . LEU B 1 208 ? -9.867 1.854 9.18 1 74.12 208 LEU B CA 1
ATOM 5630 C C . LEU B 1 208 ? -10.742 1.11 8.18 1 74.12 208 LEU B C 1
ATOM 5632 O O . LEU B 1 208 ? -11.852 1.553 7.859 1 74.12 208 LEU B O 1
ATOM 5636 N N . SER B 1 209 ? -10.148 0.065 7.688 1 69.38 209 SER B N 1
ATOM 5637 C CA . SER B 1 209 ? -10.875 -0.784 6.75 1 69.38 209 SER B CA 1
ATOM 5638 C C . SER B 1 209 ? -12.062 -1.461 7.422 1 69.38 209 SER B C 1
ATOM 5640 O O . SER B 1 209 ? -11.984 -1.837 8.594 1 69.38 209 SER B O 1
ATOM 5642 N N . SER B 1 210 ? -13.164 -1.492 6.688 1 63.88 210 SER B N 1
ATOM 5643 C CA . SER B 1 210 ? -14.32 -2.25 7.16 1 63.88 210 SER B CA 1
ATOM 5644 C C . SER B 1 210 ? -14.133 -3.744 6.91 1 63.88 210 SER B C 1
ATOM 5646 O O . SER B 1 210 ? -14.992 -4.547 7.281 1 63.88 210 SER B O 1
ATOM 5648 N N . LEU B 1 211 ? -13 -3.998 6.328 1 64.81 211 LEU B N 1
ATOM 5649 C CA . LEU B 1 211 ? -12.695 -5.383 5.984 1 64.81 211 LEU B CA 1
ATOM 5650 C C . LEU B 1 211 ? -11.766 -6.012 7.02 1 64.81 211 LEU B C 1
ATOM 5652 O O . LEU B 1 211 ? -11.055 -5.301 7.73 1 64.81 211 LEU B O 1
ATOM 5656 N N . TRP B 1 212 ? -11.953 -7.348 7.18 1 66.25 212 TRP B N 1
ATOM 5657 C CA . TRP B 1 212 ? -11.039 -8.117 8.016 1 66.25 212 TRP B CA 1
ATOM 5658 C C . TRP B 1 212 ? -9.938 -8.75 7.18 1 66.25 212 TRP B C 1
ATOM 5660 O O . TRP B 1 212 ? -10.195 -9.25 6.082 1 66.25 212 TRP B O 1
ATOM 5670 N N . PRO B 1 213 ? -8.711 -8.867 7.691 1 67.12 213 PRO B N 1
ATOM 5671 C CA . PRO B 1 213 ? -8.234 -8.281 8.945 1 67.12 213 PRO B CA 1
ATOM 5672 C C . PRO B 1 213 ? -8.211 -6.754 8.906 1 67.12 213 PRO B C 1
ATOM 5674 O O . PRO B 1 213 ? -8.023 -6.16 7.84 1 67.12 213 PRO B O 1
ATOM 5677 N N . LEU B 1 214 ? -8.258 -6.234 10.07 1 70.81 214 LEU B N 1
ATOM 5678 C CA . LEU B 1 214 ? -8.328 -4.785 10.227 1 70.81 214 LEU B CA 1
ATOM 5679 C C . LEU B 1 214 ? -7.035 -4.129 9.758 1 70.81 214 LEU B C 1
ATOM 5681 O O . LEU B 1 214 ? -5.953 -4.695 9.922 1 70.81 214 LEU B O 1
ATOM 5685 N N . GLY B 1 215 ? -7.18 -3.064 9.141 1 75.75 215 GLY B N 1
ATOM 5686 C CA . GLY B 1 215 ? -6.043 -2.271 8.688 1 75.75 215 GLY B CA 1
ATOM 5687 C C . GLY B 1 215 ? -6.406 -0.83 8.391 1 75.75 215 GLY B C 1
ATOM 5688 O O . GLY B 1 215 ? -7.582 -0.459 8.422 1 75.75 215 GLY B O 1
ATOM 5689 N N . LEU B 1 216 ? -5.336 -0.05 8.312 1 78.19 216 LEU B N 1
ATOM 5690 C CA . LEU B 1 216 ? -5.535 1.333 7.891 1 78.19 216 LEU B CA 1
ATOM 5691 C C . LEU B 1 216 ? -5.859 1.41 6.402 1 78.19 216 LEU B C 1
ATOM 5693 O O . LEU B 1 216 ? -5.176 0.79 5.582 1 78.19 216 LEU B O 1
ATOM 5697 N N . VAL B 1 217 ? -6.949 2.08 6.098 1 74.31 217 VAL B N 1
ATOM 5698 C CA . VAL B 1 217 ? -7.363 2.201 4.707 1 74.31 217 VAL B CA 1
ATOM 5699 C C . VAL B 1 217 ? -6.363 3.066 3.941 1 74.31 217 VAL B C 1
ATOM 5701 O O . VAL B 1 217 ? -6.016 4.164 4.387 1 74.31 217 VAL B O 1
ATOM 5704 N N . THR B 1 218 ? -5.832 2.516 2.949 1 78.25 218 THR B N 1
ATOM 5705 C CA . THR B 1 218 ? -5.039 3.24 1.961 1 78.25 218 THR B CA 1
ATOM 5706 C C . THR B 1 218 ? -5.465 2.865 0.544 1 78.25 218 THR B C 1
ATOM 5708 O O . THR B 1 218 ? -6.438 2.129 0.357 1 78.25 218 THR B O 1
ATOM 5711 N N . GLY B 1 219 ? -4.934 3.561 -0.448 1 76.94 219 GLY B N 1
ATOM 5712 C CA . GLY B 1 219 ? -5.387 3.26 -1.796 1 76.94 219 GLY B CA 1
ATOM 5713 C C . GLY B 1 219 ? -4.254 3.182 -2.805 1 76.94 219 GLY B C 1
ATOM 5714 O O . GLY B 1 219 ? -3.254 3.891 -2.678 1 76.94 219 GLY B O 1
ATOM 5715 N N . VAL B 1 220 ? -4.367 2.172 -3.596 1 84.62 220 VAL B N 1
ATOM 5716 C CA . VAL B 1 220 ? -3.518 2.15 -4.781 1 84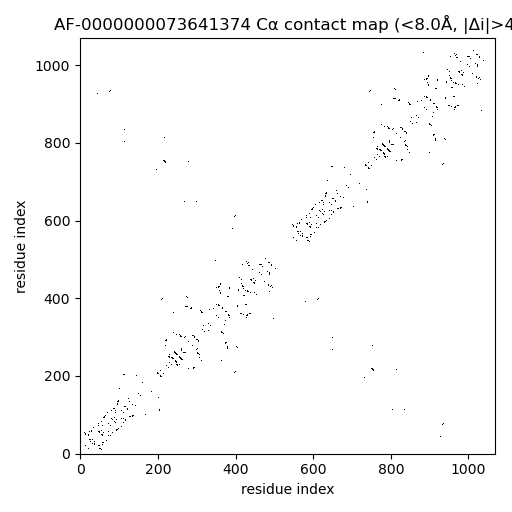.62 220 VAL B CA 1
ATOM 5717 C C . VAL B 1 220 ? -3.988 3.213 -5.773 1 84.62 220 VAL B C 1
ATOM 5719 O O . VAL B 1 220 ? -5.137 3.189 -6.223 1 84.62 220 VAL B O 1
ATOM 5722 N N . PRO B 1 221 ? -3.176 4.125 -6.141 1 85.44 221 PRO B N 1
ATOM 5723 C CA . PRO B 1 221 ? -3.621 5.238 -6.977 1 85.44 221 PRO B CA 1
ATOM 5724 C C . PRO B 1 221 ? -3.912 4.816 -8.414 1 85.44 221 PRO B C 1
ATOM 5726 O O . PRO B 1 221 ? -3.322 3.854 -8.914 1 85.44 221 PRO B O 1
ATOM 5729 N N . PHE B 1 222 ? -4.809 5.586 -9.031 1 86.44 222 PHE B N 1
ATOM 5730 C CA . PHE B 1 222 ? -5.105 5.43 -10.445 1 86.44 222 PHE B CA 1
ATOM 5731 C C . PHE B 1 222 ? -4.16 6.273 -11.297 1 86.44 222 PHE B C 1
ATOM 5733 O O . PHE B 1 222 ? -3.932 7.445 -11 1 86.44 222 PHE B O 1
ATOM 5740 N N . ALA B 1 223 ? -3.592 5.676 -12.234 1 89 223 ALA B N 1
ATOM 5741 C CA . ALA B 1 223 ? -2.824 6.402 -13.242 1 89 223 ALA B CA 1
ATOM 5742 C C . ALA B 1 223 ? -3.635 6.586 -14.523 1 89 223 ALA B C 1
ATOM 5744 O O . ALA B 1 223 ? -4.121 5.609 -15.094 1 89 223 ALA B O 1
ATOM 5745 N N . ASP B 1 224 ? -3.775 7.785 -14.922 1 84.75 224 ASP B N 1
ATOM 5746 C CA . ASP B 1 224 ? -4.414 8.047 -16.203 1 84.75 224 ASP B CA 1
ATOM 5747 C C . ASP B 1 224 ? -3.607 7.438 -17.359 1 84.75 224 ASP B C 1
ATOM 5749 O O . ASP B 1 224 ? -2.393 7.629 -17.438 1 84.75 224 ASP B O 1
ATOM 5753 N N . PRO B 1 225 ? -4.328 6.742 -18.188 1 86.19 225 PRO B N 1
ATOM 5754 C CA . PRO B 1 225 ? -3.613 6.148 -19.312 1 86.19 225 PRO B CA 1
ATOM 5755 C C . PRO B 1 225 ? -2.828 7.18 -20.125 1 86.19 225 PRO B C 1
ATOM 5757 O O . PRO B 1 225 ? -1.798 6.852 -20.719 1 86.19 225 PRO B O 1
ATOM 5760 N N . LYS B 1 226 ? -3.221 8.391 -20.109 1 86 226 LYS B N 1
ATOM 5761 C CA . LYS B 1 226 ? -2.561 9.453 -20.859 1 86 226 LYS B CA 1
ATOM 5762 C C . LYS B 1 226 ? -1.235 9.844 -20.219 1 86 226 LYS B C 1
ATOM 5764 O O . LYS B 1 226 ? -0.387 10.469 -20.859 1 86 226 LYS B O 1
ATOM 5769 N N . GLU B 1 227 ? -1.148 9.492 -18.984 1 88.88 227 GLU B N 1
ATOM 5770 C CA . GLU B 1 227 ? 0.073 9.812 -18.266 1 88.88 227 GLU B CA 1
ATOM 5771 C C . GLU B 1 227 ? 1.175 8.797 -18.547 1 88.88 227 GLU B C 1
ATOM 5773 O O . GLU B 1 227 ? 2.33 9.008 -18.156 1 88.88 227 GLU B O 1
ATOM 5778 N N . LEU B 1 228 ? 0.808 7.723 -19.188 1 91.69 228 LEU B N 1
ATOM 5779 C CA . LEU B 1 228 ? 1.776 6.684 -19.531 1 91.69 228 LEU B CA 1
ATOM 5780 C C . LEU B 1 228 ? 2.406 6.945 -20.891 1 91.69 228 LEU B C 1
ATOM 5782 O O . LEU B 1 228 ? 1.702 7.035 -21.891 1 91.69 228 LEU B O 1
ATOM 5786 N N . LEU B 1 229 ? 3.729 7.09 -20.875 1 92.5 229 LEU B N 1
ATOM 5787 C CA . LEU B 1 229 ? 4.461 7.402 -22.109 1 92.5 229 LEU B CA 1
ATOM 5788 C C . LEU B 1 229 ? 5.562 6.379 -22.359 1 92.5 229 LEU B C 1
ATOM 5790 O O . LEU B 1 229 ? 6.059 5.75 -21.422 1 92.5 229 LEU B O 1
ATOM 5794 N N . PRO B 1 230 ? 5.855 6.238 -23.609 1 90.25 230 PRO B N 1
ATOM 5795 C CA . PRO B 1 230 ? 7 5.371 -23.891 1 90.25 230 PRO B CA 1
ATOM 5796 C C . PRO B 1 230 ? 8.305 5.902 -23.312 1 90.25 230 PRO B C 1
ATOM 5798 O O . PRO B 1 230 ? 8.469 7.117 -23.156 1 90.25 230 PRO B O 1
ATOM 5801 N N . ALA B 1 231 ? 9.062 5.039 -22.875 1 82.94 231 ALA B N 1
ATOM 5802 C CA . ALA B 1 231 ? 10.359 5.406 -22.312 1 82.94 231 ALA B CA 1
ATOM 5803 C C . ALA B 1 231 ? 11.312 5.895 -23.406 1 82.94 231 ALA B C 1
ATOM 5805 O O . ALA B 1 231 ? 12.078 5.109 -23.953 1 82.94 231 ALA B O 1
ATOM 5806 N N . GLN B 1 232 ? 11.219 7.074 -23.812 1 76.69 232 GLN B N 1
ATOM 5807 C CA . GLN B 1 232 ? 12.062 7.613 -24.875 1 76.69 232 GLN B CA 1
ATOM 5808 C C . GLN B 1 232 ? 13.539 7.535 -24.5 1 76.69 232 GLN B C 1
ATOM 5810 O O . GLN B 1 232 ? 13.914 7.863 -23.375 1 76.69 232 GLN B O 1
ATOM 5815 N N . GLY B 1 233 ? 14.328 7.027 -25.266 1 74.75 233 GLY B N 1
ATOM 5816 C CA . GLY B 1 233 ? 15.773 6.945 -25.109 1 74.75 233 GLY B CA 1
ATOM 5817 C C . GLY B 1 233 ? 16.234 5.656 -24.453 1 74.75 233 GLY B C 1
ATOM 5818 O O . GLY B 1 233 ? 17.422 5.383 -24.375 1 74.75 233 GLY B O 1
ATOM 5819 N N . GLU B 1 234 ? 15.281 4.984 -23.875 1 81.25 234 GLU B N 1
ATOM 5820 C CA . GLU B 1 234 ? 15.633 3.686 -23.297 1 81.25 234 GLU B CA 1
ATOM 5821 C C . GLU B 1 234 ? 15.172 2.543 -24.203 1 81.25 234 GLU B C 1
ATOM 5823 O O . GLU B 1 234 ? 14.18 2.674 -24.922 1 81.25 234 GLU B O 1
ATOM 5828 N N . PRO B 1 235 ? 15.945 1.507 -24.203 1 83.81 235 PRO B N 1
ATOM 5829 C CA . PRO B 1 235 ? 15.523 0.356 -25 1 83.81 235 PRO B CA 1
ATOM 5830 C C . PRO B 1 235 ? 14.195 -0.235 -24.531 1 83.81 235 PRO B C 1
ATOM 5832 O O . PRO B 1 235 ? 13.906 -0.233 -23.328 1 83.81 235 PRO B O 1
ATOM 5835 N N . ASP B 1 236 ? 13.461 -0.639 -25.531 1 86.12 236 ASP B N 1
ATOM 5836 C CA . ASP B 1 236 ? 12.195 -1.316 -25.25 1 86.12 236 ASP B CA 1
ATOM 5837 C C . ASP B 1 236 ? 12.438 -2.672 -24.594 1 86.12 236 ASP B C 1
ATOM 5839 O O . ASP B 1 236 ? 13.188 -3.5 -25.109 1 86.12 236 ASP B O 1
ATOM 5843 N N . ARG B 1 237 ? 11.93 -2.863 -23.5 1 89.19 237 ARG B N 1
ATOM 5844 C CA . ARG B 1 237 ? 12.055 -4.105 -22.75 1 89.19 237 ARG B CA 1
ATOM 5845 C C . ARG B 1 237 ? 10.695 -4.77 -22.547 1 89.19 237 ARG B C 1
ATOM 5847 O O . ARG B 1 237 ? 10.234 -4.914 -21.422 1 89.19 237 ARG B O 1
ATOM 5854 N N . THR B 1 238 ? 10.133 -5.254 -23.625 1 91.19 238 THR B N 1
ATOM 5855 C CA . THR B 1 238 ? 8.859 -5.969 -23.562 1 91.19 238 THR B CA 1
ATOM 5856 C C . THR B 1 238 ? 9.086 -7.477 -23.547 1 91.19 238 THR B C 1
ATOM 5858 O O . THR B 1 238 ? 9.883 -7.992 -24.344 1 91.19 238 THR B O 1
ATOM 5861 N N . TYR B 1 239 ? 8.492 -8.141 -22.609 1 92.88 239 TYR B N 1
ATOM 5862 C CA . TYR B 1 239 ? 8.602 -9.594 -22.547 1 92.88 239 TYR B CA 1
ATOM 5863 C C . TYR B 1 239 ? 7.309 -10.227 -22.062 1 92.88 239 TYR B C 1
ATOM 5865 O O . TYR B 1 239 ? 6.48 -9.555 -21.438 1 92.88 239 TYR B O 1
ATOM 5873 N N . ARG B 1 240 ? 7.211 -11.445 -22.375 1 89.88 240 ARG B N 1
ATOM 5874 C CA . ARG B 1 240 ? 6.004 -12.164 -22 1 89.88 240 ARG B CA 1
ATOM 5875 C C . ARG B 1 240 ? 6.07 -12.633 -20.547 1 89.88 240 ARG B C 1
ATOM 5877 O O . ARG B 1 240 ? 7.121 -13.078 -20.078 1 89.88 240 ARG B O 1
ATOM 5884 N N . SER B 1 241 ? 5.016 -12.297 -19.844 1 84.94 241 SER B N 1
ATOM 5885 C CA . SER B 1 241 ? 4.809 -12.82 -18.484 1 84.94 241 SER B CA 1
ATOM 5886 C C . SER B 1 241 ? 3.637 -13.789 -18.453 1 84.94 241 SER B C 1
ATOM 5888 O O . SER B 1 241 ? 2.484 -13.383 -18.312 1 84.94 241 SER B O 1
ATOM 5890 N N . SER B 1 242 ? 3.883 -15.008 -18.547 1 74.75 242 SER B N 1
ATOM 5891 C CA . SER B 1 242 ? 2.873 -16.047 -18.703 1 74.75 242 SER B CA 1
ATOM 5892 C C . SER B 1 242 ? 2.182 -15.953 -20.047 1 74.75 242 SER B C 1
ATOM 5894 O O . SER B 1 242 ? 2.584 -15.156 -20.906 1 74.75 242 SER B O 1
ATOM 5896 N N . SER B 1 243 ? 1.138 -16.656 -20.312 1 75.19 243 SER B N 1
ATOM 5897 C CA . SER B 1 243 ? 0.539 -16.797 -21.641 1 75.19 243 SER B CA 1
ATOM 5898 C C . SER B 1 243 ? -0.412 -15.641 -21.938 1 75.19 243 SER B C 1
ATOM 5900 O O . SER B 1 243 ? -0.719 -15.359 -23.094 1 75.19 243 SER B O 1
ATOM 5902 N N . HIS B 1 244 ? -0.739 -14.867 -20.953 1 84.69 244 HIS B N 1
ATOM 5903 C CA . HIS B 1 244 ? -1.832 -13.945 -21.25 1 84.69 244 HIS B CA 1
ATOM 5904 C C . HIS B 1 244 ? -1.41 -12.5 -21.031 1 84.69 244 HIS B C 1
ATOM 5906 O O . HIS B 1 244 ? -2.148 -11.57 -21.375 1 84.69 244 HIS B O 1
ATOM 5912 N N . THR B 1 245 ? -0.186 -12.336 -20.516 1 92.69 245 THR B N 1
ATOM 5913 C CA . THR B 1 245 ? 0.154 -10.961 -20.156 1 92.69 245 THR B CA 1
ATOM 5914 C C . THR B 1 245 ? 1.54 -10.594 -20.672 1 92.69 245 THR B C 1
ATOM 5916 O O . THR B 1 245 ? 2.344 -11.469 -21 1 92.69 245 THR B O 1
ATOM 5919 N N . LEU B 1 246 ? 1.727 -9.352 -20.844 1 94 246 LEU B N 1
ATOM 5920 C CA . LEU B 1 246 ? 2.992 -8.766 -21.266 1 94 246 LEU B CA 1
ATOM 5921 C C . LEU B 1 246 ? 3.48 -7.746 -20.234 1 94 246 LEU B C 1
ATOM 5923 O O . LEU B 1 246 ? 2.676 -7.047 -19.625 1 94 246 LEU B O 1
ATOM 5927 N N . MET B 1 247 ? 4.82 -7.738 -20.078 1 96.19 247 MET B N 1
ATOM 5928 C CA . MET B 1 247 ? 5.488 -6.703 -19.297 1 96.19 247 MET B CA 1
ATOM 5929 C C . MET B 1 247 ? 6.227 -5.723 -20.203 1 96.19 247 MET B C 1
ATOM 5931 O O . MET B 1 247 ? 6.961 -6.137 -21.109 1 96.19 247 MET B O 1
ATOM 5935 N N . ALA B 1 248 ? 5.988 -4.434 -19.984 1 95.25 248 ALA B N 1
ATOM 5936 C CA . ALA B 1 248 ? 6.621 -3.42 -20.812 1 95.25 248 ALA B CA 1
ATOM 5937 C C . ALA B 1 248 ? 7.109 -2.24 -19.984 1 95.25 248 ALA B C 1
ATOM 5939 O O . ALA B 1 248 ? 6.441 -1.825 -19.031 1 95.25 248 ALA B O 1
ATOM 5940 N N . ASN B 1 249 ? 8.305 -1.746 -20.375 1 95.25 249 ASN B N 1
ATOM 5941 C CA . ASN B 1 249 ? 8.828 -0.573 -19.672 1 95.25 249 ASN B CA 1
ATOM 5942 C C . ASN B 1 249 ? 8.211 0.715 -20.219 1 95.25 249 ASN B C 1
ATOM 5944 O O . ASN B 1 249 ? 8.258 0.971 -21.422 1 95.25 249 ASN B O 1
ATOM 5948 N N . LEU B 1 250 ? 7.637 1.539 -19.422 1 95.75 250 LEU B N 1
ATOM 5949 C CA . LEU B 1 250 ? 7.043 2.832 -19.734 1 95.75 250 LEU B CA 1
ATOM 5950 C C . LEU B 1 250 ? 7.445 3.885 -18.719 1 95.75 250 LEU B C 1
ATOM 5952 O O . LEU B 1 250 ? 8.188 3.588 -17.766 1 95.75 250 LEU B O 1
ATOM 5956 N N . LEU B 1 251 ? 7.09 5.125 -18.984 1 93.81 251 LEU B N 1
ATOM 5957 C CA . LEU B 1 251 ? 7.234 6.227 -18.031 1 93.81 251 LEU B CA 1
ATOM 5958 C C . LEU B 1 251 ? 5.875 6.656 -17.5 1 93.81 251 LEU B C 1
ATOM 5960 O O . LEU B 1 251 ? 4.914 6.793 -18.25 1 93.81 251 LEU B O 1
ATOM 5964 N N . TRP B 1 252 ? 5.719 6.738 -16.203 1 93.38 252 TRP B N 1
ATOM 5965 C CA . TRP B 1 252 ? 4.562 7.316 -15.523 1 93.38 252 TRP B CA 1
ATOM 5966 C C . TRP B 1 252 ? 4.906 8.68 -14.938 1 93.38 252 TRP B C 1
ATOM 5968 O O . TRP B 1 252 ? 5.598 8.766 -13.914 1 93.38 252 TRP B O 1
ATOM 5978 N N . ARG B 1 253 ? 4.453 9.789 -15.539 1 88.62 253 ARG B N 1
ATOM 5979 C CA . ARG B 1 253 ? 4.789 11.148 -15.141 1 88.62 253 ARG B CA 1
ATOM 5980 C C . ARG B 1 253 ? 6.297 11.328 -15.023 1 88.62 253 ARG B C 1
ATOM 5982 O O . ARG B 1 253 ? 6.789 11.875 -14.031 1 88.62 253 ARG B O 1
ATOM 5989 N N . GLY B 1 254 ? 6.992 10.648 -15.953 1 86.38 254 GLY B N 1
ATOM 5990 C CA . GLY B 1 254 ? 8.438 10.82 -16.031 1 86.38 254 GLY B CA 1
ATOM 5991 C C . GLY B 1 254 ? 9.203 9.781 -15.234 1 86.38 254 GLY B C 1
ATOM 5992 O O . GLY B 1 254 ? 10.43 9.703 -15.328 1 86.38 254 GLY B O 1
ATOM 5993 N N . HIS B 1 255 ? 8.531 8.945 -14.531 1 90.69 255 HIS B N 1
ATOM 5994 C CA . HIS B 1 255 ? 9.195 7.914 -13.734 1 90.69 255 HIS B CA 1
ATOM 5995 C C . HIS B 1 255 ? 9.141 6.559 -14.43 1 90.69 255 HIS B C 1
ATOM 5997 O O . HIS B 1 255 ? 8.086 6.164 -14.945 1 90.69 255 HIS B O 1
ATOM 6003 N N . PRO B 1 256 ? 10.25 5.902 -14.383 1 93 256 PRO B N 1
ATOM 6004 C CA . PRO B 1 256 ? 10.234 4.578 -15.016 1 93 256 PRO B CA 1
ATOM 6005 C C . PRO B 1 256 ? 9.352 3.584 -14.258 1 93 256 PRO B C 1
ATOM 6007 O O . PRO B 1 256 ? 9.375 3.545 -13.031 1 93 256 PRO B O 1
ATOM 6010 N N . VAL B 1 257 ? 8.531 2.865 -15.016 1 96.31 257 VAL B N 1
ATOM 6011 C CA . VAL B 1 257 ? 7.695 1.799 -14.477 1 96.31 257 VAL B CA 1
ATOM 6012 C C . VAL B 1 257 ? 7.664 0.622 -15.445 1 96.31 257 VAL B C 1
ATOM 6014 O O . VAL B 1 257 ? 7.992 0.773 -16.625 1 96.31 257 VAL B O 1
ATOM 6017 N N . THR B 1 258 ? 7.434 -0.524 -14.953 1 97.38 258 THR B N 1
ATOM 6018 C CA . THR B 1 258 ? 7.102 -1.686 -15.766 1 97.38 258 THR B CA 1
ATOM 6019 C C . THR B 1 258 ? 5.609 -1.993 -15.68 1 97.38 258 THR B C 1
ATOM 6021 O O . THR B 1 258 ? 5.066 -2.168 -14.594 1 97.38 258 THR B O 1
ATOM 6024 N N . VAL B 1 259 ? 4.973 -2.051 -16.859 1 96.81 259 VAL B N 1
ATOM 6025 C CA . VAL B 1 259 ? 3.523 -2.205 -16.906 1 96.81 259 VAL B CA 1
ATOM 6026 C C . VAL B 1 259 ? 3.172 -3.633 -17.328 1 96.81 259 VAL B C 1
ATOM 6028 O O . VAL B 1 259 ? 3.684 -4.141 -18.328 1 96.81 259 VAL B O 1
ATOM 6031 N N . ARG B 1 260 ? 2.367 -4.277 -16.516 1 96.44 260 ARG B N 1
ATOM 6032 C CA . ARG B 1 260 ? 1.801 -5.57 -16.875 1 96.44 260 ARG B CA 1
ATOM 6033 C C . ARG B 1 260 ? 0.433 -5.402 -17.531 1 96.44 260 ARG B C 1
ATOM 6035 O O . ARG B 1 260 ? -0.479 -4.824 -16.938 1 96.44 260 ARG B O 1
ATOM 6042 N N . GLN B 1 261 ? 0.302 -5.871 -18.719 1 93.81 261 GLN B N 1
ATOM 6043 C CA . GLN B 1 261 ? -0.93 -5.727 -19.484 1 93.81 261 GLN B CA 1
ATOM 6044 C C . GLN B 1 261 ? -1.261 -7.012 -20.234 1 93.81 261 GLN B C 1
ATOM 6046 O O . GLN B 1 261 ? -0.426 -7.914 -20.344 1 93.81 261 GLN B O 1
ATOM 6051 N N . LEU B 1 262 ? -2.518 -7.035 -20.688 1 91.44 262 LEU B N 1
ATOM 6052 C CA . LEU B 1 262 ? -2.936 -8.195 -21.469 1 91.44 262 LEU B CA 1
ATOM 6053 C C . LEU B 1 262 ? -2.293 -8.188 -22.844 1 91.44 262 LEU B C 1
ATOM 6055 O O . LEU B 1 262 ? -2.131 -7.129 -23.453 1 91.44 262 LEU B O 1
ATOM 6059 N N . LYS B 1 263 ? -1.926 -9.328 -23.281 1 87.19 263 LYS B N 1
ATOM 6060 C CA . LYS B 1 263 ? -1.359 -9.477 -24.625 1 87.19 263 LYS B CA 1
ATOM 6061 C C . LYS B 1 263 ? -2.363 -9.055 -25.703 1 87.19 263 LYS B C 1
ATOM 6063 O O . LYS B 1 263 ? -2.004 -8.375 -26.656 1 87.19 263 LYS B O 1
ATOM 6068 N N . VAL B 1 264 ? -3.557 -9.594 -25.484 1 81.75 264 VAL B N 1
ATOM 6069 C CA . VAL B 1 264 ? -4.633 -9.289 -26.422 1 81.75 264 VAL B CA 1
ATOM 6070 C C . VAL B 1 264 ? -5.641 -8.352 -25.766 1 81.75 264 VAL B C 1
ATOM 6072 O O . VAL B 1 264 ? -6.258 -8.703 -24.75 1 81.75 264 VAL B O 1
ATOM 6075 N N . PRO B 1 265 ? -5.742 -7.223 -26.453 1 71 265 PRO B N 1
ATOM 6076 C CA . PRO B 1 265 ? -6.734 -6.309 -25.891 1 71 265 PRO B CA 1
ATOM 6077 C C . PRO B 1 265 ? -8.133 -6.914 -25.844 1 71 265 PRO B C 1
ATOM 6079 O O . PRO B 1 265 ? -8.531 -7.629 -26.766 1 71 265 PRO B O 1
ATOM 6082 N N . GLY B 1 266 ? -8.789 -6.789 -24.828 1 67.94 266 GLY B N 1
ATOM 6083 C CA . GLY B 1 266 ? -10.148 -7.305 -24.703 1 67.94 266 GLY B CA 1
ATOM 6084 C C . GLY B 1 266 ? -10.203 -8.672 -24.062 1 67.94 266 GLY B C 1
ATOM 6085 O O . GLY B 1 266 ? -11.289 -9.164 -23.734 1 67.94 266 GLY B O 1
ATOM 6086 N N . ALA B 1 267 ? -9.031 -9.242 -23.891 1 75.81 267 ALA B N 1
ATOM 6087 C CA . ALA B 1 267 ? -9.008 -10.531 -23.219 1 75.81 267 ALA B CA 1
ATOM 6088 C C . ALA B 1 267 ? -9.453 -10.398 -21.766 1 75.81 267 ALA B C 1
ATOM 6090 O O . ALA B 1 267 ? -9.75 -9.297 -21.297 1 75.81 267 ALA B O 1
ATOM 6091 N N . GLN B 1 268 ? -9.586 -11.547 -21.203 1 79.75 268 GLN B N 1
ATOM 6092 C CA . GLN B 1 268 ? -10.086 -11.594 -19.844 1 79.75 268 GLN B CA 1
ATOM 6093 C C . GLN B 1 268 ? -9.125 -10.914 -18.875 1 79.75 268 GLN B C 1
ATOM 6095 O O . GLN B 1 268 ? -7.949 -11.289 -18.797 1 79.75 268 GLN B O 1
ATOM 6100 N N . ALA B 1 269 ? -9.656 -9.922 -18.219 1 87.56 269 ALA B N 1
ATOM 6101 C CA . ALA B 1 269 ? -8.836 -9.125 -17.297 1 87.56 269 ALA B CA 1
ATOM 6102 C C . ALA B 1 269 ? -8.695 -9.82 -15.953 1 87.56 269 ALA B C 1
ATOM 6104 O O . ALA B 1 269 ? -8.055 -9.297 -15.039 1 87.56 269 ALA B O 1
ATOM 6105 N N . ASP B 1 270 ? -9.219 -11.047 -15.859 1 90.5 270 ASP B N 1
ATOM 6106 C CA . ASP B 1 270 ? -9.297 -11.766 -14.594 1 90.5 270 ASP B CA 1
ATOM 6107 C C . ASP B 1 270 ? -7.91 -11.961 -13.992 1 90.5 270 ASP B C 1
ATOM 6109 O O . ASP B 1 270 ? -7.727 -11.828 -12.781 1 90.5 270 ASP B O 1
ATOM 6113 N N . VAL B 1 271 ? -6.973 -12.227 -14.852 1 91.75 271 VAL B N 1
ATOM 6114 C CA . VAL B 1 271 ? -5.625 -12.508 -14.375 1 91.75 271 VAL B CA 1
ATOM 6115 C C . VAL B 1 271 ? -5.039 -11.258 -13.719 1 91.75 271 VAL B C 1
ATOM 6117 O O . VAL B 1 271 ? -4.43 -11.336 -12.648 1 91.75 271 VAL B O 1
ATOM 6120 N N . LEU B 1 272 ? -5.203 -10.141 -14.312 1 93.12 272 LEU B N 1
ATOM 6121 C CA . LEU B 1 272 ? -4.68 -8.891 -13.773 1 93.12 272 LEU B CA 1
ATOM 6122 C C . LEU B 1 272 ? -5.434 -8.484 -12.508 1 93.12 272 LEU B C 1
ATOM 6124 O O . LEU B 1 272 ? -4.84 -7.957 -11.562 1 93.12 272 LEU B O 1
ATOM 6128 N N . LEU B 1 273 ? -6.742 -8.703 -12.5 1 90.31 273 LEU B N 1
ATOM 6129 C CA . LEU B 1 273 ? -7.547 -8.383 -11.328 1 90.31 273 LEU B CA 1
ATOM 6130 C C . LEU B 1 273 ? -7.156 -9.258 -10.141 1 90.31 273 LEU B C 1
ATOM 6132 O O . LEU B 1 273 ? -7.094 -8.781 -9.008 1 90.31 273 LEU B O 1
ATOM 6136 N N . ALA B 1 274 ? -6.945 -10.477 -10.391 1 90.88 274 ALA B N 1
ATOM 6137 C CA . ALA B 1 274 ? -6.504 -11.383 -9.328 1 90.88 274 ALA B CA 1
ATOM 6138 C C . ALA B 1 274 ? -5.137 -10.977 -8.797 1 90.88 274 ALA B C 1
ATOM 6140 O O . ALA B 1 274 ? -4.906 -10.992 -7.582 1 90.88 274 ALA B O 1
ATOM 6141 N N . ASP B 1 275 ? -4.23 -10.695 -9.727 1 93.81 275 ASP B N 1
ATOM 6142 C CA . ASP B 1 275 ? -2.908 -10.219 -9.328 1 93.81 275 ASP B CA 1
ATOM 6143 C C . ASP B 1 275 ? -3.016 -8.961 -8.469 1 93.81 275 ASP B C 1
ATOM 6145 O O . ASP B 1 275 ? -2.373 -8.859 -7.418 1 93.81 275 ASP B O 1
ATOM 6149 N N . LEU B 1 276 ? -3.805 -8.055 -8.93 1 91.62 276 LEU B N 1
ATOM 6150 C CA . LEU B 1 276 ? -4.02 -6.793 -8.227 1 91.62 276 LEU B CA 1
ATOM 6151 C C . LEU B 1 276 ? -4.504 -7.039 -6.801 1 91.62 276 LEU B C 1
ATOM 6153 O O . LEU B 1 276 ? -4.016 -6.41 -5.859 1 91.62 276 LEU B O 1
ATOM 6157 N N . GLN B 1 277 ? -5.406 -7.918 -6.625 1 87.19 277 GLN B N 1
ATOM 6158 C CA . GLN B 1 277 ? -5.984 -8.211 -5.316 1 87.19 277 GLN B CA 1
ATOM 6159 C C . GLN B 1 277 ? -4.906 -8.633 -4.32 1 87.19 277 GLN B C 1
ATOM 6161 O O . GLN B 1 277 ? -4.969 -8.266 -3.145 1 87.19 277 GLN B O 1
ATOM 6166 N N . HIS B 1 278 ? -3.977 -9.305 -4.75 1 90.44 278 HIS B N 1
ATOM 6167 C CA . HIS B 1 278 ? -2.926 -9.805 -3.867 1 90.44 278 HIS B CA 1
ATOM 6168 C C . HIS B 1 278 ? -1.813 -8.773 -3.703 1 90.44 278 HIS B C 1
ATOM 6170 O O . HIS B 1 278 ? -1.399 -8.477 -2.582 1 90.44 278 HIS B O 1
ATOM 6176 N N . CYS B 1 279 ? -1.37 -8.219 -4.801 1 91.94 279 CYS B N 1
ATOM 6177 C CA . CYS B 1 279 ? -0.239 -7.293 -4.766 1 91.94 279 CYS B CA 1
ATOM 6178 C C . CYS B 1 279 ? -0.588 -6.031 -3.99 1 91.94 279 CYS B C 1
ATOM 6180 O O . CYS B 1 279 ? 0.299 -5.355 -3.461 1 91.94 279 CYS B O 1
ATOM 6182 N N . SER B 1 280 ? -1.804 -5.703 -3.963 1 88.81 280 SER B N 1
ATOM 6183 C CA . SER B 1 280 ? -2.201 -4.48 -3.271 1 88.81 280 SER B CA 1
ATOM 6184 C C . SER B 1 280 ? -2.197 -4.676 -1.759 1 88.81 280 SER B C 1
ATOM 6186 O O . SER B 1 280 ? -2.055 -3.711 -1.004 1 88.81 280 SER B O 1
ATOM 6188 N N . ALA B 1 281 ? -2.27 -5.883 -1.301 1 84.69 281 ALA B N 1
ATOM 6189 C CA . ALA B 1 281 ? -2.428 -6.156 0.125 1 84.69 281 ALA B CA 1
ATOM 6190 C C . ALA B 1 281 ? -1.122 -6.664 0.733 1 84.69 281 ALA B C 1
ATOM 6192 O O . ALA B 1 281 ? -0.961 -6.668 1.956 1 84.69 281 ALA B O 1
ATOM 6193 N N . LEU B 1 282 ? -0.286 -7.121 -0.043 1 89.06 282 LEU B N 1
ATOM 6194 C CA . LEU B 1 282 ? 0.935 -7.754 0.446 1 89.06 282 LEU B CA 1
ATOM 6195 C C . LEU B 1 282 ? 2.162 -6.926 0.074 1 89.06 282 LEU B C 1
ATOM 6197 O O . LEU B 1 282 ? 2.463 -6.754 -1.109 1 89.06 282 LEU B O 1
ATOM 6201 N N . HIS B 1 283 ? 2.82 -6.449 1.125 1 91.75 283 HIS B N 1
ATOM 6202 C CA . HIS B 1 283 ? 3.994 -5.613 0.897 1 91.75 283 HIS B CA 1
ATOM 6203 C C . HIS B 1 283 ? 5.223 -6.188 1.599 1 91.75 283 HIS B C 1
ATOM 6205 O O . HIS B 1 283 ? 5.203 -6.402 2.812 1 91.75 283 HIS B O 1
ATOM 6211 N N . HIS B 1 284 ? 6.195 -6.41 0.896 1 95.38 284 HIS B N 1
ATOM 6212 C CA . HIS B 1 284 ? 7.473 -6.949 1.354 1 95.38 284 HIS B CA 1
ATOM 6213 C C . HIS B 1 284 ? 8.594 -6.605 0.381 1 95.38 284 HIS B C 1
ATOM 6215 O O . HIS B 1 284 ? 8.367 -6.492 -0.825 1 95.38 284 HIS B O 1
ATOM 6221 N N . PRO B 1 285 ? 9.859 -6.438 0.908 1 95.69 285 PRO B N 1
ATOM 6222 C CA . PRO B 1 285 ? 10.969 -6.059 0.03 1 95.69 285 PRO B CA 1
ATOM 6223 C C . PRO B 1 285 ? 11.266 -7.109 -1.036 1 95.69 285 PRO B C 1
ATOM 6225 O O . PRO B 1 285 ? 11.867 -6.797 -2.068 1 95.69 285 PRO B O 1
ATOM 6228 N N . SER B 1 286 ? 10.898 -8.352 -0.825 1 97.44 286 SER B N 1
ATOM 6229 C CA . SER B 1 286 ? 11.172 -9.422 -1.779 1 97.44 286 SER B CA 1
ATOM 6230 C C . SER B 1 286 ? 9.984 -9.641 -2.717 1 97.44 286 SER B C 1
ATOM 6232 O O . SER B 1 286 ? 10.023 -10.539 -3.564 1 97.44 286 SER B O 1
ATOM 6234 N N . LEU B 1 287 ? 8.945 -8.898 -2.607 1 98.06 287 LEU B N 1
ATOM 6235 C CA . LEU B 1 287 ? 7.812 -8.914 -3.525 1 98.06 287 LEU B CA 1
ATOM 6236 C C . LEU B 1 287 ? 7.863 -7.727 -4.48 1 98.06 287 LEU B C 1
ATOM 6238 O O . LEU B 1 287 ? 8.266 -6.629 -4.09 1 98.06 287 LEU B O 1
ATOM 6242 N N . LEU B 1 288 ? 7.48 -7.965 -5.695 1 98.31 288 LEU B N 1
ATOM 6243 C CA . LEU B 1 288 ? 7.461 -6.895 -6.684 1 98.31 288 LEU B CA 1
ATOM 6244 C C . LEU B 1 288 ? 6.523 -5.773 -6.25 1 98.31 288 LEU B C 1
ATOM 6246 O O . LEU B 1 288 ? 5.375 -6.027 -5.883 1 98.31 288 LEU B O 1
ATOM 6250 N N . LEU B 1 289 ? 6.961 -4.582 -6.297 1 97.38 289 LEU B N 1
ATOM 6251 C CA . LEU B 1 289 ? 6.234 -3.443 -5.742 1 97.38 289 LEU B CA 1
ATOM 6252 C C . LEU B 1 289 ? 5.207 -2.916 -6.738 1 97.38 289 LEU B C 1
ATOM 6254 O O . LEU B 1 289 ? 5.562 -2.508 -7.844 1 97.38 289 LEU B O 1
ATOM 6258 N N . LEU B 1 290 ? 3.965 -2.945 -6.375 1 96.38 290 LEU B N 1
ATOM 6259 C CA . LEU B 1 290 ? 2.895 -2.305 -7.133 1 96.38 290 LEU B CA 1
ATOM 6260 C C . LEU B 1 290 ? 2.836 -0.811 -6.828 1 96.38 290 LEU B C 1
ATOM 6262 O O . LEU B 1 290 ? 2.75 -0.412 -5.664 1 96.38 290 LEU B O 1
ATOM 6266 N N . MET B 1 291 ? 2.82 0.026 -7.84 1 95.06 291 MET B N 1
ATOM 6267 C CA . MET B 1 291 ? 2.873 1.471 -7.633 1 95.06 291 MET B CA 1
ATOM 6268 C C . MET B 1 291 ? 1.525 2.113 -7.941 1 95.06 291 MET B C 1
ATOM 6270 O O . MET B 1 291 ? 1.123 3.068 -7.273 1 95.06 291 MET B O 1
ATOM 6274 N N . ALA B 1 292 ? 0.847 1.585 -8.961 1 93.81 292 ALA B N 1
ATOM 6275 C CA . ALA B 1 292 ? -0.431 2.146 -9.391 1 93.81 292 ALA B CA 1
ATOM 6276 C C . ALA B 1 292 ? -1.174 1.184 -10.312 1 93.81 292 ALA B C 1
ATOM 6278 O O . ALA B 1 292 ? -0.659 0.114 -10.648 1 93.81 292 ALA B O 1
ATOM 6279 N N . LEU B 1 293 ? -2.416 1.496 -10.562 1 93.06 293 LEU B N 1
ATOM 6280 C CA . LEU B 1 293 ? -3.195 0.792 -11.578 1 93.06 293 LEU B CA 1
ATOM 6281 C C . LEU B 1 293 ? -3.783 1.772 -12.586 1 93.06 293 LEU B C 1
ATOM 6283 O O . LEU B 1 293 ? -4.008 2.941 -12.266 1 93.06 293 LEU B O 1
ATOM 6287 N N . SER B 1 294 ? -3.988 1.329 -13.812 1 92.38 294 SER B N 1
ATOM 6288 C CA . SER B 1 294 ? -4.566 2.143 -14.883 1 92.38 294 SER B CA 1
ATOM 6289 C C . SER B 1 294 ? -5.719 1.416 -15.562 1 92.38 294 SER B C 1
ATOM 6291 O O . SER B 1 294 ? -5.512 0.403 -16.234 1 92.38 294 SER B O 1
ATOM 6293 N N . PRO B 1 295 ? -6.914 1.954 -15.352 1 88 295 PRO B N 1
ATOM 6294 C CA . PRO B 1 295 ? -8.039 1.345 -16.062 1 88 295 PRO B CA 1
ATOM 6295 C C . PRO B 1 295 ? -7.969 1.566 -17.578 1 88 295 PRO B C 1
ATOM 6297 O O . PRO B 1 295 ? -7.445 2.586 -18.031 1 88 295 PRO B O 1
ATOM 6300 N N . SER B 1 296 ? -8.461 0.585 -18.25 1 86.88 296 SER B N 1
ATOM 6301 C CA . SER B 1 296 ? -8.578 0.768 -19.688 1 86.88 296 SER B CA 1
ATOM 6302 C C . SER B 1 296 ? -9.609 1.841 -20.031 1 86.88 296 SER B C 1
ATOM 6304 O O . SER B 1 296 ? -10.445 2.195 -19.203 1 86.88 296 SER B O 1
ATOM 6306 N N . GLU B 1 297 ? -9.57 2.311 -21.234 1 79.38 297 GLU B N 1
ATOM 6307 C CA . GLU B 1 297 ? -10.477 3.373 -21.656 1 79.38 297 GLU B CA 1
ATOM 6308 C C . GLU B 1 297 ? -11.93 2.914 -21.609 1 79.38 297 GLU B C 1
ATOM 6310 O O . GLU B 1 297 ? -12.812 3.678 -21.203 1 79.38 297 GLU B O 1
ATOM 6315 N N . ASP B 1 298 ? -12.172 1.669 -21.953 1 79.31 298 ASP B N 1
ATOM 6316 C CA . ASP B 1 298 ? -13.531 1.152 -21.984 1 79.31 298 ASP B CA 1
ATOM 6317 C C . ASP B 1 298 ? -13.93 0.574 -20.625 1 79.31 298 ASP B C 1
ATOM 6319 O O . ASP B 1 298 ? -15.039 0.047 -20.469 1 79.31 298 ASP B O 1
ATOM 6323 N N . LEU B 1 299 ? -13.023 0.565 -19.656 1 82.19 299 LEU B N 1
ATOM 6324 C CA . LEU B 1 299 ? -13.227 0.163 -18.266 1 82.19 299 LEU B CA 1
ATOM 6325 C C . LEU B 1 299 ? -13.43 -1.345 -18.156 1 82.19 299 LEU B C 1
ATOM 6327 O O . LEU B 1 299 ? -13.852 -1.849 -17.109 1 82.19 299 LEU B O 1
ATOM 6331 N N . SER B 1 300 ? -13.164 -2.078 -19.234 1 81.94 300 SER B N 1
ATOM 6332 C CA . SER B 1 300 ? -13.32 -3.529 -19.203 1 81.94 300 SER B CA 1
ATOM 6333 C C . SER B 1 300 ? -12.086 -4.211 -18.625 1 81.94 300 SER B C 1
ATOM 6335 O O . SER B 1 300 ? -12.148 -5.367 -18.219 1 81.94 300 SER B O 1
ATOM 6337 N N . GLY B 1 301 ? -11.062 -3.453 -18.656 1 84.44 301 GLY B N 1
ATOM 6338 C CA . GLY B 1 301 ? -9.812 -4.004 -18.172 1 84.44 301 GLY B CA 1
ATOM 6339 C C . GLY B 1 301 ? -8.945 -2.979 -17.469 1 84.44 301 GLY B C 1
ATOM 6340 O O . GLY B 1 301 ? -9.43 -1.932 -17.047 1 84.44 301 GLY B O 1
ATOM 6341 N N . LEU B 1 302 ? -7.711 -3.445 -17.141 1 89.06 302 LEU B N 1
ATOM 6342 C CA . LEU B 1 302 ? -6.754 -2.561 -16.484 1 89.06 302 LEU B CA 1
ATOM 6343 C C . LEU B 1 302 ? -5.324 -3.025 -16.734 1 89.06 302 LEU B C 1
ATOM 6345 O O . LEU B 1 302 ? -5.105 -4.125 -17.25 1 89.06 302 LEU B O 1
ATOM 6349 N N . CYS B 1 303 ? -4.449 -2.145 -16.469 1 93.94 303 CYS B N 1
ATOM 6350 C CA . CYS B 1 303 ? -3.035 -2.49 -16.406 1 93.94 303 CYS B CA 1
ATOM 6351 C C . CYS B 1 303 ? -2.473 -2.199 -15.016 1 93.94 303 CYS B C 1
ATOM 6353 O O . CYS B 1 303 ? -3.027 -1.388 -14.273 1 93.94 303 CYS B O 1
ATOM 6355 N N . LEU B 1 304 ? -1.499 -2.941 -14.648 1 96.44 304 LEU B N 1
ATOM 6356 C CA . LEU B 1 304 ? -0.844 -2.781 -13.352 1 96.44 304 LEU B CA 1
ATOM 6357 C C . LEU B 1 304 ? 0.537 -2.154 -13.516 1 96.44 304 LEU B C 1
ATOM 6359 O O . LEU B 1 304 ? 1.33 -2.6 -14.352 1 96.44 304 LEU B O 1
ATOM 6363 N N . LEU B 1 305 ? 0.838 -1.104 -12.836 1 97.31 305 LEU B N 1
ATOM 6364 C CA . LEU B 1 305 ? 2.135 -0.438 -12.859 1 97.31 305 LEU B CA 1
ATOM 6365 C C . LEU B 1 305 ? 3.006 -0.904 -11.695 1 97.31 305 LEU B C 1
ATOM 6367 O O . LEU B 1 305 ? 2.68 -0.659 -10.531 1 97.31 305 LEU B O 1
ATOM 6371 N N . PHE B 1 306 ? 4.094 -1.549 -12.039 1 98 306 PHE B N 1
ATOM 6372 C CA . PHE B 1 306 ? 5.047 -2.031 -11.047 1 98 306 PHE B CA 1
ATOM 6373 C C . PHE B 1 306 ? 6.332 -1.211 -11.086 1 98 306 PHE B C 1
ATOM 6375 O O . PHE B 1 306 ? 6.535 -0.408 -12 1 98 306 PHE B O 1
ATOM 6382 N N . GLU B 1 307 ? 7.133 -1.413 -9.977 1 97.75 307 GLU B N 1
ATOM 6383 C CA . GLU B 1 307 ? 8.484 -0.867 -10.023 1 97.75 307 GLU B CA 1
ATOM 6384 C C . GLU B 1 307 ? 9.219 -1.323 -11.281 1 97.75 307 GLU B C 1
ATOM 6386 O O . GLU B 1 307 ? 8.898 -2.367 -11.852 1 97.75 307 GLU B O 1
ATOM 6391 N N . PRO B 1 308 ? 10.219 -0.563 -11.742 1 96.06 308 PRO B N 1
ATOM 6392 C CA . PRO B 1 308 ? 10.906 -0.92 -12.992 1 96.06 308 PRO B CA 1
ATOM 6393 C C . PRO B 1 308 ? 11.68 -2.23 -12.883 1 96.06 308 PRO B C 1
ATOM 6395 O O . PRO B 1 308 ? 12.445 -2.424 -11.938 1 96.06 308 PRO B O 1
ATOM 6398 N N . VAL B 1 309 ? 11.438 -3.08 -13.797 1 96.81 309 VAL B N 1
ATOM 6399 C CA . VAL B 1 309 ? 12.203 -4.312 -13.969 1 96.81 309 VAL B CA 1
ATOM 6400 C C . VAL B 1 309 ? 13.203 -4.148 -15.109 1 96.81 309 VAL B C 1
ATOM 6402 O O . VAL B 1 309 ? 12.812 -4.113 -16.281 1 96.81 309 VAL B O 1
ATOM 6405 N N . TRP B 1 310 ? 14.445 -4.238 -14.789 1 92.88 310 TRP B N 1
ATOM 6406 C CA . TRP B 1 310 ? 15.453 -3.816 -15.758 1 92.88 310 TRP B CA 1
ATOM 6407 C C . TRP B 1 310 ? 15.945 -5 -16.578 1 92.88 310 TRP B C 1
ATOM 6409 O O . TRP B 1 310 ? 16.375 -4.832 -17.734 1 92.88 310 TRP B O 1
ATOM 6419 N N . LEU B 1 311 ? 15.859 -6.25 -16.047 1 93.25 311 LEU B N 1
ATOM 6420 C CA . LEU B 1 311 ? 16.516 -7.359 -16.719 1 93.25 311 LEU B CA 1
ATOM 6421 C C . LEU B 1 311 ? 15.492 -8.359 -17.25 1 93.25 311 LEU B C 1
ATOM 6423 O O . LEU B 1 311 ? 15.844 -9.297 -17.969 1 93.25 311 LEU B O 1
ATOM 6427 N N . GLY B 1 312 ? 14.227 -8.18 -16.891 1 93.94 312 GLY B N 1
ATOM 6428 C CA . GLY B 1 312 ? 13.195 -9.109 -17.312 1 93.94 312 GLY B CA 1
ATOM 6429 C C . GLY B 1 312 ? 12.914 -10.195 -16.281 1 93.94 312 GLY B C 1
ATOM 6430 O O . GLY B 1 312 ? 13.312 -10.086 -15.125 1 93.94 312 GLY B O 1
ATOM 6431 N N . SER B 1 313 ? 12.164 -11.203 -16.688 1 95.25 313 SER B N 1
ATOM 6432 C CA . SER B 1 313 ? 11.883 -12.328 -15.805 1 95.25 313 SER B CA 1
ATOM 6433 C C . SER B 1 313 ? 13.047 -13.312 -15.789 1 95.25 313 SER B C 1
ATOM 6435 O O . SER B 1 313 ? 13.875 -13.328 -16.703 1 95.25 313 SER B O 1
ATOM 6437 N N . LEU B 1 314 ? 13.102 -14.039 -14.703 1 96 314 LEU B N 1
ATOM 6438 C CA . LEU B 1 314 ? 14.109 -15.094 -14.625 1 96 314 LEU B CA 1
ATOM 6439 C C . LEU B 1 314 ? 13.984 -16.047 -15.805 1 96 314 LEU B C 1
ATOM 6441 O O . LEU B 1 314 ? 14.992 -16.516 -16.344 1 96 314 LEU B O 1
ATOM 6445 N N . HIS B 1 315 ? 12.781 -16.344 -16.281 1 94.88 315 HIS B N 1
ATOM 6446 C CA . HIS B 1 315 ? 12.539 -17.25 -17.391 1 94.88 315 HIS B CA 1
ATOM 6447 C C . HIS B 1 315 ? 13.18 -16.734 -18.672 1 94.88 315 HIS B C 1
ATOM 6449 O O . HIS B 1 315 ? 13.852 -17.484 -19.391 1 94.88 315 HIS B O 1
ATOM 6455 N N . VAL B 1 316 ? 13 -15.484 -18.906 1 92.25 316 VAL B N 1
ATOM 6456 C CA . VAL B 1 316 ? 13.531 -14.875 -20.125 1 92.25 316 VAL B CA 1
ATOM 6457 C C . VAL B 1 316 ? 15.055 -14.906 -20.094 1 92.25 316 VAL B C 1
ATOM 6459 O O . VAL B 1 316 ? 15.703 -15.102 -21.125 1 92.25 316 VAL B O 1
ATOM 6462 N N . VAL B 1 317 ? 15.625 -14.711 -18.953 1 92 317 VAL B N 1
ATOM 6463 C CA . VAL B 1 317 ? 17.078 -14.648 -18.828 1 92 317 VAL B CA 1
ATOM 6464 C C . VAL B 1 317 ? 17.656 -16.047 -18.922 1 92 317 VAL B C 1
ATOM 6466 O O . VAL B 1 317 ? 18.703 -16.25 -19.547 1 92 317 VAL B O 1
ATOM 6469 N N . LEU B 1 318 ? 17 -17.031 -18.328 1 92.19 318 LEU B N 1
ATOM 6470 C CA . LEU B 1 318 ? 17.484 -18.406 -18.344 1 92.19 318 LEU B CA 1
ATOM 6471 C C . LEU B 1 318 ? 17.266 -19.062 -19.703 1 92.19 318 LEU B C 1
ATOM 6473 O O . LEU B 1 318 ? 18.047 -19.922 -20.125 1 92.19 318 LEU B O 1
ATOM 6477 N N . HIS B 1 319 ? 16.172 -18.625 -20.359 1 91 319 HIS B N 1
ATOM 6478 C CA . HIS B 1 319 ? 15.789 -19.25 -21.609 1 91 319 HIS B CA 1
ATOM 6479 C C . HIS B 1 319 ? 15.555 -18.203 -22.703 1 91 319 HIS B C 1
ATOM 6481 O O . HIS B 1 319 ? 14.422 -18.031 -23.156 1 91 319 HIS B O 1
ATOM 6487 N N . PRO B 1 320 ? 16.594 -17.5 -23.141 1 85.38 320 PRO B N 1
ATOM 6488 C CA . PRO B 1 320 ? 16.438 -16.453 -24.156 1 85.38 320 PRO B CA 1
ATOM 6489 C C . PRO B 1 320 ? 15.922 -17 -25.484 1 85.38 320 PRO B C 1
ATOM 6491 O O . PRO B 1 320 ? 16.188 -18.156 -25.828 1 85.38 320 PRO B O 1
ATOM 6494 N N . GLN B 1 321 ? 14.93 -16.078 -26.047 1 75.62 321 GLN B N 1
ATOM 6495 C CA . GLN B 1 321 ? 14.414 -16.438 -27.359 1 75.62 321 GLN B CA 1
ATOM 6496 C C . GLN B 1 321 ? 15.422 -16.094 -28.453 1 75.62 321 GLN B C 1
ATOM 6498 O O . GLN B 1 321 ? 16.062 -15.039 -28.406 1 75.62 321 GLN B O 1
ATOM 6503 N N . GLY B 1 322 ? 15.922 -16.969 -29.25 1 65.06 322 GLY B N 1
ATOM 6504 C CA . GLY B 1 322 ? 16.828 -16.75 -30.359 1 65.06 322 GLY B CA 1
ATOM 6505 C C . GLY B 1 322 ? 18.047 -17.672 -30.328 1 65.06 322 GLY B C 1
ATOM 6506 O O . GLY B 1 322 ? 18.141 -18.531 -29.453 1 65.06 322 GLY B O 1
ATOM 6507 N N . PRO B 1 323 ? 18.922 -17.5 -31.375 1 56.44 323 PRO B N 1
ATOM 6508 C CA . PRO B 1 323 ? 20.047 -18.438 -31.531 1 56.44 323 PRO B CA 1
ATOM 6509 C C . PRO B 1 323 ? 20.969 -18.469 -30.312 1 56.44 323 PRO B C 1
ATOM 6511 O O . PRO B 1 323 ? 21.266 -17.422 -29.719 1 56.44 323 PRO B O 1
ATOM 6514 N N . ARG B 1 324 ? 20.781 -19.484 -29.609 1 54.25 324 ARG B N 1
ATOM 6515 C CA . ARG B 1 324 ? 21.578 -19.766 -28.406 1 54.25 324 ARG B CA 1
ATOM 6516 C C . ARG B 1 324 ? 23.062 -19.484 -28.672 1 54.25 324 ARG B C 1
ATOM 6518 O O . ARG B 1 324 ? 23.656 -20.094 -29.562 1 54.25 324 ARG B O 1
ATOM 6525 N N . GLU B 1 325 ? 23.453 -18.344 -28.406 1 49.62 325 GLU B N 1
ATOM 6526 C CA . GLU B 1 325 ? 24.922 -18.328 -28.484 1 49.62 325 GLU B CA 1
ATOM 6527 C C . GLU B 1 325 ? 25.531 -19.312 -27.484 1 49.62 325 GLU B C 1
ATOM 6529 O O . GLU B 1 325 ? 24.938 -19.594 -26.453 1 49.62 325 GLU B O 1
ATOM 6534 N N . GLU B 1 326 ? 26.297 -20.25 -27.938 1 49.38 326 GLU B N 1
ATOM 6535 C CA . GLU B 1 326 ? 27.047 -21.344 -27.344 1 49.38 326 GLU B CA 1
ATOM 6536 C C . GLU B 1 326 ? 27.578 -20.969 -25.953 1 49.38 326 GLU B C 1
ATOM 6538 O O . GLU B 1 326 ? 28.375 -21.688 -25.375 1 49.38 326 GLU B O 1
ATOM 6543 N N . GLY B 1 327 ? 27.141 -19.906 -25.219 1 49.72 327 GLY B N 1
ATOM 6544 C CA . GLY B 1 327 ? 27.922 -19.625 -24.031 1 49.72 327 GLY B CA 1
ATOM 6545 C C . GLY B 1 327 ? 27.359 -20.266 -22.781 1 49.72 327 GLY B C 1
ATOM 6546 O O . GLY B 1 327 ? 26.344 -20.969 -22.844 1 49.72 327 GLY B O 1
ATOM 6547 N N . PRO B 1 328 ? 28.172 -20.344 -21.656 1 52.84 328 PRO B N 1
ATOM 6548 C CA . PRO B 1 328 ? 27.859 -20.953 -20.359 1 52.84 328 PRO B CA 1
ATOM 6549 C C . PRO B 1 328 ? 26.438 -20.609 -19.875 1 52.84 328 PRO B C 1
ATOM 6551 O O . PRO B 1 328 ? 25.859 -19.625 -20.328 1 52.84 328 PRO B O 1
ATOM 6554 N N . PRO B 1 329 ? 25.844 -21.641 -19.25 1 55.84 329 PRO B N 1
ATOM 6555 C CA . PRO B 1 329 ? 24.5 -21.422 -18.703 1 55.84 329 PRO B CA 1
ATOM 6556 C C . PRO B 1 329 ? 24.281 -19.984 -18.219 1 55.84 329 PRO B C 1
ATOM 6558 O O . PRO B 1 329 ? 25.219 -19.344 -17.719 1 55.84 329 PRO B O 1
ATOM 6561 N N . HIS B 1 330 ? 23.156 -19.312 -18.688 1 62.03 330 HIS B N 1
ATOM 6562 C CA . HIS B 1 330 ? 22.812 -17.906 -18.547 1 62.03 330 HIS B CA 1
ATOM 6563 C C . HIS B 1 330 ? 22.766 -17.484 -17.078 1 62.03 330 HIS B C 1
ATOM 6565 O O . HIS B 1 330 ? 22.078 -18.125 -16.281 1 62.03 330 HIS B O 1
ATOM 6571 N N . LEU B 1 331 ? 23.906 -16.969 -16.625 1 72.5 331 LEU B N 1
ATOM 6572 C CA . LEU B 1 331 ? 24.062 -16.391 -15.297 1 72.5 331 LEU B CA 1
ATOM 6573 C C . LEU B 1 331 ? 23.266 -15.102 -15.164 1 72.5 331 LEU B C 1
ATOM 6575 O O . LEU B 1 331 ? 23.141 -14.336 -16.125 1 72.5 331 LEU B O 1
ATOM 6579 N N . VAL B 1 332 ? 22.516 -15.094 -14.133 1 83.38 332 VAL B N 1
ATOM 6580 C CA . VAL B 1 332 ? 21.859 -13.852 -13.742 1 83.38 332 VAL B CA 1
ATOM 6581 C C . VAL B 1 332 ? 22.906 -12.812 -13.328 1 83.38 332 VAL B C 1
ATOM 6583 O O . VAL B 1 332 ? 23.719 -13.07 -12.445 1 83.38 332 VAL B O 1
ATOM 6586 N N . PRO B 1 333 ? 23.031 -11.789 -14.102 1 79.12 333 PRO B N 1
ATOM 6587 C CA . PRO B 1 333 ? 24.062 -10.789 -13.805 1 79.12 333 PRO B CA 1
ATOM 6588 C C . PRO B 1 333 ? 24.078 -10.375 -12.328 1 79.12 333 PRO B C 1
ATOM 6590 O O . PRO B 1 333 ? 23.062 -9.93 -11.797 1 79.12 333 PRO B O 1
ATOM 6593 N N . GLY B 1 334 ? 25.219 -10.547 -11.695 1 79.94 334 GLY B N 1
ATOM 6594 C CA . GLY B 1 334 ? 25.484 -10.031 -10.359 1 79.94 334 GLY B CA 1
ATOM 6595 C C . GLY B 1 334 ? 24.781 -10.812 -9.273 1 79.94 334 GLY B C 1
ATOM 6596 O O . GLY B 1 334 ? 24.719 -10.367 -8.125 1 79.94 334 GLY B O 1
ATOM 6597 N N . LEU B 1 335 ? 24.203 -11.883 -9.656 1 89.19 335 LEU B N 1
ATOM 6598 C CA . LEU B 1 335 ? 23.422 -12.609 -8.664 1 89.19 335 LEU B CA 1
ATOM 6599 C C . LEU B 1 335 ? 23.688 -14.102 -8.742 1 89.19 335 LEU B C 1
ATOM 6601 O O . LEU B 1 335 ? 23.25 -14.773 -9.688 1 89.19 335 LEU B O 1
ATOM 6605 N N . LEU B 1 336 ? 24.406 -14.57 -7.758 1 91.94 336 LEU B N 1
ATOM 6606 C CA . LEU B 1 336 ? 24.672 -16 -7.676 1 91.94 336 LEU B CA 1
ATOM 6607 C C . LEU B 1 336 ? 23.375 -16.781 -7.484 1 91.94 336 LEU B C 1
ATOM 6609 O O . LEU B 1 336 ? 22.438 -16.281 -6.855 1 91.94 336 LEU B O 1
ATOM 6613 N N . PRO B 1 337 ? 23.328 -17.969 -8.039 1 94.5 337 PRO B N 1
ATOM 6614 C CA . PRO B 1 337 ? 22.125 -18.781 -7.934 1 94.5 337 PRO B CA 1
ATOM 6615 C C . PRO B 1 337 ? 21.641 -18.922 -6.492 1 94.5 337 PRO B C 1
ATOM 6617 O O . PRO B 1 337 ? 20.438 -18.812 -6.23 1 94.5 337 PRO B O 1
ATOM 6620 N N . SER B 1 338 ? 22.594 -19.172 -5.582 1 95.06 338 SER B N 1
ATOM 6621 C CA . SER B 1 338 ? 22.219 -19.359 -4.188 1 95.06 338 SER B CA 1
ATOM 6622 C C . SER B 1 338 ? 21.578 -18.109 -3.6 1 95.06 338 SER B C 1
ATOM 6624 O O . SER B 1 338 ? 20.594 -18.188 -2.861 1 95.06 338 SER B O 1
ATOM 6626 N N . HIS B 1 339 ? 22.125 -16.938 -3.941 1 95.31 339 HIS B N 1
ATOM 6627 C CA . HIS B 1 339 ? 21.578 -15.672 -3.451 1 95.31 339 HIS B CA 1
ATOM 6628 C C . HIS B 1 339 ? 20.219 -15.383 -4.062 1 95.31 339 HIS B C 1
ATOM 6630 O O . HIS B 1 339 ? 19.328 -14.852 -3.389 1 95.31 339 HIS B O 1
ATOM 6636 N N . LEU B 1 340 ? 20.125 -15.695 -5.301 1 96.81 340 LEU B N 1
ATOM 6637 C CA . LEU B 1 340 ? 18.844 -15.547 -5.977 1 96.81 340 LEU B CA 1
ATOM 6638 C C . LEU B 1 340 ? 17.766 -16.391 -5.297 1 96.81 340 LEU B C 1
ATOM 6640 O O . LEU B 1 340 ? 16.688 -15.891 -4.992 1 96.81 340 LEU B O 1
ATOM 6644 N N . LEU B 1 341 ? 18.094 -17.609 -5.062 1 97.88 341 LEU B N 1
ATOM 6645 C CA . LEU B 1 341 ? 17.156 -18.531 -4.453 1 97.88 341 LEU B CA 1
ATOM 6646 C C . LEU B 1 341 ? 16.797 -18.094 -3.039 1 97.88 341 LEU B C 1
ATOM 6648 O O . LEU B 1 341 ? 15.648 -18.266 -2.605 1 97.88 341 LEU B O 1
ATOM 6652 N N . LEU B 1 342 ? 17.734 -17.562 -2.328 1 97.19 342 LEU B N 1
ATOM 6653 C CA . LEU B 1 342 ? 17.453 -17.062 -0.988 1 97.19 342 LEU B CA 1
ATOM 6654 C C . LEU B 1 342 ? 16.438 -15.93 -1.034 1 97.19 342 LEU B C 1
ATOM 6656 O O . LEU B 1 342 ? 15.531 -15.867 -0.203 1 97.19 342 LEU B O 1
ATOM 6660 N N . GLN B 1 343 ? 16.578 -15.039 -1.985 1 96.94 343 GLN B N 1
ATOM 6661 C CA . GLN B 1 343 ? 15.648 -13.922 -2.131 1 96.94 343 GLN B CA 1
ATOM 6662 C C . GLN B 1 343 ? 14.242 -14.43 -2.451 1 96.94 343 GLN B C 1
ATOM 6664 O O . GLN B 1 343 ? 13.258 -13.93 -1.898 1 96.94 343 GLN B O 1
ATOM 6669 N N . VAL B 1 344 ? 14.117 -15.406 -3.305 1 98.5 344 VAL B N 1
ATOM 6670 C CA . VAL B 1 344 ? 12.828 -16 -3.641 1 98.5 344 VAL B CA 1
ATOM 6671 C C . VAL B 1 344 ? 12.227 -16.656 -2.402 1 98.5 344 VAL B C 1
ATOM 6673 O O . VAL B 1 344 ? 11.031 -16.5 -2.131 1 98.5 344 VAL B O 1
ATOM 6676 N N . LEU B 1 345 ? 13.094 -17.359 -1.715 1 98.06 345 LEU B N 1
ATOM 6677 C CA . LEU B 1 345 ? 12.641 -18.078 -0.521 1 98.06 345 LEU B CA 1
ATOM 6678 C C . LEU B 1 345 ? 12.109 -17.094 0.521 1 98.06 345 LEU B C 1
ATOM 6680 O O . LEU B 1 345 ? 11.125 -17.391 1.203 1 98.06 345 LEU B O 1
ATOM 6684 N N . GLU B 1 346 ? 12.703 -15.953 0.697 1 96.94 346 GLU B N 1
ATOM 6685 C CA . GLU B 1 346 ? 12.234 -14.938 1.632 1 96.94 346 GLU B CA 1
ATOM 6686 C C . GLU B 1 346 ? 10.828 -14.469 1.279 1 96.94 346 GLU B C 1
ATOM 6688 O O . GLU B 1 346 ? 10 -14.25 2.168 1 96.94 346 GLU B O 1
ATOM 6693 N N . ALA B 1 347 ? 10.555 -14.305 0.032 1 98 347 ALA B N 1
ATOM 6694 C CA . ALA B 1 347 ? 9.211 -13.93 -0.416 1 98 347 ALA B CA 1
ATOM 6695 C C . ALA B 1 347 ? 8.195 -15.008 -0.05 1 98 347 ALA B C 1
ATOM 6697 O O . ALA B 1 347 ? 7.102 -14.695 0.436 1 98 347 ALA B O 1
ATOM 6698 N N . LEU B 1 348 ? 8.562 -16.234 -0.268 1 98.12 348 LEU B N 1
ATOM 6699 C CA . LEU B 1 348 ? 7.652 -17.344 0.014 1 98.12 348 LEU B CA 1
ATOM 6700 C C . LEU B 1 348 ? 7.387 -17.453 1.512 1 98.12 348 LEU B C 1
ATOM 6702 O O . LEU B 1 348 ? 6.262 -17.734 1.926 1 98.12 348 LEU B O 1
ATOM 6706 N N . LEU B 1 349 ? 8.445 -17.297 2.287 1 96.88 349 LEU B N 1
ATOM 6707 C CA . LEU B 1 349 ? 8.289 -17.344 3.738 1 96.88 349 LEU B CA 1
ATOM 6708 C C . LEU B 1 349 ? 7.344 -16.234 4.211 1 96.88 349 LEU B C 1
ATOM 6710 O O . LEU B 1 349 ? 6.516 -16.469 5.098 1 96.88 349 LEU B O 1
ATOM 6714 N N . PHE B 1 350 ? 7.469 -15.117 3.654 1 95.31 350 PHE B N 1
ATOM 6715 C CA . PHE B 1 350 ? 6.57 -14.023 4.004 1 95.31 350 PHE B CA 1
ATOM 6716 C C . PHE B 1 350 ? 5.129 -14.383 3.658 1 95.31 350 PHE B C 1
ATOM 6718 O O . PHE B 1 350 ? 4.223 -14.18 4.469 1 95.31 350 PHE B O 1
ATOM 6725 N N . LEU B 1 351 ? 4.855 -14.852 2.43 1 94.81 351 LEU B N 1
ATOM 6726 C CA . LEU B 1 351 ? 3.512 -15.25 2.021 1 94.81 351 LEU B CA 1
ATOM 6727 C C . LEU B 1 351 ? 2.928 -16.266 2.992 1 94.81 351 LEU B C 1
ATOM 6729 O O . LEU B 1 351 ? 1.775 -16.141 3.414 1 94.81 351 LEU B O 1
ATOM 6733 N N . GLN B 1 352 ? 3.729 -17.188 3.32 1 93.44 352 GLN B N 1
ATOM 6734 C CA . GLN B 1 352 ? 3.26 -18.219 4.238 1 93.44 352 GLN B CA 1
ATOM 6735 C C . GLN B 1 352 ? 2.926 -17.641 5.605 1 93.44 352 GLN B C 1
ATOM 6737 O O . GLN B 1 352 ? 1.956 -18.047 6.246 1 93.44 352 GLN B O 1
ATOM 6742 N N . ALA B 1 353 ? 3.76 -16.734 6.039 1 89.69 353 ALA B N 1
ATOM 6743 C CA . ALA B 1 353 ? 3.494 -16.078 7.312 1 89.69 353 ALA B CA 1
ATOM 6744 C C . ALA B 1 353 ? 2.164 -15.328 7.273 1 89.69 353 ALA B C 1
ATOM 6746 O O . ALA B 1 353 ? 1.52 -15.141 8.305 1 89.69 353 ALA B O 1
ATOM 6747 N N . ARG B 1 354 ? 1.791 -14.891 6.121 1 87 354 ARG B N 1
ATOM 6748 C CA . ARG B 1 354 ? 0.501 -14.234 5.938 1 87 354 ARG B CA 1
ATOM 6749 C C . ARG B 1 354 ? -0.579 -15.242 5.562 1 87 354 ARG B C 1
ATOM 6751 O O . ARG B 1 354 ? -1.656 -14.867 5.098 1 87 354 ARG B O 1
ATOM 6758 N N . TRP B 1 355 ? -0.271 -16.516 5.637 1 86.69 355 TRP B N 1
ATOM 6759 C CA . TRP B 1 355 ? -1.178 -17.641 5.422 1 86.69 355 TRP B CA 1
ATOM 6760 C C . TRP B 1 355 ? -1.623 -17.703 3.965 1 86.69 355 TRP B C 1
ATOM 6762 O O . TRP B 1 355 ? -2.797 -17.953 3.678 1 86.69 355 TRP B O 1
ATOM 6772 N N . ARG B 1 356 ? -0.675 -17.469 3.156 1 91.88 356 ARG B N 1
ATOM 6773 C CA . ARG B 1 356 ? -0.955 -17.516 1.725 1 91.88 356 ARG B CA 1
ATOM 6774 C C . ARG B 1 356 ? 0.099 -18.344 0.994 1 91.88 356 ARG B C 1
ATOM 6776 O O . ARG B 1 356 ? 1.275 -18.328 1.359 1 91.88 356 ARG B O 1
ATOM 6783 N N . ALA B 1 357 ? -0.406 -19.031 0.083 1 95.94 357 ALA B N 1
ATOM 6784 C CA . ALA B 1 357 ? 0.484 -19.672 -0.883 1 95.94 357 ALA B CA 1
ATOM 6785 C C . ALA B 1 357 ? 0.603 -18.844 -2.154 1 95.94 357 ALA B C 1
ATOM 6787 O O . ALA B 1 357 ? -0.347 -18.156 -2.549 1 95.94 357 ALA B O 1
ATOM 6788 N N . HIS B 1 358 ? 1.804 -18.859 -2.734 1 97.56 358 HIS B N 1
ATOM 6789 C CA . HIS B 1 358 ? 1.938 -18.219 -4.039 1 97.56 358 HIS B CA 1
ATOM 6790 C C . HIS B 1 358 ? 1.054 -18.906 -5.078 1 97.56 358 HIS B C 1
ATOM 6792 O O . HIS B 1 358 ? 0.407 -18.234 -5.887 1 97.56 358 HIS B O 1
ATOM 6798 N N . GLY B 1 359 ? 1.082 -20.25 -5.102 1 97 359 GLY B N 1
ATOM 6799 C CA . GLY B 1 359 ? 0.176 -21.062 -5.898 1 97 359 GLY B CA 1
ATOM 6800 C C . GLY B 1 359 ? 0.572 -21.141 -7.363 1 97 359 GLY B C 1
ATOM 6801 O O . GLY B 1 359 ? -0.036 -21.875 -8.141 1 97 359 GLY B O 1
ATOM 6802 N N . GLY B 1 360 ? 1.568 -20.406 -7.824 1 96.94 360 GLY B N 1
ATOM 6803 C CA . GLY B 1 360 ? 2.012 -20.406 -9.211 1 96.94 360 GLY B CA 1
ATOM 6804 C C . GLY B 1 360 ? 3.479 -20.062 -9.367 1 96.94 360 GLY B C 1
ATOM 6805 O O . GLY B 1 360 ? 3.877 -19.453 -10.367 1 96.94 360 GLY B O 1
ATOM 6806 N N . LEU B 1 361 ? 4.234 -20.328 -8.367 1 98.12 361 LEU B N 1
ATOM 6807 C CA . LEU B 1 361 ? 5.645 -19.984 -8.422 1 98.12 361 LEU B CA 1
ATOM 6808 C C . LEU B 1 361 ? 6.336 -20.656 -9.602 1 98.12 361 LEU B C 1
ATOM 6810 O O . LEU B 1 361 ? 6.203 -21.875 -9.781 1 98.12 361 LEU B O 1
ATOM 6814 N N . SER B 1 362 ? 6.98 -19.984 -10.445 1 97.44 362 SER B N 1
ATOM 6815 C CA . SER B 1 362 ? 7.754 -20.375 -11.617 1 97.44 362 SER B CA 1
ATOM 6816 C C . SER B 1 362 ? 8.82 -19.344 -11.953 1 97.44 362 SER B C 1
ATOM 6818 O O . SER B 1 362 ? 8.922 -18.312 -11.281 1 97.44 362 SER B O 1
ATOM 6820 N N . SER B 1 363 ? 9.641 -19.656 -12.891 1 96.62 363 SER B N 1
ATOM 6821 C CA . SER B 1 363 ? 10.656 -18.703 -13.305 1 96.62 363 SER B CA 1
ATOM 6822 C C . SER B 1 363 ? 10.023 -17.469 -13.945 1 96.62 363 SER B C 1
ATOM 6824 O O . SER B 1 363 ? 10.648 -16.406 -14.039 1 96.62 363 SER B O 1
ATOM 6826 N N . HIS B 1 364 ? 8.727 -17.562 -14.359 1 95.94 364 HIS B N 1
ATOM 6827 C CA . HIS B 1 364 ? 7.996 -16.406 -14.898 1 95.94 364 HIS B CA 1
ATOM 6828 C C . HIS B 1 364 ? 7.652 -15.414 -13.797 1 95.94 364 HIS B C 1
ATOM 6830 O O . HIS B 1 364 ? 7.523 -14.219 -14.055 1 95.94 364 HIS B O 1
ATOM 6836 N N . ALA B 1 365 ? 7.527 -15.906 -12.555 1 97.5 365 ALA B N 1
ATOM 6837 C CA . ALA B 1 365 ? 7.074 -15.086 -11.438 1 97.5 365 ALA B CA 1
ATOM 6838 C C . ALA B 1 365 ? 8.242 -14.359 -10.781 1 97.5 365 ALA B C 1
ATOM 6840 O O . ALA B 1 365 ? 8.039 -13.469 -9.953 1 97.5 365 ALA B O 1
ATOM 6841 N N . VAL B 1 366 ? 9.453 -14.727 -11.094 1 98 366 VAL B N 1
ATOM 6842 C CA . VAL B 1 366 ? 10.633 -14.086 -10.539 1 98 366 VAL B CA 1
ATOM 6843 C C . VAL B 1 366 ? 11.125 -12.992 -11.484 1 98 366 VAL B C 1
ATOM 6845 O O . VAL B 1 366 ? 11.492 -13.266 -12.625 1 98 366 VAL B O 1
ATOM 6848 N N . GLN B 1 367 ? 11.078 -11.805 -11.008 1 97.69 367 GLN B N 1
ATOM 6849 C CA . GLN B 1 367 ? 11.469 -10.633 -11.789 1 97.69 367 GLN B CA 1
ATOM 6850 C C . GLN B 1 367 ? 12.844 -10.125 -11.367 1 97.69 367 GLN B C 1
ATOM 6852 O O . GLN B 1 367 ? 13.117 -9.953 -10.18 1 97.69 367 GLN B O 1
ATOM 6857 N N . LEU B 1 368 ? 13.68 -9.953 -12.328 1 96.56 368 LEU B N 1
ATOM 6858 C CA . LEU B 1 368 ? 15.008 -9.414 -12.07 1 96.56 368 LEU B CA 1
ATOM 6859 C C . LEU B 1 368 ? 15.008 -7.891 -12.18 1 96.56 368 LEU B C 1
ATOM 6861 O O . LEU B 1 368 ? 15.195 -7.34 -13.266 1 96.56 368 LEU B O 1
ATOM 6865 N N . VAL B 1 369 ? 14.812 -7.242 -11.07 1 96 369 VAL B N 1
ATOM 6866 C CA . VAL B 1 369 ? 14.562 -5.809 -10.961 1 96 369 VAL B CA 1
ATOM 6867 C C . VAL B 1 369 ? 15.828 -5.035 -11.305 1 96 369 VAL B C 1
ATOM 6869 O O . VAL B 1 369 ? 15.789 -4.066 -12.07 1 96 369 VAL B O 1
ATOM 6872 N N . ARG B 1 370 ? 16.969 -5.352 -10.82 1 92.19 370 ARG B N 1
ATOM 6873 C CA . ARG B 1 370 ? 18.297 -4.832 -11.094 1 92.19 370 ARG B CA 1
ATOM 6874 C C . ARG B 1 370 ? 19.359 -5.883 -10.812 1 92.19 370 ARG B C 1
ATOM 6876 O O . ARG B 1 370 ? 19.062 -6.934 -10.234 1 92.19 370 ARG B O 1
ATOM 6883 N N . PRO B 1 371 ? 20.594 -5.613 -11.297 1 89.44 371 PRO B N 1
ATOM 6884 C CA . PRO B 1 371 ? 21.625 -6.59 -10.961 1 89.44 371 PRO B CA 1
ATOM 6885 C C . PRO B 1 371 ? 21.734 -6.84 -9.453 1 89.44 371 PRO B C 1
ATOM 6887 O O . PRO B 1 371 ? 21.859 -5.891 -8.68 1 89.44 371 PRO B O 1
ATOM 6890 N N . GLY B 1 372 ? 21.562 -8.086 -9.109 1 91.25 372 GLY B N 1
ATOM 6891 C CA . GLY B 1 372 ? 21.719 -8.469 -7.719 1 91.25 372 GLY B CA 1
ATOM 6892 C C . GLY B 1 372 ? 20.391 -8.516 -6.969 1 91.25 372 GLY B C 1
ATOM 6893 O O . GLY B 1 372 ? 20.344 -8.914 -5.801 1 91.25 372 GLY B O 1
ATOM 6894 N N . LEU B 1 373 ? 19.359 -8.172 -7.664 1 94.69 373 LEU B N 1
ATOM 6895 C CA . LEU B 1 373 ? 18.094 -8.094 -6.934 1 94.69 373 LEU B CA 1
ATOM 6896 C C . LEU B 1 373 ? 16.969 -8.766 -7.719 1 94.69 373 LEU B C 1
ATOM 6898 O O . LEU B 1 373 ? 16.609 -8.32 -8.805 1 94.69 373 LEU B O 1
ATOM 6902 N N . ALA B 1 374 ? 16.484 -9.82 -7.164 1 97.25 374 ALA B N 1
ATOM 6903 C CA . ALA B 1 374 ? 15.328 -10.523 -7.688 1 97.25 374 ALA B CA 1
ATOM 6904 C C . ALA B 1 374 ? 14.125 -10.359 -6.762 1 97.25 374 ALA B C 1
ATOM 6906 O O . ALA B 1 374 ? 14.266 -10.359 -5.539 1 97.25 374 ALA B O 1
ATOM 6907 N N . LYS B 1 375 ? 12.945 -10.156 -7.297 1 98.25 375 LYS B N 1
ATOM 6908 C CA . LYS B 1 375 ? 11.695 -10.07 -6.543 1 98.25 375 LYS B CA 1
ATOM 6909 C C . LYS B 1 375 ? 10.633 -10.984 -7.141 1 98.25 375 LYS B C 1
ATOM 6911 O O . LYS B 1 375 ? 10.656 -11.281 -8.336 1 98.25 375 LYS B O 1
ATOM 6916 N N . VAL B 1 376 ? 9.766 -11.391 -6.297 1 98.62 376 VAL B N 1
ATOM 6917 C CA . VAL B 1 376 ? 8.734 -12.328 -6.73 1 98.62 376 VAL B CA 1
ATOM 6918 C C . VAL B 1 376 ? 7.449 -11.57 -7.043 1 98.62 376 VAL B C 1
ATOM 6920 O O . VAL B 1 376 ? 7.031 -10.703 -6.273 1 98.62 376 VAL B O 1
ATOM 6923 N N . GLY B 1 377 ? 6.906 -11.797 -8.195 1 97.5 377 GLY B N 1
ATOM 6924 C CA . GLY B 1 377 ? 5.602 -11.297 -8.617 1 97.5 377 GLY B CA 1
ATOM 6925 C C . GLY B 1 377 ? 4.668 -12.398 -9.086 1 97.5 377 GLY B C 1
ATOM 6926 O O . GLY B 1 377 ? 4.781 -13.547 -8.656 1 97.5 377 GLY B O 1
ATOM 6927 N N . GLY B 1 378 ? 3.619 -12.008 -9.898 1 95.69 378 GLY B N 1
ATOM 6928 C CA . GLY B 1 378 ? 2.686 -12.992 -10.414 1 95.69 378 GLY B CA 1
ATOM 6929 C C . GLY B 1 378 ? 1.85 -13.648 -9.336 1 95.69 378 GLY B C 1
ATOM 6930 O O . GLY B 1 378 ? 1.795 -14.875 -9.242 1 95.69 378 GLY B O 1
ATOM 6931 N N . LEU B 1 379 ? 1.19 -12.906 -8.508 1 96.38 379 LEU B N 1
ATOM 6932 C CA . LEU B 1 379 ? 0.485 -13.422 -7.344 1 96.38 379 LEU B CA 1
ATOM 6933 C C . LEU B 1 379 ? -0.954 -13.789 -7.695 1 96.38 379 LEU B C 1
ATOM 6935 O O . LEU B 1 379 ? -1.761 -14.07 -6.809 1 96.38 379 LEU B O 1
ATOM 6939 N N . GLU B 1 380 ? -1.313 -13.891 -8.945 1 94.38 380 GLU B N 1
ATOM 6940 C CA . GLU B 1 380 ? -2.688 -14.07 -9.406 1 94.38 380 GLU B CA 1
ATOM 6941 C C . GLU B 1 380 ? -3.215 -15.461 -9.047 1 94.38 380 GLU B C 1
ATOM 6943 O O . GLU B 1 380 ? -4.422 -15.695 -9.086 1 94.38 380 GLU B O 1
ATOM 6948 N N . HIS B 1 381 ? -2.391 -16.359 -8.641 1 94.75 381 HIS B N 1
ATOM 6949 C CA . HIS B 1 381 ? -2.836 -17.703 -8.328 1 94.75 381 HIS B CA 1
ATOM 6950 C C . HIS B 1 381 ? -2.805 -17.969 -6.828 1 94.75 381 HIS B C 1
ATOM 6952 O O . HIS B 1 381 ? -2.941 -19.109 -6.387 1 94.75 381 HIS B O 1
ATOM 6958 N N . GLY B 1 382 ? -2.588 -16.953 -6.09 1 93.81 382 GLY B N 1
ATOM 6959 C CA . GLY B 1 382 ? -2.492 -17.078 -4.645 1 93.81 382 GLY B CA 1
ATOM 6960 C C . GLY B 1 382 ? -3.744 -17.641 -4.008 1 93.81 382 GLY B C 1
ATOM 6961 O O . GLY B 1 382 ? -4.859 -17.328 -4.43 1 93.81 382 GLY B O 1
ATOM 6962 N N . ARG B 1 383 ? -3.521 -18.469 -2.994 1 90.38 383 ARG B N 1
ATOM 6963 C CA . ARG B 1 383 ? -4.609 -19.094 -2.252 1 90.38 383 ARG B CA 1
ATOM 6964 C C . ARG B 1 383 ? -4.309 -19.125 -0.757 1 90.38 383 ARG B C 1
ATOM 6966 O O . ARG B 1 383 ? -3.145 -19.156 -0.354 1 90.38 383 ARG B O 1
ATOM 6973 N N . PRO B 1 384 ? -5.422 -19.078 0.015 1 85.69 384 PRO B N 1
ATOM 6974 C CA . PRO B 1 384 ? -5.195 -19.172 1.46 1 85.69 384 PRO B CA 1
ATOM 6975 C C . PRO B 1 384 ? -4.711 -20.547 1.899 1 85.69 384 PRO B C 1
ATOM 6977 O O . PRO B 1 384 ? -5.102 -21.562 1.315 1 85.69 384 PRO B O 1
ATOM 6980 N N . LEU B 1 385 ? -3.789 -20.562 2.791 1 87.38 385 LEU B N 1
ATOM 6981 C CA . LEU B 1 385 ? -3.316 -21.797 3.4 1 87.38 385 LEU B CA 1
ATOM 6982 C C . LEU B 1 385 ? -4.242 -22.234 4.527 1 87.38 385 LEU B C 1
ATOM 6984 O O . LEU B 1 385 ? -4.844 -21.391 5.207 1 87.38 385 LEU B O 1
ATOM 6988 N N . HIS B 1 386 ? -4.961 -23.422 4.422 1 68.12 386 HIS B N 1
ATOM 6989 C CA . HIS B 1 386 ? -5.934 -23.969 5.363 1 68.12 386 HIS B CA 1
ATOM 6990 C C . HIS B 1 386 ? -5.449 -23.828 6.801 1 68.12 386 HIS B C 1
ATOM 6992 O O . HIS B 1 386 ? -4.559 -24.562 7.238 1 68.12 386 HIS B O 1
ATOM 6998 N N . GLN B 1 387 ? -4.93 -22.922 7.219 1 53.97 387 GLN B N 1
ATOM 6999 C CA . GLN B 1 387 ? -4.648 -23.266 8.609 1 53.97 387 GLN B CA 1
ATOM 7000 C C . GLN B 1 387 ? -5.934 -23.281 9.438 1 53.97 387 GLN B C 1
ATOM 7002 O O . GLN B 1 387 ? -6.664 -22.297 9.492 1 53.97 387 GLN B O 1
ATOM 7007 N N . ARG B 1 388 ? -6.594 -24.422 9.578 1 46.16 388 ARG B N 1
ATOM 7008 C CA . ARG B 1 388 ? -7.664 -24.719 10.523 1 46.16 388 ARG B CA 1
ATOM 7009 C C . ARG B 1 388 ? -7.797 -23.609 11.562 1 46.16 388 ARG B C 1
ATOM 7011 O O . ARG B 1 388 ? -8.906 -23.172 11.859 1 46.16 388 ARG B O 1
ATOM 7018 N N . TRP B 1 389 ? -6.848 -23.578 12.43 1 40.81 389 TRP B N 1
ATOM 7019 C CA . TRP B 1 389 ? -7.027 -22.984 13.75 1 40.81 389 TRP B CA 1
ATOM 7020 C C . TRP B 1 389 ? -6.953 -21.453 13.672 1 40.81 389 TRP B C 1
ATOM 7022 O O . TRP B 1 389 ? -7.355 -20.766 14.609 1 40.81 389 TRP B O 1
ATOM 7032 N N . LEU B 1 390 ? -6.078 -20.906 12.758 1 43.88 390 LEU B N 1
ATOM 7033 C CA . LEU B 1 390 ? -5.602 -19.594 13.188 1 43.88 390 LEU B CA 1
ATOM 7034 C C . LEU B 1 390 ? -6.211 -18.484 12.336 1 43.88 390 LEU B C 1
ATOM 7036 O O . LEU B 1 390 ? -5.742 -17.344 12.359 1 43.88 390 LEU B O 1
ATOM 7040 N N . GLN B 1 391 ? -6.875 -18.875 11.336 1 49 391 GLN B N 1
ATOM 7041 C CA . GLN B 1 391 ? -7.387 -17.672 10.703 1 49 391 GLN B CA 1
ATOM 7042 C C . GLN B 1 391 ? -8.312 -16.906 11.641 1 49 391 GLN B C 1
ATOM 7044 O O . GLN B 1 391 ? -9.18 -17.5 12.289 1 49 391 GLN B O 1
ATOM 7049 N N . PRO B 1 392 ? -7.949 -15.742 11.977 1 48.47 392 PRO B N 1
ATOM 7050 C CA . PRO B 1 392 ? -8.906 -15.023 12.82 1 48.47 392 PRO B CA 1
ATOM 7051 C C . PRO B 1 392 ? -10.32 -15.039 12.258 1 48.47 392 PRO B C 1
ATOM 7053 O O . PRO B 1 392 ? -10.508 -14.906 11.047 1 48.47 392 PRO B O 1
ATOM 7056 N N . ARG B 1 393 ? -11.203 -15.836 12.82 1 51.12 393 ARG B N 1
ATOM 7057 C CA . ARG B 1 393 ? -12.617 -15.695 12.477 1 51.12 393 ARG B CA 1
ATOM 7058 C C . ARG B 1 393 ? -12.984 -14.234 12.25 1 51.12 393 ARG B C 1
ATOM 7060 O O . ARG B 1 393 ? -12.648 -13.375 13.062 1 51.12 393 ARG B O 1
ATOM 7067 N N . PRO B 1 394 ? -13.344 -13.992 10.914 1 53.78 394 PRO B N 1
ATOM 7068 C CA . PRO B 1 394 ? -13.82 -12.617 10.789 1 53.78 394 PRO B CA 1
ATOM 7069 C C . PRO B 1 394 ? -14.75 -12.203 11.922 1 53.78 394 PRO B C 1
ATOM 7071 O O . PRO B 1 394 ? -15.539 -13.023 12.406 1 53.78 394 PRO B O 1
ATOM 7074 N N . ARG B 1 395 ? -14.352 -11.266 12.586 1 55.38 395 ARG B N 1
ATOM 7075 C CA . ARG B 1 395 ? -15.242 -10.703 13.594 1 55.38 395 ARG B CA 1
ATOM 7076 C C . ARG B 1 395 ? -16.609 -10.398 13.008 1 55.38 395 ARG B C 1
ATOM 7078 O O . ARG B 1 395 ? -16.719 -9.992 11.852 1 55.38 395 ARG B O 1
ATOM 7085 N N . GLN B 1 396 ? -17.578 -10.883 13.656 1 54 396 GLN B N 1
ATOM 7086 C CA . GLN B 1 396 ? -18.953 -10.664 13.219 1 54 396 GLN B CA 1
ATOM 7087 C C . GLN B 1 396 ? -19.156 -9.234 12.734 1 54 396 GLN B C 1
ATOM 7089 O O . GLN B 1 396 ? -18.75 -8.281 13.414 1 54 396 GLN B O 1
ATOM 7094 N N . GLY B 1 397 ? -19.547 -9.039 11.57 1 55.59 397 GLY B N 1
ATOM 7095 C CA . GLY B 1 397 ? -19.859 -7.723 11.023 1 55.59 397 GLY B CA 1
ATOM 7096 C C . GLY B 1 397 ? -18.781 -7.184 10.109 1 55.59 397 GLY B C 1
ATOM 7097 O O . GLY B 1 397 ? -18.969 -6.156 9.453 1 55.59 397 GLY B O 1
ATOM 7098 N N . TYR B 1 398 ? -17.688 -8.008 10.148 1 60.41 398 TYR B N 1
ATOM 7099 C CA . TYR B 1 398 ? -16.656 -7.512 9.234 1 60.41 398 TYR B CA 1
ATOM 7100 C C . TYR B 1 398 ? -16.422 -8.492 8.094 1 60.41 398 TYR B C 1
ATOM 7102 O O . TYR B 1 398 ? -15.984 -9.625 8.32 1 60.41 398 TYR B O 1
ATOM 7110 N N . PRO B 1 399 ? -16.828 -7.949 6.945 1 60.75 399 PRO B N 1
ATOM 7111 C CA . PRO B 1 399 ? -16.547 -8.812 5.797 1 60.75 399 PRO B CA 1
ATOM 7112 C C . PRO B 1 399 ? -15.055 -9.039 5.574 1 60.75 399 PRO B C 1
ATOM 7114 O O . PRO B 1 399 ? -14.234 -8.219 6 1 60.75 399 PRO B O 1
ATOM 7117 N N . TRP B 1 400 ? -14.703 -10.203 5.102 1 61.69 400 TRP B N 1
ATOM 7118 C CA . TRP B 1 400 ? -13.305 -10.523 4.812 1 61.69 400 TRP B CA 1
ATOM 7119 C C . TRP B 1 400 ? -12.766 -9.648 3.689 1 61.69 400 TRP B C 1
ATOM 7121 O O . TRP B 1 400 ? -13.398 -9.523 2.635 1 61.69 400 TRP B O 1
ATOM 7131 N N . GLY B 1 401 ? -11.836 -8.867 4.051 1 61.44 401 GLY B N 1
ATOM 7132 C CA . GLY B 1 401 ? -11.242 -7.973 3.07 1 61.44 401 GLY B CA 1
ATOM 7133 C C . GLY B 1 401 ? -9.945 -8.5 2.482 1 61.44 401 GLY B C 1
ATOM 7134 O O . GLY B 1 401 ? -9.352 -7.871 1.606 1 61.44 401 GLY B O 1
ATOM 7135 N N . GLY B 1 402 ? -9.484 -9.727 2.93 1 64.44 402 GLY B N 1
ATOM 7136 C CA . GLY B 1 402 ? -8.273 -10.289 2.35 1 64.44 402 GLY B CA 1
ATOM 7137 C C . GLY B 1 402 ? -8.484 -10.844 0.953 1 64.44 402 GLY B C 1
ATOM 7138 O O . GLY B 1 402 ? -9.617 -10.93 0.477 1 64.44 402 GLY B O 1
ATOM 7139 N N . PRO B 1 403 ? -7.328 -10.977 0.338 1 66.5 403 PRO B N 1
ATOM 7140 C CA . PRO B 1 403 ? -7.469 -11.508 -1.021 1 66.5 403 PRO B CA 1
ATOM 7141 C C . PRO B 1 403 ? -8.141 -12.875 -1.058 1 66.5 403 PRO B C 1
ATOM 7143 O O . PRO B 1 403 ? -7.863 -13.727 -0.204 1 66.5 403 PRO B O 1
ATOM 7146 N N . GLY B 1 404 ? -9.156 -12.984 -1.837 1 72.25 404 GLY B N 1
ATOM 7147 C CA . GLY B 1 404 ? -9.742 -14.289 -2.1 1 72.25 404 GLY B CA 1
ATOM 7148 C C . GLY B 1 404 ? -8.828 -15.203 -2.898 1 72.25 404 GLY B C 1
ATOM 7149 O O . GLY B 1 404 ? -7.684 -14.859 -3.178 1 72.25 404 GLY B O 1
ATOM 7150 N N . PRO B 1 405 ? -9.336 -16.375 -3.084 1 81.5 405 PRO B N 1
ATOM 7151 C CA . PRO B 1 405 ? -8.531 -17.281 -3.904 1 81.5 405 PRO B CA 1
ATOM 7152 C C . PRO B 1 405 ? -8.297 -16.75 -5.316 1 81.5 405 PRO B C 1
ATOM 7154 O O . PRO B 1 405 ? -9.203 -16.156 -5.914 1 81.5 405 PRO B O 1
ATOM 7157 N N . GLY B 1 406 ? -7.094 -16.906 -5.707 1 87.56 406 GLY B N 1
ATOM 7158 C CA . GLY B 1 406 ? -6.75 -16.516 -7.062 1 87.56 406 GLY B CA 1
ATOM 7159 C C . GLY B 1 406 ? -7.27 -17.469 -8.117 1 87.56 406 GLY B C 1
ATOM 7160 O O . GLY B 1 406 ? -8.125 -18.312 -7.832 1 87.56 406 GLY B O 1
ATOM 7161 N N . LEU B 1 407 ? -6.812 -17.312 -9.352 1 89.06 407 LEU B N 1
ATOM 7162 C CA . LEU B 1 407 ? -7.199 -18.156 -10.477 1 89.06 407 LEU B CA 1
ATOM 7163 C C . LEU B 1 407 ? -6.438 -19.484 -10.453 1 89.06 407 LEU B C 1
ATOM 7165 O O . LEU B 1 407 ? -5.32 -19.547 -9.945 1 89.06 407 LEU B O 1
ATOM 7169 N N . PRO B 1 408 ? -7.148 -20.484 -10.938 1 89 408 PRO B N 1
ATOM 7170 C CA . PRO B 1 408 ? -6.352 -21.703 -11.148 1 89 408 PRO B CA 1
ATOM 7171 C C . PRO B 1 408 ? -5.18 -21.484 -12.102 1 89 408 PRO B C 1
ATOM 7173 O O . PRO B 1 408 ? -5.309 -20.75 -13.078 1 89 408 PRO B O 1
ATOM 7176 N N . PRO B 1 409 ? -4.105 -22.078 -11.727 1 93.12 409 PRO B N 1
ATOM 7177 C CA . PRO B 1 409 ? -2.953 -21.906 -12.617 1 93.12 409 PRO B CA 1
ATOM 7178 C C . PRO B 1 409 ? -3.195 -22.469 -14.016 1 93.12 409 PRO B C 1
ATOM 7180 O O . PRO B 1 409 ? -3.832 -23.516 -14.156 1 93.12 409 PRO B O 1
ATOM 7183 N N . PRO B 1 410 ? -2.732 -21.781 -15.047 1 92.06 410 PRO B N 1
ATOM 7184 C CA . PRO B 1 410 ? -2.857 -22.297 -16.406 1 92.06 410 PRO B CA 1
ATOM 7185 C C . PRO B 1 410 ? -1.897 -23.438 -16.703 1 92.06 410 PRO B C 1
ATOM 7187 O O . PRO B 1 410 ? -0.888 -23.594 -16 1 92.06 410 PRO B O 1
ATOM 7190 N N . PRO B 1 411 ? -2.15 -24.25 -17.719 1 94.31 411 PRO B N 1
ATOM 7191 C CA . PRO B 1 411 ? -1.335 -25.422 -18.031 1 94.31 411 PRO B CA 1
ATOM 7192 C C . PRO B 1 411 ? 0.131 -25.078 -18.281 1 94.31 411 PRO B C 1
ATOM 7194 O O . PRO B 1 411 ? 1.018 -25.891 -18.016 1 94.31 411 PRO B O 1
ATOM 7197 N N . GLU B 1 412 ? 0.416 -23.922 -18.75 1 93.81 412 GLU B N 1
ATOM 7198 C CA . GLU B 1 412 ? 1.787 -23.516 -19.047 1 93.81 412 GLU B CA 1
ATOM 7199 C C . GLU B 1 412 ? 2.648 -23.531 -17.781 1 93.81 412 GLU B C 1
ATOM 7201 O O . GLU B 1 412 ? 3.875 -23.625 -17.859 1 93.81 412 GLU B O 1
ATOM 7206 N N . LEU B 1 413 ? 2.025 -23.422 -16.625 1 95.94 413 LEU B N 1
ATOM 7207 C CA . LEU B 1 413 ? 2.76 -23.344 -15.359 1 95.94 413 LEU B CA 1
ATOM 7208 C C . LEU B 1 413 ? 2.891 -24.719 -14.719 1 95.94 413 LEU B C 1
ATOM 7210 O O . LEU B 1 413 ? 3.639 -24.891 -13.758 1 95.94 413 LEU B O 1
ATOM 7214 N N . TYR B 1 414 ? 2.268 -25.781 -15.258 1 97.69 414 TYR B N 1
ATOM 7215 C CA . TYR B 1 414 ? 2.186 -27.094 -14.633 1 97.69 414 TYR B CA 1
ATOM 7216 C C . TYR B 1 414 ? 3.576 -27.672 -14.391 1 97.69 414 TYR B C 1
ATOM 7218 O O . TYR B 1 414 ? 3.824 -28.297 -13.359 1 97.69 414 TYR B O 1
ATOM 7226 N N . PRO B 1 415 ? 4.512 -27.438 -15.273 1 97.75 415 PRO B N 1
ATOM 7227 C CA . PRO B 1 415 ? 5.832 -28.047 -15.055 1 97.75 415 PRO B CA 1
ATOM 7228 C C . PRO B 1 415 ? 6.48 -27.578 -13.75 1 97.75 415 PRO B C 1
ATOM 7230 O O . PRO B 1 415 ? 7.402 -28.234 -13.258 1 97.75 415 PRO B O 1
ATOM 7233 N N . TRP B 1 416 ? 6.098 -26.484 -13.188 1 97.88 416 TRP B N 1
ATOM 7234 C CA . TRP B 1 416 ? 6.691 -25.969 -11.953 1 97.88 416 TRP B CA 1
ATOM 7235 C C . TRP B 1 416 ? 5.836 -26.328 -10.742 1 97.88 416 TRP B C 1
ATOM 7237 O O . TRP B 1 416 ? 6.227 -26.078 -9.602 1 97.88 416 TRP B O 1
ATOM 7247 N N . LEU B 1 417 ? 4.66 -26.906 -10.922 1 98.25 417 LEU B N 1
ATOM 7248 C CA . LEU B 1 417 ? 3.672 -26.984 -9.852 1 98.25 417 LEU B CA 1
ATOM 7249 C C . LEU B 1 417 ? 3.43 -28.422 -9.43 1 98.25 417 LEU B C 1
ATOM 7251 O O . LEU B 1 417 ? 3.496 -29.328 -10.258 1 98.25 417 LEU B O 1
ATOM 7255 N N . PRO B 1 418 ? 3.133 -28.656 -8.109 1 97.88 418 PRO B N 1
ATOM 7256 C CA . PRO B 1 418 ? 2.719 -29.984 -7.66 1 97.88 418 PRO B CA 1
ATOM 7257 C C . PRO B 1 418 ? 1.29 -30.328 -8.078 1 97.88 418 PRO B C 1
ATOM 7259 O O . PRO B 1 418 ? 0.524 -29.438 -8.461 1 97.88 418 PRO B O 1
ATOM 7262 N N . LEU B 1 419 ? 0.976 -31.516 -7.98 1 97.12 419 LEU B N 1
ATOM 7263 C CA . LEU B 1 419 ? -0.29 -32.031 -8.484 1 97.12 419 LEU B CA 1
ATOM 7264 C C . LEU B 1 419 ? -1.469 -31.391 -7.758 1 97.12 419 LEU B C 1
ATOM 7266 O O . LEU B 1 419 ? -2.494 -31.094 -8.375 1 97.12 419 LEU B O 1
ATOM 7270 N N . GLU B 1 420 ? -1.393 -31.141 -6.445 1 95.56 420 GLU B N 1
ATOM 7271 C CA . GLU B 1 420 ? -2.51 -30.594 -5.688 1 95.56 420 GLU B CA 1
ATOM 7272 C C . GLU B 1 420 ? -2.875 -29.188 -6.184 1 95.56 420 GLU B C 1
ATOM 7274 O O . GLU B 1 420 ? -4.047 -28.812 -6.172 1 95.56 420 GLU B O 1
ATOM 7279 N N . LEU B 1 421 ? -1.894 -28.391 -6.566 1 96.06 421 LEU B N 1
ATOM 7280 C CA . LEU B 1 421 ? -2.189 -27.078 -7.102 1 96.06 421 LEU B CA 1
ATOM 7281 C C . LEU B 1 421 ? -2.789 -27.172 -8.5 1 96.06 421 LEU B C 1
ATOM 7283 O O . LEU B 1 421 ? -3.691 -26.406 -8.852 1 96.06 421 LEU B O 1
ATOM 7287 N N . ILE B 1 422 ? -2.293 -28.094 -9.305 1 96.44 422 ILE B N 1
ATOM 7288 C CA . ILE B 1 422 ? -2.795 -28.297 -10.656 1 96.44 422 ILE B CA 1
ATOM 7289 C C . ILE B 1 422 ? -4.266 -28.703 -10.609 1 96.44 422 ILE B C 1
ATOM 7291 O O . ILE B 1 422 ? -5.07 -28.25 -11.43 1 96.44 422 ILE B O 1
ATOM 7295 N N . ARG B 1 423 ? -4.621 -29.484 -9.625 1 92.94 423 ARG B N 1
ATOM 7296 C CA . ARG B 1 423 ? -5.984 -29.984 -9.477 1 92.94 423 ARG B CA 1
ATOM 7297 C C . ARG B 1 423 ? -6.879 -28.938 -8.82 1 92.94 423 ARG B C 1
ATOM 7299 O O . ARG B 1 423 ? -8.102 -29.125 -8.75 1 92.94 423 ARG B O 1
ATOM 7306 N N . GLY B 1 424 ? -6.227 -27.922 -8.312 1 87.12 424 GLY B N 1
ATOM 7307 C CA . GLY B 1 424 ? -7.016 -26.875 -7.676 1 87.12 424 GLY B CA 1
ATOM 7308 C C . GLY B 1 424 ? -7.34 -27.188 -6.227 1 87.12 424 GLY B C 1
ATOM 7309 O O . GLY B 1 424 ? -8.25 -26.578 -5.648 1 87.12 424 GLY B O 1
ATOM 7310 N N . ASP B 1 425 ? -6.648 -28.094 -5.617 1 87.62 425 ASP B N 1
ATOM 7311 C CA . ASP B 1 425 ? -6.84 -28.406 -4.207 1 87.62 425 ASP B CA 1
ATOM 7312 C C . ASP B 1 425 ? -6.324 -27.281 -3.312 1 87.62 425 ASP B C 1
ATOM 7314 O O . ASP B 1 425 ? -5.637 -26.375 -3.783 1 87.62 425 ASP B O 1
ATOM 7318 N N . THR B 1 426 ? -6.801 -27.344 -2.029 1 86.31 426 THR B N 1
ATOM 7319 C CA . THR B 1 426 ? -6.242 -26.406 -1.061 1 86.31 426 THR B CA 1
ATOM 7320 C C . THR B 1 426 ? -4.734 -26.609 -0.921 1 86.31 426 THR B C 1
ATOM 7322 O O . THR B 1 426 ? -4.27 -27.734 -0.75 1 86.31 426 THR B O 1
ATOM 7325 N N . PRO B 1 427 ? -4.055 -25.594 -1.045 1 93.69 427 PRO B N 1
ATOM 7326 C CA . PRO B 1 427 ? -2.6 -25.719 -0.96 1 93.69 427 PRO B CA 1
ATOM 7327 C C . PRO B 1 427 ? -2.129 -26.188 0.417 1 93.69 427 PRO B C 1
ATOM 7329 O O . PRO B 1 427 ? -2.699 -25.781 1.435 1 93.69 427 PRO B O 1
ATOM 7332 N N . ALA B 1 428 ? -1.155 -27.031 0.409 1 93.81 428 ALA B N 1
ATOM 7333 C CA . ALA B 1 428 ? -0.447 -27.406 1.627 1 93.81 428 ALA B CA 1
ATOM 7334 C C . ALA B 1 428 ? 0.698 -26.453 1.922 1 93.81 428 ALA B C 1
ATOM 7336 O O . ALA B 1 428 ? 1.072 -25.641 1.069 1 93.81 428 ALA B O 1
ATOM 7337 N N . ALA B 1 429 ? 1.234 -26.547 3.125 1 92.62 429 ALA B N 1
ATOM 7338 C CA . ALA B 1 429 ? 2.369 -25.703 3.512 1 92.62 429 ALA B CA 1
ATOM 7339 C C . ALA B 1 429 ? 3.594 -26.016 2.654 1 92.62 429 ALA B C 1
ATOM 7341 O O . ALA B 1 429 ? 4.5 -25.188 2.535 1 92.62 429 ALA B O 1
ATOM 7342 N N . THR B 1 430 ? 3.578 -27.203 2.033 1 96.25 430 THR B N 1
ATOM 7343 C CA . THR B 1 430 ? 4.75 -27.641 1.278 1 96.25 430 THR B CA 1
ATOM 7344 C C . THR B 1 430 ? 4.531 -27.453 -0.219 1 96.25 430 THR B C 1
ATOM 7346 O O . THR B 1 430 ? 5.414 -27.75 -1.025 1 96.25 430 THR B O 1
ATOM 7349 N N . SER B 1 431 ? 3.391 -26.984 -0.636 1 97 431 SER B N 1
ATOM 7350 C CA . SER B 1 431 ? 3.104 -26.844 -2.061 1 97 431 SER B CA 1
ATOM 7351 C C . SER B 1 431 ? 4.09 -25.891 -2.727 1 97 431 SER B C 1
ATOM 7353 O O . SER B 1 431 ? 4.676 -26.219 -3.762 1 97 431 SER B O 1
ATOM 7355 N N . ASP B 1 432 ? 4.27 -24.734 -2.064 1 97.94 432 ASP B N 1
ATOM 7356 C CA . ASP B 1 432 ? 5.219 -23.781 -2.631 1 97.94 432 ASP B CA 1
ATOM 7357 C C . ASP B 1 432 ? 6.656 -24.281 -2.479 1 97.94 432 ASP B C 1
ATOM 7359 O O . ASP B 1 432 ? 7.547 -23.844 -3.211 1 97.94 432 ASP B O 1
ATOM 7363 N N . LEU B 1 433 ? 6.914 -25.156 -1.485 1 98 433 LEU B N 1
ATOM 7364 C CA . LEU B 1 433 ? 8.234 -25.766 -1.35 1 98 433 LEU B CA 1
ATOM 7365 C C . LEU B 1 433 ? 8.57 -26.609 -2.572 1 98 433 LEU B C 1
ATOM 7367 O O . LEU B 1 433 ? 9.695 -26.547 -3.084 1 98 433 LEU B O 1
ATOM 7371 N N . TYR B 1 434 ? 7.629 -27.406 -3.018 1 98.12 434 TYR B N 1
ATOM 7372 C CA . TYR B 1 434 ? 7.809 -28.188 -4.238 1 98.12 434 TYR B CA 1
ATOM 7373 C C . TYR B 1 434 ? 8.211 -27.297 -5.402 1 98.12 434 TYR B C 1
ATOM 7375 O O . TYR B 1 434 ? 9.211 -27.547 -6.074 1 98.12 434 TYR B O 1
ATOM 7383 N N . SER B 1 435 ? 7.43 -26.234 -5.645 1 98.5 435 SER B N 1
ATOM 7384 C CA . SER B 1 435 ? 7.688 -25.328 -6.746 1 98.5 435 SER B CA 1
ATOM 7385 C C . SER B 1 435 ? 9.055 -24.672 -6.613 1 98.5 435 SER B C 1
ATOM 7387 O O . SER B 1 435 ? 9.75 -24.453 -7.613 1 98.5 435 SER B O 1
ATOM 7389 N N . PHE B 1 436 ? 9.391 -24.344 -5.391 1 98.5 436 PHE B N 1
ATOM 7390 C CA . PHE B 1 436 ? 10.703 -23.75 -5.117 1 98.5 436 PHE B CA 1
ATOM 7391 C C . PHE B 1 436 ? 11.82 -24.719 -5.516 1 98.5 436 PHE B C 1
ATOM 7393 O O . PHE B 1 436 ? 12.812 -24.297 -6.117 1 98.5 436 PHE B O 1
ATOM 7400 N N . CYS B 1 437 ? 11.703 -25.953 -5.164 1 98.12 437 CYS B N 1
ATOM 7401 C CA . CYS B 1 437 ? 12.734 -26.938 -5.457 1 98.12 437 CYS B CA 1
ATOM 7402 C C . CYS B 1 437 ? 12.852 -27.188 -6.957 1 98.12 437 CYS B C 1
ATOM 7404 O O . CYS B 1 437 ? 13.953 -27.375 -7.477 1 98.12 437 CYS B O 1
ATOM 7406 N N . ILE B 1 438 ? 11.727 -27.156 -7.648 1 98.06 438 ILE B N 1
ATOM 7407 C CA . ILE B 1 438 ? 11.758 -27.25 -9.109 1 98.06 438 ILE B CA 1
ATOM 7408 C C . ILE B 1 438 ? 12.477 -26.031 -9.68 1 98.06 438 ILE B C 1
ATOM 7410 O O . ILE B 1 438 ? 13.312 -26.172 -10.578 1 98.06 438 ILE B O 1
ATOM 7414 N N . LEU B 1 439 ? 12.156 -24.891 -9.18 1 98.06 439 LEU B N 1
ATOM 7415 C CA . LEU B 1 439 ? 12.812 -23.656 -9.602 1 98.06 439 LEU B CA 1
ATOM 7416 C C . LEU B 1 439 ? 14.305 -23.703 -9.32 1 98.06 439 LEU B C 1
ATOM 7418 O O . LEU B 1 439 ? 15.109 -23.266 -10.148 1 98.06 439 LEU B O 1
ATOM 7422 N N . ALA B 1 440 ? 14.672 -24.203 -8.141 1 97.69 440 ALA B N 1
ATOM 7423 C CA . ALA B 1 440 ? 16.078 -24.328 -7.777 1 97.69 440 ALA B CA 1
ATOM 7424 C C . ALA B 1 440 ? 16.844 -25.172 -8.797 1 97.69 440 ALA B C 1
ATOM 7426 O O . ALA B 1 440 ? 17.938 -24.797 -9.219 1 97.69 440 ALA B O 1
ATOM 7427 N N . GLN B 1 441 ? 16.234 -26.266 -9.25 1 96.56 441 GLN B N 1
ATOM 7428 C CA . GLN B 1 441 ? 16.859 -27.094 -10.273 1 96.56 441 GLN B CA 1
ATOM 7429 C C . GLN B 1 441 ? 17.016 -26.312 -11.578 1 96.56 441 GLN B C 1
ATOM 7431 O O . GLN B 1 441 ? 18.062 -26.391 -12.227 1 96.56 441 GLN B O 1
ATOM 7436 N N . GLU B 1 442 ? 16.016 -25.609 -11.891 1 96.12 442 GLU B N 1
ATOM 7437 C CA . GLU B 1 442 ? 16.047 -24.797 -13.102 1 96.12 442 GLU B CA 1
ATOM 7438 C C . GLU B 1 442 ? 17.188 -23.781 -13.047 1 96.12 442 GLU B C 1
ATOM 7440 O O . GLU B 1 442 ? 17.906 -23.594 -14.031 1 96.12 442 GLU B O 1
ATOM 7445 N N . VAL B 1 443 ? 17.359 -23.141 -11.922 1 96.12 443 VAL B N 1
ATOM 7446 C CA . VAL B 1 443 ? 18.359 -22.094 -11.734 1 96.12 443 VAL B CA 1
ATOM 7447 C C . VAL B 1 443 ? 19.766 -22.703 -11.789 1 96.12 443 VAL B C 1
ATOM 7449 O O . VAL B 1 443 ? 20.656 -22.141 -12.422 1 96.12 443 VAL B O 1
ATOM 7452 N N . PHE B 1 444 ? 20 -23.844 -11.188 1 94.69 444 PHE B N 1
ATOM 7453 C CA . PHE B 1 444 ? 21.312 -24.453 -11.102 1 94.69 444 PHE B CA 1
ATOM 7454 C C . PHE B 1 444 ? 21.703 -25.094 -12.43 1 94.69 444 PHE B C 1
ATOM 7456 O O . PHE B 1 444 ? 22.891 -25.078 -12.805 1 94.69 444 PHE B O 1
ATOM 7463 N N . THR B 1 445 ? 20.734 -25.594 -13.188 1 93.06 445 THR B N 1
ATOM 7464 C CA . THR B 1 445 ? 21.047 -26.375 -14.367 1 93.06 445 THR B CA 1
ATOM 7465 C C . THR B 1 445 ? 20.828 -25.562 -15.641 1 93.06 445 THR B C 1
ATOM 7467 O O . THR B 1 445 ? 21.422 -25.844 -16.672 1 93.06 445 THR B O 1
ATOM 7470 N N . GLY B 1 446 ? 19.906 -24.609 -15.508 1 92.19 446 GLY B N 1
ATOM 7471 C CA . GLY B 1 446 ? 19.547 -23.844 -16.688 1 92.19 446 GLY B CA 1
ATOM 7472 C C . GLY B 1 446 ? 18.578 -24.562 -17.594 1 92.19 446 GLY B C 1
ATOM 7473 O O . GLY B 1 446 ? 18.312 -24.125 -18.719 1 92.19 446 GLY B O 1
ATOM 7474 N N . GLU B 1 447 ? 18.062 -25.688 -17.156 1 92.31 447 GLU B N 1
ATOM 7475 C CA . GLU B 1 447 ? 17.141 -26.484 -17.953 1 92.31 447 GLU B CA 1
ATOM 7476 C C . GLU B 1 447 ? 15.695 -26.281 -17.5 1 92.31 447 GLU B C 1
ATOM 7478 O O . GLU B 1 447 ? 15.438 -26.094 -16.312 1 92.31 447 GLU B O 1
ATOM 7483 N N . LEU B 1 448 ? 14.844 -26.375 -18.469 1 93.56 448 LEU B N 1
ATOM 7484 C CA . LEU B 1 448 ? 13.43 -26.297 -18.141 1 93.56 448 LEU B CA 1
ATOM 7485 C C . LEU B 1 448 ? 12.984 -27.5 -17.344 1 93.56 448 LEU B C 1
ATOM 7487 O O . LEU B 1 448 ? 13.492 -28.609 -17.531 1 93.56 448 LEU B O 1
ATOM 7491 N N . PRO B 1 449 ? 12.031 -27.25 -16.422 1 94 449 PRO B N 1
ATOM 7492 C CA . PRO B 1 449 ? 11.5 -28.406 -15.688 1 94 449 PRO B CA 1
ATOM 7493 C C . PRO B 1 449 ? 10.898 -29.469 -16.609 1 94 449 PRO B C 1
ATOM 7495 O O . PRO B 1 449 ? 10.352 -29.141 -17.656 1 94 449 PRO B O 1
ATOM 7498 N N . TRP B 1 450 ? 11.055 -30.781 -16.234 1 95.75 450 TRP B N 1
ATOM 7499 C CA . TRP B 1 450 ? 10.492 -31.922 -16.969 1 95.75 450 TRP B CA 1
ATOM 7500 C C . TRP B 1 450 ? 10.984 -31.938 -18.406 1 95.75 450 TRP B C 1
ATOM 7502 O O . TRP B 1 450 ? 10.219 -32.219 -19.328 1 95.75 450 TRP B O 1
ATOM 7512 N N . ALA B 1 451 ? 12.188 -31.422 -18.625 1 91.25 451 ALA B N 1
ATOM 7513 C CA . ALA B 1 451 ? 12.859 -31.438 -19.922 1 91.25 451 ALA B CA 1
ATOM 7514 C C . ALA B 1 451 ? 12.047 -30.656 -20.953 1 91.25 451 ALA B C 1
ATOM 7516 O O . ALA B 1 451 ? 12 -31.031 -22.125 1 91.25 451 ALA B O 1
ATOM 7517 N N . GLY B 1 452 ? 11.273 -29.703 -20.422 1 92.69 452 GLY B N 1
ATOM 7518 C CA . GLY B 1 452 ? 10.562 -28.812 -21.344 1 92.69 452 GLY B CA 1
ATOM 7519 C C . GLY B 1 452 ? 9.242 -29.391 -21.812 1 92.69 452 GLY B C 1
ATOM 7520 O O . GLY B 1 452 ? 8.68 -28.938 -22.812 1 92.69 452 GLY B O 1
ATOM 7521 N N . ARG B 1 453 ? 8.766 -30.391 -21.156 1 94.62 453 ARG B N 1
ATOM 7522 C CA . ARG B 1 453 ? 7.477 -30.969 -21.516 1 94.62 453 ARG B CA 1
ATOM 7523 C C . ARG B 1 453 ? 6.344 -29.984 -21.297 1 94.62 453 ARG B C 1
ATOM 7525 O O . ARG B 1 453 ? 6.438 -29.109 -20.422 1 94.62 453 ARG B O 1
ATOM 7532 N N . LYS B 1 454 ? 5.297 -30.219 -22.078 1 95.19 454 LYS B N 1
ATOM 7533 C CA . LYS B 1 454 ? 4.145 -29.328 -21.984 1 95.19 454 LYS B CA 1
ATOM 7534 C C . LYS B 1 454 ? 3.314 -29.625 -20.734 1 95.19 454 LYS B C 1
ATOM 7536 O O . LYS B 1 454 ? 3.361 -30.734 -20.203 1 95.19 454 LYS B O 1
ATOM 7541 N N . GLY B 1 455 ? 2.543 -28.719 -20.359 1 96.25 455 GLY B N 1
ATOM 7542 C CA . GLY B 1 455 ? 1.771 -28.75 -19.125 1 96.25 455 GLY B CA 1
ATOM 7543 C C . GLY B 1 455 ? 0.902 -30 -19 1 96.25 455 GLY B C 1
ATOM 7544 O O . GLY B 1 455 ? 1.027 -30.75 -18.031 1 96.25 455 GLY B O 1
ATOM 7545 N N . PRO B 1 456 ? 0.12 -30.281 -19.969 1 96.62 456 PRO B N 1
ATOM 7546 C CA . PRO B 1 456 ? -0.769 -31.438 -19.875 1 96.62 456 PRO B CA 1
ATOM 7547 C C . PRO B 1 456 ? -0.007 -32.75 -19.781 1 96.62 456 PRO B C 1
ATOM 7549 O O . PRO B 1 456 ? -0.458 -33.688 -19.109 1 96.62 456 PRO B O 1
ATOM 7552 N N . GLU B 1 457 ? 1.094 -32.812 -20.453 1 97.5 457 GLU B N 1
ATOM 7553 C CA . GLU B 1 457 ? 1.928 -34 -20.344 1 97.5 457 GLU B CA 1
ATOM 7554 C C . GLU B 1 457 ? 2.471 -34.188 -18.938 1 97.5 457 GLU B C 1
ATOM 7556 O O . GLU B 1 457 ? 2.496 -35.312 -18.406 1 97.5 457 GLU B O 1
ATOM 7561 N N . VAL B 1 458 ? 2.93 -33.062 -18.359 1 97.69 458 VAL B N 1
ATOM 7562 C CA . VAL B 1 458 ? 3.443 -33.125 -17 1 97.69 458 VAL B CA 1
ATOM 7563 C C . VAL B 1 458 ? 2.332 -33.531 -16.031 1 97.69 458 VAL B C 1
ATOM 7565 O O . VAL B 1 458 ? 2.551 -34.344 -15.133 1 97.69 458 VAL B O 1
ATOM 7568 N N . LYS B 1 459 ? 1.157 -32.969 -16.203 1 97.81 459 LYS B N 1
ATOM 7569 C CA . LYS B 1 459 ? 0.014 -33.344 -15.367 1 97.81 459 LYS B CA 1
ATOM 7570 C C . LYS B 1 459 ? -0.263 -34.844 -15.438 1 97.81 459 LYS B C 1
ATOM 7572 O O . LYS B 1 459 ? -0.473 -35.469 -14.406 1 97.81 459 LYS B O 1
ATOM 7577 N N . ALA B 1 460 ? -0.23 -35.406 -16.641 1 97.69 460 ALA B N 1
ATOM 7578 C CA . ALA B 1 460 ? -0.475 -36.844 -16.844 1 97.69 460 ALA B CA 1
ATOM 7579 C C . ALA B 1 460 ? 0.568 -37.688 -16.109 1 97.69 460 ALA B C 1
ATOM 7581 O O . ALA B 1 460 ? 0.235 -38.688 -15.5 1 97.69 460 ALA B O 1
ATOM 7582 N N . LYS B 1 461 ? 1.78 -37.25 -16.203 1 97.25 461 LYS B N 1
ATOM 7583 C CA . LYS B 1 461 ? 2.859 -37.969 -15.547 1 97.25 461 LYS B CA 1
ATOM 7584 C C . LYS B 1 461 ? 2.703 -37.938 -14.031 1 97.25 461 LYS B C 1
ATOM 7586 O O . LYS B 1 461 ? 2.912 -38.938 -13.352 1 97.25 461 LYS B O 1
ATOM 7591 N N . LEU B 1 462 ? 2.373 -36.812 -13.508 1 97.25 462 LEU B N 1
ATOM 7592 C CA . LEU B 1 462 ? 2.154 -36.656 -12.07 1 97.25 462 LEU B CA 1
ATOM 7593 C C . LEU B 1 462 ? 0.974 -37.531 -11.617 1 97.25 462 LEU B C 1
ATOM 7595 O O . LEU B 1 462 ? 1.039 -38.188 -10.578 1 97.25 462 LEU B O 1
ATOM 7599 N N . GLU B 1 463 ? -0.074 -37.562 -12.383 1 97 463 GLU B N 1
ATOM 7600 C CA . GLU B 1 463 ? -1.26 -38.344 -12.055 1 97 463 GLU B CA 1
ATOM 7601 C C . GLU B 1 463 ? -0.961 -39.844 -12.109 1 97 463 GLU B C 1
ATOM 7603 O O . GLU B 1 463 ? -1.576 -40.625 -11.391 1 97 463 GLU B O 1
ATOM 7608 N N . ALA B 1 464 ? 0.011 -40.219 -12.945 1 97.25 464 ALA B N 1
ATOM 7609 C CA . ALA B 1 464 ? 0.441 -41.594 -13.055 1 97.25 464 ALA B CA 1
ATOM 7610 C C . ALA B 1 464 ? 1.349 -42 -11.898 1 97.25 464 ALA B C 1
ATOM 7612 O O . ALA B 1 464 ? 1.73 -43.156 -11.766 1 97.25 464 ALA B O 1
ATOM 7613 N N . GLY B 1 465 ? 1.764 -41 -11.102 1 95.69 465 GLY B N 1
ATOM 7614 C CA . GLY B 1 465 ? 2.553 -41.281 -9.914 1 95.69 465 GLY B CA 1
ATOM 7615 C C . GLY B 1 465 ? 4.031 -41 -10.094 1 95.69 465 GLY B C 1
ATOM 7616 O O . GLY B 1 465 ? 4.844 -41.344 -9.234 1 95.69 465 GLY B O 1
ATOM 7617 N N . GLU B 1 466 ? 4.344 -40.406 -11.18 1 94.88 466 GLU B N 1
ATOM 7618 C CA . GLU B 1 466 ? 5.738 -40.062 -11.438 1 94.88 466 GLU B CA 1
ATOM 7619 C C . GLU B 1 466 ? 6.113 -38.75 -10.75 1 94.88 466 GLU B C 1
ATOM 7621 O O . GLU B 1 466 ? 5.352 -37.781 -10.797 1 94.88 466 GLU B O 1
ATOM 7626 N N . SER B 1 467 ? 7.176 -38.719 -10.031 1 92.06 467 SER B N 1
ATOM 7627 C CA . SER B 1 467 ? 7.711 -37.5 -9.414 1 92.06 467 SER B CA 1
ATOM 7628 C C . SER B 1 467 ? 9.031 -37.094 -10.062 1 92.06 467 SER B C 1
ATOM 7630 O O . SER B 1 467 ? 9.766 -37.938 -10.578 1 92.06 467 SER B O 1
ATOM 7632 N N . PRO B 1 468 ? 9.227 -35.781 -10.109 1 92.94 468 PRO B N 1
ATOM 7633 C CA . PRO B 1 468 ? 10.516 -35.344 -10.664 1 92.94 468 PRO B CA 1
ATOM 7634 C C . PRO B 1 468 ? 11.703 -35.812 -9.836 1 92.94 468 PRO B C 1
ATOM 7636 O O . PRO B 1 468 ? 11.633 -35.875 -8.609 1 92.94 468 PRO B O 1
ATOM 7639 N N . ALA B 1 469 ? 12.727 -36.219 -10.539 1 92.12 469 ALA B N 1
ATOM 7640 C CA . ALA B 1 469 ? 13.945 -36.688 -9.883 1 92.12 469 ALA B CA 1
ATOM 7641 C C . ALA B 1 469 ? 14.945 -35.562 -9.695 1 92.12 469 ALA B C 1
ATOM 7643 O O . ALA B 1 469 ? 14.875 -34.531 -10.383 1 92.12 469 ALA B O 1
ATOM 7644 N N . LEU B 1 470 ? 15.75 -35.75 -8.727 1 95.44 470 LEU B N 1
ATOM 7645 C CA . LEU B 1 470 ? 16.859 -34.812 -8.523 1 95.44 470 LEU B CA 1
ATOM 7646 C C . LEU B 1 470 ? 17.781 -34.781 -9.734 1 95.44 470 LEU B C 1
ATOM 7648 O O . LEU B 1 470 ? 18.188 -35.844 -10.211 1 95.44 470 LEU B O 1
ATOM 7652 N N . ASP B 1 471 ? 17.984 -33.625 -10.266 1 94.06 471 ASP B N 1
ATOM 7653 C CA . ASP B 1 471 ? 18.969 -33.5 -11.344 1 94.06 471 ASP B CA 1
ATOM 7654 C C . ASP B 1 471 ? 20.391 -33.594 -10.805 1 94.06 471 ASP B C 1
ATOM 7656 O O . ASP B 1 471 ? 20.766 -32.844 -9.906 1 94.06 471 ASP B O 1
ATOM 7660 N N . PRO B 1 472 ? 21.234 -34.438 -11.359 1 92.69 472 PRO B N 1
ATOM 7661 C CA . PRO B 1 472 ? 22.594 -34.656 -10.852 1 92.69 472 PRO B CA 1
ATOM 7662 C C . PRO B 1 472 ? 23.469 -33.406 -11.023 1 92.69 472 PRO B C 1
ATOM 7664 O O . PRO B 1 472 ? 24.516 -33.312 -10.383 1 92.69 472 PRO B O 1
ATOM 7667 N N . LEU B 1 473 ? 23.031 -32.469 -11.844 1 92.56 473 LEU B N 1
ATOM 7668 C CA . LEU B 1 473 ? 23.828 -31.266 -12.094 1 92.56 473 LEU B CA 1
ATOM 7669 C C . LEU B 1 473 ? 23.641 -30.25 -10.977 1 92.56 473 LEU B C 1
ATOM 7671 O O . LEU B 1 473 ? 24.375 -29.266 -10.906 1 92.56 473 LEU B O 1
ATOM 7675 N N . VAL B 1 474 ? 22.75 -30.484 -10.094 1 95 474 VAL B N 1
ATOM 7676 C CA . VAL B 1 474 ? 22.594 -29.625 -8.922 1 95 474 VAL B CA 1
ATOM 7677 C C . VAL B 1 474 ? 23.812 -29.797 -8.016 1 95 474 VAL B C 1
ATOM 7679 O O . VAL B 1 474 ? 24.203 -30.906 -7.672 1 95 474 VAL B O 1
ATOM 7682 N N . PRO B 1 475 ? 24.422 -28.641 -7.656 1 93.94 475 PRO B N 1
ATOM 7683 C CA . PRO B 1 475 ? 25.609 -28.734 -6.809 1 93.94 475 PRO B CA 1
ATOM 7684 C C . PRO B 1 475 ? 25.359 -29.531 -5.531 1 93.94 475 PRO B C 1
ATOM 7686 O O . PRO B 1 475 ? 24.281 -29.438 -4.938 1 93.94 475 PRO B O 1
ATOM 7689 N N . ALA B 1 476 ? 26.312 -30.266 -5.055 1 93.94 476 ALA B N 1
ATOM 7690 C CA . ALA B 1 476 ? 26.234 -31.25 -3.992 1 93.94 476 ALA B CA 1
ATOM 7691 C C . ALA B 1 476 ? 25.672 -30.656 -2.713 1 93.94 476 ALA B C 1
ATOM 7693 O O . ALA B 1 476 ? 24.781 -31.234 -2.086 1 93.94 476 ALA B O 1
ATOM 7694 N N . PRO B 1 477 ? 26.094 -29.438 -2.332 1 93.62 477 PRO B N 1
ATOM 7695 C CA . PRO B 1 477 ? 25.609 -28.891 -1.065 1 93.62 477 PRO B CA 1
ATOM 7696 C C . PRO B 1 477 ? 24.094 -28.625 -1.089 1 93.62 477 PRO B C 1
ATOM 7698 O O . PRO B 1 477 ? 23.469 -28.5 -0.033 1 93.62 477 PRO B O 1
ATOM 7701 N N . TYR B 1 478 ? 23.562 -28.562 -2.303 1 95.62 478 TYR B N 1
ATOM 7702 C CA . TYR B 1 478 ? 22.172 -28.156 -2.424 1 95.62 478 TYR B CA 1
ATOM 7703 C C . TYR B 1 478 ? 21.281 -29.344 -2.734 1 95.62 478 TYR B C 1
ATOM 7705 O O . TYR B 1 478 ? 20.047 -29.219 -2.758 1 95.62 478 TYR B O 1
ATOM 7713 N N . GLN B 1 479 ? 21.797 -30.5 -2.969 1 95.44 479 GLN B N 1
ATOM 7714 C CA . GLN B 1 479 ? 21.047 -31.656 -3.439 1 95.44 479 GLN B CA 1
ATOM 7715 C C . GLN B 1 479 ? 20.047 -32.125 -2.387 1 95.44 479 GLN B C 1
ATOM 7717 O O . GLN B 1 479 ? 18.906 -32.438 -2.709 1 95.44 479 GLN B O 1
ATOM 7722 N N . ALA B 1 480 ? 20.469 -32.125 -1.16 1 93.44 480 ALA B N 1
ATOM 7723 C CA . ALA B 1 480 ? 19.609 -32.594 -0.089 1 93.44 480 ALA B CA 1
ATOM 7724 C C . ALA B 1 480 ? 18.375 -31.719 0.056 1 93.44 480 ALA B C 1
ATOM 7726 O O . ALA B 1 480 ? 17.266 -32.219 0.241 1 93.44 480 ALA B O 1
ATOM 7727 N N . LEU B 1 481 ? 18.594 -30.469 0.007 1 94.25 481 LEU B N 1
ATOM 7728 C CA . LEU B 1 481 ? 17.469 -29.547 0.171 1 94.25 481 LEU B CA 1
ATOM 7729 C C . LEU B 1 481 ? 16.5 -29.672 -0.991 1 94.25 481 LEU B C 1
ATOM 7731 O O . LEU B 1 481 ? 15.281 -29.641 -0.791 1 94.25 481 LEU B O 1
ATOM 7735 N N . VAL B 1 482 ? 16.969 -29.844 -2.195 1 96.25 482 VAL B N 1
ATOM 7736 C CA . VAL B 1 482 ? 16.125 -29.953 -3.377 1 96.25 482 VAL B CA 1
ATOM 7737 C C . VAL B 1 482 ? 15.336 -31.266 -3.322 1 96.25 482 VAL B C 1
ATOM 7739 O O . VAL B 1 482 ? 14.125 -31.266 -3.541 1 96.25 482 VAL B O 1
ATOM 7742 N N . ARG B 1 483 ? 15.992 -32.312 -2.996 1 95.06 483 ARG B N 1
ATOM 7743 C CA . ARG B 1 483 ? 15.367 -33.625 -2.938 1 95.06 483 ARG B CA 1
ATOM 7744 C C . ARG B 1 483 ? 14.227 -33.656 -1.933 1 95.06 483 ARG B C 1
ATOM 7746 O O . ARG B 1 483 ? 13.203 -34.312 -2.162 1 95.06 483 ARG B O 1
ATOM 7753 N N . ALA B 1 484 ? 14.336 -32.906 -0.882 1 94.44 484 ALA B N 1
ATOM 7754 C CA . ALA B 1 484 ? 13.375 -32.906 0.217 1 94.44 484 ALA B CA 1
ATOM 7755 C C . ALA B 1 484 ? 12.023 -32.375 -0.238 1 94.44 484 ALA B C 1
ATOM 7757 O O . ALA B 1 484 ? 10.984 -32.719 0.314 1 94.44 484 ALA B O 1
ATOM 7758 N N . GLY B 1 485 ? 12.016 -31.562 -1.261 1 96.06 485 GLY B N 1
ATOM 7759 C CA . GLY B 1 485 ? 10.789 -30.906 -1.676 1 96.06 485 GLY B CA 1
ATOM 7760 C C . GLY B 1 485 ? 10.18 -31.516 -2.926 1 96.06 485 GLY B C 1
ATOM 7761 O O . GLY B 1 485 ? 9.141 -31.047 -3.408 1 96.06 485 GLY B O 1
ATOM 7762 N N . LEU B 1 486 ? 10.711 -32.562 -3.504 1 96.31 486 LEU B N 1
ATOM 7763 C CA . LEU B 1 486 ? 10.305 -33.094 -4.805 1 96.31 486 LEU B CA 1
ATOM 7764 C C . LEU B 1 486 ? 9.297 -34.219 -4.648 1 96.31 486 LEU B C 1
ATOM 7766 O O . LEU B 1 486 ? 8.898 -34.844 -5.637 1 96.31 486 LEU B O 1
ATOM 7770 N N . GLY B 1 487 ? 8.797 -34.438 -3.469 1 95.5 487 GLY B N 1
ATOM 7771 C CA . GLY B 1 487 ? 7.805 -35.469 -3.26 1 95.5 487 GLY B CA 1
ATOM 7772 C C . GLY B 1 487 ? 6.52 -35.25 -4.027 1 95.5 487 GLY B C 1
ATOM 7773 O O . GLY B 1 487 ? 6.094 -34.094 -4.199 1 95.5 487 GLY B O 1
ATOM 7774 N N . LEU B 1 488 ? 5.902 -36.344 -4.43 1 95.38 488 LEU B N 1
ATOM 7775 C CA . LEU B 1 488 ? 4.688 -36.281 -5.234 1 95.38 488 LEU B CA 1
ATOM 7776 C C . LEU B 1 488 ? 3.549 -35.656 -4.441 1 95.38 488 LEU B C 1
ATOM 7778 O O . LEU B 1 488 ? 2.904 -34.719 -4.91 1 95.38 488 LEU B O 1
ATOM 7782 N N . GLY B 1 489 ? 3.34 -36.188 -3.281 1 94.81 489 GLY B N 1
ATOM 7783 C CA . GLY B 1 489 ? 2.312 -35.656 -2.418 1 94.81 489 GLY B CA 1
ATOM 7784 C C . GLY B 1 489 ? 2.875 -34.812 -1.289 1 94.81 489 GLY B C 1
ATOM 7785 O O . GLY B 1 489 ? 4.07 -34.875 -0.992 1 94.81 489 GLY B O 1
ATOM 7786 N N . PRO B 1 490 ? 1.998 -34 -0.688 1 94.5 490 PRO B N 1
ATOM 7787 C CA . PRO B 1 490 ? 2.455 -33.156 0.426 1 94.5 490 PRO B CA 1
ATOM 7788 C C . PRO B 1 490 ? 3.113 -33.969 1.539 1 94.5 490 PRO B C 1
ATOM 7790 O O . PRO B 1 490 ? 4.086 -33.5 2.145 1 94.5 490 PRO B O 1
ATOM 7793 N N . ALA B 1 491 ? 2.619 -35.125 1.766 1 93.25 491 ALA B N 1
ATOM 7794 C CA . ALA B 1 491 ? 3.123 -35.969 2.842 1 93.25 491 ALA B CA 1
ATOM 7795 C C . ALA B 1 491 ? 4.473 -36.594 2.473 1 93.25 491 ALA B C 1
ATOM 7797 O O . ALA B 1 491 ? 5.215 -37.031 3.348 1 93.25 491 ALA B O 1
ATOM 7798 N N . ASP B 1 492 ? 4.781 -36.625 1.186 1 94.88 492 ASP B N 1
ATOM 7799 C CA . ASP B 1 492 ? 6.023 -37.219 0.704 1 94.88 492 ASP B CA 1
ATOM 7800 C C . ASP B 1 492 ? 7.184 -36.25 0.794 1 94.88 492 ASP B C 1
ATOM 7802 O O . ASP B 1 492 ? 8.336 -36.594 0.584 1 94.88 492 ASP B O 1
ATOM 7806 N N . ARG B 1 493 ? 6.852 -35.031 1.037 1 94.81 493 ARG B N 1
ATOM 7807 C CA . ARG B 1 493 ? 7.871 -33.969 1.104 1 94.81 493 ARG B CA 1
ATOM 7808 C C . ARG B 1 493 ? 8.367 -33.781 2.531 1 94.81 493 ARG B C 1
ATOM 7810 O O . ARG B 1 493 ? 7.598 -33.906 3.486 1 94.81 493 ARG B O 1
ATOM 7817 N N . CYS B 1 494 ? 9.672 -33.75 2.51 1 87.94 494 CYS B N 1
ATOM 7818 C CA . CYS B 1 494 ? 10.289 -33.656 3.826 1 87.94 494 CYS B CA 1
ATOM 7819 C C . CYS B 1 494 ? 10.898 -32.281 4.047 1 87.94 494 CYS B C 1
ATOM 7821 O O . CYS B 1 494 ? 11.672 -31.797 3.219 1 87.94 494 CYS B O 1
ATOM 7823 N N . GLY B 1 495 ? 10.18 -31.484 4.781 1 87.56 495 GLY B N 1
ATOM 7824 C CA . GLY B 1 495 ? 10.758 -30.188 5.109 1 87.56 495 GLY B CA 1
ATOM 7825 C C . GLY B 1 495 ? 9.734 -29.078 5.113 1 87.56 495 GLY B C 1
ATOM 7826 O O . GLY B 1 495 ? 8.539 -29.312 4.93 1 87.56 495 GLY B O 1
ATOM 7827 N N . SER B 1 496 ? 10.25 -27.875 5.441 1 93.75 496 SER B N 1
ATOM 7828 C CA . SER B 1 496 ? 9.5 -26.625 5.441 1 93.75 496 SER B CA 1
ATOM 7829 C C . SER B 1 496 ? 10.289 -25.5 4.793 1 93.75 496 SER B C 1
ATOM 7831 O O . SER B 1 496 ? 11.492 -25.641 4.547 1 93.75 496 SER B O 1
ATOM 7833 N N . LEU B 1 497 ? 9.609 -24.5 4.371 1 95.75 497 LEU B N 1
ATOM 7834 C CA . LEU B 1 497 ? 10.312 -23.344 3.832 1 95.75 497 LEU B CA 1
ATOM 7835 C C . LEU B 1 497 ? 11.336 -22.812 4.836 1 95.75 497 LEU B C 1
ATOM 7837 O O . LEU B 1 497 ? 12.43 -22.391 4.449 1 95.75 497 LEU B O 1
ATOM 7841 N N . GLN B 1 498 ? 11.031 -22.922 6.09 1 93.44 498 GLN B N 1
ATOM 7842 C CA . GLN B 1 498 ? 11.93 -22.469 7.145 1 93.44 498 GLN B CA 1
ATOM 7843 C C . GLN B 1 498 ? 13.195 -23.328 7.191 1 93.44 498 GLN B C 1
ATOM 7845 O O . GLN B 1 498 ? 14.305 -22.797 7.25 1 93.44 498 GLN B O 1
ATOM 7850 N N . SER B 1 499 ? 12.977 -24.609 7.199 1 94.62 499 SER B N 1
ATOM 7851 C CA . SER B 1 499 ? 14.125 -25.5 7.219 1 94.62 499 SER B CA 1
ATOM 7852 C C . SER B 1 499 ? 14.969 -25.359 5.957 1 94.62 499 SER B C 1
ATOM 7854 O O . SER B 1 499 ? 16.188 -25.469 6 1 94.62 499 SER B O 1
ATOM 7856 N N . THR B 1 500 ? 14.297 -25.125 4.906 1 96 500 THR B N 1
ATOM 7857 C CA . THR B 1 500 ? 14.984 -24.922 3.639 1 96 500 THR B CA 1
ATOM 7858 C C . THR B 1 500 ? 15.852 -23.672 3.684 1 96 500 THR B C 1
ATOM 7860 O O . THR B 1 500 ? 16.953 -23.641 3.115 1 96 500 THR B O 1
ATOM 7863 N N . ARG B 1 501 ? 15.383 -22.578 4.273 1 94.62 501 ARG B N 1
ATOM 7864 C CA . ARG B 1 501 ? 16.188 -21.375 4.445 1 94.62 501 ARG B CA 1
ATOM 7865 C C . ARG B 1 501 ? 17.484 -21.672 5.199 1 94.62 501 ARG B C 1
ATOM 7867 O O . ARG B 1 501 ? 18.547 -21.219 4.812 1 94.62 501 ARG B O 1
ATOM 7874 N N . TYR B 1 502 ? 17.375 -22.453 6.238 1 93.06 502 TYR B N 1
ATOM 7875 C CA . TYR B 1 502 ? 18.531 -22.828 7.043 1 93.06 502 TYR B CA 1
ATOM 7876 C C . TYR B 1 502 ? 19.516 -23.656 6.223 1 93.06 502 TYR B C 1
ATOM 7878 O O . TYR B 1 502 ? 20.719 -23.359 6.199 1 93.06 502 TYR B O 1
ATOM 7886 N N . LEU B 1 503 ? 19.016 -24.625 5.531 1 94.06 503 LEU B N 1
ATOM 7887 C CA . LEU B 1 503 ? 19.859 -25.5 4.719 1 94.06 503 LEU B CA 1
ATOM 7888 C C . LEU B 1 503 ? 20.516 -24.734 3.588 1 94.06 503 LEU B C 1
ATOM 7890 O O . LEU B 1 503 ? 21.672 -24.984 3.248 1 94.06 503 LEU B O 1
ATOM 7894 N N . LEU B 1 504 ? 19.734 -23.828 3.027 1 95.94 504 LEU B N 1
ATOM 7895 C CA . LEU B 1 504 ? 20.266 -23.016 1.943 1 95.94 504 LEU B CA 1
ATOM 7896 C C . LEU B 1 504 ? 21.422 -22.141 2.439 1 95.94 504 LEU B C 1
ATOM 7898 O O . LEU B 1 504 ? 22.469 -22.062 1.789 1 95.94 504 LEU B O 1
ATOM 7902 N N . ARG B 1 505 ? 21.281 -21.531 3.549 1 94.06 505 ARG B N 1
ATOM 7903 C CA . ARG B 1 505 ? 22.344 -20.703 4.121 1 94.06 505 ARG B CA 1
ATOM 7904 C C . ARG B 1 505 ? 23.578 -21.531 4.461 1 94.06 505 ARG B C 1
ATOM 7906 O O . ARG B 1 505 ? 24.703 -21.094 4.262 1 94.06 505 ARG B O 1
ATOM 7913 N N . GLU B 1 506 ? 23.359 -22.719 4.93 1 93.81 506 GLU B N 1
ATOM 7914 C CA . GLU B 1 506 ? 24.453 -23.625 5.227 1 93.81 506 GLU B CA 1
ATOM 7915 C C . GLU B 1 506 ? 25.203 -24.016 3.959 1 93.81 506 GLU B C 1
ATOM 7917 O O . GLU B 1 506 ? 26.438 -24.062 3.947 1 93.81 506 GLU B O 1
ATOM 7922 N N . ALA B 1 507 ? 24.453 -24.312 3.018 1 94.12 507 ALA B N 1
ATOM 7923 C CA . ALA B 1 507 ? 25.062 -24.688 1.74 1 94.12 507 ALA B CA 1
ATOM 7924 C C . ALA B 1 507 ? 25.859 -23.516 1.155 1 94.12 507 ALA B C 1
ATOM 7926 O O . ALA B 1 507 ? 26.922 -23.703 0.579 1 94.12 507 ALA B O 1
ATOM 7927 N N . MET B 1 508 ? 25.344 -22.312 1.296 1 93.19 508 MET B N 1
ATOM 7928 C CA . MET B 1 508 ? 26.016 -21.125 0.819 1 93.19 508 MET B CA 1
ATOM 7929 C C . MET B 1 508 ? 27.344 -20.922 1.533 1 93.19 508 MET B C 1
ATOM 7931 O O . MET B 1 508 ? 28.344 -20.531 0.914 1 93.19 508 MET B O 1
ATOM 7935 N N . ALA B 1 509 ? 27.344 -21.188 2.785 1 90.44 509 ALA B N 1
ATOM 7936 C CA . ALA B 1 509 ? 28.562 -21.078 3.578 1 90.44 509 ALA B CA 1
ATOM 7937 C C . ALA B 1 509 ? 29.609 -22.094 3.133 1 90.44 509 ALA B C 1
ATOM 7939 O O . ALA B 1 509 ? 30.797 -21.797 3.082 1 90.44 509 ALA B O 1
ATOM 7940 N N . GLN B 1 510 ? 29.203 -23.25 2.805 1 86.75 510 GLN B N 1
ATOM 7941 C CA . GLN B 1 510 ? 30.094 -24.297 2.336 1 86.75 510 GLN B CA 1
ATOM 7942 C C . GLN B 1 510 ? 30.672 -23.969 0.963 1 86.75 510 GLN B C 1
ATOM 7944 O O . GLN B 1 510 ? 31.844 -24.25 0.691 1 86.75 510 GLN B O 1
ATOM 7949 N N . ASP B 1 511 ? 29.828 -23.391 0.192 1 83.38 511 ASP B N 1
ATOM 7950 C CA . ASP B 1 511 ? 30.234 -23 -1.153 1 83.38 511 ASP B CA 1
ATOM 7951 C C . ASP B 1 511 ? 31.281 -21.891 -1.108 1 83.38 511 ASP B C 1
ATOM 7953 O O . ASP B 1 511 ? 32.25 -21.891 -1.892 1 83.38 511 ASP B O 1
ATOM 7957 N N . SER B 1 512 ? 31.125 -20.938 -0.263 1 74.19 512 SER B N 1
ATOM 7958 C CA . SER B 1 512 ? 32.062 -19.844 -0.117 1 74.19 512 SER B CA 1
ATOM 7959 C C . SER B 1 512 ? 33.406 -20.328 0.47 1 74.19 512 SER B C 1
ATOM 7961 O O . SER B 1 512 ? 34.469 -19.828 0.124 1 74.19 512 SER B O 1
ATOM 7963 N N . ALA B 1 513 ? 33.375 -21.328 1.304 1 68.06 513 ALA B N 1
ATOM 7964 C CA . ALA B 1 513 ? 34.562 -21.891 1.915 1 68.06 513 ALA B CA 1
ATOM 7965 C C . ALA B 1 513 ? 35.375 -22.703 0.906 1 68.06 513 ALA B C 1
ATOM 7967 O O . ALA B 1 513 ? 36.594 -22.688 0.917 1 68.06 513 ALA B O 1
ATOM 7968 N N . SER B 1 514 ? 34.594 -23.406 0.045 1 62.72 514 SER B N 1
ATOM 7969 C CA . SER B 1 514 ? 35.25 -24.219 -0.962 1 62.72 514 SER B CA 1
ATOM 7970 C C . SER B 1 514 ? 35.969 -23.344 -1.986 1 62.72 514 SER B C 1
ATOM 7972 O O . SER B 1 514 ? 37.031 -23.703 -2.494 1 62.72 514 SER B O 1
ATOM 7974 N N . GLU B 1 515 ? 35.406 -22.219 -2.266 1 56.44 515 GLU B N 1
ATOM 7975 C CA . GLU B 1 515 ? 36.031 -21.297 -3.186 1 56.44 515 GLU B CA 1
ATOM 7976 C C . GLU B 1 515 ? 37.281 -20.672 -2.557 1 56.44 515 GLU B C 1
ATOM 7978 O O . GLU B 1 515 ? 38.281 -20.438 -3.244 1 56.44 515 GLU B O 1
ATOM 7983 N N . VAL B 1 516 ? 37.25 -20.516 -1.288 1 52.41 516 VAL B N 1
ATOM 7984 C CA . VAL B 1 516 ? 38.438 -19.984 -0.617 1 52.41 516 VAL B CA 1
ATOM 7985 C C . VAL B 1 516 ? 39.469 -21.078 -0.473 1 52.41 516 VAL B C 1
ATOM 7987 O O . VAL B 1 516 ? 40.688 -20.812 -0.59 1 52.41 516 VAL B O 1
ATOM 7990 N N . SER B 1 517 ? 39.125 -22.312 -0.322 1 47.84 517 SER B N 1
ATOM 7991 C CA . SER B 1 517 ? 40.094 -23.375 -0.138 1 47.84 517 SER B CA 1
ATOM 7992 C C . SER B 1 517 ? 40.719 -23.781 -1.468 1 47.84 517 SER B C 1
ATOM 7994 O O . SER B 1 517 ? 41.656 -24.594 -1.498 1 47.84 517 SER B O 1
ATOM 7996 N N . SER B 1 518 ? 40.219 -23.516 -2.609 1 43.12 518 SER B N 1
ATOM 7997 C CA . SER B 1 518 ? 40.969 -23.828 -3.822 1 43.12 518 SER B CA 1
ATOM 7998 C C . SER B 1 518 ? 42.062 -22.797 -4.082 1 43.12 518 SER B C 1
ATOM 8000 O O . SER B 1 518 ? 41.812 -21.781 -4.762 1 43.12 518 SER B O 1
ATOM 8002 N N . PRO B 1 519 ? 43 -22.516 -3.256 1 39.12 519 PRO B N 1
ATOM 8003 C CA . PRO B 1 519 ? 44.094 -21.578 -3.434 1 39.12 519 PRO B CA 1
ATOM 8004 C C . PRO B 1 519 ? 44.906 -21.844 -4.699 1 39.12 519 PRO B C 1
ATOM 8006 O O . PRO B 1 519 ? 45.188 -20.922 -5.461 1 39.12 519 PRO B O 1
ATOM 8009 N N . ARG B 1 520 ? 46.062 -22.875 -4.52 1 36.34 520 ARG B N 1
ATOM 8010 C CA . ARG B 1 520 ? 47.438 -23.016 -4.965 1 36.34 520 ARG B CA 1
ATOM 8011 C C . ARG B 1 520 ? 47.5 -23.594 -6.379 1 36.34 520 ARG B C 1
ATOM 8013 O O . ARG B 1 520 ? 48.594 -23.672 -6.969 1 36.34 520 ARG B O 1
ATOM 8020 N N . ASP B 1 521 ? 46.562 -24.375 -6.715 1 33.31 521 ASP B N 1
ATOM 8021 C CA . ASP B 1 521 ? 47.031 -25.172 -7.855 1 33.31 521 ASP B CA 1
ATOM 8022 C C . ASP B 1 521 ? 47 -24.344 -9.141 1 33.31 521 ASP B C 1
ATOM 8024 O O . ASP B 1 521 ? 47.219 -24.875 -10.234 1 33.31 521 ASP B O 1
ATOM 8028 N N . TRP B 1 522 ? 46.5 -23.094 -9.172 1 31.11 522 TRP B N 1
ATOM 8029 C CA . TRP B 1 522 ? 46.625 -22.438 -10.469 1 31.11 522 TRP B CA 1
ATOM 8030 C C . TRP B 1 522 ? 48.062 -22.047 -10.758 1 31.11 522 TRP B C 1
ATOM 8032 O O . TRP B 1 522 ? 48.375 -21.5 -11.82 1 31.11 522 TRP B O 1
ATOM 8042 N N . ALA B 1 523 ? 48.938 -22.062 -9.695 1 33.91 523 ALA B N 1
ATOM 8043 C CA . ALA B 1 523 ? 50.281 -21.672 -10.094 1 33.91 523 ALA B CA 1
ATOM 8044 C C . ALA B 1 523 ? 50.906 -22.703 -11.023 1 33.91 523 ALA B C 1
ATOM 8046 O O . ALA B 1 523 ? 52 -22.5 -11.539 1 33.91 523 ALA B O 1
ATOM 8047 N N . ILE B 1 524 ? 50.625 -23.984 -10.828 1 31.16 524 ILE B N 1
ATOM 8048 C CA . ILE B 1 524 ? 51.625 -24.969 -11.258 1 31.16 524 ILE B CA 1
ATOM 8049 C C . ILE B 1 524 ? 51.562 -25.125 -12.773 1 31.16 524 ILE B C 1
ATOM 8051 O O . ILE B 1 524 ? 52.531 -25.594 -13.391 1 31.16 524 ILE B O 1
ATOM 8055 N N . GLN B 1 525 ? 50.344 -25.219 -13.367 1 28.64 525 GLN B N 1
ATOM 8056 C CA . GLN B 1 525 ? 50.469 -26.078 -14.547 1 28.64 525 GLN B CA 1
ATOM 8057 C C . GLN B 1 525 ? 51.094 -25.312 -15.711 1 28.64 525 GLN B C 1
ATOM 8059 O O . GLN B 1 525 ? 50.406 -25 -16.688 1 28.64 525 GLN B O 1
ATOM 8064 N N . CYS B 1 526 ? 51.969 -24.281 -15.344 1 30.97 526 CYS B N 1
ATOM 8065 C CA . CYS B 1 526 ? 52.656 -23.828 -16.547 1 30.97 526 CYS B CA 1
ATOM 8066 C C . CYS B 1 526 ? 53.5 -24.953 -17.125 1 30.97 526 CYS B C 1
ATOM 8068 O O . CYS B 1 526 ? 54.406 -25.453 -16.453 1 30.97 526 CYS B O 1
ATOM 8070 N N . PRO B 1 527 ? 53 -25.766 -18.016 1 31.77 527 PRO B N 1
ATOM 8071 C CA . PRO B 1 527 ? 53.844 -26.812 -18.594 1 31.77 527 PRO B CA 1
ATOM 8072 C C . PRO B 1 527 ? 55.188 -26.281 -19.109 1 31.77 527 PRO B C 1
ATOM 8074 O O . PRO B 1 527 ? 55.281 -25.125 -19.5 1 31.77 527 PRO B O 1
ATOM 8077 N N . PRO B 1 528 ? 56.312 -26.625 -18.516 1 34.38 528 PRO B N 1
ATOM 8078 C CA . PRO B 1 528 ? 57.625 -26.203 -18.984 1 34.38 528 PRO B CA 1
ATOM 8079 C C . PRO B 1 528 ? 57.812 -26.422 -20.484 1 34.38 528 PRO B C 1
ATOM 8081 O O . PRO B 1 528 ? 57.156 -27.281 -21.078 1 34.38 528 PRO B O 1
ATOM 8084 N N . PRO B 1 529 ? 58.25 -25.375 -21.234 1 32.25 529 PRO B N 1
ATOM 8085 C CA . PRO B 1 529 ? 58.5 -25.406 -22.672 1 32.25 529 PRO B CA 1
ATOM 8086 C C . PRO B 1 529 ? 59.312 -26.641 -23.094 1 32.25 529 PRO B C 1
ATOM 8088 O O . PRO B 1 529 ? 60.219 -27.062 -22.375 1 32.25 529 PRO B O 1
ATOM 8091 N N . GLN B 1 530 ? 58.688 -27.703 -23.641 1 28.59 530 GLN B N 1
ATOM 8092 C CA . GLN B 1 530 ? 59.312 -28.891 -24.219 1 28.59 530 GLN B CA 1
ATOM 8093 C C . GLN B 1 530 ? 60.5 -28.547 -25.062 1 28.59 530 GLN B C 1
ATOM 8095 O O . GLN B 1 530 ? 60.469 -27.609 -25.875 1 28.59 530 GLN B O 1
ATOM 8100 N N . GLY B 1 531 ? 61.75 -28.859 -24.594 1 27.66 531 GLY B N 1
ATOM 8101 C CA . GLY B 1 531 ? 63.094 -28.875 -25.125 1 27.66 531 GLY B CA 1
ATOM 8102 C C . GLY B 1 531 ? 63.156 -29.422 -26.547 1 27.66 531 GLY B C 1
ATOM 8103 O O . GLY B 1 531 ? 62.656 -30.516 -26.812 1 27.66 531 GLY B O 1
ATOM 8104 N N . SER B 1 532 ? 63.031 -28.594 -27.641 1 27.05 532 SER B N 1
ATOM 8105 C CA . SER B 1 532 ? 63.375 -28.875 -29.047 1 27.05 532 SER B CA 1
ATOM 8106 C C . SER B 1 532 ? 64.688 -29.672 -29.156 1 27.05 532 SER B C 1
ATOM 8108 O O . SER B 1 532 ? 65.688 -29.312 -28.547 1 27.05 532 SER B O 1
ATOM 8110 N N . LEU B 1 533 ? 64.625 -31.016 -29.469 1 26.39 533 LEU B N 1
ATOM 8111 C CA . LEU B 1 533 ? 65.688 -31.938 -29.969 1 26.39 533 LEU B CA 1
ATOM 8112 C C . LEU B 1 533 ? 66.438 -31.312 -31.125 1 26.39 533 LEU B C 1
ATOM 8114 O O . LEU B 1 533 ? 65.875 -30.547 -31.906 1 26.39 533 LEU B O 1
ATOM 8118 N N . PRO B 1 534 ? 67.75 -31.406 -31.156 1 34.78 534 PRO B N 1
ATOM 8119 C CA . PRO B 1 534 ? 68.812 -31.031 -32.094 1 34.78 534 PRO B CA 1
ATOM 8120 C C . PRO B 1 534 ? 68.625 -31.641 -33.469 1 34.78 534 PRO B C 1
ATOM 8122 O O . PRO B 1 534 ? 68.5 -32.875 -33.594 1 34.78 534 PRO B O 1
ATOM 8125 N N . GLY B 1 535 ? 67.562 -31.578 -34.344 1 22.62 535 GLY B N 1
ATOM 8126 C CA . GLY B 1 535 ? 68.062 -31.906 -35.656 1 22.62 535 GLY B CA 1
ATOM 8127 C C . GLY B 1 535 ? 69.062 -30.875 -36.219 1 22.62 535 GLY B C 1
ATOM 8128 O O . GLY B 1 535 ? 69 -29.719 -35.781 1 22.62 535 GLY B O 1
#